Protein AF-0000000087741646 (afdb_homodimer)

Sequence (1178 aa):
MDELKKLRAIFTHKQKADSLVLLIFIVIGTAFELLGVSMILPVINSILDKDTILDEDPYKSVAGLLGIDNPNTFVFVLLMSLIVLYIVKNIYLIFMYNRQYKYIYSNMRFLSTKLMRFYLGQSYSYHKKKNSSELLRNVNQDVADFFGTIQALVFLATEGLTVTALIIYLFIKDKTITIAVGFILAILVLLFLKVYKKHLGLMGQKNRFFEAQVNKWVQQAFNGIKEVKVMNKEDFFFRKYDEAFAGRVKSEYTYHTMVSIPKPVIEAGAMCSLLGAISIKLLLGVNTHYFIPTISIFAVASIRMLPSFNRITEYLGTISYQKAAITSIYNDFLEMKEVEKSQNGGLERSKKKLSLKEVLHLQNVSFHYDDSDRMILDDISFDIKKNTSVAFIGQSGAGKTTLADIILGVLEPSDGQILADDINIEDKLDEWHNAIGYIPQNIYLMDDTIARNVAFGLSDEEIDMERLERACQRAQLTDTLKDLPDGLNTVVGEHGVRFSGGQRQRIGIARALYNEPEILILDEATSALDNETEAAVMEAIDALHGEMTLIVIAHRLSTIRNCDFVYKIGKGKAQLQPKGAYQGNDIRKMDELKKLRAIFTHKQKADSLVLLIFIVIGTAFELLGVSMILPVINSILDKDTILDEDPYKSVAGLLGIDNPNTFVFVLLMSLIVLYIVKNIYLIFMYNRQYKYIYSNMRFLSTKLMRFYLGQSYSYHKKKNSSELLRNVNQDVADFFGTIQALVFLATEGLTVTALIIYLFIKDKTITIAVGFILAILVLLFLKVYKKHLGLMGQKNRFFEAQVNKWVQQAFNGIKEVKVMNKEDFFFRKYDEAFAGRVKSEYTYHTMVSIPKPVIEAGAMCSLLGAISIKLLLGVNTHYFIPTISIFAVASIRMLPSFNRITEYLGTISYQKAAITSIYNDFLEMKEVEKSQNGGLERSKKKLSLKEVLHLQNVSFHYDDSDRMILDDISFDIKKNTSVAFIGQSGAGKTTLADIILGVLEPSDGQILADDINIEDKLDEWHNAIGYIPQNIYLMDDTIARNVAFGLSDEEIDMERLERACQRAQLTDTLKDLPDGLNTVVGEHGVRFSGGQRQRIGIARALYNEPEILILDEATSALDNETEAAVMEAIDALHGEMTLIVIAHRLSTIRNCDFVYKIGKGKAQLQPKGAYQGNDIRK

Solvent-accessible surface area (backbone atoms only — not comparable to full-atom values): 60346 Å² total; per-residue (Å²): 110,69,64,58,52,50,52,57,68,70,48,49,74,67,53,51,53,50,50,52,54,50,48,50,50,38,52,53,49,31,49,41,51,45,48,60,54,59,54,47,52,63,48,51,48,36,51,74,34,39,88,52,33,66,75,34,82,68,49,26,58,54,29,57,75,71,68,51,86,45,54,69,58,46,46,43,51,48,46,52,51,49,40,51,47,38,48,54,39,31,53,49,46,46,51,46,48,43,52,50,39,50,54,49,38,52,51,42,50,52,51,31,50,50,48,49,53,50,62,62,68,47,55,52,64,55,55,72,72,42,57,60,66,56,54,49,39,44,48,55,48,28,42,50,44,36,42,48,34,50,50,29,50,54,49,37,51,43,37,49,49,34,45,52,53,46,50,52,52,42,33,72,75,38,50,69,54,36,49,48,26,48,50,53,46,49,51,52,51,51,51,42,53,65,57,44,48,59,55,50,52,51,33,50,51,48,29,52,52,20,47,50,45,29,50,50,38,50,47,46,44,53,72,32,38,68,59,30,58,45,62,68,27,50,64,44,47,46,50,56,29,47,55,23,43,51,49,25,39,53,28,48,35,52,45,57,40,58,69,57,40,57,52,40,52,51,51,31,47,44,51,38,31,47,46,47,44,50,49,53,42,51,74,71,64,53,62,57,78,59,46,55,63,49,51,50,49,52,50,56,46,44,47,58,38,52,58,34,50,46,49,40,54,50,30,52,48,48,41,64,68,36,46,64,33,43,51,53,51,44,52,53,48,52,52,46,52,54,47,49,68,70,51,74,70,82,75,74,77,59,87,50,60,51,73,72,81,49,36,38,37,35,43,44,30,18,31,48,54,92,92,42,90,57,64,43,31,49,56,31,65,55,76,46,52,59,31,36,32,38,28,41,32,52,56,78,86,26,35,65,67,57,51,49,34,38,74,64,61,53,36,80,57,70,34,59,50,48,21,50,53,88,40,50,41,83,82,39,44,53,18,38,22,55,21,43,16,60,27,51,64,74,65,72,44,53,71,37,27,47,46,50,48,28,43,60,71,52,53,80,90,67,58,52,66,67,47,48,52,52,18,29,50,52,29,67,37,53,68,60,35,69,71,36,95,52,33,54,65,32,67,34,36,68,72,27,69,78,47,54,63,42,55,46,36,29,43,36,45,15,26,27,44,40,72,61,38,50,32,38,38,33,37,40,51,51,74,64,36,40,71,68,57,32,50,52,39,48,46,45,55,53,68,38,56,66,72,24,20,35,38,35,37,39,84,53,57,82,79,48,72,83,40,76,41,42,30,40,33,44,94,18,33,70,41,80,47,65,89,65,51,66,74,52,92,55,67,81,111,111,71,64,57,53,50,50,56,68,70,48,49,74,67,54,52,52,50,48,50,54,48,48,51,50,39,52,53,48,32,50,40,50,46,49,61,56,58,54,48,54,63,47,52,45,36,52,74,35,41,89,53,34,66,75,35,83,68,47,28,58,53,29,58,74,69,68,51,85,45,53,70,58,48,47,44,52,49,44,52,51,51,40,52,48,39,47,54,39,30,53,48,46,47,51,46,48,41,53,51,39,48,54,49,39,52,51,43,50,52,52,32,50,51,49,48,54,48,61,63,67,47,55,52,64,56,55,71,74,41,57,60,67,54,54,49,38,44,48,56,49,28,42,50,44,36,42,49,35,51,49,29,49,55,49,35,50,42,38,49,50,33,44,50,52,47,50,53,51,42,34,72,75,36,50,69,55,36,48,49,26,48,48,53,49,49,52,52,51,50,51,42,55,64,57,45,49,59,54,52,52,52,34,50,52,49,29,52,52,22,49,50,44,30,50,50,38,51,47,47,44,54,71,30,39,68,60,31,59,43,63,67,27,51,64,46,48,47,50,55,29,47,54,24,44,53,49,25,37,53,28,48,36,54,45,56,40,59,69,57,41,57,54,42,53,50,52,30,47,45,51,36,31,48,48,46,44,50,48,52,44,51,74,71,63,52,63,56,79,59,45,55,64,50,51,49,49,51,49,56,47,42,48,59,37,53,58,34,53,46,48,41,55,50,31,53,49,48,41,64,69,37,45,65,33,42,51,53,51,44,51,53,47,52,52,46,52,53,47,48,68,68,49,72,70,81,75,75,77,59,90,49,59,50,74,73,82,49,37,39,38,35,42,46,30,19,31,49,54,92,92,42,88,56,63,43,32,50,56,31,66,55,74,44,53,61,31,36,32,37,30,42,33,52,55,79,86,27,35,65,68,57,51,49,34,38,73,64,61,54,37,80,58,72,36,58,50,49,20,50,54,89,41,51,41,83,82,40,45,53,20,37,23,55,20,43,18,61,27,50,61,73,65,73,44,53,71,37,27,47,48,49,48,28,44,60,72,52,54,79,87,68,59,53,66,66,47,48,52,50,18,29,50,52,30,68,36,52,68,59,36,69,72,36,94,52,34,55,64,30,67,34,36,69,71,27,70,79,46,54,64,42,55,46,36,29,44,35,44,14,26,25,45,42,72,63,38,52,30,38,38,30,38,41,50,50,74,65,35,40,71,68,58,32,50,53,39,47,48,47,55,53,66,38,55,65,74,24,20,36,37,36,36,41,84,53,59,82,80,47,71,84,42,75,38,40,30,40,33,44,93,17,33,71,39,79,48,65,90,65,51,66,75,52,90,54,67,81,114

Nearest PDB structures (foldseek):
  5och-assembly3_F  TM=6.677E-01  e=2.306E-29  Homo sapiens
  5och-assembly1_B  TM=6.640E-01  e=1.878E-28  Homo sapiens
  5och-assembly2_D  TM=6.619E-01  e=2.994E-28  Homo sapiens
  8tsr-assembly1_B  TM=6.446E-01  e=2.024E-27  Escherichia coli
  6bl6-assembly1_A  TM=6.392E-01  e=2.509E-26  Salmonella enterica subsp. enterica serovar Typhimurium str. LT2

Organism: Butyrivibrio fibrisolvens (NCBI:txid831)

Radius of gyration: 38.07 Å; Cα contacts (8 Å, |Δi|>4): 1644; chains: 2; bounding box: 74×115×77 Å

Structure (mmCIF, N/CA/C/O backbone):
data_AF-0000000087741646-model_v1
#
loop_
_entity.id
_entity.type
_entity.pdbx_description
1 polymer 'ABC transporter ATP-binding protein'
#
loop_
_atom_site.group_PDB
_atom_site.id
_atom_site.type_symbol
_atom_site.label_atom_id
_atom_site.label_alt_id
_atom_site.label_comp_id
_atom_site.label_asym_id
_atom_site.label_entity_id
_atom_site.label_seq_id
_atom_site.pdbx_PDB_ins_code
_atom_site.Cartn_x
_atom_site.Cartn_y
_atom_site.Cartn_z
_atom_site.occupancy
_atom_site.B_iso_or_equiv
_atom_site.auth_seq_id
_atom_site.auth_comp_id
_atom_site.auth_asym_id
_atom_site.auth_atom_id
_atom_site.pdbx_PDB_model_num
ATOM 1 N N . MET A 1 1 ? 14.984 -6.895 -23.812 1 55.69 1 MET A N 1
ATOM 2 C CA . MET A 1 1 ? 16.438 -6.758 -23.891 1 55.69 1 MET A CA 1
ATOM 3 C C . MET A 1 1 ? 16.906 -5.57 -23.047 1 55.69 1 MET A C 1
ATOM 5 O O . MET A 1 1 ? 17.906 -5.676 -22.328 1 55.69 1 MET A O 1
ATOM 9 N N . ASP A 1 2 ? 15.977 -4.59 -23.125 1 68.75 2 ASP A N 1
ATOM 10 C CA . ASP A 1 2 ? 16.438 -3.391 -22.422 1 68.75 2 ASP A CA 1
ATOM 11 C C . ASP A 1 2 ? 16.344 -3.566 -20.906 1 68.75 2 ASP A C 1
ATOM 13 O O . ASP A 1 2 ? 17.234 -3.119 -20.172 1 68.75 2 ASP A O 1
ATOM 17 N N . GLU A 1 3 ? 15.469 -4.488 -20.547 1 73.75 3 GLU A N 1
ATOM 18 C CA . GLU A 1 3 ? 15.281 -4.699 -19.109 1 73.75 3 GLU A CA 1
ATOM 19 C C . GLU A 1 3 ? 16.406 -5.535 -18.516 1 73.75 3 GLU A C 1
ATOM 21 O O . GLU A 1 3 ? 16.859 -5.289 -17.391 1 73.75 3 GLU A O 1
ATOM 26 N N . LEU A 1 4 ? 16.938 -6.414 -19.328 1 77 4 LEU A N 1
ATOM 27 C CA . LEU A 1 4 ? 18.031 -7.27 -18.875 1 77 4 LEU A CA 1
ATOM 28 C C . LEU A 1 4 ? 19.312 -6.465 -18.703 1 77 4 LEU A C 1
ATOM 30 O O . LEU A 1 4 ? 20.094 -6.723 -17.781 1 77 4 LEU A O 1
ATOM 34 N N . LYS A 1 5 ? 19.422 -5.516 -19.562 1 77.69 5 LYS A N 1
ATOM 35 C CA . LYS A 1 5 ? 20.594 -4.656 -19.453 1 77.69 5 LYS A CA 1
ATOM 36 C C . LYS A 1 5 ? 20.547 -3.797 -18.188 1 77.69 5 LYS A C 1
ATOM 38 O O . LYS A 1 5 ? 21.562 -3.609 -17.516 1 77.69 5 LYS A O 1
ATOM 43 N N . LYS A 1 6 ? 19.375 -3.352 -17.922 1 80.88 6 LYS A N 1
ATOM 44 C CA . LYS A 1 6 ? 19.188 -2.539 -16.719 1 80.88 6 LYS A CA 1
ATOM 45 C C . LYS A 1 6 ? 19.422 -3.361 -15.461 1 80.88 6 LYS A C 1
ATOM 47 O O . LYS A 1 6 ? 20.016 -2.877 -14.5 1 80.88 6 LYS A O 1
ATOM 52 N N . LEU A 1 7 ? 19.016 -4.555 -15.594 1 79.12 7 LEU A N 1
ATOM 53 C CA . LEU A 1 7 ? 19.172 -5.457 -14.461 1 79.12 7 LEU A CA 1
ATOM 54 C C . LEU A 1 7 ? 20.641 -5.777 -14.219 1 79.12 7 LEU A C 1
ATOM 56 O O . LEU A 1 7 ? 21.094 -5.809 -13.07 1 79.12 7 LEU A O 1
ATOM 60 N N . ARG A 1 8 ? 21.344 -5.977 -15.305 1 78.44 8 ARG A N 1
ATOM 61 C CA . ARG A 1 8 ? 22.766 -6.312 -15.211 1 78.44 8 ARG A CA 1
ATOM 62 C C . ARG A 1 8 ? 23.562 -5.141 -14.648 1 78.44 8 ARG A C 1
ATOM 64 O O . ARG A 1 8 ? 24.562 -5.344 -13.945 1 78.44 8 ARG A O 1
ATOM 71 N N . ALA A 1 9 ? 23.094 -3.979 -14.852 1 79.88 9 ALA A N 1
ATOM 72 C CA . ALA A 1 9 ? 23.797 -2.781 -14.406 1 79.88 9 ALA A CA 1
ATOM 73 C C . ALA A 1 9 ? 23.656 -2.588 -12.898 1 79.88 9 ALA A C 1
ATOM 75 O O . ALA A 1 9 ? 24.531 -2.021 -12.25 1 79.88 9 ALA A O 1
ATOM 76 N N . ILE A 1 10 ? 22.625 -3.107 -12.352 1 81.12 10 ILE A N 1
ATOM 77 C CA . ILE A 1 10 ? 22.312 -2.877 -10.945 1 81.12 10 ILE A CA 1
ATOM 78 C C . ILE A 1 10 ? 23.094 -3.859 -10.078 1 81.12 10 ILE A C 1
ATOM 80 O O . ILE A 1 10 ? 23.484 -3.529 -8.961 1 81.12 10 ILE A O 1
ATOM 84 N N . PHE A 1 11 ? 23.375 -4.973 -10.656 1 83.75 11 PHE A N 1
ATOM 85 C CA . PHE A 1 11 ? 24.031 -6.012 -9.859 1 83.75 11 PHE A CA 1
ATOM 86 C C . PHE A 1 11 ? 25.531 -5.758 -9.758 1 83.75 11 PHE A C 1
ATOM 88 O O . PHE A 1 11 ? 26.156 -5.332 -10.727 1 83.75 11 PHE A O 1
ATOM 95 N N . THR A 1 12 ? 26.031 -5.965 -8.586 1 80.44 12 THR A N 1
ATOM 96 C CA . THR A 1 12 ? 27.469 -5.863 -8.328 1 80.44 12 THR A CA 1
ATOM 97 C C . THR A 1 12 ? 28.203 -7.062 -8.906 1 80.44 12 THR A C 1
ATOM 99 O O . THR A 1 12 ? 27.578 -8.039 -9.32 1 80.44 12 THR A O 1
ATOM 102 N N . HIS A 1 13 ? 29.547 -6.996 -8.953 1 82.38 13 HIS A N 1
ATOM 103 C CA . HIS A 1 13 ? 30.375 -8.078 -9.477 1 82.38 13 HIS A CA 1
ATOM 104 C C . HIS A 1 13 ? 30.188 -9.352 -8.656 1 82.38 13 HIS A C 1
ATOM 106 O O . HIS A 1 13 ? 30.125 -10.453 -9.211 1 82.38 13 HIS A O 1
ATOM 112 N N . LYS A 1 14 ? 30.047 -9.18 -7.379 1 83.94 14 LYS A N 1
ATOM 113 C CA . LYS A 1 14 ? 29.844 -10.336 -6.512 1 83.94 14 LYS A CA 1
ATOM 114 C C . LYS A 1 14 ? 28.484 -10.977 -6.766 1 83.94 14 LYS A C 1
ATOM 116 O O . LYS A 1 14 ? 28.359 -12.203 -6.801 1 83.94 14 LYS A O 1
ATOM 121 N N . GLN A 1 15 ? 27.547 -10.148 -6.996 1 85.06 15 GLN A N 1
ATOM 122 C CA . GLN A 1 15 ? 26.188 -10.656 -7.242 1 85.06 15 GLN A CA 1
ATOM 123 C C . GLN A 1 15 ? 26.109 -11.359 -8.594 1 85.06 15 GLN A C 1
ATOM 125 O O . GLN A 1 15 ? 25.391 -12.344 -8.75 1 85.06 15 GLN A O 1
ATOM 130 N N . LYS A 1 16 ? 26.906 -10.867 -9.547 1 85.81 16 LYS A N 1
ATOM 131 C CA . LYS A 1 16 ? 26.953 -11.523 -10.844 1 85.81 16 LYS A CA 1
ATOM 132 C C . LYS A 1 16 ? 27.625 -12.891 -10.75 1 85.81 16 LYS A C 1
ATOM 134 O O . LYS A 1 16 ? 27.172 -13.852 -11.383 1 85.81 16 LYS A O 1
ATOM 139 N N . ALA A 1 17 ? 28.656 -12.984 -9.914 1 88.69 17 ALA A N 1
ATOM 140 C CA . ALA A 1 17 ? 29.297 -14.273 -9.688 1 88.69 17 ALA A CA 1
ATOM 141 C C . ALA A 1 17 ? 28.344 -15.258 -9.016 1 88.69 17 ALA A C 1
ATOM 143 O O . ALA A 1 17 ? 28.312 -16.438 -9.367 1 88.69 17 ALA A O 1
ATOM 144 N N . ASP A 1 18 ? 27.609 -14.711 -8.062 1 89.38 18 ASP A N 1
ATOM 145 C CA . ASP A 1 18 ? 26.641 -15.555 -7.363 1 89.38 18 ASP A CA 1
ATOM 146 C C . ASP A 1 18 ? 25.531 -16.016 -8.312 1 89.38 18 ASP A C 1
ATOM 148 O O . ASP A 1 18 ? 25 -17.109 -8.148 1 89.38 18 ASP A O 1
ATOM 152 N N . SER A 1 19 ? 25.234 -15.195 -9.234 1 88.75 19 SER A N 1
ATOM 153 C CA . SER A 1 19 ? 24.234 -15.586 -10.227 1 88.75 19 SER A CA 1
ATOM 154 C C . SER A 1 19 ? 24.734 -16.734 -11.094 1 88.75 19 SER A C 1
ATOM 156 O O . SER A 1 19 ? 23.969 -17.609 -11.492 1 88.75 19 SER A O 1
ATOM 158 N N . LEU A 1 20 ? 26.016 -16.781 -11.391 1 88.56 20 LEU A N 1
ATOM 159 C CA . LEU A 1 20 ? 26.594 -17.875 -12.164 1 88.56 20 LEU A CA 1
ATOM 160 C C . LEU A 1 20 ? 26.594 -19.172 -11.367 1 88.56 20 LEU A C 1
ATOM 162 O O . LEU A 1 20 ? 26.359 -20.25 -11.922 1 88.56 20 LEU A O 1
ATOM 166 N N . VAL A 1 21 ? 26.891 -19.016 -10.094 1 90.81 21 VAL A N 1
ATOM 167 C CA . VAL A 1 21 ? 26.828 -20.188 -9.227 1 90.81 21 VAL A CA 1
ATOM 168 C C . VAL A 1 21 ? 25.406 -20.75 -9.203 1 90.81 21 VAL A C 1
ATOM 170 O O . VAL A 1 21 ? 25.219 -21.969 -9.242 1 90.81 21 VAL A O 1
ATOM 173 N N . LEU A 1 22 ? 24.469 -19.875 -9.156 1 90.62 22 LEU A N 1
ATOM 174 C CA . LEU A 1 22 ? 23.078 -20.297 -9.172 1 90.62 22 LEU A CA 1
ATOM 175 C C . LEU A 1 22 ? 22.719 -20.984 -10.484 1 90.62 22 LEU A C 1
ATOM 177 O O . LEU A 1 22 ? 21.953 -21.953 -10.5 1 90.62 22 LEU A O 1
ATOM 181 N N . LEU A 1 23 ? 23.297 -20.531 -11.57 1 90.19 23 LEU A N 1
ATOM 182 C CA . LEU A 1 23 ? 23.078 -21.141 -12.875 1 90.19 23 LEU A CA 1
ATOM 183 C C . LEU A 1 23 ? 23.625 -22.562 -12.898 1 90.19 23 LEU A C 1
ATOM 185 O O . LEU A 1 23 ? 23.016 -23.453 -13.492 1 90.19 23 LEU A O 1
ATOM 189 N N . ILE A 1 24 ? 24.703 -22.719 -12.234 1 91.5 24 ILE A N 1
ATOM 190 C CA . ILE A 1 24 ? 25.266 -24.047 -12.148 1 91.5 24 ILE A CA 1
ATOM 191 C C . ILE A 1 24 ? 24.328 -24.969 -11.367 1 91.5 24 ILE A C 1
ATOM 193 O O . ILE A 1 24 ? 24.109 -26.125 -11.75 1 91.5 24 ILE A O 1
ATOM 197 N N . PHE A 1 25 ? 23.781 -24.484 -10.281 1 91.81 25 PHE A N 1
ATOM 198 C CA . PHE A 1 25 ? 22.828 -25.25 -9.516 1 91.81 25 PHE A CA 1
ATOM 199 C C . PHE A 1 25 ? 21.609 -25.609 -10.375 1 91.81 25 PHE A C 1
ATOM 201 O O . PHE A 1 25 ? 21.078 -26.719 -10.273 1 91.81 25 PHE A O 1
ATOM 208 N N . ILE A 1 26 ? 21.266 -24.719 -11.234 1 90.25 26 ILE A N 1
ATOM 209 C CA . ILE A 1 26 ? 20.094 -24.938 -12.086 1 90.25 26 ILE A CA 1
ATOM 210 C C . ILE A 1 26 ? 20.406 -26 -13.125 1 90.25 26 ILE A C 1
ATOM 212 O O . ILE A 1 26 ? 19.562 -26.875 -13.406 1 90.25 26 ILE A O 1
ATOM 216 N N . VAL A 1 27 ? 21.609 -25.969 -13.688 1 90.94 27 VAL A N 1
ATOM 217 C CA . VAL A 1 27 ? 22 -26.938 -14.688 1 90.94 27 VAL A CA 1
ATOM 218 C C . VAL A 1 27 ? 22.031 -28.344 -14.07 1 90.94 27 VAL A C 1
ATOM 220 O O . VAL A 1 27 ? 21.562 -29.297 -14.688 1 90.94 27 VAL A O 1
ATOM 223 N N . ILE A 1 28 ? 22.484 -28.422 -12.867 1 91.81 28 ILE A N 1
ATOM 224 C CA . ILE A 1 28 ? 22.516 -29.703 -12.164 1 91.81 28 ILE A CA 1
ATOM 225 C C . ILE A 1 28 ? 21.094 -30.188 -11.898 1 91.81 28 ILE A C 1
ATOM 227 O O . ILE A 1 28 ? 20.797 -31.375 -12.07 1 91.81 28 ILE A O 1
ATOM 231 N N . GLY A 1 29 ? 20.297 -29.25 -11.469 1 89 29 GLY A N 1
ATOM 232 C CA . GLY A 1 29 ? 18.906 -29.609 -11.273 1 89 29 GLY A CA 1
ATOM 233 C C . GLY A 1 29 ? 18.234 -30.109 -12.539 1 89 29 GLY A C 1
ATOM 234 O O . GLY A 1 29 ? 17.469 -31.078 -12.5 1 89 29 GLY A O 1
ATOM 235 N N . THR A 1 30 ? 18.594 -29.484 -13.625 1 86.81 30 THR A N 1
ATOM 236 C CA . THR A 1 30 ? 18.062 -29.891 -14.93 1 86.81 30 THR A CA 1
ATOM 237 C C . THR A 1 30 ? 18.547 -31.281 -15.312 1 86.81 30 THR A C 1
ATOM 239 O O . THR A 1 30 ? 17.797 -32.094 -15.875 1 86.81 30 THR A O 1
ATOM 242 N N . ALA A 1 31 ? 19.719 -31.547 -15 1 89.62 31 ALA A N 1
ATOM 243 C CA . ALA A 1 31 ? 20.281 -32.875 -15.273 1 89.62 31 ALA A CA 1
ATOM 244 C C . ALA A 1 31 ? 19.547 -33.938 -14.492 1 89.62 31 ALA A C 1
ATOM 246 O O . ALA A 1 31 ? 19.281 -35.031 -15.016 1 89.62 31 ALA A O 1
ATOM 247 N N . PHE A 1 32 ? 19.234 -33.656 -13.281 1 88.06 32 PHE A N 1
ATOM 248 C CA . PHE A 1 32 ? 18.5 -34.625 -12.453 1 88.06 32 PHE A CA 1
ATOM 249 C C . PHE A 1 32 ? 17.094 -34.844 -13.008 1 88.06 32 PHE A C 1
ATOM 251 O O . PHE A 1 32 ? 16.594 -35.969 -12.992 1 88.06 32 PHE A O 1
ATOM 258 N N . GLU A 1 33 ? 16.547 -33.844 -13.461 1 82.75 33 GLU A N 1
ATOM 259 C CA . GLU A 1 33 ? 15.227 -33.938 -14.055 1 82.75 33 GLU A CA 1
ATOM 260 C C . GLU A 1 33 ? 15.258 -34.781 -15.328 1 82.75 33 GLU A C 1
ATOM 262 O O . GLU A 1 33 ? 14.383 -35.625 -15.547 1 82.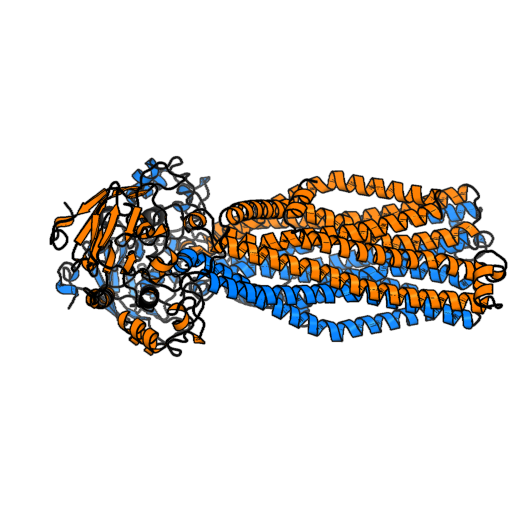75 33 GLU A O 1
ATOM 267 N N . LEU A 1 34 ? 16.234 -34.531 -16.141 1 83.69 34 LEU A N 1
ATOM 268 C CA . LEU A 1 34 ? 16.422 -35.312 -17.375 1 83.69 34 LEU A CA 1
ATOM 269 C C . LEU A 1 34 ? 16.656 -36.781 -17.062 1 83.69 34 LEU A C 1
ATOM 271 O O . LEU A 1 34 ? 16.109 -37.656 -17.734 1 83.69 34 LEU A O 1
ATOM 275 N N . LEU A 1 35 ? 17.391 -36.969 -16.062 1 83.75 35 LEU A N 1
ATOM 276 C CA . LEU A 1 35 ? 17.672 -38.344 -15.664 1 83.75 35 LEU A CA 1
ATOM 277 C C . LEU A 1 35 ? 16.422 -39.031 -15.164 1 83.75 35 LEU A C 1
ATOM 279 O O . LEU A 1 35 ? 16.219 -40.219 -15.391 1 83.75 35 LEU A O 1
ATOM 283 N N . GLY A 1 36 ? 15.609 -38.281 -14.453 1 77.69 36 GLY A N 1
ATOM 284 C CA . GLY A 1 36 ? 14.367 -38.844 -13.961 1 77.69 36 GLY A CA 1
ATOM 285 C C . GLY A 1 36 ? 13.438 -39.312 -15.07 1 77.69 36 GLY A C 1
ATOM 286 O O . GLY A 1 36 ? 12.828 -40.375 -14.977 1 77.69 36 GLY A O 1
ATOM 287 N N . VAL A 1 37 ? 13.367 -38.562 -16.141 1 77.19 37 VAL A N 1
ATOM 288 C CA . VAL A 1 37 ? 12.484 -38.875 -17.266 1 77.19 37 VAL A CA 1
ATOM 289 C C . VAL A 1 37 ? 13.125 -39.969 -18.141 1 77.19 37 VAL A C 1
ATOM 291 O O . VAL A 1 37 ? 12.453 -40.906 -18.578 1 77.19 37 VAL A O 1
ATOM 294 N N . SER A 1 38 ? 14.438 -39.875 -18.344 1 79.19 38 SER A N 1
ATOM 295 C CA . SER A 1 38 ? 15.141 -40.75 -19.266 1 79.19 38 SER A CA 1
ATOM 296 C C . SER A 1 38 ? 15.203 -42.188 -18.719 1 79.19 38 SER A C 1
ATOM 298 O O . SER A 1 38 ? 15.219 -43.156 -19.484 1 79.19 38 SER A O 1
ATOM 300 N N . MET A 1 39 ? 15.195 -42.344 -17.438 1 79.62 39 MET A N 1
ATOM 301 C CA . MET A 1 39 ? 15.352 -43.656 -16.828 1 79.62 39 MET A CA 1
ATOM 302 C C . MET A 1 39 ? 14.047 -44.438 -16.859 1 79.62 39 MET A C 1
ATOM 304 O O . MET A 1 39 ? 14.031 -45.656 -16.625 1 79.62 39 MET A O 1
ATOM 308 N N . ILE A 1 40 ? 13 -43.781 -17.234 1 76.19 40 ILE A N 1
ATOM 309 C CA . ILE A 1 40 ? 11.703 -44.469 -17.297 1 76.19 40 ILE A CA 1
ATOM 310 C C . ILE A 1 40 ? 11.68 -45.438 -18.484 1 76.19 40 ILE A C 1
ATOM 312 O O . ILE A 1 40 ? 11.094 -46.5 -18.406 1 76.19 40 ILE A O 1
ATOM 316 N N . LEU A 1 41 ? 12.383 -45.094 -19.531 1 76.44 41 LEU A N 1
ATOM 317 C CA . LEU A 1 41 ? 12.375 -45.906 -20.75 1 76.44 41 LEU A CA 1
ATOM 318 C C . LEU A 1 41 ? 13.016 -47.281 -20.516 1 76.44 41 LEU A C 1
ATOM 320 O O . LEU A 1 41 ? 12.438 -48.312 -20.859 1 76.44 41 LEU A O 1
ATOM 324 N N . PRO A 1 42 ? 14.242 -47.25 -19.891 1 76.19 42 PRO A N 1
ATOM 325 C CA . PRO A 1 42 ? 14.828 -48.562 -19.609 1 76.19 42 PRO A CA 1
ATOM 326 C C . PRO A 1 42 ? 13.938 -49.438 -18.719 1 76.19 42 PRO A C 1
ATOM 328 O O . PRO A 1 42 ? 13.914 -50.656 -18.859 1 76.19 42 PRO A O 1
ATOM 331 N N . VAL A 1 43 ? 13.203 -48.875 -17.859 1 77.25 43 VAL A N 1
ATOM 332 C CA . VAL A 1 43 ? 12.312 -49.625 -16.969 1 77.25 43 VAL A CA 1
ATOM 333 C C . VAL A 1 43 ? 11.156 -50.188 -17.766 1 77.25 43 VAL A C 1
ATOM 335 O O . VAL A 1 43 ? 10.828 -51.375 -17.625 1 77.25 43 VAL A O 1
ATOM 338 N N . ILE A 1 44 ? 10.539 -49.438 -18.641 1 75 44 ILE A N 1
ATOM 339 C CA . ILE A 1 44 ? 9.406 -49.875 -19.453 1 75 44 ILE A CA 1
ATOM 340 C C . ILE A 1 44 ? 9.859 -50.969 -20.406 1 75 44 ILE A C 1
ATOM 342 O O . ILE A 1 44 ? 9.18 -52 -20.547 1 75 44 ILE A O 1
ATOM 346 N N . ASN A 1 45 ? 11.008 -50.781 -21.016 1 74.75 45 ASN A N 1
ATOM 347 C CA . ASN A 1 45 ? 11.539 -51.781 -21.953 1 74.75 45 ASN A CA 1
ATOM 348 C C . ASN A 1 45 ? 11.844 -53.094 -21.25 1 74.75 45 ASN A C 1
ATOM 350 O O . ASN A 1 45 ? 11.656 -54.188 -21.828 1 74.75 45 ASN A O 1
ATOM 354 N N . SER A 1 46 ? 12.359 -52.969 -20.047 1 77.12 46 SER A N 1
ATOM 355 C CA . SER A 1 46 ? 12.695 -54.188 -19.297 1 77.12 46 SER A CA 1
ATOM 356 C C . SER A 1 46 ? 11.445 -54.969 -18.922 1 77.12 46 SER A C 1
ATOM 358 O O . SER A 1 46 ? 11.492 -56.188 -18.812 1 77.12 46 SER A O 1
ATOM 360 N N . ILE A 1 47 ? 10.375 -54.281 -18.766 1 74.19 47 ILE A N 1
ATOM 361 C CA . ILE A 1 47 ? 9.117 -54.938 -18.406 1 74.19 47 ILE A CA 1
ATOM 362 C C . ILE A 1 47 ? 8.484 -55.562 -19.641 1 74.19 47 ILE A C 1
ATOM 364 O O . ILE A 1 47 ? 7.949 -56.656 -19.578 1 74.19 47 ILE A O 1
ATOM 368 N N . LEU A 1 48 ? 8.5 -54.812 -20.797 1 72.75 48 LEU A N 1
ATOM 369 C CA . LEU A 1 48 ? 7.891 -55.281 -22.047 1 72.75 48 LEU A CA 1
ATOM 370 C C . LEU A 1 48 ? 8.625 -56.5 -22.594 1 72.75 48 LEU A C 1
ATOM 372 O O . LEU A 1 48 ? 7.988 -57.438 -23.047 1 72.75 48 LEU A O 1
ATOM 376 N N . ASP A 1 49 ? 9.922 -56.312 -22.688 1 73.5 49 ASP A N 1
ATOM 377 C CA . ASP A 1 49 ? 10.727 -57.406 -23.266 1 73.5 49 ASP A CA 1
ATOM 378 C C . ASP A 1 49 ? 11.477 -58.156 -22.188 1 73.5 49 ASP A C 1
ATOM 380 O O . ASP A 1 49 ? 12.695 -58.312 -22.25 1 73.5 49 ASP A O 1
ATOM 384 N N . LYS A 1 50 ? 10.742 -58.656 -21.188 1 72.19 50 LYS A N 1
ATOM 385 C CA . LYS A 1 50 ? 11.336 -59.281 -20.016 1 72.19 50 LYS A CA 1
ATOM 386 C C . LYS A 1 50 ? 12.227 -60.438 -20.406 1 72.19 50 LYS A C 1
ATOM 388 O O . LYS A 1 50 ? 13.328 -60.625 -19.891 1 72.19 50 LYS A O 1
ATOM 393 N N . ASP A 1 51 ? 11.789 -61.156 -21.375 1 70.44 51 ASP A N 1
ATOM 394 C CA . ASP A 1 51 ? 12.484 -62.406 -21.688 1 70.44 51 ASP A CA 1
ATOM 395 C C . ASP A 1 51 ? 13.672 -62.156 -22.625 1 70.44 51 ASP A C 1
ATOM 397 O O . ASP A 1 51 ? 14.602 -62.969 -22.672 1 70.44 51 ASP A O 1
ATOM 401 N N . THR A 1 52 ? 13.633 -61 -23.297 1 73.69 52 THR A N 1
ATOM 402 C CA . THR A 1 52 ? 14.688 -60.812 -24.281 1 73.69 52 THR A CA 1
ATOM 403 C C . THR A 1 52 ? 15.57 -59.625 -23.906 1 73.69 52 THR A C 1
ATOM 405 O O . THR A 1 52 ? 16.562 -59.312 -24.578 1 73.69 52 THR A O 1
ATOM 408 N N . ILE A 1 53 ? 15.305 -59.062 -22.828 1 74.31 53 ILE A N 1
ATOM 409 C CA . ILE A 1 53 ? 15.961 -57.781 -22.516 1 74.31 53 ILE A CA 1
ATOM 410 C C . ILE A 1 53 ? 17.406 -58.031 -22.125 1 74.31 53 ILE A C 1
ATOM 412 O O . ILE A 1 53 ? 18.297 -57.25 -22.453 1 74.31 53 ILE A O 1
ATOM 416 N N . LEU A 1 54 ? 17.609 -59.125 -21.594 1 77.44 54 LEU A N 1
ATOM 417 C CA . LEU A 1 54 ? 18.953 -59.406 -21.109 1 77.44 54 LEU A CA 1
ATOM 418 C C . LEU A 1 54 ? 19.859 -59.844 -22.266 1 77.44 54 LEU A C 1
ATOM 420 O O . LEU A 1 54 ? 21.078 -59.969 -22.094 1 77.44 54 LEU A O 1
ATOM 424 N N . ASP A 1 55 ? 19.188 -59.906 -23.406 1 76.12 55 ASP A N 1
ATOM 425 C CA . ASP A 1 55 ? 19.969 -60.375 -24.562 1 76.12 55 ASP A CA 1
ATOM 426 C C . ASP A 1 55 ? 20.391 -59.188 -25.438 1 76.12 55 ASP A C 1
ATOM 428 O O . ASP A 1 55 ? 21.203 -59.344 -26.359 1 76.12 55 ASP A O 1
ATOM 432 N N . GLU A 1 56 ? 19.859 -58.125 -25.172 1 75.69 56 GLU A N 1
ATOM 433 C CA . GLU A 1 56 ? 20.141 -56.969 -26.047 1 75.69 56 GLU A CA 1
ATOM 434 C C . GLU A 1 56 ? 20.906 -55.875 -25.297 1 75.69 56 GLU A C 1
ATOM 436 O O . GLU A 1 56 ? 20.656 -55.656 -24.109 1 75.69 56 GLU A O 1
ATOM 441 N N . ASP A 1 57 ? 21.984 -55.312 -26.047 1 73.31 57 ASP A N 1
ATOM 442 C CA . ASP A 1 57 ? 22.688 -54.156 -25.484 1 73.31 57 ASP A CA 1
ATOM 443 C C . ASP A 1 57 ? 21.781 -52.906 -25.516 1 73.31 57 ASP A C 1
ATOM 445 O O . ASP A 1 57 ? 20.906 -52.812 -26.359 1 73.31 57 ASP A O 1
ATOM 449 N N . PRO A 1 58 ? 21.953 -52.094 -24.547 1 80.31 58 PRO A N 1
ATOM 450 C CA . PRO A 1 58 ? 22.938 -51.938 -23.469 1 80.31 58 PRO A CA 1
ATOM 451 C C . PRO A 1 58 ? 22.516 -52.656 -22.172 1 80.31 58 PRO A C 1
ATOM 453 O O . PRO A 1 58 ? 23.281 -52.656 -21.203 1 80.31 58 PRO A O 1
ATOM 456 N N . TYR A 1 59 ? 21.453 -53.281 -22.141 1 79.62 59 TYR A N 1
ATOM 457 C CA . TYR A 1 59 ? 20.922 -53.875 -20.922 1 79.62 59 TYR A CA 1
ATOM 458 C C . TYR A 1 59 ? 21.75 -55.094 -20.531 1 79.62 59 TYR A C 1
ATOM 460 O O . TYR A 1 59 ? 21.984 -55.344 -19.344 1 79.62 59 TYR A O 1
ATOM 468 N N . LYS A 1 60 ? 22.266 -55.781 -21.578 1 80.31 60 LYS A N 1
ATOM 469 C CA . LYS A 1 60 ? 23.109 -56.938 -21.328 1 80.31 60 LYS A CA 1
ATOM 470 C C . LYS A 1 60 ? 24.375 -56.562 -20.578 1 80.31 60 LYS A C 1
ATOM 472 O O . LYS A 1 60 ? 24.766 -57.219 -19.625 1 80.31 60 LYS A O 1
ATOM 477 N N . SER A 1 61 ? 24.938 -55.438 -21.062 1 80.06 61 SER A N 1
ATOM 478 C CA . SER A 1 61 ? 26.172 -54.969 -20.438 1 80.06 61 SER A CA 1
ATOM 479 C C . SER A 1 61 ? 25.922 -54.531 -19 1 80.06 61 SER A C 1
ATOM 481 O O . SER A 1 61 ? 26.734 -54.781 -18.125 1 80.06 61 SER A O 1
ATOM 483 N N . VAL A 1 62 ? 24.828 -53.875 -18.797 1 83.69 62 VAL A N 1
ATOM 484 C CA . VAL A 1 62 ? 24.516 -53.375 -17.469 1 83.69 62 VAL A CA 1
ATOM 485 C C . VAL A 1 62 ? 24.188 -54.531 -16.531 1 83.69 62 VAL A C 1
ATOM 487 O O . VAL A 1 62 ? 24.625 -54.562 -15.383 1 83.69 62 VAL A O 1
ATOM 490 N N . ALA A 1 63 ? 23.484 -55.469 -17.016 1 82.31 63 ALA A N 1
ATOM 491 C CA . ALA A 1 63 ? 23.141 -56.656 -16.234 1 82.31 63 ALA A CA 1
ATOM 492 C C . ALA A 1 63 ? 24.391 -57.469 -15.898 1 82.31 63 ALA A C 1
ATOM 494 O O . ALA A 1 63 ? 24.516 -58 -14.797 1 82.31 63 ALA A O 1
ATOM 495 N N . GLY A 1 64 ? 25.266 -57.594 -16.938 1 77.44 64 GLY A N 1
ATOM 496 C CA . GLY A 1 64 ? 26.516 -58.281 -16.719 1 77.44 64 GLY A CA 1
ATOM 497 C C . GLY A 1 64 ? 27.391 -57.625 -15.664 1 77.44 64 GLY A C 1
ATOM 498 O O . GLY A 1 64 ? 27.984 -58.312 -14.828 1 77.44 64 GLY A O 1
ATOM 499 N N . LEU A 1 65 ? 27.391 -56.312 -15.703 1 79.69 65 LEU A N 1
ATOM 500 C CA . LEU A 1 65 ? 28.203 -55.594 -14.75 1 79.69 65 LEU A CA 1
ATOM 501 C C . LEU A 1 65 ? 27.672 -55.75 -13.336 1 79.69 65 LEU A C 1
ATOM 503 O O . LEU A 1 65 ? 28.438 -55.781 -12.375 1 79.69 65 LEU A O 1
ATOM 507 N N . LEU A 1 66 ? 26.328 -55.938 -13.227 1 83.12 66 LEU A N 1
ATOM 508 C CA . LEU A 1 66 ? 25.703 -56.062 -11.922 1 83.12 66 LEU A CA 1
ATOM 509 C C . LEU A 1 66 ? 25.547 -57.531 -11.523 1 83.12 66 LEU A C 1
ATOM 511 O O . LEU A 1 66 ? 25.188 -57.812 -10.383 1 83.12 66 LEU A O 1
ATOM 515 N N . GLY A 1 67 ? 25.844 -58.469 -12.453 1 77.88 67 GLY A N 1
ATOM 516 C CA . GLY A 1 67 ? 25.812 -59.906 -12.195 1 77.88 67 GLY A CA 1
ATOM 517 C C . GLY A 1 67 ? 24.406 -60.438 -12.07 1 77.88 67 GLY A C 1
ATOM 518 O O . GLY A 1 67 ? 24.141 -61.344 -11.25 1 77.88 67 GLY A O 1
ATOM 519 N N . ILE A 1 68 ? 23.531 -59.812 -12.773 1 82.25 68 ILE A N 1
ATOM 520 C CA . ILE A 1 68 ? 22.141 -60.219 -12.648 1 82.25 68 ILE A CA 1
ATOM 521 C C . ILE A 1 68 ? 21.781 -61.156 -13.82 1 82.25 68 ILE A C 1
ATOM 523 O O . ILE A 1 68 ? 21.938 -60.75 -14.984 1 82.25 68 ILE A O 1
ATOM 527 N N . ASP A 1 69 ? 21.312 -62.312 -13.5 1 78.69 69 ASP A N 1
ATOM 528 C CA . ASP A 1 69 ? 21 -63.281 -14.547 1 78.69 69 ASP A CA 1
ATOM 529 C C . ASP A 1 69 ? 19.484 -63.469 -14.68 1 78.69 69 ASP A C 1
ATOM 531 O O . ASP A 1 69 ? 19.016 -64 -15.695 1 78.69 69 ASP A O 1
ATOM 535 N N . ASN A 1 70 ? 18.781 -63.031 -13.68 1 82.19 70 ASN A N 1
ATOM 536 C CA . ASN A 1 70 ? 17.344 -63.188 -13.711 1 82.19 70 ASN A CA 1
ATOM 537 C C . ASN A 1 70 ? 16.625 -61.938 -14.172 1 82.19 70 ASN A C 1
ATOM 539 O O . ASN A 1 70 ? 16.906 -60.844 -13.656 1 82.19 70 ASN A O 1
ATOM 543 N N . PRO A 1 71 ? 15.859 -62.094 -15.219 1 81.75 71 PRO A N 1
ATOM 544 C CA . PRO A 1 71 ? 15.148 -60.938 -15.75 1 81.75 71 PRO A CA 1
ATOM 545 C C . PRO A 1 71 ? 14.297 -60.25 -14.695 1 81.75 71 PRO A C 1
ATOM 547 O O . PRO A 1 71 ? 14.203 -59 -14.68 1 81.75 71 PRO A O 1
ATOM 550 N N . ASN A 1 72 ? 13.742 -61 -13.812 1 78.25 72 ASN A N 1
ATOM 551 C CA . ASN A 1 72 ? 12.914 -60.406 -12.773 1 78.25 72 ASN A CA 1
ATOM 552 C C . ASN A 1 72 ? 13.75 -59.562 -11.805 1 78.25 72 ASN A C 1
ATOM 554 O O . ASN A 1 72 ? 13.312 -58.5 -11.367 1 78.25 72 ASN A O 1
ATOM 558 N N . THR A 1 73 ? 14.875 -60.062 -11.5 1 82.19 73 THR A N 1
ATOM 559 C CA . THR A 1 73 ? 15.766 -59.344 -10.602 1 82.19 73 THR A CA 1
ATOM 560 C C . THR A 1 73 ? 16.281 -58.062 -11.266 1 82.19 73 THR A C 1
ATOM 562 O O . THR A 1 73 ? 16.469 -57.062 -10.602 1 82.19 73 THR A O 1
ATOM 565 N N . PHE A 1 74 ? 16.469 -58.125 -12.539 1 84.81 74 PHE A N 1
ATOM 566 C CA . PHE A 1 74 ? 16.938 -56.969 -13.281 1 84.81 74 PHE A CA 1
ATOM 567 C C . PHE A 1 74 ? 15.906 -55.844 -13.273 1 84.81 74 PHE A C 1
ATOM 569 O O . PHE A 1 74 ? 16.234 -54.688 -13.047 1 84.81 74 PHE A O 1
ATOM 576 N N . VAL A 1 75 ? 14.695 -56.188 -13.492 1 83.06 75 VAL A N 1
ATOM 577 C CA . VAL A 1 75 ? 13.617 -55.219 -13.484 1 83.06 75 VAL A CA 1
ATOM 578 C C . VAL A 1 75 ? 13.484 -54.594 -12.094 1 83.06 75 VAL A C 1
ATOM 580 O O . VAL A 1 75 ? 13.273 -53.406 -11.961 1 83.06 75 VAL A O 1
ATOM 583 N N . PHE A 1 76 ? 13.688 -55.375 -11.078 1 82.94 76 PHE A N 1
ATOM 584 C CA . PHE A 1 76 ? 13.578 -54.906 -9.703 1 82.94 76 PHE A CA 1
ATOM 585 C C . PHE A 1 76 ? 14.68 -53.906 -9.391 1 82.94 76 PHE A C 1
ATOM 587 O O . PHE A 1 76 ? 14.43 -52.875 -8.758 1 82.94 76 PHE A O 1
ATOM 594 N N . VAL A 1 77 ? 15.859 -54.219 -9.781 1 84.75 77 VAL A N 1
ATOM 595 C CA . VAL A 1 77 ? 17 -53.344 -9.523 1 84.75 77 VAL A CA 1
ATOM 596 C C . VAL A 1 77 ? 16.797 -52.031 -10.266 1 84.75 77 VAL A C 1
ATOM 598 O O . VAL A 1 77 ? 17.125 -50.969 -9.742 1 84.75 77 VAL A O 1
ATOM 601 N N . LEU A 1 78 ? 16.281 -52.031 -11.453 1 86.31 78 LEU A N 1
ATOM 602 C CA . LEU A 1 78 ? 16.031 -50.812 -12.227 1 86.31 78 LEU A CA 1
ATOM 603 C C . LEU A 1 78 ? 14.953 -49.969 -11.555 1 86.31 78 LEU A C 1
ATOM 605 O O . LEU A 1 78 ? 15.055 -48.75 -11.539 1 86.31 78 LEU A O 1
ATOM 609 N N . LEU A 1 79 ? 13.984 -50.625 -11.008 1 86.06 79 LEU A N 1
ATOM 610 C CA . LEU A 1 79 ? 12.914 -49.906 -10.32 1 86.06 79 LEU A CA 1
ATOM 611 C C . LEU A 1 79 ? 13.438 -49.25 -9.047 1 86.06 79 LEU A C 1
ATOM 613 O O . LEU A 1 79 ? 13.117 -48.094 -8.766 1 86.06 79 LEU A O 1
ATOM 617 N N . MET A 1 80 ? 14.234 -49.969 -8.32 1 86.69 80 MET A N 1
ATOM 618 C CA . MET A 1 80 ? 14.797 -49.406 -7.086 1 86.69 80 MET A CA 1
ATOM 619 C C . MET A 1 80 ? 15.734 -48.25 -7.391 1 86.69 80 MET A C 1
ATOM 621 O O . MET A 1 80 ? 15.781 -47.281 -6.641 1 86.69 80 MET A O 1
ATOM 625 N N . SER A 1 81 ? 16.516 -48.406 -8.461 1 88.44 81 SER A N 1
ATOM 626 C CA . SER A 1 81 ? 17.406 -47.312 -8.859 1 88.44 81 SER A CA 1
ATOM 627 C C . SER A 1 81 ? 16.609 -46.062 -9.219 1 88.44 81 SER A C 1
ATOM 629 O O . SER A 1 81 ? 17.047 -44.938 -8.922 1 88.44 81 SER A O 1
ATOM 631 N N . LEU A 1 82 ? 15.516 -46.25 -9.844 1 88.12 82 LEU A N 1
ATOM 632 C CA . LEU A 1 82 ? 14.672 -45.125 -10.203 1 88.12 82 LEU A CA 1
ATOM 633 C C . LEU A 1 82 ? 14.086 -44.469 -8.953 1 88.12 82 LEU A C 1
ATOM 635 O O . LEU A 1 82 ? 13.953 -43.25 -8.898 1 88.12 82 LEU A O 1
ATOM 639 N N . ILE A 1 83 ? 13.727 -45.219 -7.953 1 88.62 83 ILE A N 1
ATOM 640 C CA . ILE A 1 83 ? 13.203 -44.688 -6.699 1 88.62 83 ILE A CA 1
ATOM 641 C C . ILE A 1 83 ? 14.266 -43.844 -6.016 1 88.62 83 ILE A C 1
ATOM 643 O O . ILE A 1 83 ? 13.984 -42.719 -5.594 1 88.62 83 ILE A O 1
ATOM 647 N N . VAL A 1 84 ? 15.445 -44.375 -5.941 1 90.62 84 VAL A N 1
ATOM 648 C CA . VAL A 1 84 ? 16.547 -43.656 -5.312 1 90.62 84 VAL A CA 1
ATOM 649 C C . VAL A 1 84 ? 16.812 -42.344 -6.086 1 90.62 84 VAL A C 1
ATOM 651 O O . VAL A 1 84 ? 17.062 -41.312 -5.488 1 90.62 84 VAL A O 1
ATOM 654 N N . LEU A 1 85 ? 16.781 -42.438 -7.359 1 90.69 85 LEU A N 1
ATOM 655 C CA . LEU A 1 85 ? 17.016 -41.25 -8.195 1 90.69 85 LEU A CA 1
ATOM 656 C C . LEU A 1 85 ? 15.977 -40.188 -7.934 1 90.69 85 LEU A C 1
ATOM 658 O O . LEU A 1 85 ? 16.312 -39 -7.848 1 90.69 85 LEU A O 1
ATOM 662 N N . TYR A 1 86 ? 14.781 -40.531 -7.77 1 87.62 86 TYR A N 1
ATOM 663 C CA . TYR A 1 86 ? 13.719 -39.562 -7.539 1 87.62 86 TYR A CA 1
ATOM 664 C C . TYR A 1 86 ? 13.859 -38.938 -6.16 1 87.62 86 TYR A C 1
ATOM 666 O O . TYR A 1 86 ? 13.586 -37.75 -5.992 1 87.62 86 TYR A O 1
ATOM 674 N N . ILE A 1 87 ? 14.281 -39.656 -5.199 1 90.5 87 ILE A N 1
ATOM 675 C CA . ILE A 1 87 ? 14.484 -39.125 -3.859 1 90.5 87 ILE A CA 1
ATOM 676 C C . ILE A 1 87 ? 15.648 -38.125 -3.873 1 90.5 87 ILE A C 1
ATOM 678 O O . ILE A 1 87 ? 15.516 -37.031 -3.365 1 90.5 87 ILE A O 1
ATOM 682 N N . VAL A 1 88 ? 16.766 -38.562 -4.504 1 92.38 88 VAL A N 1
ATOM 683 C CA . VAL A 1 88 ? 17.938 -37.688 -4.562 1 92.38 88 VAL A CA 1
ATOM 684 C C . VAL A 1 88 ? 17.641 -36.438 -5.379 1 92.38 88 VAL A C 1
ATOM 686 O O . VAL A 1 88 ? 18.031 -35.344 -5.008 1 92.38 88 VAL A O 1
ATOM 689 N N . LYS A 1 89 ? 16.984 -36.594 -6.461 1 90.94 89 LYS A N 1
ATOM 690 C CA . LYS A 1 89 ? 16.594 -35.5 -7.324 1 90.94 89 LYS A CA 1
ATOM 691 C C . LYS A 1 89 ? 15.773 -34.469 -6.559 1 90.94 89 LYS A C 1
ATOM 693 O O . LYS A 1 89 ? 16.062 -33.25 -6.609 1 90.94 89 LYS A O 1
ATOM 698 N N . ASN A 1 90 ? 14.836 -34.906 -5.789 1 89.56 90 ASN A N 1
ATOM 699 C CA . ASN A 1 90 ? 13.914 -34 -5.129 1 89.56 90 ASN A CA 1
ATOM 700 C C . ASN A 1 90 ? 14.562 -33.344 -3.914 1 89.56 90 ASN A C 1
ATOM 702 O O . ASN A 1 90 ? 14.258 -32.188 -3.59 1 89.56 90 ASN A O 1
ATOM 706 N N . ILE A 1 91 ? 15.461 -34.031 -3.271 1 92.56 91 ILE A N 1
ATOM 707 C CA . ILE A 1 91 ? 16.25 -33.406 -2.205 1 92.56 91 ILE A CA 1
ATOM 708 C C . ILE A 1 91 ? 17.094 -32.281 -2.777 1 92.56 91 ILE A C 1
ATOM 710 O O . ILE A 1 91 ? 17.203 -31.219 -2.18 1 92.56 91 ILE A O 1
ATOM 714 N N . TYR A 1 92 ? 17.656 -32.562 -3.916 1 92.44 92 TYR A N 1
ATOM 715 C CA . TYR A 1 92 ? 18.469 -31.531 -4.574 1 92.44 92 TYR A CA 1
ATOM 716 C C . TYR A 1 92 ? 17.625 -30.344 -5 1 92.44 92 TYR A C 1
ATOM 718 O O . TYR A 1 92 ? 18.062 -29.188 -4.887 1 92.44 92 TYR A O 1
ATOM 726 N N . LEU A 1 93 ? 16.5 -30.625 -5.441 1 89.38 93 LEU A N 1
ATOM 727 C CA . LEU A 1 93 ? 15.625 -29.531 -5.883 1 89.38 93 LEU A CA 1
ATOM 728 C C . LEU A 1 93 ? 15.258 -28.625 -4.719 1 89.38 93 LEU A C 1
ATOM 730 O O . LEU A 1 93 ? 15.203 -27.406 -4.871 1 89.38 93 LEU A O 1
ATOM 734 N N . ILE A 1 94 ? 15.039 -29.219 -3.609 1 90.94 94 ILE A N 1
ATOM 735 C CA . ILE A 1 94 ? 14.734 -28.438 -2.414 1 90.94 94 ILE A CA 1
ATOM 736 C C . ILE A 1 94 ? 15.922 -27.547 -2.061 1 90.94 94 ILE A C 1
ATOM 738 O O . ILE A 1 94 ? 15.742 -26.375 -1.726 1 90.94 94 ILE A O 1
ATOM 742 N N . PHE A 1 95 ? 17.062 -28.172 -2.174 1 93 95 PHE A N 1
ATOM 743 C CA . PHE A 1 95 ? 18.297 -27.422 -1.927 1 93 95 PHE A CA 1
ATOM 744 C C . PHE A 1 95 ? 18.438 -26.266 -2.92 1 93 95 PHE A C 1
ATOM 746 O O . PHE A 1 95 ? 18.766 -25.141 -2.535 1 93 95 PHE A O 1
ATOM 753 N N . MET A 1 96 ? 18.219 -26.547 -4.094 1 91.31 96 MET A N 1
ATOM 754 C CA . MET A 1 96 ? 18.312 -25.547 -5.156 1 91.31 96 MET A CA 1
ATOM 755 C C . MET A 1 96 ? 17.328 -24.406 -4.914 1 91.31 96 MET A C 1
ATOM 757 O O . MET A 1 96 ? 17.688 -23.234 -5.055 1 91.31 96 MET A O 1
ATOM 761 N N . TYR A 1 97 ? 16.094 -24.688 -4.496 1 88.88 97 TYR A N 1
ATOM 762 C CA . TYR A 1 97 ? 15.094 -23.656 -4.23 1 88.88 97 TYR A CA 1
ATOM 763 C C . TYR A 1 97 ? 15.516 -22.781 -3.062 1 88.88 97 TYR A C 1
ATOM 765 O O . TYR A 1 97 ? 15.344 -21.562 -3.105 1 88.88 97 TYR A O 1
ATOM 773 N N . ASN A 1 98 ? 16.062 -23.422 -2.09 1 91.44 98 ASN A N 1
ATOM 774 C CA . ASN A 1 98 ? 16.547 -22.688 -0.932 1 91.44 98 ASN A CA 1
ATOM 775 C C . ASN A 1 98 ? 17.641 -21.688 -1.321 1 91.44 98 ASN A C 1
ATOM 777 O O . ASN A 1 98 ? 17.641 -20.547 -0.852 1 91.44 98 ASN A O 1
ATOM 781 N N . ARG A 1 99 ? 18.547 -22.172 -2.131 1 90.81 99 ARG A N 1
ATOM 782 C CA . ARG A 1 99 ? 19.641 -21.312 -2.57 1 90.81 99 ARG A CA 1
ATOM 783 C C . ARG A 1 99 ? 19.125 -20.188 -3.451 1 90.81 99 ARG A C 1
ATOM 785 O O . ARG A 1 99 ? 19.656 -19.078 -3.416 1 90.81 99 ARG A O 1
ATOM 792 N N . GLN A 1 100 ? 18.203 -20.453 -4.238 1 90.81 100 GLN A N 1
ATOM 793 C CA . GLN A 1 100 ? 17.609 -19.438 -5.109 1 90.81 100 GLN A CA 1
ATOM 794 C C . GLN A 1 100 ? 16.953 -18.344 -4.293 1 90.81 100 GLN A C 1
ATOM 796 O O . GLN A 1 100 ? 17.172 -17.156 -4.547 1 90.81 100 GLN A O 1
ATOM 801 N N . TYR A 1 101 ? 16.156 -18.688 -3.275 1 91 101 TYR A N 1
ATOM 802 C CA . TYR A 1 101 ? 15.438 -17.703 -2.477 1 91 101 TYR A CA 1
ATOM 803 C C . TYR A 1 101 ? 16.391 -16.891 -1.616 1 91 101 TYR A C 1
ATOM 805 O O . TYR A 1 101 ? 16.188 -15.688 -1.412 1 91 101 TYR A O 1
ATOM 813 N N . LYS A 1 102 ? 17.406 -17.578 -1.123 1 90.12 102 LYS A N 1
ATOM 814 C CA . LYS A 1 102 ? 18.422 -16.859 -0.364 1 90.12 102 LYS A CA 1
ATOM 815 C C . LYS A 1 102 ? 19.078 -15.781 -1.222 1 90.12 102 LYS A C 1
ATOM 817 O O . LYS A 1 102 ? 19.312 -14.664 -0.754 1 90.12 102 LYS A O 1
ATOM 822 N N . TYR A 1 103 ? 19.391 -16.172 -2.426 1 90.62 103 TYR A N 1
ATOM 823 C CA . TYR A 1 103 ? 20 -15.242 -3.369 1 90.62 103 TYR A CA 1
ATOM 824 C C . TYR A 1 103 ? 19.078 -14.062 -3.631 1 90.62 103 TYR A C 1
ATOM 826 O O . TYR A 1 103 ? 19.516 -12.906 -3.59 1 90.62 103 TYR A O 1
ATOM 834 N N . ILE A 1 104 ? 17.875 -14.258 -3.859 1 90.88 104 ILE A N 1
ATOM 835 C CA . ILE A 1 104 ? 16.906 -13.234 -4.246 1 90.88 104 ILE A CA 1
ATOM 836 C C . ILE A 1 104 ? 16.672 -12.281 -3.076 1 90.88 104 ILE A C 1
ATOM 838 O O . ILE A 1 104 ? 16.797 -11.062 -3.225 1 90.88 104 ILE A O 1
ATOM 842 N N . TYR A 1 105 ? 16.406 -12.789 -1.886 1 90.5 105 TYR A N 1
ATOM 843 C CA . TYR A 1 105 ? 15.992 -11.945 -0.768 1 90.5 105 TYR A CA 1
ATOM 844 C C . TYR A 1 105 ? 17.188 -11.258 -0.126 1 90.5 105 TYR A C 1
ATOM 846 O O . TYR A 1 105 ? 17.062 -10.141 0.39 1 90.5 105 TYR A O 1
ATOM 854 N N . SER A 1 106 ? 18.359 -11.922 -0.193 1 89.38 106 SER A N 1
ATOM 855 C CA . SER A 1 106 ? 19.562 -11.242 0.279 1 89.38 106 SER A CA 1
ATOM 856 C C . SER A 1 106 ? 19.875 -10.023 -0.585 1 89.38 106 SER A C 1
ATOM 858 O O . SER A 1 106 ? 20.266 -8.969 -0.068 1 89.38 106 SER A O 1
ATOM 860 N N . ASN A 1 107 ? 19.75 -10.195 -1.861 1 89.94 107 ASN A N 1
ATOM 861 C CA . ASN A 1 107 ? 20 -9.078 -2.768 1 89.94 107 ASN A CA 1
ATOM 862 C C . ASN A 1 107 ? 18.922 -8.008 -2.664 1 89.94 107 ASN A C 1
ATOM 864 O O . ASN A 1 107 ? 19.203 -6.824 -2.883 1 89.94 107 ASN A O 1
ATOM 868 N N . MET A 1 108 ? 17.734 -8.398 -2.383 1 90.94 108 MET A N 1
ATOM 869 C CA . MET A 1 108 ? 16.656 -7.434 -2.148 1 90.94 108 MET A CA 1
ATOM 870 C C . MET A 1 108 ? 16.984 -6.535 -0.96 1 90.94 108 MET A C 1
ATOM 872 O O . MET A 1 108 ? 16.812 -5.316 -1.032 1 90.94 108 MET A O 1
ATOM 876 N N . ARG A 1 109 ? 17.469 -7.148 0.101 1 90.56 109 ARG A N 1
ATOM 877 C CA . ARG A 1 109 ? 17.859 -6.383 1.281 1 90.56 109 ARG A CA 1
ATOM 878 C C . ARG A 1 109 ? 19 -5.414 0.957 1 90.56 109 ARG A C 1
ATOM 880 O O . ARG A 1 109 ? 18.953 -4.246 1.357 1 90.56 109 ARG A O 1
ATOM 887 N N . PHE A 1 110 ? 19.891 -5.926 0.261 1 90 110 PHE A N 1
ATOM 888 C CA . PHE A 1 110 ? 21.047 -5.121 -0.095 1 90 110 PHE A CA 1
ATOM 889 C C . PHE A 1 110 ? 20.641 -3.877 -0.871 1 90 110 PHE A C 1
ATOM 891 O O . PHE A 1 110 ? 21.047 -2.764 -0.535 1 90 110 PHE A O 1
ATOM 898 N N . LEU A 1 111 ? 19.828 -4.012 -1.823 1 89.19 111 LEU A N 1
ATOM 899 C CA . LEU A 1 111 ? 19.422 -2.895 -2.67 1 89.19 111 LEU A CA 1
ATOM 900 C C . LEU A 1 111 ? 18.531 -1.926 -1.899 1 89.19 111 LEU A C 1
ATOM 902 O O . LEU A 1 111 ? 18.688 -0.708 -2.02 1 89.19 111 LEU A O 1
ATOM 906 N N . SER A 1 112 ? 17.531 -2.451 -1.162 1 92.31 112 SER A N 1
ATOM 907 C CA . SER A 1 112 ? 16.594 -1.608 -0.41 1 92.31 112 SER A CA 1
ATOM 908 C C . SER A 1 112 ? 17.344 -0.757 0.616 1 92.31 112 SER A C 1
ATOM 910 O O . SER A 1 112 ? 17.062 0.435 0.761 1 92.31 112 SER A O 1
ATOM 912 N N . THR A 1 113 ? 18.25 -1.406 1.317 1 91.88 113 THR A N 1
ATOM 913 C CA . THR A 1 113 ? 19 -0.688 2.342 1 91.88 113 THR A CA 1
ATOM 914 C C . THR A 1 113 ? 19.938 0.342 1.708 1 91.88 113 THR A C 1
ATOM 916 O O . THR A 1 113 ? 20.125 1.435 2.248 1 91.88 113 THR A O 1
ATOM 919 N N . LYS A 1 114 ? 20.5 0.033 0.612 1 89.94 114 LYS A N 1
ATOM 920 C CA . LYS A 1 114 ? 21.359 0.972 -0.098 1 89.94 114 LYS A CA 1
ATOM 921 C C . LYS A 1 114 ? 20.562 2.18 -0.594 1 89.94 114 LYS A C 1
ATOM 923 O O . LYS A 1 114 ? 21.047 3.314 -0.518 1 89.94 114 LYS A O 1
ATOM 928 N N . LEU A 1 115 ? 19.422 1.921 -1.104 1 90.75 115 LEU A N 1
ATOM 929 C CA . LEU A 1 115 ? 18.578 3.002 -1.583 1 90.75 115 LEU A CA 1
ATOM 930 C C . LEU A 1 115 ? 18.109 3.889 -0.428 1 90.75 115 LEU A C 1
ATOM 932 O O . LEU A 1 115 ? 18.062 5.113 -0.561 1 90.75 115 LEU A O 1
ATOM 936 N N . MET A 1 116 ? 17.75 3.236 0.645 1 93.19 116 MET A N 1
ATOM 937 C CA . MET A 1 116 ? 17.328 4 1.818 1 93.19 116 MET A CA 1
ATOM 938 C C . MET A 1 116 ? 18.469 4.898 2.307 1 93.19 116 MET A C 1
ATOM 940 O O . MET A 1 116 ? 18.234 6.066 2.639 1 93.19 116 MET A O 1
ATOM 944 N N . ARG A 1 117 ? 19.609 4.387 2.373 1 90.94 117 ARG A N 1
ATOM 945 C CA . ARG A 1 117 ? 20.781 5.164 2.773 1 90.94 117 ARG A CA 1
ATOM 946 C C . ARG A 1 117 ? 21.031 6.32 1.81 1 90.94 117 ARG A C 1
ATOM 948 O O . ARG A 1 117 ? 21.391 7.422 2.23 1 90.94 117 ARG A O 1
ATOM 955 N N . PHE A 1 118 ? 20.828 6.066 0.579 1 90.56 118 PHE A N 1
ATOM 956 C CA . PHE A 1 118 ? 20.969 7.082 -0.457 1 90.56 118 PHE A CA 1
ATOM 957 C C . PHE A 1 118 ? 19.953 8.195 -0.273 1 90.56 118 PHE A C 1
ATOM 959 O O . PHE A 1 118 ? 20.297 9.375 -0.285 1 90.56 118 PHE A O 1
ATOM 966 N N . TYR A 1 119 ? 18.672 7.816 -0.064 1 91.94 119 TYR A N 1
ATOM 967 C CA . TYR A 1 119 ? 17.609 8.805 0.093 1 91.94 119 TYR A CA 1
ATOM 968 C C . TYR A 1 119 ? 17.828 9.648 1.344 1 91.94 119 TYR A C 1
ATOM 970 O O . TYR A 1 119 ? 17.672 10.867 1.312 1 91.94 119 TYR A O 1
ATOM 978 N N . LEU A 1 120 ? 18.234 9.008 2.418 1 91.5 120 LEU A N 1
ATOM 979 C CA . LEU A 1 120 ? 18.453 9.719 3.674 1 91.5 120 LEU A CA 1
ATOM 980 C C . LEU A 1 120 ? 19.656 10.656 3.562 1 91.5 120 LEU A C 1
ATOM 982 O O . LEU A 1 120 ? 19.719 11.68 4.254 1 91.5 120 LEU A O 1
ATOM 986 N N . GLY A 1 121 ? 20.547 10.328 2.693 1 88.44 121 GLY A N 1
ATOM 987 C CA . GLY A 1 121 ? 21.766 11.117 2.537 1 88.44 121 GLY A CA 1
ATOM 988 C C . GLY A 1 121 ? 21.594 12.289 1.594 1 88.44 121 GLY A C 1
ATOM 989 O O . GLY A 1 121 ? 22.438 13.195 1.561 1 88.44 121 GLY A O 1
ATOM 990 N N . GLN A 1 122 ? 20.469 12.375 0.948 1 88.69 122 GLN A N 1
ATOM 991 C CA . GLN A 1 122 ? 20.219 13.445 -0.013 1 88.69 122 GLN A CA 1
ATOM 992 C C . GLN A 1 122 ? 19.906 14.758 0.696 1 88.69 122 GLN A C 1
ATOM 994 O O . GLN A 1 122 ? 19.547 14.758 1.878 1 88.69 122 GLN A O 1
ATOM 999 N N . SER A 1 123 ? 19.984 15.805 -0.033 1 87.06 123 SER A N 1
ATOM 1000 C CA . SER A 1 123 ? 19.734 17.141 0.508 1 87.06 123 SER A CA 1
ATOM 1001 C C . SER A 1 123 ? 18.25 17.375 0.761 1 87.06 123 SER A C 1
ATOM 1003 O O . SER A 1 123 ? 17.406 16.641 0.227 1 87.06 123 SER A O 1
ATOM 1005 N N . TYR A 1 124 ? 18 18.297 1.588 1 86.69 124 TYR A N 1
ATOM 1006 C CA . TYR A 1 124 ? 16.609 18.656 1.871 1 86.69 124 TYR A CA 1
ATOM 1007 C C . TYR A 1 124 ? 15.906 19.125 0.609 1 86.69 124 TYR A C 1
ATOM 1009 O O . TYR A 1 124 ? 14.711 18.875 0.423 1 86.69 124 TYR A O 1
ATOM 1017 N N . SER A 1 125 ? 16.641 19.828 -0.232 1 82.88 125 SER A N 1
ATOM 1018 C CA . SER A 1 125 ? 16.078 20.297 -1.498 1 82.88 125 SER A CA 1
ATOM 1019 C C . SER A 1 125 ? 15.57 19.141 -2.344 1 82.88 125 SER A C 1
ATOM 1021 O O . SER A 1 125 ? 14.562 19.266 -3.037 1 82.88 125 SER A O 1
ATOM 1023 N N . TYR A 1 126 ? 16.328 18.047 -2.26 1 83.56 126 TYR A N 1
ATOM 1024 C CA . TYR A 1 126 ? 15.922 16.828 -2.953 1 83.56 126 TYR A CA 1
ATOM 1025 C C . TYR A 1 126 ? 14.57 16.344 -2.445 1 83.56 126 TYR A C 1
ATOM 1027 O O . TYR A 1 126 ? 13.703 15.961 -3.236 1 83.56 126 TYR A O 1
ATOM 1035 N N . HIS A 1 127 ? 14.352 16.375 -1.197 1 84.06 127 HIS A N 1
ATOM 1036 C CA . HIS A 1 127 ? 13.148 15.859 -0.563 1 84.06 127 HIS A CA 1
ATOM 1037 C C . HIS A 1 127 ? 11.961 16.797 -0.779 1 84.06 127 HIS A C 1
ATOM 1039 O O . HIS A 1 127 ? 10.805 16.359 -0.745 1 84.06 127 HIS A O 1
ATOM 1045 N N . LYS A 1 128 ? 12.258 18.047 -0.959 1 75.75 128 LYS A N 1
ATOM 1046 C CA . LYS A 1 128 ? 11.203 19.016 -1.261 1 75.75 128 LYS A CA 1
ATOM 1047 C C . LYS A 1 128 ? 10.656 18.797 -2.668 1 75.75 128 LYS A C 1
ATOM 1049 O O . LYS A 1 128 ? 9.492 19.109 -2.938 1 75.75 128 LYS A O 1
ATOM 1054 N N . LYS A 1 129 ? 11.523 18.328 -3.461 1 73.44 129 LYS A N 1
ATOM 1055 C CA . LYS A 1 129 ? 11.148 18.125 -4.855 1 73.44 129 LYS A CA 1
ATOM 1056 C C . LYS A 1 129 ? 10.438 16.781 -5.047 1 73.44 129 LYS A C 1
ATOM 1058 O O . LYS A 1 129 ? 9.617 16.641 -5.953 1 73.44 129 LYS A O 1
ATOM 1063 N N . LYS A 1 130 ? 10.867 15.906 -4.211 1 76.25 130 LYS A N 1
ATOM 1064 C CA . LYS A 1 130 ? 10.312 14.562 -4.371 1 76.25 130 LYS A CA 1
ATOM 1065 C C . LYS A 1 130 ? 9.195 14.305 -3.357 1 76.25 130 LYS A C 1
ATOM 1067 O O . LYS A 1 130 ? 9.258 14.789 -2.227 1 76.25 130 LYS A O 1
ATOM 1072 N N . ASN A 1 131 ? 8.242 13.547 -3.736 1 72.31 131 ASN A N 1
ATOM 1073 C CA . ASN A 1 131 ? 7.152 13.156 -2.85 1 72.31 131 ASN A CA 1
ATOM 1074 C C . ASN A 1 131 ? 7.574 12.023 -1.914 1 72.31 131 ASN A C 1
ATOM 1076 O O . ASN A 1 131 ? 8.172 11.039 -2.352 1 72.31 131 ASN A O 1
ATOM 1080 N N . SER A 1 132 ? 7.379 12.227 -0.61 1 76.44 132 SER A N 1
ATOM 1081 C CA . SER A 1 132 ? 7.727 11.219 0.383 1 76.44 132 SER A CA 1
ATOM 1082 C C . SER A 1 132 ? 7.078 9.875 0.057 1 76.44 132 SER A C 1
ATOM 1084 O O . SER A 1 132 ? 7.684 8.82 0.267 1 76.44 132 SER A O 1
ATOM 1086 N N . SER A 1 133 ? 5.914 9.906 -0.52 1 70.88 133 SER A N 1
ATOM 1087 C CA . SER A 1 133 ? 5.203 8.68 -0.883 1 70.88 133 SER A CA 1
ATOM 1088 C C . SER A 1 133 ? 5.926 7.934 -2.002 1 70.88 133 SER A C 1
ATOM 1090 O O . SER A 1 133 ? 5.891 6.703 -2.057 1 70.88 133 SER A O 1
ATOM 1092 N N . GLU A 1 134 ? 6.492 8.719 -2.861 1 76.81 134 GLU A N 1
ATOM 1093 C CA . GLU A 1 134 ? 7.246 8.109 -3.953 1 76.81 134 GLU A CA 1
ATOM 1094 C C . GLU A 1 134 ? 8.492 7.391 -3.432 1 76.81 134 GLU A C 1
ATOM 1096 O O . GLU A 1 134 ? 8.797 6.281 -3.871 1 76.81 134 GLU A O 1
ATOM 1101 N N . LEU A 1 135 ? 9.141 8.078 -2.531 1 84 135 LEU A N 1
ATOM 1102 C CA . LEU A 1 135 ? 10.344 7.477 -1.962 1 84 135 LEU A CA 1
ATOM 1103 C C . LEU A 1 135 ? 10 6.219 -1.168 1 84 135 LEU A C 1
ATOM 1105 O O . LEU A 1 135 ? 10.711 5.215 -1.25 1 84 135 LEU A O 1
ATOM 1109 N N . LEU A 1 136 ? 8.922 6.355 -0.463 1 82.62 136 LEU A N 1
ATOM 1110 C CA . LEU A 1 136 ? 8.43 5.203 0.287 1 82.62 136 LEU A CA 1
ATOM 1111 C C . LEU A 1 136 ? 8.094 4.047 -0.649 1 82.62 136 LEU A C 1
ATOM 1113 O O . LEU A 1 136 ? 8.469 2.9 -0.385 1 82.62 136 LEU A O 1
ATOM 1117 N N . ARG A 1 137 ? 7.43 4.301 -1.704 1 77.62 137 ARG A N 1
ATOM 1118 C CA . ARG A 1 137 ? 7.059 3.287 -2.686 1 77.62 137 ARG A CA 1
ATOM 1119 C C . ARG A 1 137 ? 8.297 2.656 -3.316 1 77.62 137 ARG A C 1
ATOM 1121 O O . ARG A 1 137 ? 8.344 1.441 -3.514 1 77.62 137 ARG A O 1
ATOM 1128 N N . ASN A 1 138 ? 9.258 3.467 -3.617 1 83.56 138 ASN A N 1
ATOM 1129 C CA . ASN A 1 138 ? 10.477 2.98 -4.258 1 83.56 138 ASN A CA 1
ATOM 1130 C C . ASN A 1 138 ? 11.211 1.97 -3.375 1 83.56 138 ASN A C 1
ATOM 1132 O O . ASN A 1 138 ? 11.57 0.884 -3.836 1 83.56 138 ASN A O 1
ATOM 1136 N N . VAL A 1 139 ? 11.32 2.328 -2.119 1 86.31 139 VAL A N 1
ATOM 1137 C CA . VAL A 1 139 ? 12.141 1.512 -1.231 1 86.31 139 VAL A CA 1
ATOM 1138 C C . VAL A 1 139 ? 11.383 0.244 -0.846 1 86.31 139 VAL A C 1
ATOM 1140 O O . VAL A 1 139 ? 11.984 -0.821 -0.683 1 86.31 139 VAL A O 1
ATOM 1143 N N . ASN A 1 140 ? 10.086 0.356 -0.826 1 79.81 140 ASN A N 1
ATOM 1144 C CA . ASN A 1 140 ? 9.312 -0.767 -0.307 1 79.81 140 ASN A CA 1
ATOM 1145 C C . ASN A 1 140 ? 8.727 -1.613 -1.434 1 79.81 140 ASN A C 1
ATOM 1147 O O . ASN A 1 140 ? 8.922 -2.828 -1.472 1 79.81 140 ASN A O 1
ATOM 1151 N N . GLN A 1 141 ? 8.094 -0.978 -2.371 1 75.5 141 GLN A N 1
ATOM 1152 C CA . GLN A 1 141 ? 7.316 -1.715 -3.361 1 75.5 141 GLN A CA 1
ATOM 1153 C C . GLN A 1 141 ? 8.125 -1.944 -4.637 1 75.5 141 GLN A C 1
ATOM 1155 O O . GLN A 1 141 ? 8.18 -3.062 -5.152 1 75.5 141 GLN A O 1
ATOM 1160 N N . ASP A 1 142 ? 8.742 -0.896 -5.098 1 81.31 142 ASP A N 1
ATOM 1161 C CA . ASP A 1 142 ? 9.438 -1.023 -6.375 1 81.31 142 ASP A CA 1
ATOM 1162 C C . ASP A 1 142 ? 10.617 -1.985 -6.266 1 81.31 142 ASP A C 1
ATOM 1164 O O . ASP A 1 142 ? 10.906 -2.729 -7.203 1 81.31 142 ASP A O 1
ATOM 1168 N N . VAL A 1 143 ? 11.305 -1.975 -5.117 1 86.19 143 VAL A N 1
ATOM 1169 C CA . VAL A 1 143 ? 12.414 -2.904 -4.91 1 86.19 143 VAL A CA 1
ATOM 1170 C C . VAL A 1 143 ? 11.883 -4.336 -4.859 1 86.19 143 VAL A C 1
ATOM 1172 O O . VAL A 1 143 ? 12.469 -5.246 -5.449 1 86.19 143 VAL A O 1
ATOM 1175 N N . ALA A 1 144 ? 10.797 -4.492 -4.188 1 84.06 144 ALA A N 1
ATOM 1176 C CA . ALA A 1 144 ? 10.18 -5.816 -4.125 1 84.06 144 ALA A CA 1
ATOM 1177 C C . ALA A 1 144 ? 9.766 -6.293 -5.512 1 84.06 144 ALA A C 1
ATOM 1179 O O . ALA A 1 144 ? 9.984 -7.457 -5.867 1 84.06 144 ALA A O 1
ATOM 1180 N N . ASP A 1 145 ? 9.164 -5.414 -6.266 1 79.88 145 ASP A N 1
ATOM 1181 C CA . ASP A 1 145 ? 8.766 -5.75 -7.629 1 79.88 145 ASP A CA 1
ATOM 1182 C C . ASP A 1 145 ? 9.977 -6.059 -8.5 1 79.88 145 ASP A C 1
ATOM 1184 O O . ASP A 1 145 ? 9.922 -6.945 -9.359 1 79.88 145 ASP A O 1
ATOM 1188 N N . PHE A 1 146 ? 11.039 -5.305 -8.281 1 84.94 146 PHE A N 1
ATOM 1189 C CA . PHE A 1 146 ? 12.289 -5.535 -8.992 1 84.94 146 PHE A CA 1
ATOM 1190 C C . PHE A 1 146 ? 12.812 -6.941 -8.727 1 84.94 146 PHE A C 1
ATOM 1192 O O . PHE A 1 146 ? 13.18 -7.656 -9.664 1 84.94 146 PHE A O 1
ATOM 1199 N N . PHE A 1 147 ? 12.797 -7.293 -7.582 1 86.12 147 PHE A N 1
ATOM 1200 C CA . PHE A 1 147 ? 13.336 -8.602 -7.258 1 86.12 147 PHE A CA 1
ATOM 1201 C C . PHE A 1 147 ? 12.328 -9.703 -7.574 1 86.12 147 PHE A C 1
ATOM 1203 O O . PHE A 1 147 ? 12.703 -10.867 -7.754 1 86.12 147 PHE A O 1
ATOM 1210 N N . GLY A 1 148 ? 11.047 -9.344 -7.66 1 81.81 148 GLY A N 1
ATOM 1211 C CA . GLY A 1 148 ? 10.102 -10.258 -8.281 1 81.81 148 GLY A CA 1
ATOM 1212 C C . GLY A 1 148 ? 10.445 -10.594 -9.719 1 81.81 148 GLY A C 1
ATOM 1213 O O . GLY A 1 148 ? 10.273 -11.727 -10.156 1 81.81 148 GLY A O 1
ATOM 1214 N N . THR A 1 149 ? 10.953 -9.609 -10.391 1 82.19 149 THR A N 1
ATOM 1215 C CA . THR A 1 149 ? 11.398 -9.805 -11.766 1 82.19 149 THR A CA 1
ATOM 1216 C C . THR A 1 149 ? 12.633 -10.703 -11.812 1 82.19 149 THR A C 1
ATOM 1218 O O . THR A 1 149 ? 12.742 -11.57 -12.672 1 82.19 149 THR A O 1
ATOM 1221 N N . ILE A 1 150 ? 13.531 -10.484 -10.875 1 85.25 150 ILE A N 1
ATOM 1222 C CA . ILE A 1 150 ? 14.727 -11.312 -10.805 1 85.25 150 ILE A CA 1
ATOM 1223 C C . ILE A 1 150 ? 14.336 -12.758 -10.508 1 85.25 150 ILE A C 1
ATOM 1225 O O . ILE A 1 150 ? 14.891 -13.688 -11.094 1 85.25 150 ILE A O 1
ATOM 1229 N N . GLN A 1 151 ? 13.43 -12.875 -9.609 1 86.12 151 GLN A N 1
ATOM 1230 C CA . GLN A 1 151 ? 12.922 -14.211 -9.312 1 86.12 151 GLN A CA 1
ATOM 1231 C C . GLN A 1 151 ? 12.328 -14.859 -10.555 1 86.12 151 GLN A C 1
ATOM 1233 O O . GLN A 1 151 ? 12.586 -16.031 -10.836 1 86.12 151 GLN A O 1
ATOM 1238 N N . ALA A 1 152 ? 11.547 -14.109 -11.281 1 82.25 152 ALA A N 1
ATOM 1239 C CA . ALA A 1 152 ? 10.945 -14.602 -12.516 1 82.25 152 ALA A CA 1
ATOM 1240 C C . ALA A 1 152 ? 12.016 -15.023 -13.516 1 82.25 152 ALA A C 1
ATOM 1242 O O . ALA A 1 152 ? 11.875 -16.047 -14.203 1 82.25 152 ALA A O 1
ATOM 1243 N N . LEU A 1 153 ? 13.086 -14.305 -13.57 1 83.62 153 LEU A N 1
ATOM 1244 C CA . LEU A 1 153 ? 14.172 -14.594 -14.508 1 83.62 153 LEU A CA 1
ATOM 1245 C C . LEU A 1 153 ? 14.898 -15.875 -14.109 1 83.62 153 LEU A C 1
ATOM 1247 O O . LEU A 1 153 ? 15.242 -16.688 -14.961 1 83.62 153 LEU A O 1
ATOM 1251 N N . VAL A 1 154 ? 15.172 -15.953 -12.82 1 85.19 154 VAL A N 1
ATOM 1252 C CA . VAL A 1 154 ? 15.844 -17.156 -12.32 1 85.19 154 VAL A CA 1
ATOM 1253 C C . VAL A 1 154 ? 14.984 -18.375 -12.602 1 85.19 154 VAL A C 1
ATOM 1255 O O . VAL A 1 154 ? 15.484 -19.406 -13.07 1 85.19 154 VAL A O 1
ATOM 1258 N N . PHE A 1 155 ? 13.68 -18.297 -12.383 1 84.06 155 PHE A N 1
ATOM 1259 C CA . PHE A 1 155 ? 12.773 -19.406 -12.586 1 84.06 155 PHE A CA 1
ATOM 1260 C C . PHE A 1 155 ? 12.578 -19.688 -14.078 1 84.06 155 PHE A C 1
ATOM 1262 O O . PHE A 1 155 ? 12.406 -20.828 -14.484 1 84.06 155 PHE A O 1
ATOM 1269 N N . LEU A 1 156 ? 12.625 -18.641 -14.828 1 83.12 156 LEU A N 1
ATOM 1270 C CA . LEU A 1 156 ? 12.586 -18.797 -16.281 1 83.12 156 LEU A CA 1
ATOM 1271 C C . LEU A 1 156 ? 13.797 -19.578 -16.781 1 83.12 156 LEU A C 1
ATOM 1273 O O . LEU A 1 156 ? 13.672 -20.422 -17.672 1 83.12 156 LEU A O 1
ATOM 1277 N N . ALA A 1 157 ? 14.922 -19.219 -16.219 1 84.56 157 ALA A N 1
ATOM 1278 C CA . ALA A 1 157 ? 16.141 -19.953 -16.578 1 84.56 157 ALA A CA 1
ATOM 1279 C C . ALA A 1 157 ? 16.031 -21.422 -16.203 1 84.56 157 ALA A C 1
ATOM 1281 O O . ALA A 1 157 ? 16.422 -22.297 -16.969 1 84.56 157 ALA A O 1
ATOM 1282 N N . THR A 1 158 ? 15.516 -21.609 -15.047 1 84.69 158 THR A N 1
ATOM 1283 C CA . THR A 1 158 ? 15.359 -22.984 -14.57 1 84.69 158 THR A CA 1
ATOM 1284 C C . THR A 1 158 ? 14.406 -23.766 -15.469 1 84.69 158 THR A C 1
ATOM 1286 O O . THR A 1 158 ? 14.742 -24.859 -15.945 1 84.69 158 THR A O 1
ATOM 1289 N N . GLU A 1 159 ? 13.195 -23.172 -15.664 1 82.38 159 GLU A N 1
ATOM 1290 C CA . GLU A 1 159 ? 12.188 -23.844 -16.484 1 82.38 159 GLU A CA 1
ATOM 1291 C C . GLU A 1 159 ? 12.625 -23.922 -17.938 1 82.38 159 GLU A C 1
ATOM 1293 O O . GLU A 1 159 ? 12.383 -24.938 -18.609 1 82.38 159 GLU A O 1
ATOM 1298 N N . GLY A 1 160 ? 13.258 -22.859 -18.453 1 83 160 GLY A N 1
ATOM 1299 C CA . GLY A 1 160 ? 13.742 -22.859 -19.828 1 83 160 GLY A CA 1
ATOM 1300 C C . GLY A 1 160 ? 14.766 -23.938 -20.094 1 83 160 GLY A C 1
ATOM 1301 O O . GLY A 1 160 ? 14.68 -24.656 -21.094 1 83 160 GLY A O 1
ATOM 1302 N N . LEU A 1 161 ? 15.688 -24.078 -19.219 1 85.44 161 LEU A N 1
ATOM 1303 C CA . LEU A 1 161 ? 16.734 -25.078 -19.375 1 85.44 161 LEU A CA 1
ATOM 1304 C C . LEU A 1 161 ? 16.156 -26.484 -19.25 1 85.44 161 LEU A C 1
ATOM 1306 O O . LEU A 1 161 ? 16.562 -27.391 -20 1 85.44 161 LEU A O 1
ATOM 1310 N N . THR A 1 162 ? 15.289 -26.641 -18.375 1 83.25 162 THR A N 1
ATOM 1311 C CA . THR A 1 162 ? 14.672 -27.938 -18.188 1 83.25 162 THR A CA 1
ATOM 1312 C C . THR A 1 162 ? 13.883 -28.344 -19.422 1 83.25 162 THR A C 1
ATOM 1314 O O . THR A 1 162 ? 14.008 -29.469 -19.906 1 83.25 162 THR A O 1
ATOM 1317 N N . VAL A 1 163 ? 13.055 -27.453 -19.922 1 81.56 163 VAL A N 1
ATOM 1318 C CA . VAL A 1 163 ? 12.227 -27.734 -21.094 1 81.56 163 VAL A CA 1
ATOM 1319 C C . VAL A 1 163 ? 13.125 -28 -22.297 1 81.56 163 VAL A C 1
ATOM 1321 O O . VAL A 1 163 ? 12.867 -28.938 -23.062 1 81.56 163 VAL A O 1
ATOM 1324 N N . THR A 1 164 ? 14.156 -27.234 -22.453 1 83.12 164 THR A N 1
ATOM 1325 C CA . THR A 1 164 ? 15.078 -27.406 -23.578 1 83.12 164 THR A CA 1
ATOM 1326 C C . THR A 1 164 ? 15.781 -28.766 -23.5 1 83.12 164 THR A C 1
ATOM 1328 O O . THR A 1 164 ? 15.898 -29.469 -24.5 1 83.12 164 THR A O 1
ATOM 1331 N N . ALA A 1 165 ? 16.219 -29.109 -22.297 1 85.25 165 ALA A N 1
ATOM 1332 C CA . ALA A 1 165 ? 16.875 -30.391 -22.094 1 85.25 165 ALA A CA 1
ATOM 1333 C C . ALA A 1 165 ? 15.93 -31.547 -22.422 1 85.25 165 ALA A C 1
ATOM 1335 O O . ALA A 1 165 ? 16.328 -32.531 -23.047 1 85.25 165 ALA A O 1
ATOM 1336 N N . LEU A 1 166 ? 14.727 -31.453 -22.016 1 82.75 166 LEU A N 1
ATOM 1337 C CA . LEU A 1 166 ? 13.742 -32.5 -22.25 1 82.75 166 LEU A CA 1
ATOM 1338 C C . LEU A 1 166 ? 13.398 -32.594 -23.734 1 82.75 166 LEU A C 1
ATOM 1340 O O . LEU A 1 166 ? 13.211 -33.688 -24.266 1 82.75 166 LEU A O 1
ATOM 1344 N N . ILE A 1 167 ? 13.297 -31.484 -24.391 1 82.81 167 ILE A N 1
ATOM 1345 C CA . ILE A 1 167 ? 13 -31.469 -25.828 1 82.81 167 ILE A CA 1
ATOM 1346 C C . ILE A 1 167 ? 14.141 -32.125 -26.594 1 82.81 167 ILE A C 1
ATOM 1348 O O . ILE A 1 167 ? 13.898 -32.906 -27.516 1 82.81 167 ILE A O 1
ATOM 1352 N N . ILE A 1 168 ? 15.344 -31.797 -26.188 1 84.69 168 ILE A N 1
ATOM 1353 C CA . ILE A 1 168 ? 16.5 -32.406 -26.828 1 84.69 168 ILE A CA 1
ATOM 1354 C C . ILE A 1 168 ? 16.484 -33.906 -26.625 1 84.69 168 ILE A C 1
ATOM 1356 O O . ILE A 1 168 ? 16.734 -34.688 -27.547 1 84.69 168 ILE A O 1
ATOM 1360 N N . TYR A 1 169 ? 16.156 -34.312 -25.469 1 84 169 TYR A N 1
ATOM 1361 C CA . TYR A 1 169 ? 16.062 -35.75 -25.156 1 84 169 TYR A CA 1
ATOM 1362 C C . TYR A 1 169 ? 14.984 -36.406 -26 1 84 169 TYR A C 1
ATOM 1364 O O . TYR A 1 169 ? 15.219 -37.469 -26.578 1 84 169 TYR A O 1
ATOM 1372 N N . LEU A 1 170 ? 13.805 -35.844 -26.078 1 83.44 170 LEU A N 1
ATOM 1373 C CA . LEU A 1 170 ? 12.711 -36.438 -26.844 1 83.44 170 LEU A CA 1
ATOM 1374 C C . LEU A 1 170 ? 13.047 -36.438 -28.328 1 83.44 170 LEU A C 1
ATOM 1376 O O . LEU A 1 170 ? 12.633 -37.344 -29.047 1 83.44 170 LEU A O 1
ATOM 1380 N N . PHE A 1 171 ? 13.805 -35.469 -28.719 1 84.88 171 PHE A N 1
ATOM 1381 C CA . PHE A 1 171 ? 14.227 -35.406 -30.109 1 84.88 171 PHE A CA 1
ATOM 1382 C C . PHE A 1 171 ? 15.164 -36.562 -30.469 1 84.88 171 PHE A C 1
ATOM 1384 O O . PHE A 1 171 ? 15.094 -37.094 -31.562 1 84.88 171 PHE A O 1
ATOM 1391 N N . ILE A 1 172 ? 16.047 -36.844 -29.562 1 84.38 172 ILE A N 1
ATOM 1392 C CA . ILE A 1 172 ? 16.984 -37.938 -29.797 1 84.38 172 ILE A CA 1
ATOM 1393 C C . ILE A 1 172 ? 16.219 -39.281 -29.828 1 84.38 172 ILE A C 1
ATOM 1395 O O . ILE A 1 172 ? 16.562 -40.156 -30.594 1 84.38 172 ILE A O 1
ATOM 1399 N N . LYS A 1 173 ? 15.203 -39.438 -29.109 1 79.56 173 LYS A N 1
ATOM 1400 C CA . LYS A 1 173 ? 14.445 -40.688 -29.031 1 79.56 173 LYS A CA 1
ATOM 1401 C C . LYS A 1 173 ? 13.531 -40.844 -30.25 1 79.56 173 LYS A C 1
ATOM 1403 O O . LYS A 1 173 ? 13.445 -41.906 -30.828 1 79.56 173 LYS A O 1
ATOM 1408 N N . ASP A 1 174 ? 12.719 -39.781 -30.516 1 82.38 174 ASP A N 1
ATOM 1409 C CA . ASP A 1 174 ? 11.852 -39.812 -31.688 1 82.38 174 ASP A CA 1
ATOM 1410 C C . ASP A 1 174 ? 11.797 -38.438 -32.344 1 82.38 174 ASP A C 1
ATOM 1412 O O . ASP A 1 174 ? 11.039 -37.562 -31.922 1 82.38 174 ASP A O 1
ATOM 1416 N N . LYS A 1 175 ? 12.43 -38.281 -33.375 1 82.56 175 LYS A N 1
ATOM 1417 C CA . LYS A 1 175 ? 12.57 -37 -34.062 1 82.56 175 LYS A CA 1
ATOM 1418 C C . LYS A 1 175 ? 11.234 -36.531 -34.656 1 82.56 175 LYS A C 1
ATOM 1420 O O . LYS A 1 175 ? 10.883 -35.375 -34.562 1 82.56 175 LYS A O 1
ATOM 1425 N N . THR A 1 176 ? 10.492 -37.5 -35.219 1 80.69 176 THR A N 1
ATOM 1426 C CA . THR A 1 176 ? 9.273 -37.156 -35.969 1 80.69 176 THR A CA 1
ATOM 1427 C C . THR A 1 176 ? 8.203 -36.656 -35 1 80.69 176 THR A C 1
ATOM 1429 O O . THR A 1 176 ? 7.594 -35.594 -35.219 1 80.69 176 THR A O 1
ATOM 1432 N N . ILE A 1 177 ? 7.996 -37.406 -33.906 1 81.5 177 ILE A N 1
ATOM 1433 C CA . ILE A 1 177 ? 6.961 -37.031 -32.969 1 81.5 177 ILE A CA 1
ATOM 1434 C C . ILE A 1 177 ? 7.363 -35.75 -32.25 1 81.5 177 ILE A C 1
ATOM 1436 O O . ILE A 1 177 ? 6.527 -34.875 -32 1 81.5 177 ILE A O 1
ATOM 1440 N N . THR A 1 178 ? 8.625 -35.594 -31.922 1 84.69 178 THR A N 1
ATOM 1441 C CA . THR A 1 178 ? 9.117 -34.438 -31.203 1 84.69 178 THR A CA 1
ATOM 1442 C C . THR A 1 178 ? 8.977 -33.188 -32.031 1 84.69 178 THR A C 1
ATOM 1444 O O . THR A 1 178 ? 8.602 -32.125 -31.531 1 84.69 178 THR A O 1
ATOM 1447 N N . ILE A 1 179 ? 9.273 -33.281 -33.219 1 84 179 ILE A N 1
ATOM 1448 C CA . ILE A 1 179 ? 9.164 -32.125 -34.125 1 84 179 ILE A CA 1
ATOM 1449 C C . ILE A 1 179 ? 7.699 -31.734 -34.281 1 84 179 ILE A C 1
ATOM 1451 O O . ILE A 1 179 ? 7.371 -30.547 -34.281 1 84 179 ILE A O 1
ATOM 1455 N N . ALA A 1 180 ? 6.84 -32.719 -34.406 1 79.44 180 ALA A N 1
ATOM 1456 C CA . ALA A 1 180 ? 5.414 -32.438 -34.531 1 79.44 180 ALA A CA 1
ATOM 1457 C C . ALA A 1 180 ? 4.875 -31.719 -33.281 1 79.44 180 ALA A C 1
ATOM 1459 O O . ALA A 1 180 ? 4.211 -30.688 -33.406 1 79.44 180 ALA A O 1
ATOM 1460 N N . VAL A 1 181 ? 5.141 -32.281 -32.156 1 80.19 181 VAL A N 1
ATOM 1461 C CA . VAL A 1 181 ? 4.664 -31.703 -30.906 1 80.19 181 VAL A CA 1
ATOM 1462 C C . VAL A 1 181 ? 5.34 -30.344 -30.672 1 80.19 181 VAL A C 1
ATOM 1464 O O . VAL A 1 181 ? 4.68 -29.375 -30.297 1 80.19 181 VAL A O 1
ATOM 1467 N N . GLY A 1 182 ? 6.625 -30.266 -30.812 1 78 182 GLY A N 1
ATOM 1468 C CA . GLY A 1 182 ? 7.383 -29.047 -30.641 1 78 182 GLY A CA 1
ATOM 1469 C C . GLY A 1 182 ? 6.934 -27.922 -31.547 1 78 182 GLY A C 1
ATOM 1470 O O . GLY A 1 182 ? 6.848 -26.766 -31.125 1 78 182 GLY A O 1
ATOM 1471 N N . PHE A 1 183 ? 6.715 -28.328 -32.719 1 79.62 183 PHE A N 1
ATOM 1472 C CA . PHE A 1 183 ? 6.297 -27.344 -33.688 1 79.62 183 PHE A CA 1
ATOM 1473 C C . PHE A 1 183 ? 4.949 -26.734 -33.312 1 79.62 183 PHE A C 1
ATOM 1475 O O . PHE A 1 183 ? 4.773 -25.516 -33.344 1 79.62 183 PHE A O 1
ATOM 1482 N N . ILE A 1 184 ? 4.012 -27.562 -32.969 1 81.31 184 ILE A N 1
ATOM 1483 C CA . ILE A 1 184 ? 2.68 -27.094 -32.594 1 81.31 184 ILE A CA 1
ATOM 1484 C C . ILE A 1 184 ? 2.764 -26.234 -31.344 1 81.31 184 ILE A C 1
ATOM 1486 O O . ILE A 1 184 ? 2.131 -25.172 -31.266 1 81.31 184 ILE A O 1
ATOM 1490 N N . LEU A 1 185 ? 3.514 -26.703 -30.422 1 79.12 185 LEU A N 1
ATOM 1491 C CA . LEU A 1 185 ? 3.66 -25.953 -29.172 1 79.12 185 LEU A CA 1
ATOM 1492 C C . LEU A 1 185 ? 4.359 -24.625 -29.422 1 79.12 185 LEU A C 1
ATOM 1494 O O . LEU A 1 185 ? 3.986 -23.609 -28.828 1 79.12 185 LEU A O 1
ATOM 1498 N N . ALA A 1 186 ? 5.32 -24.625 -30.25 1 76.19 186 ALA A N 1
ATOM 1499 C CA . ALA A 1 186 ? 6.031 -23.391 -30.594 1 76.19 186 ALA A CA 1
ATOM 1500 C C . ALA A 1 186 ? 5.094 -22.375 -31.25 1 76.19 186 ALA A C 1
ATOM 1502 O O . ALA A 1 186 ? 5.145 -21.188 -30.938 1 76.19 186 ALA A O 1
ATOM 1503 N N . ILE A 1 187 ? 4.281 -22.844 -32.094 1 82.06 187 ILE A N 1
ATOM 1504 C CA . ILE A 1 187 ? 3.328 -21.984 -32.781 1 82.06 187 ILE A CA 1
ATOM 1505 C C . ILE A 1 187 ? 2.332 -21.406 -31.781 1 82.06 187 ILE A C 1
ATOM 1507 O O . ILE A 1 187 ? 2.002 -20.219 -31.859 1 82.06 187 ILE A O 1
ATOM 1511 N N . LEU A 1 188 ? 1.878 -22.203 -30.906 1 81.69 188 LEU A N 1
ATOM 1512 C CA . LEU A 1 188 ? 0.898 -21.75 -29.922 1 81.69 188 LEU A CA 1
ATOM 1513 C C . LEU A 1 188 ? 1.507 -20.734 -28.984 1 81.69 188 LEU A C 1
ATOM 1515 O O . LEU A 1 188 ? 0.871 -19.719 -28.656 1 81.69 188 LEU A O 1
ATOM 1519 N N . VAL A 1 189 ? 2.682 -20.969 -28.562 1 74.88 189 VAL A N 1
ATOM 1520 C CA . VAL A 1 189 ? 3.365 -20.062 -27.656 1 74.88 189 VAL A CA 1
ATOM 1521 C C . VAL A 1 189 ? 3.617 -18.734 -28.375 1 74.88 189 VAL A C 1
ATOM 1523 O O . VAL A 1 189 ? 3.42 -17.656 -27.781 1 74.88 189 VAL A O 1
ATOM 1526 N N . LEU A 1 190 ? 4.055 -18.812 -29.594 1 76.62 190 LEU A N 1
ATOM 1527 C CA . LEU A 1 190 ? 4.316 -17.594 -30.375 1 76.62 190 LEU A CA 1
ATOM 1528 C C . LEU A 1 190 ? 3.035 -16.797 -30.594 1 76.62 190 LEU A C 1
ATOM 1530 O O . LEU A 1 190 ? 3.045 -15.57 -30.516 1 76.62 190 LEU A O 1
ATOM 1534 N N . LEU A 1 191 ? 1.972 -17.531 -30.859 1 78.5 191 LEU A N 1
ATOM 1535 C CA . LEU A 1 191 ? 0.676 -16.875 -31.031 1 78.5 191 LEU A CA 1
ATOM 1536 C C . LEU A 1 191 ? 0.245 -16.188 -29.75 1 78.5 191 LEU A C 1
ATOM 1538 O O . LEU A 1 191 ? -0.292 -15.07 -29.781 1 78.5 191 LEU A O 1
ATOM 1542 N N . PHE A 1 192 ? 0.543 -16.781 -28.703 1 75.75 192 PHE A N 1
ATOM 1543 C CA . PHE A 1 192 ? 0.187 -16.203 -27.406 1 75.75 192 PHE A CA 1
ATOM 1544 C C . PHE A 1 192 ? 1.037 -14.977 -27.109 1 75.75 192 PHE A C 1
ATOM 1546 O O . PHE A 1 192 ? 0.525 -13.961 -26.641 1 75.75 192 PHE A O 1
ATOM 1553 N N . LEU A 1 193 ? 2.293 -15.125 -27.359 1 73 193 LEU A N 1
ATOM 1554 C CA . LEU A 1 193 ? 3.195 -14.016 -27.094 1 73 193 LEU A CA 1
ATOM 1555 C C . LEU A 1 193 ? 2.842 -12.805 -27.953 1 73 193 LEU A C 1
ATOM 1557 O O . LEU A 1 193 ? 2.896 -11.664 -27.484 1 73 193 LEU A O 1
ATOM 1561 N N . LYS A 1 194 ? 2.453 -13.016 -29.094 1 76.56 194 LYS A N 1
ATOM 1562 C CA . LYS A 1 194 ? 2.182 -11.922 -30.031 1 76.56 194 LYS A CA 1
ATOM 1563 C C . LYS A 1 194 ? 0.842 -11.258 -29.734 1 76.56 194 LYS A C 1
ATOM 1565 O O . LYS A 1 194 ? 0.731 -10.031 -29.766 1 76.56 194 LYS A O 1
ATOM 1570 N N . VAL A 1 195 ? -0.152 -11.984 -29.453 1 75.88 195 VAL A N 1
ATOM 1571 C CA . VAL A 1 195 ? -1.496 -11.445 -29.266 1 75.88 195 VAL A CA 1
ATOM 1572 C C . VAL A 1 195 ? -1.708 -11.078 -27.797 1 75.88 195 VAL A C 1
ATOM 1574 O O . VAL A 1 195 ? -2.234 -10.008 -27.484 1 75.88 195 VAL A O 1
ATOM 1577 N N . TYR A 1 196 ? -1.193 -11.859 -26.984 1 73.94 196 TYR A N 1
ATOM 1578 C CA . TYR A 1 196 ? -1.524 -11.805 -25.562 1 73.94 196 TYR A CA 1
ATOM 1579 C C . TYR A 1 196 ? -0.678 -10.758 -24.844 1 73.94 196 TYR A C 1
ATOM 1581 O O . TYR A 1 196 ? -1.171 -10.039 -23.969 1 73.94 196 TYR A O 1
ATOM 1589 N N . LYS A 1 197 ? 0.511 -10.602 -25.328 1 72.25 197 LYS A N 1
ATOM 1590 C CA . LYS A 1 197 ? 1.433 -9.703 -24.641 1 72.25 197 LYS A CA 1
ATOM 1591 C C . LYS A 1 197 ? 0.924 -8.266 -24.672 1 72.25 197 LYS A C 1
ATOM 1593 O O . LYS A 1 197 ? 0.908 -7.582 -23.641 1 72.25 197 LYS A O 1
ATOM 1598 N N . LYS A 1 198 ? 0.485 -7.812 -25.766 1 76 198 LYS A N 1
ATOM 1599 C CA . LYS A 1 198 ? 0.018 -6.441 -25.938 1 76 198 LYS A CA 1
ATOM 1600 C C . LYS A 1 198 ? -1.254 -6.191 -25.141 1 76 198 LYS A C 1
ATOM 1602 O O . LYS A 1 198 ? -1.386 -5.152 -24.484 1 76 198 LYS A O 1
ATOM 1607 N N . HIS A 1 199 ? -2.152 -7.133 -25.188 1 80.81 199 HIS A N 1
ATOM 1608 C CA . HIS A 1 199 ? -3.424 -6.969 -24.484 1 80.81 199 HIS A CA 1
ATOM 1609 C C . HIS A 1 199 ? -3.238 -7.016 -22.969 1 80.81 199 HIS A C 1
ATOM 1611 O O . HIS A 1 199 ? -3.879 -6.254 -22.25 1 80.81 199 HIS A O 1
ATOM 1617 N N . LEU A 1 200 ? -2.354 -7.816 -22.547 1 76.06 200 LEU A N 1
ATOM 1618 C CA . LEU A 1 200 ? -2.082 -7.926 -21.109 1 76.06 200 LEU A CA 1
ATOM 1619 C C . LEU A 1 200 ? -1.408 -6.66 -20.594 1 76.06 200 LEU A C 1
ATOM 1621 O O . LEU A 1 200 ? -1.703 -6.207 -19.484 1 76.06 200 LEU A O 1
ATOM 1625 N N . GLY A 1 201 ? -0.516 -6.125 -21.438 1 74.56 201 GLY A N 1
ATOM 1626 C CA . GLY A 1 201 ? 0.127 -4.871 -21.078 1 74.56 201 GLY A CA 1
ATOM 1627 C C . GLY A 1 201 ? -0.853 -3.725 -20.922 1 74.56 201 GLY A C 1
ATOM 1628 O O . GLY A 1 201 ? -0.755 -2.949 -19.969 1 74.56 201 GLY A O 1
ATOM 1629 N N . LEU A 1 202 ? -1.81 -3.695 -21.766 1 81.12 202 LEU A N 1
ATOM 1630 C CA . LEU A 1 202 ? -2.834 -2.656 -21.703 1 81.12 202 LEU A CA 1
ATOM 1631 C C . LEU A 1 202 ? -3.713 -2.826 -20.469 1 81.12 202 LEU A C 1
ATOM 1633 O O . LEU A 1 202 ? -4.082 -1.843 -19.828 1 81.12 202 LEU A O 1
ATOM 1637 N N . MET A 1 203 ? -4.035 -4.027 -20.188 1 80.94 203 MET A N 1
ATOM 1638 C CA . MET A 1 203 ? -4.859 -4.281 -19.016 1 80.94 203 MET A CA 1
ATOM 1639 C C . MET A 1 203 ? -4.102 -3.934 -17.734 1 80.94 203 MET A C 1
ATOM 1641 O O . MET A 1 203 ? -4.691 -3.438 -16.781 1 80.94 203 MET A O 1
ATOM 1645 N N . GLY A 1 204 ? -2.828 -4.18 -17.766 1 74.69 204 GLY A N 1
ATOM 1646 C CA . GLY A 1 204 ? -1.996 -3.801 -16.641 1 74.69 204 GLY A CA 1
ATOM 1647 C C . GLY A 1 204 ? -1.963 -2.305 -16.391 1 74.69 204 GLY A C 1
ATOM 1648 O O . GLY A 1 204 ? -2.066 -1.852 -15.25 1 74.69 204 GLY A O 1
ATOM 1649 N N . GLN A 1 205 ? -1.875 -1.622 -17.469 1 80.75 205 GLN A N 1
ATOM 1650 C CA . GLN A 1 205 ? -1.876 -0.167 -17.375 1 80.75 205 GLN A CA 1
ATOM 1651 C C . GLN A 1 205 ? -3.223 0.351 -16.875 1 80.75 205 GLN A C 1
ATOM 1653 O O . GLN A 1 205 ? -3.277 1.256 -16.047 1 80.75 205 GLN A O 1
ATOM 1658 N N . LYS A 1 206 ? -4.281 -0.236 -17.391 1 85.56 206 LYS A N 1
ATOM 1659 C CA . LYS A 1 206 ? -5.621 0.16 -16.969 1 85.56 206 LYS A CA 1
ATOM 1660 C C . LYS A 1 206 ? -5.852 -0.16 -15.492 1 85.56 206 LYS A C 1
ATOM 1662 O O . LYS A 1 206 ? -6.43 0.646 -14.758 1 85.56 206 LYS A O 1
ATOM 1667 N N . ASN A 1 207 ? -5.383 -1.26 -15.117 1 82.19 207 ASN A N 1
ATOM 1668 C CA . ASN A 1 207 ? -5.516 -1.654 -13.719 1 82.19 207 ASN A CA 1
ATOM 1669 C C . ASN A 1 207 ? -4.781 -0.69 -12.789 1 82.19 207 ASN A C 1
ATOM 1671 O O . ASN A 1 207 ? -5.309 -0.299 -11.75 1 82.19 207 ASN A O 1
ATOM 1675 N N . ARG A 1 208 ? -3.646 -0.323 -13.164 1 76.44 208 ARG A N 1
ATOM 1676 C CA . ARG A 1 208 ? -2.865 0.62 -12.375 1 76.44 208 ARG A CA 1
ATOM 1677 C C . ARG A 1 208 ? -3.572 1.968 -12.273 1 76.44 208 ARG A C 1
ATOM 1679 O O . ARG A 1 208 ? -3.602 2.582 -11.203 1 76.44 208 ARG A O 1
ATOM 1686 N N . PHE A 1 209 ? -4.043 2.408 -13.383 1 85.81 209 PHE A N 1
ATOM 1687 C CA . PHE A 1 209 ? -4.762 3.676 -13.43 1 85.81 209 PHE A CA 1
ATOM 1688 C C . PHE A 1 209 ? -5.977 3.646 -12.508 1 85.81 209 PHE A C 1
ATOM 1690 O O . PHE A 1 209 ? -6.164 4.547 -11.688 1 85.81 209 PHE A O 1
ATOM 1697 N N . PHE A 1 210 ? -6.789 2.643 -12.648 1 89.44 210 PHE A N 1
ATOM 1698 C CA . PHE A 1 210 ? -8.023 2.576 -11.867 1 89.44 210 PHE A CA 1
ATOM 1699 C C . PHE A 1 210 ? -7.719 2.344 -10.391 1 89.44 210 PHE A C 1
ATOM 1701 O O . PHE A 1 210 ? -8.438 2.836 -9.516 1 89.44 210 PHE A O 1
ATOM 1708 N N . GLU A 1 211 ? -6.68 1.63 -10.117 1 84.94 211 GLU A N 1
ATOM 1709 C CA . GLU A 1 211 ? -6.246 1.463 -8.734 1 84.94 211 GLU A CA 1
ATOM 1710 C C . GLU A 1 211 ? -5.848 2.801 -8.117 1 84.94 211 GLU A C 1
ATOM 1712 O O . GLU A 1 211 ? -6.176 3.08 -6.961 1 84.94 211 GLU A O 1
ATOM 1717 N N . ALA A 1 212 ? -5.18 3.555 -8.867 1 81.25 212 ALA A N 1
ATOM 1718 C CA . ALA A 1 212 ? -4.789 4.887 -8.414 1 81.25 212 ALA A CA 1
ATOM 1719 C C . ALA A 1 212 ? -6.016 5.766 -8.172 1 81.25 212 ALA A C 1
ATOM 1721 O O . ALA A 1 212 ? -6.07 6.508 -7.188 1 81.25 212 ALA A O 1
ATOM 1722 N N . GLN A 1 213 ? -6.922 5.629 -9.07 1 89.31 213 GLN A N 1
ATOM 1723 C CA . GLN A 1 213 ? -8.148 6.41 -8.938 1 89.31 213 GLN A CA 1
ATOM 1724 C C . GLN A 1 213 ? -8.945 5.984 -7.707 1 89.31 213 GLN A C 1
ATOM 1726 O O . GLN A 1 213 ? -9.477 6.828 -6.98 1 89.31 213 GLN A O 1
ATOM 1731 N N . VAL A 1 214 ? -9.055 4.715 -7.508 1 90.44 214 VAL A N 1
ATOM 1732 C CA . VAL A 1 214 ? -9.766 4.199 -6.34 1 90.44 214 VAL A CA 1
ATOM 1733 C C . VAL A 1 214 ? -9.109 4.723 -5.062 1 90.44 214 VAL A C 1
ATOM 1735 O O . VAL A 1 214 ? -9.797 5.246 -4.18 1 90.44 214 VAL A O 1
ATOM 1738 N N . ASN A 1 215 ? -7.836 4.672 -4.992 1 85.38 215 ASN A N 1
ATOM 1739 C CA . ASN A 1 215 ? -7.102 5.145 -3.824 1 85.38 215 ASN A CA 1
ATOM 1740 C C . ASN A 1 215 ? -7.277 6.645 -3.617 1 85.38 215 ASN A C 1
ATOM 1742 O O . ASN A 1 215 ? -7.453 7.102 -2.486 1 85.38 215 ASN A O 1
ATOM 1746 N N . LYS A 1 216 ? -7.203 7.328 -4.66 1 85.25 216 LYS A N 1
ATOM 1747 C CA . LYS A 1 216 ? -7.363 8.781 -4.617 1 85.25 216 LYS A CA 1
ATOM 1748 C C . LYS A 1 216 ? -8.719 9.164 -4.035 1 85.25 216 LYS A C 1
ATOM 1750 O O . LYS A 1 216 ? -8.797 9.992 -3.121 1 85.25 216 LYS A O 1
ATOM 1755 N N . TRP A 1 217 ? -9.727 8.57 -4.512 1 89.69 217 TRP A N 1
ATOM 1756 C CA . TRP A 1 217 ? -11.078 8.961 -4.121 1 89.69 217 TRP A CA 1
ATOM 1757 C C . TRP A 1 217 ? -11.375 8.523 -2.691 1 89.69 217 TRP A C 1
ATOM 1759 O O . TRP A 1 217 ? -12.07 9.227 -1.952 1 89.69 217 TRP A O 1
ATOM 1769 N N . VAL A 1 218 ? -10.867 7.391 -2.303 1 90.5 218 VAL A N 1
ATOM 1770 C CA . VAL A 1 218 ? -11.039 6.934 -0.927 1 90.5 218 VAL A CA 1
ATOM 1771 C C . VAL A 1 218 ? -10.297 7.867 0.026 1 90.5 218 VAL A C 1
ATOM 1773 O O . VAL A 1 218 ? -10.844 8.281 1.051 1 90.5 218 VAL A O 1
ATOM 1776 N N . GLN A 1 219 ? -9.117 8.227 -0.302 1 85.38 219 GLN A N 1
ATOM 1777 C CA . GLN A 1 219 ? -8.32 9.117 0.533 1 85.38 219 GLN A CA 1
ATOM 1778 C C . GLN A 1 219 ? -8.961 10.492 0.648 1 85.38 219 GLN A C 1
ATOM 1780 O O . GLN A 1 219 ? -9.008 11.07 1.736 1 85.38 219 GLN A O 1
ATOM 1785 N N . GLN A 1 220 ? -9.391 10.969 -0.477 1 86.94 220 GLN A N 1
ATOM 1786 C CA . GLN A 1 220 ? -10.023 12.289 -0.483 1 86.94 220 GLN A CA 1
ATOM 1787 C C . GLN A 1 220 ? -11.305 12.281 0.344 1 86.94 220 GLN A C 1
ATOM 1789 O O . GLN A 1 220 ? -11.586 13.242 1.07 1 86.94 220 GLN A O 1
ATOM 1794 N N . ALA A 1 221 ? -12.023 11.227 0.242 1 90.44 221 ALA A N 1
ATOM 1795 C CA . ALA A 1 221 ? -13.273 11.117 0.987 1 90.44 221 ALA A CA 1
ATOM 1796 C C . ALA A 1 221 ? -13.016 11.086 2.49 1 90.44 221 ALA A C 1
ATOM 1798 O O . ALA A 1 221 ? -13.648 11.82 3.252 1 90.44 221 ALA A O 1
ATOM 1799 N N . PHE A 1 222 ? -12.023 10.383 2.924 1 88.12 222 PHE A N 1
ATOM 1800 C CA . PHE A 1 222 ? -11.828 10.172 4.352 1 88.12 222 PHE A CA 1
ATOM 1801 C C . PHE A 1 222 ? -10.977 11.281 4.953 1 88.12 222 PHE A C 1
ATOM 1803 O O . PHE A 1 222 ? -11.164 11.656 6.109 1 88.12 222 PHE A O 1
ATOM 1810 N N . ASN A 1 223 ? -10.07 11.797 4.145 1 82.69 223 ASN A N 1
ATOM 1811 C CA . ASN A 1 223 ? -9.297 12.938 4.637 1 82.69 223 ASN A CA 1
ATOM 1812 C C . ASN A 1 223 ? -10.172 14.18 4.797 1 82.69 223 ASN A C 1
ATOM 1814 O O . ASN A 1 223 ? -9.914 15.008 5.672 1 82.69 223 ASN A O 1
ATOM 1818 N N . GLY A 1 224 ? -11.141 14.328 4.02 1 87.19 224 GLY A N 1
ATOM 1819 C CA . GLY A 1 224 ? -12.086 15.43 4.113 1 87.19 224 GLY A CA 1
ATOM 1820 C C . GLY A 1 224 ? -13.453 15 4.605 1 87.19 224 GLY A C 1
ATOM 1821 O O . GLY A 1 224 ? -14.477 15.531 4.168 1 87.19 224 GLY A O 1
ATOM 1822 N N . ILE A 1 225 ? -13.469 14 5.473 1 90.31 225 ILE A N 1
ATOM 1823 C CA . ILE A 1 225 ? -14.734 13.367 5.84 1 90.31 225 ILE A CA 1
ATOM 1824 C C . ILE A 1 225 ? -15.648 14.383 6.508 1 90.31 225 ILE A C 1
ATOM 1826 O O . ILE A 1 225 ? -16.875 14.344 6.328 1 90.31 225 ILE A O 1
ATOM 1830 N N .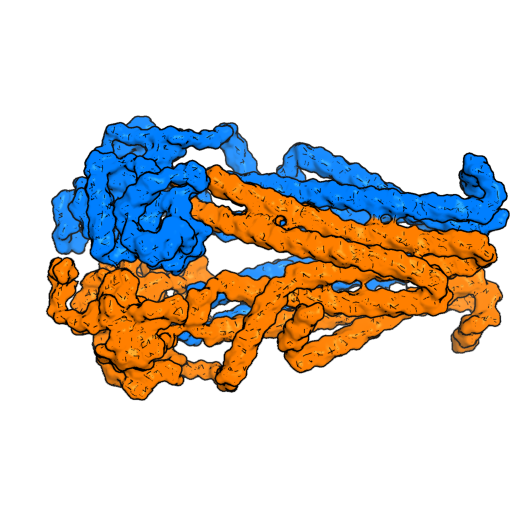 LYS A 1 226 ? -15.141 15.289 7.344 1 89.12 226 LYS A N 1
ATOM 1831 C CA . LYS A 1 226 ? -15.961 16.297 8 1 89.12 226 LYS A CA 1
ATOM 1832 C C . LYS A 1 226 ? -16.641 17.203 6.98 1 89.12 226 LYS A C 1
ATOM 1834 O O . LYS A 1 226 ? -17.859 17.422 7.055 1 89.12 226 LYS A O 1
ATOM 1839 N N . GLU A 1 227 ? -15.859 17.656 6.059 1 90.06 227 GLU A N 1
ATOM 1840 C CA . GLU A 1 227 ? -16.406 18.5 5.008 1 90.06 227 GLU A CA 1
ATOM 1841 C C . GLU A 1 227 ? -17.406 17.75 4.145 1 90.06 227 GLU A C 1
ATOM 1843 O O . GLU A 1 227 ? -18.453 18.297 3.764 1 90.06 227 GLU A O 1
ATOM 1848 N N . VAL A 1 228 ? -17.109 16.531 3.879 1 91.88 228 VAL A N 1
ATOM 1849 C CA . VAL A 1 228 ? -17.969 15.695 3.055 1 91.88 228 VAL A CA 1
ATOM 1850 C C . VAL A 1 228 ? -19.344 15.555 3.725 1 91.88 228 VAL A C 1
ATOM 1852 O O . VAL A 1 228 ? -20.375 15.648 3.062 1 91.88 228 VAL A O 1
ATOM 1855 N N . LYS A 1 229 ? -19.328 15.406 4.992 1 90.81 229 LYS A N 1
ATOM 1856 C CA . LYS A 1 229 ? -20.562 15.211 5.734 1 90.81 229 LYS A CA 1
ATOM 1857 C C . LYS A 1 229 ? -21.328 16.516 5.875 1 90.81 229 LYS A C 1
ATOM 1859 O O . LYS A 1 229 ? -22.547 16.562 5.66 1 90.81 229 LYS A O 1
ATOM 1864 N N . VAL A 1 230 ? -20.609 17.594 6.219 1 91.5 230 VAL A N 1
ATOM 1865 C CA . VAL A 1 230 ? -21.25 18.891 6.457 1 91.5 230 VAL A CA 1
ATOM 1866 C C . VAL A 1 230 ? -21.828 19.422 5.148 1 91.5 230 VAL A C 1
ATOM 1868 O O . VAL A 1 230 ? -22.859 20.094 5.152 1 91.5 230 VAL A O 1
ATOM 1871 N N . MET A 1 231 ? -21.234 19 4.078 1 91.06 231 MET A N 1
ATOM 1872 C CA . MET A 1 231 ? -21.688 19.531 2.793 1 91.06 231 MET A CA 1
ATOM 1873 C C . MET A 1 231 ? -22.578 18.531 2.074 1 91.06 231 MET A C 1
ATOM 1875 O O . MET A 1 231 ? -23 18.766 0.943 1 91.06 231 MET A O 1
ATOM 1879 N N . ASN A 1 232 ? -22.859 17.453 2.617 1 90.56 232 ASN A N 1
ATOM 1880 C CA . ASN A 1 232 ? -23.75 16.422 2.068 1 90.56 232 ASN A CA 1
ATOM 1881 C C . ASN A 1 232 ? -23.234 15.906 0.727 1 90.56 232 ASN A C 1
ATOM 1883 O O . ASN A 1 232 ? -23.984 15.844 -0.247 1 90.56 232 ASN A O 1
ATOM 1887 N N . LYS A 1 233 ? -22 15.617 0.712 1 91.38 233 LYS A N 1
ATOM 1888 C CA . LYS A 1 233 ? -21.438 15.203 -0.567 1 91.38 233 LYS A CA 1
ATOM 1889 C C . LYS A 1 233 ? -21 13.742 -0.526 1 91.38 233 LYS A C 1
ATOM 1891 O O . LYS A 1 233 ? -20.141 13.328 -1.299 1 91.38 233 LYS A O 1
ATOM 1896 N N . GLU A 1 234 ? -21.531 12.922 0.301 1 92.5 234 GLU A N 1
ATOM 1897 C CA . GLU A 1 234 ? -21.188 11.508 0.415 1 92.5 234 GLU A CA 1
ATOM 1898 C C . GLU A 1 234 ? -21.484 10.758 -0.886 1 92.5 234 GLU A C 1
ATOM 1900 O O . GLU A 1 234 ? -20.672 9.93 -1.323 1 92.5 234 GLU A O 1
ATOM 1905 N N . ASP A 1 235 ? -22.594 11.109 -1.548 1 91.25 235 ASP A N 1
ATOM 1906 C CA . ASP A 1 235 ? -22.984 10.422 -2.768 1 91.25 235 ASP A CA 1
ATOM 1907 C C . ASP A 1 235 ? -22.016 10.711 -3.91 1 91.25 235 ASP A C 1
ATOM 1909 O O . ASP A 1 235 ? -21.75 9.836 -4.742 1 91.25 235 ASP A O 1
ATOM 1913 N N . PHE A 1 236 ? -21.594 11.938 -3.873 1 91.38 236 PHE A N 1
ATOM 1914 C CA . PHE A 1 236 ? -20.641 12.297 -4.914 1 91.38 236 PHE A CA 1
ATOM 1915 C C . PHE A 1 236 ? -19.375 11.445 -4.816 1 91.38 236 PHE A C 1
ATOM 1917 O O . PHE A 1 236 ? -18.938 10.859 -5.805 1 91.38 236 PHE A O 1
ATOM 1924 N N . PHE A 1 237 ? -18.797 11.406 -3.672 1 92.94 237 PHE A N 1
ATOM 1925 C CA . PHE A 1 237 ? -17.562 10.672 -3.467 1 92.94 237 PHE A CA 1
ATOM 1926 C C . PHE A 1 237 ? -17.766 9.18 -3.658 1 92.94 237 PHE A C 1
ATOM 1928 O O . PHE A 1 237 ? -16.891 8.484 -4.176 1 92.94 237 PHE A O 1
ATOM 1935 N N . PHE A 1 238 ? -18.953 8.688 -3.307 1 93.75 238 PHE A N 1
ATOM 1936 C CA . PHE A 1 238 ? -19.281 7.285 -3.52 1 93.75 238 PHE A CA 1
ATOM 1937 C C . PHE A 1 238 ? -19.344 6.965 -5.008 1 93.75 238 PHE A C 1
ATOM 1939 O O . PHE A 1 238 ? -18.812 5.945 -5.449 1 93.75 238 PHE A O 1
ATOM 1946 N N . ARG A 1 239 ? -20 7.809 -5.75 1 92.94 239 ARG A N 1
ATOM 1947 C CA . ARG A 1 239 ? -20.141 7.578 -7.184 1 92.94 239 ARG A CA 1
ATOM 1948 C C . ARG A 1 239 ? -18.781 7.559 -7.879 1 92.94 239 ARG A C 1
ATOM 1950 O O . ARG A 1 239 ? -18.547 6.73 -8.758 1 92.94 239 ARG A O 1
ATOM 1957 N N . LYS A 1 240 ? -17.969 8.492 -7.504 1 93.19 240 LYS A N 1
ATOM 1958 C CA . LYS A 1 240 ? -16.641 8.547 -8.102 1 93.19 240 LYS A CA 1
ATOM 1959 C C . LYS A 1 240 ? -15.828 7.309 -7.742 1 93.19 240 LYS A C 1
ATOM 1961 O O . LYS A 1 240 ? -15.117 6.758 -8.578 1 93.19 240 LYS A O 1
ATOM 1966 N N . TYR A 1 241 ? -15.938 6.828 -6.543 1 93.88 241 TYR A N 1
ATOM 1967 C CA . TYR A 1 241 ? -15.289 5.598 -6.098 1 93.88 241 TYR A CA 1
ATOM 1968 C C . TYR A 1 241 ? -15.812 4.395 -6.879 1 93.88 241 TYR A C 1
ATOM 1970 O O . TYR A 1 241 ? -15.031 3.574 -7.359 1 93.88 241 TYR A O 1
ATOM 1978 N N . ASP A 1 242 ? -17.125 4.359 -6.957 1 94.5 242 ASP A N 1
ATOM 1979 C CA . ASP A 1 242 ? -17.766 3.234 -7.625 1 94.5 242 ASP A CA 1
ATOM 1980 C C . ASP A 1 242 ? -17.344 3.158 -9.094 1 94.5 242 ASP A C 1
ATOM 1982 O O . ASP A 1 242 ? -17.109 2.068 -9.625 1 94.5 242 ASP A O 1
ATOM 1986 N N . GLU A 1 243 ? -17.359 4.289 -9.695 1 94.44 243 GLU A N 1
ATOM 1987 C CA . GLU A 1 243 ? -16.922 4.336 -11.094 1 94.44 243 GLU A CA 1
ATOM 1988 C C . GLU A 1 243 ? -15.484 3.848 -11.25 1 94.44 243 GLU A C 1
ATOM 1990 O O . GLU A 1 243 ? -15.188 3.07 -12.156 1 94.44 243 GLU A O 1
ATOM 1995 N N . ALA A 1 244 ? -14.617 4.336 -10.406 1 93.12 244 ALA A N 1
ATOM 1996 C CA . ALA A 1 244 ? -13.219 3.914 -10.438 1 93.12 244 ALA A CA 1
ATOM 1997 C C . ALA A 1 244 ? -13.086 2.422 -10.148 1 93.12 244 ALA A C 1
ATOM 1999 O O . ALA A 1 244 ? -12.32 1.719 -10.805 1 93.12 244 ALA A O 1
ATOM 2000 N N . PHE A 1 245 ? -13.844 1.956 -9.195 1 93.12 245 PHE A N 1
ATOM 2001 C CA . PHE A 1 245 ? -13.758 0.558 -8.797 1 93.12 245 PHE A CA 1
ATOM 2002 C C . PHE A 1 245 ? -14.297 -0.356 -9.883 1 93.12 245 PHE A C 1
ATOM 2004 O O . PHE A 1 245 ? -13.812 -1.474 -10.07 1 93.12 245 PHE A O 1
ATOM 2011 N N . ALA A 1 246 ? -15.344 0.083 -10.594 1 94 246 ALA A N 1
ATOM 2012 C CA . ALA A 1 246 ? -15.875 -0.681 -11.719 1 94 246 ALA A CA 1
ATOM 2013 C C . ALA A 1 246 ? -14.805 -0.901 -12.781 1 94 246 ALA A C 1
ATOM 2015 O O . ALA A 1 246 ? -14.688 -1.996 -13.344 1 94 246 ALA A O 1
ATOM 2016 N N . GLY A 1 247 ? -14.094 0.137 -13.062 1 92.81 247 GLY A N 1
ATOM 2017 C CA . GLY A 1 247 ? -12.992 0.004 -14 1 92.81 247 GLY A CA 1
ATOM 2018 C C . GLY A 1 247 ? -11.922 -0.959 -13.523 1 92.81 247 GLY A C 1
ATOM 2019 O O . GLY A 1 247 ? -11.406 -1.763 -14.312 1 92.81 247 GLY A O 1
ATOM 2020 N N . ARG A 1 248 ? -11.594 -0.958 -12.25 1 88.75 248 ARG A N 1
ATOM 2021 C CA . ARG A 1 248 ? -10.594 -1.851 -11.68 1 88.75 248 ARG A CA 1
ATOM 2022 C C . ARG A 1 248 ? -11.031 -3.307 -11.781 1 88.75 248 ARG A C 1
ATOM 2024 O O . ARG A 1 248 ? -10.25 -4.168 -12.188 1 88.75 248 ARG A O 1
ATOM 2031 N N . VAL A 1 249 ? -12.266 -3.543 -11.469 1 90.94 249 VAL A N 1
ATOM 2032 C CA . VAL A 1 249 ? -12.797 -4.902 -11.477 1 90.94 249 VAL A CA 1
ATOM 2033 C C . VAL A 1 249 ? -12.805 -5.449 -12.898 1 90.94 249 VAL A C 1
ATOM 2035 O O . VAL A 1 249 ? -12.445 -6.605 -13.133 1 90.94 249 VAL A O 1
ATOM 2038 N N . LYS A 1 250 ? -13.227 -4.621 -13.828 1 91.5 250 LYS A N 1
ATOM 2039 C CA . LYS A 1 250 ? -13.242 -5.043 -15.227 1 91.5 250 LYS A CA 1
ATOM 2040 C C . LYS A 1 250 ? -11.844 -5.391 -15.719 1 91.5 250 LYS A C 1
ATOM 2042 O O . LYS A 1 250 ? -11.648 -6.387 -16.406 1 91.5 250 LYS A O 1
ATOM 2047 N N . SER A 1 251 ? -10.93 -4.605 -15.391 1 88 251 SER A N 1
ATOM 2048 C CA . SER A 1 251 ? -9.555 -4.844 -15.797 1 88 251 SER A CA 1
ATOM 2049 C C . SER A 1 251 ? -8.984 -6.09 -15.117 1 88 251 SER A C 1
ATOM 2051 O O . SER A 1 251 ? -8.297 -6.891 -15.75 1 88 251 SER A O 1
ATOM 2053 N N . GLU A 1 252 ? -9.266 -6.312 -13.836 1 85.56 252 GLU A N 1
ATOM 2054 C CA . GLU A 1 252 ? -8.773 -7.465 -13.086 1 85.56 252 GLU A CA 1
ATOM 2055 C C . GLU A 1 252 ? -9.383 -8.766 -13.617 1 85.56 252 GLU A C 1
ATOM 2057 O O . GLU A 1 252 ? -8.672 -9.75 -13.797 1 85.56 252 GLU A O 1
ATOM 2062 N N . TYR A 1 253 ? -10.656 -8.672 -13.844 1 88.81 253 TYR A N 1
ATOM 2063 C CA . TYR A 1 253 ? -11.375 -9.82 -14.398 1 88.81 253 TYR A CA 1
ATOM 2064 C C . TYR A 1 253 ? -10.789 -10.227 -15.742 1 88.81 253 TYR A C 1
ATOM 2066 O O . TYR A 1 253 ? -10.492 -11.406 -15.969 1 88.81 253 TYR A O 1
ATOM 2074 N N . THR A 1 254 ? -10.672 -9.305 -16.609 1 87.06 254 THR A N 1
ATOM 2075 C CA . THR A 1 254 ? -10.156 -9.578 -17.953 1 87.06 254 THR A CA 1
ATOM 2076 C C . THR A 1 254 ? -8.719 -10.086 -17.875 1 87.06 254 THR A C 1
ATOM 2078 O O . THR A 1 254 ? -8.359 -11.039 -18.578 1 87.06 254 THR A O 1
ATOM 2081 N N . TYR A 1 255 ? -7.941 -9.57 -17.031 1 81.56 255 TYR A N 1
ATOM 2082 C CA . TYR A 1 255 ? -6.543 -9.961 -16.859 1 81.56 255 TYR A CA 1
ATOM 2083 C C . TYR A 1 255 ? -6.438 -11.398 -16.359 1 81.56 255 TYR A C 1
ATOM 2085 O O . TYR A 1 255 ? -5.738 -12.219 -16.969 1 81.56 255 TYR A O 1
ATOM 2093 N N . HIS A 1 256 ? -7.129 -11.734 -15.305 1 82.25 256 HIS A N 1
ATOM 2094 C CA . HIS A 1 256 ? -7.02 -13.07 -14.719 1 82.25 256 HIS A CA 1
ATOM 2095 C C . HIS A 1 256 ? -7.59 -14.133 -15.648 1 82.25 256 HIS A C 1
ATOM 2097 O O . HIS A 1 256 ? -7.074 -15.25 -15.711 1 82.25 256 HIS A O 1
ATOM 2103 N N . THR A 1 257 ? -8.641 -13.75 -16.422 1 85.44 257 THR A N 1
ATOM 2104 C CA . THR A 1 257 ? -9.18 -14.664 -17.422 1 85.44 257 THR A CA 1
ATOM 2105 C C . THR A 1 257 ? -8.172 -14.922 -18.531 1 85.44 257 THR A C 1
ATOM 2107 O O . THR A 1 257 ? -7.934 -16.062 -18.922 1 85.44 257 THR A O 1
ATOM 2110 N N . MET A 1 258 ? -7.578 -13.891 -18.953 1 81.69 258 MET A N 1
ATOM 2111 C CA . MET A 1 258 ? -6.617 -14.008 -20.047 1 81.69 258 MET A CA 1
ATOM 2112 C C . MET A 1 258 ? -5.383 -14.789 -19.609 1 81.69 258 MET A C 1
ATOM 2114 O O . MET A 1 258 ? -4.836 -15.57 -20.391 1 81.69 258 MET A O 1
ATOM 2118 N N . VAL A 1 259 ? -4.961 -14.633 -18.391 1 76.38 259 VAL A N 1
ATOM 2119 C CA . VAL A 1 259 ? -3.768 -15.297 -17.891 1 76.38 259 VAL A CA 1
ATOM 2120 C C . VAL A 1 259 ? -4.039 -16.781 -17.703 1 76.38 259 VAL A C 1
ATOM 2122 O O . VAL A 1 259 ? -3.117 -17.609 -17.75 1 76.38 259 VAL A O 1
ATOM 2125 N N . SER A 1 260 ? -5.305 -17.156 -17.578 1 80.31 260 SER A N 1
ATOM 2126 C CA . SER A 1 260 ? -5.664 -18.547 -17.312 1 80.31 260 SER A CA 1
ATOM 2127 C C . SER A 1 260 ? -5.887 -19.328 -18.609 1 80.31 260 SER A C 1
ATOM 2129 O O . SER A 1 260 ? -6.004 -20.547 -18.594 1 80.31 260 SER A O 1
ATOM 2131 N N . ILE A 1 261 ? -5.863 -18.719 -19.781 1 82.69 261 ILE A N 1
ATOM 2132 C CA . ILE A 1 261 ? -6.254 -19.328 -21.062 1 82.69 261 ILE A CA 1
ATOM 2133 C C . ILE A 1 261 ? -5.102 -20.156 -21.609 1 82.69 261 ILE A C 1
ATOM 2135 O O . ILE A 1 261 ? -5.316 -21.25 -22.141 1 82.69 261 ILE A O 1
ATOM 2139 N N . PRO A 1 262 ? -3.881 -19.734 -21.453 1 76.31 262 PRO A N 1
ATOM 2140 C CA . PRO A 1 262 ? -2.789 -20.453 -22.125 1 76.31 262 PRO A CA 1
ATOM 2141 C C . PRO A 1 262 ? -2.668 -21.906 -21.641 1 76.31 262 PRO A C 1
ATOM 2143 O O . PRO A 1 262 ? -2.398 -22.797 -22.453 1 76.31 262 PRO A O 1
ATOM 2146 N N . LYS A 1 263 ? -2.932 -22.172 -20.406 1 76.81 263 LYS A N 1
ATOM 2147 C CA . LYS A 1 263 ? -2.717 -23.516 -19.859 1 76.81 263 LYS A CA 1
ATOM 2148 C C . LYS A 1 263 ? -3.602 -24.547 -20.562 1 76.81 263 LYS A C 1
ATOM 2150 O O . LYS A 1 263 ? -3.102 -25.516 -21.125 1 76.81 263 LYS A O 1
ATOM 2155 N N . PRO A 1 264 ? -4.934 -24.281 -20.609 1 81.19 264 PRO A N 1
ATOM 2156 C CA . PRO A 1 264 ? -5.77 -25.266 -21.312 1 81.19 264 PRO A CA 1
ATOM 2157 C C . PRO A 1 264 ? -5.461 -25.328 -22.812 1 81.19 264 PRO A C 1
ATOM 2159 O O . PRO A 1 264 ? -5.539 -26.406 -23.406 1 81.19 264 PRO A O 1
ATOM 2162 N N . VAL A 1 265 ? -5.066 -24.312 -23.453 1 83.62 265 VAL A N 1
ATOM 2163 C CA . VAL A 1 265 ? -4.789 -24.281 -24.875 1 83.62 265 VAL A CA 1
ATOM 2164 C C . VAL A 1 265 ? -3.514 -25.062 -25.172 1 83.62 265 VAL A C 1
ATOM 2166 O O . VAL A 1 265 ? -3.469 -25.859 -26.125 1 83.62 265 VAL A O 1
ATOM 2169 N N . ILE A 1 266 ? -2.486 -24.875 -24.344 1 79.31 266 ILE A N 1
ATOM 2170 C CA . ILE A 1 266 ? -1.226 -25.594 -24.531 1 79.31 266 ILE A CA 1
ATOM 2171 C C . ILE A 1 266 ? -1.433 -27.078 -24.25 1 79.31 266 ILE A C 1
ATOM 2173 O O . ILE A 1 266 ? -0.877 -27.922 -24.953 1 79.31 266 ILE A O 1
ATOM 2177 N N . GLU A 1 267 ? -2.201 -27.328 -23.219 1 78.5 267 GLU A N 1
ATOM 2178 C CA . GLU A 1 267 ? -2.506 -28.719 -22.922 1 78.5 267 GLU A CA 1
ATOM 2179 C C . GLU A 1 267 ? -3.215 -29.391 -24.094 1 78.5 267 GLU A C 1
ATOM 2181 O O . GLU A 1 267 ? -2.85 -30.5 -24.5 1 78.5 267 GLU A O 1
ATOM 2186 N N . ALA A 1 268 ? -4.223 -28.734 -24.641 1 82.56 268 ALA A N 1
ATOM 2187 C CA . ALA A 1 268 ? -4.953 -29.25 -25.781 1 82.56 268 ALA A CA 1
ATOM 2188 C C . ALA A 1 268 ? -4.035 -29.406 -27 1 82.56 268 ALA A C 1
ATOM 2190 O O . ALA A 1 268 ? -4.082 -30.438 -27.688 1 82.56 268 ALA A O 1
ATOM 2191 N N . GLY A 1 269 ? -3.223 -28.406 -27.188 1 82.69 269 GLY A N 1
ATOM 2192 C CA . GLY A 1 269 ? -2.299 -28.469 -28.297 1 82.69 269 GLY A CA 1
ATOM 2193 C C . GLY A 1 269 ? -1.293 -29.594 -28.188 1 82.69 269 GLY A C 1
ATOM 2194 O O . GLY A 1 269 ? -1.038 -30.312 -29.172 1 82.69 269 GLY A O 1
ATOM 2195 N N . ALA A 1 270 ? -0.722 -29.781 -27 1 79 270 ALA A N 1
ATOM 2196 C CA . ALA A 1 270 ? 0.266 -30.844 -26.781 1 79 270 ALA A CA 1
ATOM 2197 C C . ALA A 1 270 ? -0.349 -32.219 -26.969 1 79 270 ALA A C 1
ATOM 2199 O O . ALA A 1 270 ? 0.237 -33.094 -27.641 1 79 270 ALA A O 1
ATOM 2200 N N . MET A 1 271 ? -1.525 -32.438 -26.438 1 77.62 271 MET A N 1
ATOM 2201 C CA . MET A 1 271 ? -2.186 -33.75 -26.531 1 77.62 271 MET A CA 1
ATOM 2202 C C . MET A 1 271 ? -2.623 -34.031 -27.969 1 77.62 271 MET A C 1
ATOM 2204 O O . MET A 1 271 ? -2.457 -35.156 -28.469 1 77.62 271 MET A O 1
ATOM 2208 N N . CYS A 1 272 ? -3.182 -32.969 -28.547 1 83.69 272 CYS A N 1
ATOM 2209 C CA . CYS A 1 272 ? -3.617 -33.125 -29.938 1 83.69 272 CYS A CA 1
ATOM 2210 C C . CYS A 1 272 ? -2.438 -33.438 -30.844 1 83.69 272 CYS A C 1
ATOM 2212 O O . CYS A 1 272 ? -2.545 -34.281 -31.75 1 83.69 272 CYS A O 1
ATOM 2214 N N . SER A 1 273 ? -1.345 -32.781 -30.641 1 82.88 273 SER A N 1
ATOM 2215 C CA . SER A 1 273 ? -0.162 -33 -31.469 1 82.88 273 SER A CA 1
ATOM 2216 C C . SER A 1 273 ? 0.41 -34.406 -31.234 1 82.88 273 SER A C 1
ATOM 2218 O O . SER A 1 273 ? 0.817 -35.062 -32.188 1 82.88 273 SER A O 1
ATOM 2220 N N . LEU A 1 274 ? 0.482 -34.844 -29.984 1 80.19 274 LEU A N 1
ATOM 2221 C CA . LEU A 1 274 ? 0.994 -36.156 -29.641 1 80.19 274 LEU A CA 1
ATOM 2222 C C . LEU A 1 274 ? 0.116 -37.25 -30.25 1 80.19 274 LEU A C 1
ATOM 2224 O O . LEU A 1 274 ? 0.614 -38.156 -30.938 1 80.19 274 LEU A O 1
ATOM 2228 N N . LEU A 1 275 ? -1.193 -37.156 -29.969 1 82 275 LEU A N 1
ATOM 2229 C CA . LEU A 1 275 ? -2.133 -38.156 -30.469 1 82 275 LEU A CA 1
ATOM 2230 C C . LEU A 1 275 ? -2.209 -38.125 -32 1 82 275 LEU A C 1
ATOM 2232 O O . LEU A 1 275 ? -2.365 -39.156 -32.625 1 82 275 LEU A O 1
ATOM 2236 N N . GLY A 1 276 ? -2.131 -36.906 -32.5 1 82.44 276 GLY A N 1
ATOM 2237 C CA . GLY A 1 276 ? -2.098 -36.75 -33.938 1 82.44 276 GLY A CA 1
ATOM 2238 C C . GLY A 1 276 ? -0.888 -37.438 -34.562 1 82.44 276 GLY A C 1
ATOM 2239 O O . GLY A 1 276 ? -1.013 -38.125 -35.594 1 82.44 276 GLY A O 1
ATOM 2240 N N . ALA A 1 277 ? 0.26 -37.25 -34.031 1 81.06 277 ALA A N 1
ATOM 2241 C CA . ALA A 1 277 ? 1.492 -37.844 -34.562 1 81.06 277 ALA A CA 1
ATOM 2242 C C . ALA A 1 277 ? 1.437 -39.375 -34.469 1 81.06 277 ALA A C 1
ATOM 2244 O O . ALA A 1 277 ? 1.886 -40.062 -35.406 1 81.06 277 ALA A O 1
ATOM 2245 N N . ILE A 1 278 ? 0.914 -39.906 -33.406 1 79.25 278 ILE A N 1
ATOM 2246 C CA . ILE A 1 278 ? 0.781 -41.344 -33.25 1 79.25 278 ILE A CA 1
ATOM 2247 C C . ILE A 1 278 ? -0.176 -41.875 -34.281 1 79.25 278 ILE A C 1
ATOM 2249 O O . ILE A 1 278 ? 0.072 -42.969 -34.875 1 79.25 278 ILE A O 1
ATOM 2253 N N . SER A 1 279 ? -1.275 -41.156 -34.5 1 81.31 279 SER A N 1
ATOM 2254 C CA . SER A 1 279 ? -2.258 -41.562 -35.5 1 81.31 279 SER A CA 1
ATOM 2255 C C . SER A 1 279 ? -1.638 -41.656 -36.906 1 81.31 279 SER A C 1
ATOM 2257 O O . SER A 1 279 ? -1.896 -42.625 -37.625 1 81.31 279 SER A O 1
ATOM 2259 N N . ILE A 1 280 ? -0.823 -40.75 -37.188 1 80.69 280 ILE A N 1
ATOM 2260 C CA . ILE A 1 280 ? -0.181 -40.719 -38.5 1 80.69 280 ILE A CA 1
ATOM 2261 C C . ILE A 1 280 ? 0.823 -41.875 -38.625 1 80.69 280 ILE A C 1
ATOM 2263 O O . ILE A 1 280 ? 0.899 -42.531 -39.656 1 80.69 280 ILE A O 1
ATOM 2267 N N . LYS A 1 281 ? 1.566 -42.125 -37.625 1 78.25 281 LYS A N 1
ATOM 2268 C CA . LYS A 1 281 ? 2.553 -43.188 -37.656 1 78.25 281 LYS A CA 1
ATOM 2269 C C . LYS A 1 281 ? 1.873 -44.562 -37.75 1 78.25 281 LYS A C 1
ATOM 2271 O O . LYS A 1 281 ? 2.416 -45.5 -38.344 1 78.25 281 LYS A O 1
ATOM 2276 N N . LEU A 1 282 ? 0.796 -44.656 -37.062 1 76.5 282 LEU A N 1
ATOM 2277 C CA . LEU A 1 282 ? 0.033 -45.906 -37.125 1 76.5 282 LEU A CA 1
ATOM 2278 C C . LEU A 1 282 ? -0.459 -46.156 -38.562 1 76.5 282 LEU A C 1
ATOM 2280 O O . LEU A 1 282 ? -0.457 -47.281 -39.031 1 76.5 282 LEU A O 1
ATOM 2284 N N . LEU A 1 283 ? -0.911 -45.125 -39.188 1 77.62 283 LEU A N 1
ATOM 2285 C CA . LEU A 1 283 ? -1.398 -45.25 -40.562 1 77.62 283 LEU A CA 1
ATOM 2286 C C . LEU A 1 283 ? -0.263 -45.594 -41.5 1 77.62 283 LEU A C 1
ATOM 2288 O O . LEU A 1 283 ? -0.488 -46.219 -42.562 1 77.62 283 LEU A O 1
ATOM 2292 N N . LEU A 1 284 ? 0.953 -45.219 -41.094 1 78.5 284 LEU A N 1
ATOM 2293 C CA . LEU A 1 284 ? 2.109 -45.5 -41.938 1 78.5 284 LEU A CA 1
ATOM 2294 C C . LEU A 1 284 ? 2.635 -46.906 -41.719 1 78.5 284 LEU A C 1
ATOM 2296 O O . LEU A 1 284 ? 3.59 -47.344 -42.375 1 78.5 284 LEU A O 1
ATOM 2300 N N . GLY A 1 285 ? 2.049 -47.688 -40.875 1 72.31 285 GLY A N 1
ATOM 2301 C CA . GLY A 1 285 ? 2.346 -49.094 -40.719 1 72.31 285 GLY A CA 1
ATOM 2302 C C . GLY A 1 285 ? 3.422 -49.375 -39.688 1 72.31 285 GLY A C 1
ATOM 2303 O O . GLY A 1 285 ? 4.078 -50.406 -39.719 1 72.31 285 GLY A O 1
ATOM 2304 N N . VAL A 1 286 ? 3.74 -48.406 -38.969 1 70.06 286 VAL A N 1
ATOM 2305 C CA . VAL A 1 286 ? 4.762 -48.625 -37.938 1 70.06 286 VAL A CA 1
ATOM 2306 C C . VAL A 1 286 ? 4.246 -49.625 -36.875 1 70.06 286 VAL A C 1
ATOM 2308 O O . VAL A 1 286 ? 3.055 -49.625 -36.562 1 70.06 286 VAL A O 1
ATOM 2311 N N . ASN A 1 287 ? 5.16 -50.469 -36.438 1 67.81 287 ASN A N 1
ATOM 2312 C CA . ASN A 1 287 ? 4.805 -51.531 -35.5 1 67.81 287 ASN A CA 1
ATOM 2313 C C . ASN A 1 287 ? 4.301 -50.969 -34.188 1 67.81 287 ASN A C 1
ATOM 2315 O O . ASN A 1 287 ? 4.801 -49.938 -33.688 1 67.81 287 ASN A O 1
ATOM 2319 N N . THR A 1 288 ? 3.322 -51.594 -33.688 1 65.25 288 THR A N 1
ATOM 2320 C CA . THR A 1 288 ? 2.621 -51.156 -32.469 1 65.25 288 THR A CA 1
ATOM 2321 C C . THR A 1 288 ? 3.551 -51.219 -31.266 1 65.25 288 THR A C 1
ATOM 2323 O O . THR A 1 288 ? 3.379 -50.469 -30.297 1 65.25 288 THR A O 1
ATOM 2326 N N . HIS A 1 289 ? 4.52 -52.125 -31.375 1 63.16 289 HIS A N 1
ATOM 2327 C CA . HIS A 1 289 ? 5.426 -52.312 -30.25 1 63.16 289 HIS A CA 1
ATOM 2328 C C . HIS A 1 289 ? 6.254 -51.031 -30 1 63.16 289 HIS A C 1
ATOM 2330 O O . HIS A 1 289 ? 6.707 -50.781 -28.891 1 63.16 289 HIS A O 1
ATOM 2336 N N . TYR A 1 290 ? 6.32 -50.281 -31.031 1 66.44 290 TYR A N 1
ATOM 2337 C CA . TYR A 1 290 ? 7.121 -49.062 -30.984 1 66.44 290 TYR A CA 1
ATOM 2338 C C . TYR A 1 290 ? 6.371 -47.969 -30.25 1 66.44 290 TYR A C 1
ATOM 2340 O O . TYR A 1 290 ? 6.988 -47.094 -29.641 1 66.44 290 TYR A O 1
ATOM 2348 N N . PHE A 1 291 ? 5.172 -48.094 -30.203 1 68.5 291 PHE A N 1
ATOM 2349 C CA . PHE A 1 291 ? 4.383 -46.906 -29.797 1 68.5 291 PHE A CA 1
ATOM 2350 C C . PHE A 1 291 ? 4.219 -46.875 -28.281 1 68.5 291 PHE A C 1
ATOM 2352 O O . PHE A 1 291 ? 4.137 -45.781 -27.703 1 68.5 291 PHE A O 1
ATOM 2359 N N . ILE A 1 292 ? 4.34 -47.969 -27.625 1 68.31 292 ILE A N 1
ATOM 2360 C CA . ILE A 1 292 ? 4.035 -48 -26.203 1 68.31 292 ILE A CA 1
ATOM 2361 C C . ILE A 1 292 ? 5.129 -47.25 -25.422 1 68.31 292 ILE A C 1
ATOM 2363 O O . ILE A 1 292 ? 4.836 -46.344 -24.656 1 68.31 292 ILE A O 1
ATOM 2367 N N . PRO A 1 293 ? 6.445 -47.656 -25.719 1 66.81 293 PRO A N 1
ATOM 2368 C CA . PRO A 1 293 ? 7.496 -46.906 -25.031 1 66.81 293 PRO A CA 1
ATOM 2369 C C . PRO A 1 293 ? 7.484 -45.406 -25.375 1 66.81 293 PRO A C 1
ATOM 2371 O O . PRO A 1 293 ? 7.73 -44.562 -24.5 1 66.81 293 PRO A O 1
ATOM 2374 N N . THR A 1 294 ? 7.129 -45.156 -26.609 1 70.81 294 THR A N 1
ATOM 2375 C CA . THR A 1 294 ? 7.145 -43.781 -27.062 1 70.81 294 THR A CA 1
ATOM 2376 C C . THR A 1 294 ? 6.043 -42.969 -26.391 1 70.81 294 THR A C 1
ATOM 2378 O O . THR A 1 294 ? 6.285 -41.844 -25.906 1 70.81 294 THR A O 1
ATOM 2381 N N . ILE A 1 295 ? 4.867 -43.5 -26.281 1 68.75 295 ILE A N 1
ATOM 2382 C CA . ILE A 1 295 ? 3.748 -42.812 -25.641 1 68.75 295 ILE A CA 1
ATOM 2383 C C . ILE A 1 295 ? 4.055 -42.594 -24.172 1 68.75 295 ILE A C 1
ATOM 2385 O O . ILE A 1 295 ? 3.768 -41.531 -23.625 1 68.75 295 ILE A O 1
ATOM 2389 N N . SER A 1 296 ? 4.664 -43.562 -23.562 1 66.94 296 SER A N 1
ATOM 2390 C CA . SER A 1 296 ? 4.965 -43.469 -22.141 1 66.94 296 SER A CA 1
ATOM 2391 C C . SER A 1 296 ? 5.965 -42.375 -21.844 1 66.94 296 SER A C 1
ATOM 2393 O O . SER A 1 296 ? 5.777 -41.594 -20.922 1 66.94 296 SER A O 1
ATOM 2395 N N . ILE A 1 297 ? 7.02 -42.281 -22.719 1 70.81 297 ILE A N 1
ATOM 2396 C CA . ILE A 1 297 ? 8.055 -41.281 -22.484 1 70.81 297 ILE A CA 1
ATOM 2397 C C . ILE A 1 297 ? 7.5 -39.906 -22.734 1 70.81 297 ILE A C 1
ATOM 2399 O O . ILE A 1 297 ? 7.812 -38.938 -22.016 1 70.81 297 ILE A O 1
ATOM 2403 N N . PHE A 1 298 ? 6.758 -39.75 -23.734 1 72 298 PHE A N 1
ATOM 2404 C CA . PHE A 1 298 ? 6.191 -38.469 -24.062 1 72 298 PHE A CA 1
ATOM 2405 C C . PHE A 1 298 ? 5.172 -38.031 -23.016 1 72 298 PHE A C 1
ATOM 2407 O O . PHE A 1 298 ? 5.066 -36.844 -22.703 1 72 298 PHE A O 1
ATOM 2414 N N . ALA A 1 299 ? 4.469 -39 -22.5 1 65.31 299 ALA A N 1
ATOM 2415 C CA . ALA A 1 299 ? 3.506 -38.688 -21.438 1 65.31 299 ALA A CA 1
ATOM 2416 C C . ALA A 1 299 ? 4.207 -38.156 -20.188 1 65.31 299 ALA A C 1
ATOM 2418 O O . ALA A 1 299 ? 3.816 -37.125 -19.641 1 65.31 299 ALA A O 1
ATOM 2419 N N . VAL A 1 300 ? 5.277 -38.875 -19.797 1 66.06 300 VAL A N 1
ATOM 2420 C CA . VAL A 1 300 ? 6.016 -38.469 -18.609 1 66.06 300 VAL A CA 1
ATOM 2421 C C . VAL A 1 300 ? 6.68 -37.125 -18.828 1 66.06 300 VAL A C 1
ATOM 2423 O O . VAL A 1 300 ? 6.668 -36.25 -17.953 1 66.06 300 VAL A O 1
ATOM 2426 N N . ALA A 1 301 ? 7.258 -36.969 -20.047 1 69.62 301 ALA A N 1
ATOM 2427 C CA . ALA A 1 301 ? 7.891 -35.719 -20.391 1 69.62 301 ALA A CA 1
ATOM 2428 C C . ALA A 1 301 ? 6.875 -34.562 -20.391 1 69.62 301 ALA A C 1
ATOM 2430 O O . ALA A 1 301 ? 7.18 -33.469 -19.953 1 69.62 301 ALA A O 1
ATOM 2431 N N . SER A 1 302 ? 5.715 -34.875 -20.875 1 68.88 302 SER A N 1
ATOM 2432 C CA . SER A 1 302 ? 4.668 -33.844 -20.938 1 68.88 302 SER A CA 1
ATOM 2433 C C . SER A 1 302 ? 4.227 -33.406 -19.547 1 68.88 302 SER A C 1
ATOM 2435 O O . SER A 1 302 ? 3.93 -32.25 -19.312 1 68.88 302 SER A O 1
ATOM 2437 N N . ILE A 1 303 ? 4.246 -34.344 -18.578 1 64.94 303 ILE A N 1
ATOM 2438 C CA . ILE A 1 303 ? 3.904 -34.062 -17.188 1 64.94 303 ILE A CA 1
ATOM 2439 C C . ILE A 1 303 ? 4.855 -33 -16.625 1 64.94 303 ILE A C 1
ATOM 2441 O O . ILE A 1 303 ? 4.438 -32.125 -15.875 1 64.94 303 ILE A O 1
ATOM 2445 N N . ARG A 1 304 ? 6.031 -33.156 -17.094 1 68.12 304 ARG A N 1
ATOM 2446 C CA . ARG A 1 304 ? 7.066 -32.25 -16.594 1 68.12 304 ARG A CA 1
ATOM 2447 C C . ARG A 1 304 ? 7.09 -30.953 -17.375 1 68.12 304 ARG A C 1
ATOM 2449 O O . ARG A 1 304 ? 7.32 -29.891 -16.797 1 68.12 304 ARG A O 1
ATOM 2456 N N . MET A 1 305 ? 6.809 -31.047 -18.625 1 73.25 305 MET A N 1
ATOM 2457 C CA . MET A 1 305 ? 7.027 -29.906 -19.5 1 73.25 305 MET A CA 1
ATOM 2458 C C . MET A 1 305 ? 5.836 -28.953 -19.469 1 73.25 305 MET A C 1
ATOM 2460 O O . MET A 1 305 ? 6 -27.734 -19.531 1 73.25 305 MET A O 1
ATOM 2464 N N . LEU A 1 306 ? 4.648 -29.5 -19.312 1 71 306 LEU A N 1
ATOM 2465 C CA . LEU A 1 306 ? 3.455 -28.688 -19.453 1 71 306 LEU A CA 1
ATOM 2466 C C . LEU A 1 306 ? 3.395 -27.609 -18.359 1 71 306 LEU A C 1
ATOM 2468 O O . LEU A 1 306 ? 3.18 -26.438 -18.656 1 71 306 LEU A O 1
ATOM 2472 N N . PRO A 1 307 ? 3.658 -28 -17.094 1 67.25 307 PRO A N 1
ATOM 2473 C CA . PRO A 1 307 ? 3.684 -26.953 -16.062 1 67.25 307 PRO A CA 1
ATOM 2474 C C . PRO A 1 307 ? 4.785 -25.922 -16.297 1 67.25 307 PRO A C 1
ATOM 2476 O O . PRO A 1 307 ? 4.605 -24.75 -15.977 1 67.25 307 PRO A O 1
ATOM 2479 N N . SER A 1 308 ? 5.883 -26.406 -16.797 1 73.56 308 SER A N 1
ATOM 2480 C CA . SER A 1 308 ? 6.996 -25.5 -17.094 1 73.56 308 SER A CA 1
ATOM 2481 C C . SER A 1 308 ? 6.594 -24.422 -18.094 1 73.56 308 SER A C 1
ATOM 2483 O O . SER A 1 308 ? 6.98 -23.266 -17.953 1 73.56 308 SER A O 1
ATOM 2485 N N . PHE A 1 309 ? 5.836 -24.859 -19.047 1 70.06 309 PHE A N 1
ATOM 2486 C CA . PHE A 1 309 ? 5.391 -23.891 -20.047 1 70.06 309 PHE A CA 1
ATOM 2487 C C . PHE A 1 309 ? 4.48 -22.844 -19.422 1 70.06 309 PHE A C 1
ATOM 2489 O O . PHE A 1 309 ? 4.562 -21.656 -19.75 1 70.06 309 PHE A O 1
ATOM 2496 N N . ASN A 1 310 ? 3.641 -23.328 -18.547 1 65.69 310 ASN A N 1
ATOM 2497 C CA . ASN A 1 310 ? 2.756 -22.406 -17.844 1 65.69 310 ASN A CA 1
ATOM 2498 C C . ASN A 1 310 ? 3.541 -21.422 -16.984 1 65.69 310 ASN A C 1
ATOM 2500 O O . ASN A 1 310 ? 3.244 -20.219 -16.969 1 65.69 310 ASN A O 1
ATOM 2504 N N . ARG A 1 311 ? 4.48 -21.953 -16.359 1 71.75 311 ARG A N 1
ATOM 2505 C CA . ARG A 1 311 ? 5.312 -21.125 -15.5 1 71.75 311 ARG A CA 1
ATOM 2506 C C . ARG A 1 311 ? 6.094 -20.109 -16.328 1 71.75 311 ARG A C 1
ATOM 2508 O O . ARG A 1 311 ? 6.234 -18.953 -15.922 1 71.75 311 ARG A O 1
ATOM 2515 N N . ILE A 1 312 ? 6.562 -20.516 -17.469 1 74.94 312 ILE A N 1
ATOM 2516 C CA . ILE A 1 312 ? 7.336 -19.641 -18.344 1 74.94 312 ILE A CA 1
ATOM 2517 C C . ILE A 1 312 ? 6.473 -18.453 -18.781 1 74.94 312 ILE A C 1
ATOM 2519 O O . ILE A 1 312 ? 6.914 -17.297 -18.719 1 74.94 312 ILE A O 1
ATOM 2523 N N . THR A 1 313 ? 5.242 -18.781 -19.203 1 68.31 313 THR A N 1
ATOM 2524 C CA . THR A 1 313 ? 4.348 -17.719 -19.656 1 68.31 313 THR A CA 1
ATOM 2525 C C . THR A 1 313 ? 4.008 -16.781 -18.5 1 68.31 313 THR A C 1
ATOM 2527 O O . THR A 1 313 ? 3.93 -15.562 -18.688 1 68.31 313 THR A O 1
ATOM 2530 N N . GLU A 1 314 ? 3.834 -17.375 -17.312 1 69.19 314 GLU A N 1
ATOM 2531 C CA . GLU A 1 314 ? 3.541 -16.578 -16.125 1 69.19 314 GLU A CA 1
ATOM 2532 C C . GLU A 1 314 ? 4.691 -15.633 -15.789 1 69.19 314 GLU A C 1
ATOM 2534 O O . GLU A 1 314 ? 4.469 -14.461 -15.492 1 69.19 314 GLU A O 1
ATOM 2539 N N . TYR A 1 315 ? 5.895 -16.125 -15.844 1 76.94 315 TYR A N 1
ATOM 2540 C CA . TYR A 1 315 ? 7.07 -15.336 -15.5 1 76.94 315 TYR A CA 1
ATOM 2541 C C . TYR A 1 315 ? 7.316 -14.242 -16.531 1 76.94 315 TYR A C 1
ATOM 2543 O O . TYR A 1 315 ? 7.695 -13.125 -16.172 1 76.94 315 TYR A O 1
ATOM 2551 N N . LEU A 1 316 ? 7.055 -14.555 -17.781 1 73.88 316 LEU A N 1
ATOM 2552 C CA . LEU A 1 316 ? 7.184 -13.547 -18.828 1 73.88 316 LEU A CA 1
ATOM 2553 C C . LEU A 1 316 ? 6.164 -12.43 -18.625 1 73.88 316 LEU A C 1
ATOM 2555 O O . LEU A 1 316 ? 6.473 -11.25 -18.844 1 73.88 316 LEU A O 1
ATOM 2559 N N . GLY A 1 317 ? 4.969 -12.844 -18.281 1 68.62 317 GLY A N 1
ATOM 2560 C CA . GLY A 1 317 ? 3.953 -11.859 -17.953 1 68.62 317 GLY A CA 1
ATOM 2561 C C . GLY A 1 317 ? 4.344 -10.953 -16.797 1 68.62 317 GLY A C 1
ATOM 2562 O O . GLY A 1 317 ? 4.164 -9.742 -16.859 1 68.62 317 GLY A O 1
ATOM 2563 N N . THR A 1 318 ? 4.906 -11.57 -15.75 1 71.75 318 THR A N 1
ATOM 2564 C CA . THR A 1 318 ? 5.332 -10.836 -14.57 1 71.75 318 THR A CA 1
ATOM 2565 C C . THR A 1 318 ? 6.418 -9.82 -14.922 1 71.75 318 THR A C 1
ATOM 2567 O O . THR A 1 318 ? 6.375 -8.672 -14.469 1 71.75 318 THR A O 1
ATOM 2570 N N . ILE A 1 319 ? 7.355 -10.172 -15.734 1 76.25 319 ILE A N 1
ATOM 2571 C CA . ILE A 1 319 ? 8.461 -9.312 -16.156 1 76.25 319 ILE A CA 1
ATOM 2572 C C . ILE A 1 319 ? 7.914 -8.117 -16.922 1 76.25 319 ILE A C 1
ATOM 2574 O O . ILE A 1 319 ? 8.328 -6.98 -16.703 1 76.25 319 ILE A O 1
ATOM 2578 N N . SER A 1 320 ? 6.988 -8.43 -17.766 1 72.88 320 SER A N 1
ATOM 2579 C CA . SER A 1 320 ? 6.418 -7.363 -18.578 1 72.88 320 SER A CA 1
ATOM 2580 C C . SER A 1 320 ? 5.602 -6.391 -17.734 1 72.88 320 SER A C 1
ATOM 2582 O O . SER A 1 320 ? 5.617 -5.184 -17.969 1 72.88 320 SER A O 1
ATOM 2584 N N . TYR A 1 321 ? 5.012 -6.926 -16.766 1 65.5 321 TYR A N 1
ATOM 2585 C CA . TYR A 1 321 ? 4.16 -6.141 -15.867 1 65.5 321 TYR A CA 1
ATOM 2586 C C . TYR A 1 321 ? 4.996 -5.23 -14.977 1 65.5 321 TYR A C 1
ATOM 2588 O O . TYR A 1 321 ? 4.574 -4.121 -14.648 1 65.5 321 TYR A O 1
ATOM 2596 N N . GLN A 1 322 ? 6.195 -5.641 -14.602 1 73.5 322 GLN A N 1
ATOM 2597 C CA . GLN A 1 322 ? 7.004 -4.934 -13.609 1 73.5 322 GLN A CA 1
ATOM 2598 C C . GLN A 1 322 ? 8.016 -4.008 -14.289 1 73.5 322 GLN A C 1
ATOM 2600 O O . GLN A 1 322 ? 8.945 -3.523 -13.641 1 73.5 322 GLN A O 1
ATOM 2605 N N . LYS A 1 323 ? 7.852 -3.764 -15.539 1 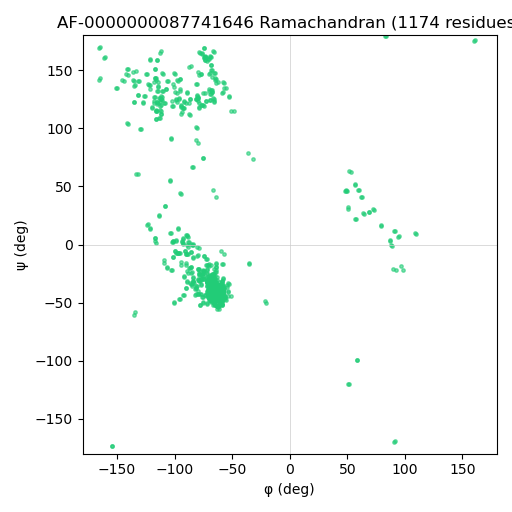77.25 323 LYS A N 1
ATOM 2606 C CA . LYS A 1 323 ? 8.789 -2.951 -16.312 1 77.25 323 LYS A CA 1
ATOM 2607 C C . LYS A 1 323 ? 8.93 -1.556 -15.711 1 77.25 323 LYS A C 1
ATOM 2609 O O . LYS A 1 323 ? 10.031 -1.006 -15.656 1 77.25 323 LYS A O 1
ATOM 2614 N N . ALA A 1 324 ? 7.836 -0.995 -15.266 1 73.19 324 ALA A N 1
ATOM 2615 C CA . ALA A 1 324 ? 7.852 0.352 -14.703 1 73.19 324 ALA A CA 1
ATOM 2616 C C . ALA A 1 324 ? 8.695 0.403 -13.43 1 73.19 324 ALA A C 1
ATOM 2618 O O . ALA A 1 324 ? 9.461 1.349 -13.227 1 73.19 324 ALA A O 1
ATOM 2619 N N . ALA A 1 325 ? 8.562 -0.607 -12.641 1 76.38 325 ALA A N 1
ATOM 2620 C CA . ALA A 1 325 ? 9.336 -0.668 -11.406 1 76.38 325 ALA A CA 1
ATOM 2621 C C . ALA A 1 325 ? 10.828 -0.827 -11.695 1 76.38 325 ALA A C 1
ATOM 2623 O O . ALA A 1 325 ? 11.672 -0.238 -11.008 1 76.38 325 ALA A O 1
ATOM 2624 N N . ILE A 1 326 ? 11.164 -1.547 -12.742 1 83.25 326 ILE A N 1
ATOM 2625 C CA . ILE A 1 326 ? 12.555 -1.771 -13.133 1 83.25 326 ILE A CA 1
ATOM 2626 C C . ILE A 1 326 ? 13.188 -0.451 -13.57 1 83.25 326 ILE A C 1
ATOM 2628 O O . ILE A 1 326 ? 14.305 -0.131 -13.172 1 83.25 326 ILE A O 1
ATOM 2632 N N . THR A 1 327 ? 12.422 0.269 -14.273 1 81.56 327 THR A N 1
ATOM 2633 C CA . THR A 1 327 ? 12.93 1.536 -14.781 1 81.56 327 THR A CA 1
ATOM 2634 C C . THR A 1 327 ? 13.109 2.541 -13.648 1 81.56 327 THR A C 1
ATOM 2636 O O . THR A 1 327 ? 14.102 3.271 -13.617 1 81.56 327 THR A O 1
ATOM 2639 N N . SER A 1 328 ? 12.18 2.584 -12.789 1 82.44 328 SER A N 1
ATOM 2640 C CA . SER A 1 328 ? 12.258 3.502 -11.656 1 82.44 328 SER A CA 1
ATOM 2641 C C . SER A 1 328 ? 13.484 3.215 -10.789 1 82.44 328 SER A C 1
ATOM 2643 O O . SER A 1 328 ? 14.242 4.125 -10.461 1 82.44 328 SER A O 1
ATOM 2645 N N . ILE A 1 329 ? 13.703 1.985 -10.5 1 85.81 329 ILE A N 1
ATOM 2646 C CA . ILE A 1 329 ? 14.82 1.587 -9.648 1 85.81 329 ILE A CA 1
ATOM 2647 C C . ILE A 1 329 ? 16.141 1.825 -10.383 1 85.81 329 ILE A C 1
ATOM 2649 O O . ILE A 1 329 ? 17.125 2.221 -9.773 1 85.81 329 ILE A O 1
ATOM 2653 N N . TYR A 1 330 ? 16.094 1.508 -11.68 1 86.19 330 TYR A N 1
ATOM 2654 C CA . TYR A 1 330 ? 17.281 1.731 -12.484 1 86.19 330 TYR A CA 1
ATOM 2655 C C . TYR A 1 330 ? 17.688 3.201 -12.469 1 86.19 330 TYR A C 1
ATOM 2657 O O . TYR A 1 330 ? 18.859 3.523 -12.297 1 86.19 330 TYR A O 1
ATOM 2665 N N . ASN A 1 331 ? 16.75 4.09 -12.57 1 85.62 331 ASN A N 1
ATOM 2666 C CA . ASN A 1 331 ? 17.031 5.523 -12.547 1 85.62 331 ASN A CA 1
ATOM 2667 C C . ASN A 1 331 ? 17.562 5.965 -11.188 1 85.62 331 ASN A C 1
ATOM 2669 O O . ASN A 1 331 ? 18.516 6.742 -11.117 1 85.62 331 ASN A O 1
ATOM 2673 N N . ASP A 1 332 ? 16.938 5.469 -10.18 1 86.31 332 ASP A N 1
ATOM 2674 C CA . ASP A 1 332 ? 17.391 5.797 -8.828 1 86.31 332 ASP A CA 1
ATOM 2675 C C . ASP A 1 332 ? 18.812 5.277 -8.594 1 86.31 332 ASP A C 1
ATOM 2677 O O . ASP A 1 332 ? 19.609 5.938 -7.938 1 86.31 332 ASP A O 1
ATOM 2681 N N . PHE A 1 333 ? 19.031 4.125 -9.125 1 85.06 333 PHE A N 1
ATOM 2682 C CA . PHE A 1 333 ? 20.344 3.51 -8.969 1 85.06 333 PHE A CA 1
ATOM 2683 C C . PHE A 1 333 ? 21.406 4.316 -9.703 1 85.06 333 PHE A C 1
ATOM 2685 O O . PHE A 1 333 ? 22.516 4.488 -9.203 1 85.06 333 PHE A O 1
ATOM 2692 N N . LEU A 1 334 ? 21.078 4.793 -10.867 1 84.5 334 LEU A N 1
ATOM 2693 C CA . LEU A 1 334 ? 22 5.617 -11.625 1 84.5 334 LEU A CA 1
ATOM 2694 C C . LEU A 1 334 ? 22.312 6.914 -10.883 1 84.5 334 LEU A C 1
ATOM 2696 O O . LEU A 1 334 ? 23.453 7.363 -10.852 1 84.5 334 LEU A O 1
ATOM 2700 N N . GLU A 1 335 ? 21.297 7.449 -10.336 1 85.31 335 GLU A N 1
ATOM 2701 C CA . GLU A 1 335 ? 21.484 8.664 -9.547 1 85.31 335 GLU A CA 1
ATOM 2702 C C . GLU A 1 335 ? 22.375 8.398 -8.336 1 85.31 335 GLU A C 1
ATOM 2704 O O . GLU A 1 335 ? 23.219 9.219 -7.988 1 85.31 335 GLU A O 1
ATOM 2709 N N . MET A 1 336 ? 22.125 7.297 -7.746 1 85.38 336 MET A N 1
ATOM 2710 C CA . MET A 1 336 ? 22.891 6.898 -6.574 1 85.38 336 MET A CA 1
ATOM 2711 C C . MET A 1 336 ? 24.375 6.703 -6.93 1 85.38 336 MET A C 1
ATOM 2713 O O . MET A 1 336 ? 25.25 7.137 -6.191 1 85.38 336 MET A O 1
ATOM 2717 N N . LYS A 1 337 ? 24.594 6.07 -8.031 1 82.38 337 LYS A N 1
ATOM 2718 C CA . LYS A 1 337 ? 25.969 5.812 -8.469 1 82.38 337 LYS A CA 1
ATOM 2719 C C . LYS A 1 337 ? 26.703 7.113 -8.789 1 82.38 337 LYS A C 1
ATOM 2721 O O . LYS A 1 337 ? 27.906 7.234 -8.539 1 82.38 337 LYS A O 1
ATOM 2726 N N . GLU A 1 338 ? 26 8.031 -9.234 1 79.44 338 GLU A N 1
ATOM 2727 C CA . GLU A 1 338 ? 26.578 9.328 -9.547 1 79.44 338 GLU A CA 1
ATOM 2728 C C . GLU A 1 338 ? 26.969 10.078 -8.281 1 79.44 338 GLU A C 1
ATOM 2730 O O . GLU A 1 338 ? 28.031 10.711 -8.227 1 79.44 338 GLU A O 1
ATOM 2735 N N . VAL A 1 339 ? 26.156 9.953 -7.328 1 79.62 339 VAL A N 1
ATOM 2736 C CA . VAL A 1 339 ? 26.422 10.641 -6.07 1 79.62 339 VAL A CA 1
ATOM 2737 C C . VAL A 1 339 ? 27.562 9.945 -5.324 1 79.62 339 VAL A C 1
ATOM 2739 O O . VAL A 1 339 ? 28.391 10.609 -4.703 1 79.62 339 VAL A O 1
ATOM 2742 N N . GLU A 1 340 ? 27.5 8.648 -5.309 1 75.75 340 GLU A N 1
ATOM 2743 C CA . GLU A 1 340 ? 28.547 7.883 -4.645 1 75.75 340 GLU A CA 1
ATOM 2744 C C . GLU A 1 340 ? 29.906 8.18 -5.25 1 75.75 340 GLU A C 1
ATOM 2746 O O . GLU A 1 340 ? 30.922 8.195 -4.539 1 75.75 340 GLU A O 1
ATOM 2751 N N . LYS A 1 341 ? 29.969 8.266 -6.551 1 66.06 341 LYS A N 1
ATOM 2752 C CA . LYS A 1 341 ? 31.219 8.594 -7.223 1 66.06 341 LYS A CA 1
ATOM 2753 C C . LYS A 1 341 ? 31.75 9.953 -6.766 1 66.06 341 LYS A C 1
ATOM 2755 O O . LYS A 1 341 ? 32.969 10.141 -6.633 1 66.06 341 LYS A O 1
ATOM 2760 N N . SER A 1 342 ? 30.781 10.766 -6.547 1 63.06 342 SER A N 1
ATOM 2761 C CA . SER A 1 342 ? 31.172 12.125 -6.164 1 63.06 342 SER A CA 1
ATOM 2762 C C . SER A 1 342 ? 31.516 12.195 -4.68 1 63.06 342 SER A C 1
ATOM 2764 O O . SER A 1 342 ? 32.344 13.008 -4.273 1 63.06 342 SER A O 1
ATOM 2766 N N . GLN A 1 343 ? 30.797 11.445 -3.932 1 60.12 343 GLN A N 1
ATOM 2767 C CA . GLN A 1 343 ? 30.969 11.562 -2.486 1 60.12 343 GLN A CA 1
ATOM 2768 C C . GLN A 1 343 ? 31.953 10.523 -1.962 1 60.12 343 GLN A C 1
ATOM 2770 O O . GLN A 1 343 ? 31.609 9.352 -1.801 1 60.12 343 GLN A O 1
ATOM 2775 N N . ASN A 1 344 ? 33.188 10.242 -2.637 1 49.72 344 ASN A N 1
ATOM 2776 C CA . ASN A 1 344 ? 34.188 9.289 -2.188 1 49.72 344 ASN A CA 1
ATOM 2777 C C . ASN A 1 344 ? 34.062 9 -0.693 1 49.72 344 ASN A C 1
ATOM 2779 O O . ASN A 1 344 ? 34.812 8.195 -0.145 1 49.72 344 ASN A O 1
ATOM 2783 N N . GLY A 1 345 ? 33.938 9.938 0.348 1 45.34 345 GLY A N 1
ATOM 2784 C CA . GLY A 1 345 ? 34.375 9.891 1.728 1 45.34 345 GLY A CA 1
ATOM 2785 C C . GLY A 1 345 ? 33.375 9.258 2.668 1 45.34 345 GLY A C 1
ATOM 2786 O O . GLY A 1 345 ? 32.188 9.211 2.363 1 45.34 345 GLY A O 1
ATOM 2787 N N . GLY A 1 346 ? 33.812 8.211 3.334 1 49.47 346 GLY A N 1
ATOM 2788 C CA . GLY A 1 346 ? 33.312 7.43 4.465 1 49.47 346 GLY A CA 1
ATOM 2789 C C . GLY A 1 346 ? 32.594 8.266 5.508 1 49.47 346 GLY A C 1
ATOM 2790 O O . GLY A 1 346 ? 33.219 9.117 6.152 1 49.47 346 GLY A O 1
ATOM 2791 N N . LEU A 1 347 ? 31.484 8.672 5.441 1 51.91 347 LEU A N 1
ATOM 2792 C CA . LEU A 1 347 ? 30.797 9.773 6.109 1 51.91 347 LEU A CA 1
ATOM 2793 C C . LEU A 1 347 ? 30.719 9.531 7.613 1 51.91 347 LEU A C 1
ATOM 2795 O O . LEU A 1 347 ? 29.766 8.922 8.102 1 51.91 347 LEU A O 1
ATOM 2799 N N . GLU A 1 348 ? 31.562 9.086 8.359 1 59.44 348 GLU A N 1
ATOM 2800 C CA . GLU A 1 348 ? 31.328 9.203 9.789 1 59.44 348 GLU A CA 1
ATOM 2801 C C . GLU A 1 348 ? 30.969 10.641 10.18 1 59.44 348 GLU A C 1
ATOM 2803 O O . GLU A 1 348 ? 31.688 11.578 9.836 1 59.44 348 GLU A O 1
ATOM 2808 N N . ARG A 1 349 ? 29.828 10.852 10.625 1 73.31 349 ARG A N 1
ATOM 2809 C CA . ARG A 1 349 ? 29.344 12.164 11.047 1 73.31 349 ARG A CA 1
ATOM 2810 C C . ARG A 1 349 ? 30.078 12.641 12.305 1 73.31 349 ARG A C 1
ATOM 2812 O O . ARG A 1 349 ? 30.359 11.844 13.203 1 73.31 349 ARG A O 1
ATOM 2819 N N . SER A 1 350 ? 30.516 13.883 12.258 1 80 350 SER A N 1
ATOM 2820 C CA . SER A 1 350 ? 31.219 14.469 13.391 1 80 350 SER A CA 1
ATOM 2821 C C . SER A 1 350 ? 30.281 14.703 14.562 1 80 350 SER A C 1
ATOM 2823 O O . SER A 1 350 ? 29.141 15.109 14.375 1 80 350 SER A O 1
ATOM 2825 N N . LYS A 1 351 ? 30.75 14.297 15.727 1 81.81 351 LYS A N 1
ATOM 2826 C CA . LYS A 1 351 ? 29.984 14.531 16.938 1 81.81 351 LYS A CA 1
ATOM 2827 C C . LYS A 1 351 ? 30.359 15.867 17.578 1 81.81 351 LYS A C 1
ATOM 2829 O O . LYS A 1 351 ? 29.75 16.281 18.578 1 81.81 351 LYS A O 1
ATOM 2834 N N . LYS A 1 352 ? 31.141 16.641 16.891 1 87.94 352 LYS A N 1
ATOM 2835 C CA . LYS A 1 352 ? 31.594 17.906 17.422 1 87.94 352 LYS A CA 1
ATOM 2836 C C . LYS A 1 352 ? 30.594 19.031 17.109 1 87.94 352 LYS A C 1
ATOM 2838 O O . LYS A 1 352 ? 29.781 18.891 16.203 1 87.94 352 LYS A O 1
ATOM 2843 N N . LYS A 1 353 ? 30.594 20.047 17.969 1 91.94 353 LYS A N 1
ATOM 2844 C CA . LYS A 1 353 ? 29.75 21.219 17.75 1 91.94 353 LYS A CA 1
ATOM 2845 C C . LYS A 1 353 ? 30.562 22.375 17.141 1 91.94 353 LYS A C 1
ATOM 2847 O O . LYS A 1 353 ? 31.688 22.625 17.547 1 91.94 353 LYS A O 1
ATOM 2852 N N . LEU A 1 354 ? 30 22.906 16.109 1 92 354 LEU A N 1
ATOM 2853 C CA . LEU A 1 354 ? 30.531 24.172 15.609 1 92 354 LEU A CA 1
ATOM 2854 C C . LEU A 1 354 ? 30.031 25.344 16.438 1 92 354 LEU A C 1
ATOM 2856 O O . LEU A 1 354 ? 29.031 25.969 16.094 1 92 354 LEU A O 1
ATOM 2860 N N . SER A 1 355 ? 30.75 25.625 17.484 1 91.31 355 SER A N 1
ATOM 2861 C CA . SER A 1 355 ? 30.328 26.656 18.406 1 91.31 355 SER A CA 1
ATOM 2862 C C . SER A 1 355 ? 30.531 28.047 17.828 1 91.31 355 SER A C 1
ATOM 2864 O O . SER A 1 355 ? 31.578 28.328 17.234 1 91.31 355 SER A O 1
ATOM 2866 N N . LEU A 1 356 ? 29.516 28.797 17.906 1 92.06 356 LEU A N 1
ATOM 2867 C CA . LEU A 1 356 ? 29.609 30.188 17.5 1 92.06 356 LEU A CA 1
ATOM 2868 C C . LEU A 1 356 ? 30.406 31 18.516 1 92.06 356 LEU A C 1
ATOM 2870 O O . LEU A 1 356 ? 30.031 31.062 19.688 1 92.06 356 LEU A O 1
ATOM 2874 N N . LYS A 1 357 ? 31.438 31.656 18.109 1 92.62 357 LYS A N 1
ATOM 2875 C CA . LYS A 1 357 ? 32.281 32.406 19.031 1 92.62 357 LYS A CA 1
ATOM 2876 C C . LYS A 1 357 ? 31.844 33.844 19.141 1 92.62 357 LYS A C 1
ATOM 2878 O O . LYS A 1 357 ? 31.797 34.406 20.25 1 92.62 357 LYS A O 1
ATOM 2883 N N . GLU A 1 358 ? 31.547 34.406 17.969 1 94.12 358 GLU A N 1
ATOM 2884 C CA . GLU A 1 358 ? 31.234 35.812 18.047 1 94.12 358 GLU A CA 1
ATOM 2885 C C . GLU A 1 358 ? 29.984 36.156 17.234 1 94.12 358 GLU A C 1
ATOM 2887 O O . GLU A 1 358 ? 29.062 36.781 17.75 1 94.12 358 GLU A O 1
ATOM 2892 N N . VAL A 1 359 ? 30.141 35.812 15.938 1 96 359 VAL A N 1
ATOM 2893 C CA . VAL A 1 359 ? 29.109 36.375 15.062 1 96 359 VAL A CA 1
ATOM 2894 C C . VAL A 1 359 ? 28.781 35.406 13.945 1 96 359 VAL A C 1
ATOM 2896 O O . VAL A 1 359 ? 29.656 34.688 13.461 1 96 359 VAL A O 1
ATOM 2899 N N . LEU A 1 360 ? 27.516 35.312 13.578 1 97 360 LEU A N 1
ATOM 2900 C CA . LEU A 1 360 ? 27.047 34.656 12.367 1 97 360 LEU A CA 1
ATOM 2901 C C . LEU A 1 360 ? 26.875 35.656 11.234 1 97 360 LEU A C 1
ATOM 2903 O O . LEU A 1 360 ? 26.047 36.562 11.328 1 97 360 LEU A O 1
ATOM 2907 N N . HIS A 1 361 ? 27.625 35.469 10.148 1 96.94 361 HIS A N 1
ATOM 2908 C CA . HIS A 1 361 ? 27.609 36.406 9.031 1 96.94 361 HIS A CA 1
ATOM 2909 C C . HIS A 1 361 ? 26.766 35.875 7.883 1 96.94 361 HIS A C 1
ATOM 2911 O O . HIS A 1 361 ? 27 34.75 7.387 1 96.94 361 HIS A O 1
ATOM 2917 N N . LEU A 1 362 ? 25.766 36.562 7.543 1 97.19 362 LEU A N 1
ATOM 2918 C CA . LEU A 1 362 ? 25.109 36.344 6.258 1 97.19 362 LEU A CA 1
ATOM 2919 C C . LEU A 1 362 ? 25.688 37.312 5.207 1 97.19 362 LEU A C 1
ATOM 2921 O O . LEU A 1 362 ? 25.516 38.531 5.305 1 97.19 362 LEU A O 1
ATOM 2925 N N . GLN A 1 363 ? 26.344 36.719 4.266 1 96.94 363 GLN A N 1
ATOM 2926 C CA . GLN A 1 363 ? 27.047 37.531 3.281 1 96.94 363 GLN A CA 1
ATOM 2927 C C . GLN A 1 363 ? 26.438 37.375 1.896 1 96.94 363 GLN A C 1
ATOM 2929 O O . GLN A 1 363 ? 26.641 36.375 1.225 1 96.94 363 GLN A O 1
ATOM 2934 N N . ASN A 1 364 ? 25.766 38.406 1.422 1 96.62 364 ASN A N 1
ATOM 2935 C CA . ASN A 1 364 ? 25.188 38.5 0.08 1 96.62 364 ASN A CA 1
ATOM 2936 C C . ASN A 1 364 ? 24.391 37.25 -0.269 1 96.62 364 ASN A C 1
ATOM 2938 O O . ASN A 1 364 ? 24.594 36.625 -1.327 1 96.62 364 ASN A O 1
ATOM 2942 N N . VAL A 1 365 ? 23.609 36.875 0.655 1 96.56 365 VAL A N 1
ATOM 2943 C CA . VAL A 1 365 ? 22.844 35.625 0.502 1 96.56 365 VAL A CA 1
ATOM 2944 C C . VAL A 1 365 ? 21.703 35.844 -0.479 1 96.56 365 VAL A C 1
ATOM 2946 O O . VAL A 1 365 ? 20.859 36.75 -0.281 1 96.56 365 VAL A O 1
ATOM 2949 N N . SER A 1 366 ? 21.703 35.125 -1.549 1 96.44 366 SER A N 1
ATOM 2950 C CA . SER A 1 366 ? 20.625 35.094 -2.535 1 96.44 366 SER A CA 1
ATOM 2951 C C . SER A 1 366 ? 20.109 33.656 -2.744 1 96.44 366 SER A C 1
ATOM 2953 O O . SER A 1 366 ? 20.844 32.688 -2.562 1 96.44 366 SER A O 1
ATOM 2955 N N . PHE A 1 367 ? 18.828 33.562 -3.014 1 94.25 367 PHE A N 1
ATOM 2956 C CA . PHE A 1 367 ? 18.281 32.219 -3.189 1 94.25 367 PHE A CA 1
ATOM 2957 C C . PHE A 1 367 ? 17.109 32.25 -4.148 1 94.25 367 PHE A C 1
ATOM 2959 O O . PHE A 1 367 ? 16.266 33.156 -4.09 1 94.25 367 PHE A O 1
ATOM 2966 N N . HIS A 1 368 ? 17.078 31.375 -5.027 1 89.69 368 HIS A N 1
ATOM 2967 C CA . HIS A 1 368 ? 15.945 31.031 -5.867 1 89.69 368 HIS A CA 1
ATOM 2968 C C . HIS A 1 368 ? 15.766 29.516 -5.969 1 89.69 368 HIS A C 1
ATOM 2970 O O . HIS A 1 368 ? 16.75 28.766 -5.938 1 89.69 368 HIS A O 1
ATOM 2976 N N . TYR A 1 369 ? 14.609 29.094 -5.957 1 78.75 369 TYR A N 1
ATOM 2977 C CA . TYR A 1 369 ? 14.375 27.672 -6.145 1 78.75 369 TYR A CA 1
ATOM 2978 C C . TYR A 1 369 ? 14.734 27.234 -7.559 1 78.75 369 TYR A C 1
ATOM 2980 O O . TYR A 1 369 ? 14.609 28.016 -8.508 1 78.75 369 TYR A O 1
ATOM 2988 N N . ASP A 1 370 ? 15.164 25.969 -7.707 1 74.69 370 ASP A N 1
ATOM 2989 C CA . ASP A 1 370 ? 15.648 25.469 -8.984 1 74.69 370 ASP A CA 1
ATOM 2990 C C . ASP A 1 370 ? 14.578 25.578 -10.062 1 74.69 370 ASP A C 1
ATOM 2992 O O . ASP A 1 370 ? 14.883 25.812 -11.234 1 74.69 370 ASP A O 1
ATOM 2996 N N . ASP A 1 371 ? 13.398 25.438 -9.656 1 65.25 371 ASP A N 1
ATOM 2997 C CA . ASP A 1 371 ? 12.336 25.375 -10.648 1 65.25 371 ASP A CA 1
ATOM 2998 C C . ASP A 1 371 ? 11.734 26.766 -10.891 1 65.25 371 ASP A C 1
ATOM 3000 O O . ASP A 1 371 ? 10.75 26.906 -11.617 1 65.25 371 ASP A O 1
ATOM 3004 N N . SER A 1 372 ? 12.273 27.812 -10.227 1 69.31 372 SER A N 1
ATOM 3005 C CA . SER A 1 372 ? 11.742 29.156 -10.398 1 69.31 372 SER A CA 1
ATOM 3006 C C . SER A 1 372 ? 12.859 30.172 -10.594 1 69.31 372 SER A C 1
ATOM 3008 O O . SER A 1 372 ? 13.953 30.016 -10.047 1 69.31 372 SER A O 1
ATOM 3010 N N . ASP A 1 373 ? 12.625 31 -11.492 1 73.62 373 ASP A N 1
ATOM 3011 C CA . ASP A 1 373 ? 13.586 32.094 -11.711 1 73.62 373 ASP A CA 1
ATOM 3012 C C . ASP A 1 373 ? 13.328 33.25 -10.766 1 73.62 373 ASP A C 1
ATOM 3014 O O . ASP A 1 373 ? 14.086 34.219 -10.75 1 73.62 373 ASP A O 1
ATOM 3018 N N . ARG A 1 374 ? 12.422 33.125 -10.016 1 79.56 374 ARG A N 1
ATOM 3019 C CA . ARG A 1 374 ? 12.102 34.188 -9.094 1 79.56 374 ARG A CA 1
ATOM 3020 C C . ARG A 1 374 ? 13.016 34.156 -7.875 1 79.56 374 ARG A C 1
ATOM 3022 O O . ARG A 1 374 ? 13.148 33.125 -7.215 1 79.56 374 ARG A O 1
ATOM 3029 N N . MET A 1 375 ? 13.586 35.312 -7.629 1 87.69 375 MET A N 1
ATOM 3030 C CA . MET A 1 375 ? 14.453 35.438 -6.461 1 87.69 375 MET A CA 1
ATOM 3031 C C . MET A 1 375 ? 13.633 35.594 -5.188 1 87.69 375 MET A C 1
ATOM 3033 O O . MET A 1 375 ? 12.914 36.594 -5.031 1 87.69 375 MET A O 1
ATOM 3037 N N . ILE A 1 376 ? 13.742 34.719 -4.312 1 88.12 376 ILE A N 1
ATOM 3038 C CA . ILE A 1 376 ? 13.039 34.75 -3.037 1 88.12 376 ILE A CA 1
ATOM 3039 C C . ILE A 1 376 ? 13.805 35.656 -2.062 1 88.12 376 ILE A C 1
ATOM 3041 O O . ILE A 1 376 ? 13.203 36.438 -1.309 1 88.12 376 ILE A O 1
ATOM 3045 N N . LEU A 1 377 ? 15.109 35.469 -2.08 1 94.38 377 LEU A N 1
ATOM 3046 C CA . LEU A 1 377 ? 16.031 36.344 -1.338 1 94.38 377 LEU A CA 1
ATOM 3047 C C . LEU A 1 377 ? 17.062 36.969 -2.271 1 94.38 377 LEU A C 1
ATOM 3049 O O . LEU A 1 377 ? 17.562 36.312 -3.186 1 94.38 377 LEU A O 1
ATOM 3053 N N . ASP A 1 378 ? 17.281 38.219 -2.023 1 95.31 378 ASP A N 1
ATOM 3054 C CA . ASP A 1 378 ? 18.141 38.969 -2.943 1 95.31 378 ASP A CA 1
ATOM 3055 C C . ASP A 1 378 ? 19.234 39.719 -2.188 1 95.31 378 ASP A C 1
ATOM 3057 O O . ASP A 1 378 ? 19 40.812 -1.685 1 95.31 378 ASP A O 1
ATOM 3061 N N . ASP A 1 379 ? 20.344 39.188 -2.168 1 94.94 379 ASP A N 1
ATOM 3062 C CA . ASP A 1 379 ? 21.562 39.812 -1.678 1 94.94 379 ASP A CA 1
ATOM 3063 C C . ASP A 1 379 ? 21.406 40.281 -0.238 1 94.94 379 ASP A C 1
ATOM 3065 O O . ASP A 1 379 ? 21.641 41.469 0.062 1 94.94 379 ASP A O 1
ATOM 3069 N N . ILE A 1 380 ? 20.984 39.469 0.604 1 95.44 380 ILE A N 1
ATOM 3070 C CA . ILE A 1 380 ? 20.766 39.781 2.016 1 95.44 380 ILE A CA 1
ATOM 3071 C C . ILE A 1 380 ? 22.094 39.688 2.766 1 95.44 380 ILE A C 1
ATOM 3073 O O . ILE A 1 380 ? 22.812 38.688 2.664 1 95.44 380 ILE A O 1
ATOM 3077 N N . SER A 1 381 ? 22.406 40.812 3.455 1 96.12 381 SER A N 1
ATOM 3078 C CA . SER A 1 381 ? 23.625 40.812 4.258 1 96.12 381 SER A CA 1
ATOM 3079 C C . SER A 1 381 ? 23.359 41.438 5.629 1 96.12 381 SER A C 1
ATOM 3081 O O . SER A 1 381 ? 22.859 42.562 5.727 1 96.12 381 SER A O 1
ATOM 3083 N N . PHE A 1 382 ? 23.609 40.719 6.668 1 95.5 382 PHE A N 1
ATOM 3084 C CA . PHE A 1 382 ? 23.578 41.25 8.031 1 95.5 382 PHE A CA 1
ATOM 3085 C C . PHE A 1 382 ? 24.266 40.281 8.992 1 95.5 382 PHE A C 1
ATOM 3087 O O . PHE A 1 382 ? 24.609 39.156 8.602 1 95.5 382 PHE A O 1
ATOM 3094 N N . ASP A 1 383 ? 24.469 40.75 10.195 1 96 383 ASP A N 1
ATOM 3095 C CA . ASP A 1 383 ? 25.156 39.938 11.203 1 96 383 ASP A CA 1
ATOM 3096 C C . ASP A 1 383 ? 24.25 39.625 12.383 1 96 383 ASP A C 1
ATOM 3098 O O . ASP A 1 383 ? 23.406 40.469 12.758 1 96 383 ASP A O 1
ATOM 3102 N N . ILE A 1 384 ? 24.453 38.438 12.852 1 96.06 384 ILE A N 1
ATOM 3103 C CA . ILE A 1 384 ? 23.812 38.062 14.094 1 96.06 384 ILE A CA 1
ATOM 3104 C C . ILE A 1 384 ? 24.859 37.781 15.172 1 96.06 384 ILE A C 1
ATOM 3106 O O . ILE A 1 384 ? 25.609 36.812 15.086 1 96.06 384 ILE A O 1
ATOM 3110 N N . LYS A 1 385 ? 24.828 38.594 16.172 1 95.56 385 LYS A N 1
ATOM 3111 C CA . LYS A 1 385 ? 25.828 38.438 17.219 1 95.56 385 LYS A CA 1
ATOM 3112 C C . LYS A 1 385 ? 25.469 37.312 18.172 1 95.56 385 LYS A C 1
ATOM 3114 O O . LYS A 1 385 ? 24.297 37.062 18.438 1 95.56 385 LYS A O 1
ATOM 3119 N N . LYS A 1 386 ? 26.469 36.688 18.688 1 95.62 386 LYS A N 1
ATOM 3120 C CA . LYS A 1 386 ? 26.281 35.594 19.641 1 95.62 386 LYS A CA 1
ATOM 3121 C C . LYS A 1 386 ? 25.469 36.031 20.844 1 95.62 386 LYS A C 1
ATOM 3123 O O . LYS A 1 386 ? 25.656 37.156 21.344 1 95.62 386 LYS A O 1
ATOM 3128 N N . ASN A 1 387 ? 24.562 35.188 21.297 1 94.31 387 ASN A N 1
ATOM 3129 C CA . ASN A 1 387 ? 23.781 35.344 22.516 1 94.31 387 ASN A CA 1
ATOM 3130 C C . ASN A 1 387 ? 22.859 36.562 22.422 1 94.31 387 ASN A C 1
ATOM 3132 O O . ASN A 1 387 ? 22.625 37.25 23.422 1 94.31 387 ASN A O 1
ATOM 3136 N N . THR A 1 388 ? 22.5 36.906 21.172 1 93.62 388 THR A N 1
ATOM 3137 C CA . THR A 1 388 ? 21.484 37.906 20.953 1 93.62 388 THR A CA 1
ATOM 3138 C C . THR A 1 388 ? 20.219 37.312 20.344 1 93.62 388 THR A C 1
ATOM 3140 O O . THR A 1 388 ? 20.234 36.125 19.938 1 93.62 388 THR A O 1
ATOM 3143 N N . SER A 1 389 ? 19.172 38.062 20.391 1 92.88 389 SER A N 1
ATOM 3144 C CA . SER A 1 389 ? 17.906 37.625 19.812 1 92.88 389 SER A CA 1
ATOM 3145 C C . SER A 1 389 ? 17.547 38.438 18.594 1 92.88 389 SER A C 1
ATOM 3147 O O . SER A 1 389 ? 17.531 39.688 18.641 1 92.88 389 SER A O 1
ATOM 3149 N N . VAL A 1 390 ? 17.328 37.781 17.469 1 93.38 390 VAL A N 1
ATOM 3150 C CA . VAL A 1 390 ? 16.969 38.406 16.219 1 93.38 390 VAL A CA 1
ATOM 3151 C C . VAL A 1 390 ? 15.633 37.875 15.719 1 93.38 390 VAL A C 1
ATOM 3153 O O . VAL A 1 390 ? 15.391 36.656 15.75 1 93.38 390 VAL A O 1
ATOM 3156 N N . ALA A 1 391 ? 14.766 38.75 15.289 1 92.88 391 ALA A N 1
ATOM 3157 C CA . ALA A 1 391 ? 13.469 38.375 14.758 1 92.88 391 ALA A CA 1
ATOM 3158 C C . ALA A 1 391 ? 13.344 38.719 13.281 1 92.88 391 ALA A C 1
ATOM 3160 O O . ALA A 1 391 ? 13.82 39.781 12.852 1 92.88 391 ALA A O 1
ATOM 3161 N N . PHE A 1 392 ? 12.758 37.875 12.555 1 92.12 392 PHE A N 1
ATOM 3162 C CA . PHE A 1 392 ? 12.391 38.125 11.172 1 92.12 392 PHE A CA 1
ATOM 3163 C C . PHE A 1 392 ? 10.875 38.188 11.016 1 92.12 392 PHE A C 1
ATOM 3165 O O . PHE A 1 392 ? 10.164 37.219 11.32 1 92.12 392 PHE A O 1
ATOM 3172 N N . ILE A 1 393 ? 10.391 39.344 10.555 1 87.19 393 ILE A N 1
ATOM 3173 C CA . ILE A 1 393 ? 8.961 39.531 10.352 1 87.19 393 ILE A CA 1
ATOM 3174 C C . ILE A 1 393 ? 8.688 39.875 8.891 1 87.19 393 ILE A C 1
ATOM 3176 O O . ILE A 1 393 ? 9.602 40.281 8.156 1 87.19 393 ILE A O 1
ATOM 3180 N N . GLY A 1 394 ? 7.535 39.688 8.469 1 80.25 394 GLY A N 1
ATOM 3181 C CA . GLY A 1 394 ? 7.137 39.938 7.098 1 80.25 394 GLY A CA 1
ATOM 3182 C C . GLY A 1 394 ? 5.867 39.219 6.691 1 80.25 394 GLY A C 1
ATOM 3183 O O . GLY A 1 394 ? 5.336 38.406 7.457 1 80.25 394 GLY A O 1
ATOM 3184 N N . GLN A 1 395 ? 5.508 39.531 5.551 1 72.94 395 GLN A N 1
ATOM 3185 C CA . GLN A 1 395 ? 4.281 38.938 5.027 1 72.94 395 GLN A CA 1
ATOM 3186 C C . GLN A 1 395 ? 4.477 37.438 4.715 1 72.94 395 GLN A C 1
ATOM 3188 O O . GLN A 1 395 ? 5.609 36.969 4.609 1 72.94 395 GLN A O 1
ATOM 3193 N N . SER A 1 396 ? 3.354 36.781 4.66 1 70.06 396 SER A N 1
ATOM 3194 C CA . SER A 1 396 ? 3.422 35.375 4.25 1 70.06 396 SER A CA 1
ATOM 3195 C C . SER A 1 396 ? 4.031 35.219 2.859 1 70.06 396 SER A C 1
ATOM 3197 O O . SER A 1 396 ? 3.697 36 1.95 1 70.06 396 SER A O 1
ATOM 3199 N N . GLY A 1 397 ? 4.98 34.344 2.766 1 72.19 397 GLY A N 1
ATOM 3200 C CA . GLY A 1 397 ? 5.613 34.125 1.478 1 72.19 397 GLY A CA 1
ATOM 3201 C C . GLY A 1 397 ? 6.766 35.062 1.199 1 72.19 397 GLY A C 1
ATOM 3202 O O . GLY A 1 397 ? 7.379 35 0.13 1 72.19 397 GLY A O 1
ATOM 3203 N N . ALA A 1 398 ? 7.043 35.875 2.188 1 78.19 398 ALA A N 1
ATOM 3204 C CA . ALA A 1 398 ? 8.086 36.875 1.969 1 78.19 398 ALA A CA 1
ATOM 3205 C C . ALA A 1 398 ? 9.469 36.219 1.929 1 78.19 398 ALA A C 1
ATOM 3207 O O . ALA A 1 398 ? 10.438 36.844 1.476 1 78.19 398 ALA A O 1
ATOM 3208 N N . GLY A 1 399 ? 9.562 34.938 2.338 1 85.88 399 GLY A N 1
ATOM 3209 C CA . GLY A 1 399 ? 10.844 34.25 2.301 1 85.88 399 GLY A CA 1
ATOM 3210 C C . GLY A 1 399 ? 11.43 34 3.68 1 85.88 399 GLY A C 1
ATOM 3211 O O . GLY A 1 399 ? 12.578 33.562 3.805 1 85.88 399 GLY A O 1
ATOM 3212 N N . LYS A 1 400 ? 10.719 34.219 4.703 1 87.56 400 LYS A N 1
ATOM 3213 C CA . LYS A 1 400 ? 11.195 34.062 6.074 1 87.56 400 LYS A CA 1
ATOM 3214 C C . LYS A 1 400 ? 11.641 32.625 6.336 1 87.56 400 LYS A C 1
ATOM 3216 O O . LYS A 1 400 ? 12.734 32.406 6.852 1 87.56 400 LYS A O 1
ATOM 3221 N N . THR A 1 401 ? 10.812 31.719 5.945 1 84.62 401 THR A N 1
ATOM 3222 C CA . THR A 1 401 ? 11.109 30.297 6.164 1 84.62 401 THR A CA 1
ATOM 3223 C C . THR A 1 401 ? 12.305 29.859 5.324 1 84.62 401 THR A C 1
ATOM 3225 O O . THR A 1 401 ? 13.109 29.047 5.766 1 84.62 401 THR A O 1
ATOM 3228 N N . THR A 1 402 ? 12.391 30.375 4.145 1 89.06 402 THR A N 1
ATOM 3229 C CA . THR A 1 402 ? 13.523 30.078 3.279 1 89.06 402 THR A CA 1
ATOM 3230 C C . THR A 1 402 ? 14.828 30.547 3.924 1 89.06 402 THR A C 1
ATOM 3232 O O . THR A 1 402 ? 15.836 29.828 3.891 1 89.06 402 THR A O 1
ATOM 3235 N N . LEU A 1 403 ? 14.75 31.734 4.469 1 93.31 403 LEU A N 1
ATOM 3236 C CA . LEU A 1 403 ? 15.922 32.25 5.156 1 93.31 403 LEU A CA 1
ATOM 3237 C C . LEU A 1 403 ? 16.297 31.375 6.34 1 93.31 403 LEU A C 1
ATOM 3239 O O . LEU A 1 403 ? 17.484 31.094 6.551 1 93.31 403 LEU A O 1
ATOM 3243 N N . ALA A 1 404 ? 15.328 30.953 7.082 1 92.5 404 ALA A N 1
ATOM 3244 C CA . ALA A 1 404 ? 15.57 30.047 8.195 1 92.5 404 ALA A CA 1
ATOM 3245 C C . ALA A 1 404 ? 16.219 28.75 7.715 1 92.5 404 ALA A C 1
ATOM 3247 O O . ALA A 1 404 ? 17.156 28.25 8.344 1 92.5 404 ALA A O 1
ATOM 3248 N N . ASP A 1 405 ? 15.773 28.25 6.617 1 93.19 405 ASP A N 1
ATOM 3249 C CA . ASP A 1 405 ? 16.297 27 6.07 1 93.19 405 ASP A CA 1
ATOM 3250 C C . ASP A 1 405 ? 17.75 27.156 5.645 1 93.19 405 ASP A C 1
ATOM 3252 O O . ASP A 1 405 ? 18.547 26.219 5.762 1 93.19 405 ASP A O 1
ATOM 3256 N N . ILE A 1 406 ? 18.047 28.297 5.137 1 95.19 406 ILE A N 1
ATOM 3257 C CA . ILE A 1 406 ? 19.422 28.578 4.719 1 95.19 406 ILE A CA 1
ATOM 3258 C C . ILE A 1 406 ? 20.328 28.688 5.945 1 95.19 406 ILE A C 1
ATOM 3260 O O . ILE A 1 406 ? 21.438 28.156 5.961 1 95.19 406 ILE A O 1
ATOM 3264 N N . ILE A 1 407 ? 19.797 29.344 6.961 1 95.88 407 ILE A N 1
ATOM 3265 C CA . ILE A 1 407 ? 20.547 29.484 8.195 1 95.88 407 ILE A CA 1
ATOM 3266 C C . ILE A 1 407 ? 20.75 28.125 8.844 1 95.88 407 ILE A C 1
ATOM 3268 O O . ILE A 1 407 ? 21.812 27.844 9.398 1 95.88 407 ILE A O 1
ATOM 3272 N N . LEU A 1 408 ? 19.766 27.297 8.711 1 95.25 408 LEU A N 1
ATOM 3273 C CA . LEU A 1 408 ? 19.828 25.938 9.258 1 95.25 408 LEU A CA 1
ATOM 3274 C C . LEU A 1 408 ? 20.859 25.109 8.5 1 95.25 408 LEU A C 1
ATOM 3276 O O . LEU A 1 408 ? 21.359 24.109 9.023 1 95.25 408 LEU A O 1
ATOM 3280 N N . GLY A 1 409 ? 21.078 25.406 7.258 1 94 409 GLY A N 1
ATOM 3281 C CA . GLY A 1 409 ? 22 24.656 6.422 1 94 409 GLY A CA 1
ATOM 3282 C C . GLY A 1 409 ? 21.328 23.562 5.613 1 94 409 GLY A C 1
ATOM 3283 O O . GLY A 1 409 ? 22 22.75 4.969 1 94 409 GLY A O 1
ATOM 3284 N N . VAL A 1 410 ? 20.078 23.547 5.68 1 92.06 410 VAL A N 1
ATOM 3285 C CA . VAL A 1 410 ? 19.375 22.5 4.941 1 92.06 410 VAL A CA 1
ATOM 3286 C C . VAL A 1 410 ? 19.156 22.938 3.498 1 92.06 410 VAL A C 1
ATOM 3288 O O . VAL A 1 410 ? 18.969 22.109 2.605 1 92.06 410 VAL A O 1
ATOM 3291 N N . LEU A 1 411 ? 19.156 24.219 3.258 1 91.5 411 LEU A N 1
ATOM 3292 C CA . LEU A 1 411 ? 19.109 24.781 1.915 1 91.5 411 LEU A CA 1
ATOM 3293 C C . LEU A 1 411 ? 20.391 25.547 1.606 1 91.5 411 LEU A C 1
ATOM 3295 O O . LEU A 1 411 ? 20.828 26.375 2.412 1 91.5 411 LEU A O 1
ATOM 3299 N N . GLU A 1 412 ? 20.906 25.266 0.478 1 92.06 412 GLU A N 1
ATOM 3300 C CA . GLU A 1 412 ? 22.094 26 0.051 1 92.06 412 GLU A CA 1
ATOM 3301 C C . GLU A 1 412 ? 21.703 27.266 -0.711 1 92.06 412 GLU A C 1
ATOM 3303 O O . GLU A 1 412 ? 20.875 27.219 -1.624 1 92.06 412 GLU A O 1
ATOM 3308 N N . PRO A 1 413 ? 22.312 28.328 -0.295 1 94.62 413 PRO A N 1
ATOM 3309 C CA . PRO A 1 413 ? 22.016 29.562 -1.038 1 94.62 413 PRO A CA 1
ATOM 3310 C C . PRO A 1 413 ? 22.516 29.516 -2.482 1 94.62 413 PRO A C 1
ATOM 3312 O O . PRO A 1 413 ? 23.516 28.844 -2.773 1 94.62 413 PRO A O 1
ATOM 3315 N N . SER A 1 414 ? 21.797 30.172 -3.355 1 93.75 414 SER A N 1
ATOM 3316 C CA . SER A 1 414 ? 22.203 30.25 -4.758 1 93.75 414 SER A CA 1
ATOM 3317 C C . SER A 1 414 ? 23.469 31.078 -4.926 1 93.75 414 SER A C 1
ATOM 3319 O O . SER A 1 414 ? 24.312 30.781 -5.785 1 93.75 414 SER A O 1
ATOM 3321 N N . ASP A 1 415 ? 23.547 32.094 -4.207 1 94.69 415 ASP A N 1
ATOM 3322 C CA . ASP A 1 415 ? 24.734 32.938 -4.133 1 94.69 415 ASP A CA 1
ATOM 3323 C C . ASP A 1 415 ? 24.984 33.406 -2.705 1 94.69 415 ASP A C 1
ATOM 3325 O O . ASP A 1 415 ? 24.062 33.438 -1.887 1 94.69 415 ASP A O 1
ATOM 3329 N N . GLY A 1 416 ? 26.25 33.625 -2.422 1 96.31 416 GLY A N 1
ATOM 3330 C CA . GLY A 1 416 ? 26.609 34.062 -1.08 1 96.31 416 GLY A CA 1
ATOM 3331 C C . GLY A 1 416 ? 26.922 32.906 -0.144 1 96.31 416 GLY A C 1
ATOM 3332 O O . GLY A 1 416 ? 27.188 31.797 -0.591 1 96.31 416 GLY A O 1
ATOM 3333 N N . GLN A 1 417 ? 27.031 33.25 1.164 1 96.38 417 GLN A N 1
ATOM 3334 C CA . GLN A 1 417 ? 27.375 32.219 2.127 1 96.38 417 GLN A CA 1
ATOM 3335 C C . GLN A 1 417 ? 27.016 32.656 3.547 1 96.38 417 GLN A C 1
ATOM 3337 O O . GLN A 1 417 ? 26.781 33.844 3.807 1 96.38 417 GLN A O 1
ATOM 3342 N N . ILE A 1 418 ? 26.922 31.766 4.352 1 96.81 418 ILE A N 1
ATOM 3343 C CA . ILE A 1 418 ? 26.734 31.969 5.789 1 96.81 418 ILE A CA 1
ATOM 3344 C C . ILE A 1 418 ? 27.984 31.484 6.531 1 96.81 418 ILE A C 1
ATOM 3346 O O . ILE A 1 418 ? 28.406 30.344 6.375 1 96.81 418 ILE A O 1
ATOM 3350 N N . LEU A 1 419 ? 28.516 32.406 7.344 1 97 419 LEU A N 1
ATOM 3351 C CA . LEU A 1 419 ? 29.734 32.062 8.07 1 97 419 LEU A CA 1
ATOM 3352 C C . LEU A 1 419 ? 29.5 32.094 9.578 1 97 419 LEU A C 1
ATOM 3354 O O . LEU A 1 419 ? 29 33.094 10.109 1 97 419 LEU A O 1
ATOM 3358 N N . ALA A 1 420 ? 29.766 31.031 10.211 1 96.69 420 ALA A N 1
ATOM 3359 C CA . ALA A 1 420 ? 29.938 31.062 11.664 1 96.69 420 ALA A CA 1
ATOM 3360 C C . ALA A 1 420 ? 31.328 31.531 12.047 1 96.69 420 ALA A C 1
ATOM 3362 O O . ALA A 1 420 ? 32.281 30.734 12.07 1 96.69 420 ALA A O 1
ATOM 3363 N N . ASP A 1 421 ? 31.297 32.719 12.391 1 95.94 421 ASP A N 1
ATOM 3364 C CA . ASP A 1 421 ? 32.594 33.375 12.531 1 95.94 421 ASP A CA 1
ATOM 3365 C C . ASP A 1 421 ? 33.375 33.312 11.227 1 95.94 421 ASP A C 1
ATOM 3367 O O . ASP A 1 421 ? 33 33.938 10.227 1 95.94 421 ASP A O 1
ATOM 3371 N N . ASP A 1 422 ? 34.344 32.344 11.125 1 94.12 422 ASP A N 1
ATOM 3372 C CA . ASP A 1 422 ? 35.188 32.312 9.922 1 94.12 422 ASP A CA 1
ATOM 3373 C C . ASP A 1 422 ? 34.969 31 9.141 1 94.12 422 ASP A C 1
ATOM 3375 O O . ASP A 1 422 ? 35.594 30.797 8.094 1 94.12 422 ASP A O 1
ATOM 3379 N N . ILE A 1 423 ? 34.062 30.281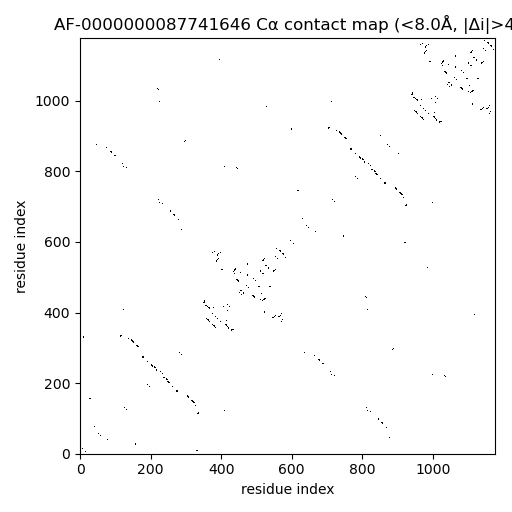 9.586 1 95.88 423 ILE A N 1
ATOM 3380 C CA . ILE A 1 423 ? 33.875 28.969 8.953 1 95.88 423 ILE A CA 1
ATOM 3381 C C . ILE A 1 423 ? 32.562 28.953 8.195 1 95.88 423 ILE A C 1
ATOM 3383 O O . ILE A 1 423 ? 31.516 29.281 8.766 1 95.88 423 ILE A O 1
ATOM 3387 N N . ASN A 1 424 ? 32.625 28.578 6.965 1 95.81 424 ASN A N 1
ATOM 3388 C CA . ASN A 1 424 ? 31.406 28.375 6.199 1 95.81 424 ASN A CA 1
ATOM 3389 C C . ASN A 1 424 ? 30.609 27.203 6.73 1 95.81 424 ASN A C 1
ATOM 3391 O O . ASN A 1 424 ? 31.125 26.094 6.836 1 95.81 424 ASN A O 1
ATOM 3395 N N . ILE A 1 425 ? 29.359 27.391 7.043 1 94.56 425 ILE A N 1
ATOM 3396 C CA . ILE A 1 425 ? 28.562 26.344 7.688 1 94.56 425 ILE A CA 1
ATOM 3397 C C . ILE A 1 425 ? 28.406 25.156 6.746 1 94.56 425 ILE A C 1
ATOM 3399 O O . ILE A 1 425 ? 28.25 24.016 7.195 1 94.56 425 ILE A O 1
ATOM 3403 N N . GLU A 1 426 ? 28.531 25.344 5.469 1 91.62 426 GLU A N 1
ATOM 3404 C CA . GLU A 1 426 ? 28.359 24.281 4.484 1 91.62 426 GLU A CA 1
ATOM 3405 C C . GLU A 1 426 ? 29.531 23.297 4.535 1 91.62 426 GLU A C 1
ATOM 3407 O O . GLU A 1 426 ? 29.359 22.125 4.184 1 91.62 426 GLU A O 1
ATOM 3412 N N . ASP A 1 427 ? 30.625 23.781 4.992 1 90.38 427 ASP A N 1
ATOM 3413 C CA . ASP A 1 427 ? 31.812 22.938 5.062 1 90.38 427 ASP A CA 1
ATOM 3414 C C . ASP A 1 427 ? 31.75 22.016 6.273 1 90.38 427 ASP A C 1
ATOM 3416 O O . ASP A 1 427 ? 32.406 20.969 6.301 1 90.38 427 ASP A O 1
ATOM 3420 N N . LYS A 1 428 ? 31.016 22.422 7.254 1 92.56 428 LYS A N 1
ATOM 3421 C CA . LYS A 1 428 ? 30.891 21.656 8.492 1 92.56 428 LYS A CA 1
ATOM 3422 C C . LYS A 1 428 ? 29.438 21.547 8.914 1 92.56 428 LYS A C 1
ATOM 3424 O O . LYS A 1 428 ? 29.094 21.875 10.055 1 92.56 428 LYS A O 1
ATOM 3429 N N . LEU A 1 429 ? 28.734 20.984 8.094 1 91.69 429 LEU A N 1
ATOM 3430 C CA . LEU A 1 429 ? 27.297 20.984 8.289 1 91.69 429 LEU A CA 1
ATOM 3431 C C . LEU A 1 429 ? 26.906 20.141 9.508 1 91.69 429 LEU A C 1
ATOM 3433 O O . LEU A 1 429 ? 26.016 20.531 10.273 1 91.69 429 LEU A O 1
ATOM 3437 N N . ASP A 1 430 ? 27.547 19.016 9.703 1 91.81 430 ASP A N 1
ATOM 3438 C CA . ASP A 1 430 ? 27.25 18.156 10.836 1 91.81 430 ASP A CA 1
ATOM 3439 C C . ASP A 1 430 ? 27.516 18.875 12.156 1 91.81 430 ASP A C 1
ATOM 3441 O O . ASP A 1 430 ? 26.688 18.828 13.078 1 91.81 430 ASP A O 1
ATOM 3445 N N . GLU A 1 431 ? 28.578 19.516 12.188 1 94.31 431 GLU A N 1
ATOM 3446 C CA . GLU A 1 431 ? 28.953 20.234 13.398 1 94.31 431 GLU A CA 1
ATOM 3447 C C . GLU A 1 431 ? 28.031 21.438 13.641 1 94.31 431 GLU A C 1
ATOM 3449 O O . GLU A 1 431 ? 27.719 21.75 14.789 1 94.31 431 GLU A O 1
ATOM 3454 N N . TRP A 1 432 ? 27.672 22.047 12.562 1 94.88 432 TRP A N 1
ATOM 3455 C CA . TRP A 1 432 ? 26.719 23.156 12.656 1 94.88 432 TRP A CA 1
ATOM 3456 C C . TRP A 1 432 ? 25.375 22.688 13.203 1 94.88 432 TRP A C 1
ATOM 3458 O O . TRP A 1 432 ? 24.828 23.297 14.117 1 94.88 432 TRP A O 1
ATOM 3468 N N . HIS A 1 433 ? 24.969 21.609 12.711 1 94.38 433 HIS A N 1
ATOM 3469 C CA . HIS A 1 433 ? 23.703 21.047 13.117 1 94.38 433 HIS A CA 1
ATOM 3470 C C . HIS A 1 433 ? 23.734 20.609 14.586 1 94.38 433 HIS A C 1
ATOM 3472 O O . HIS A 1 433 ? 22.719 20.688 15.281 1 94.38 433 HIS A O 1
ATOM 3478 N N . ASN A 1 434 ? 24.875 20.203 15.023 1 93.81 434 ASN A N 1
ATOM 3479 C CA . ASN A 1 434 ? 25.016 19.828 16.422 1 93.81 434 ASN A CA 1
ATOM 3480 C C . ASN A 1 434 ? 24.891 21.016 17.359 1 93.81 434 ASN A C 1
ATOM 3482 O O . ASN A 1 434 ? 24.594 20.859 18.547 1 93.81 434 ASN A O 1
ATOM 3486 N N . ALA A 1 435 ? 25.047 22.188 16.766 1 94.44 435 ALA A N 1
ATOM 3487 C CA . ALA A 1 435 ? 25.078 23.406 17.578 1 94.44 435 ALA A CA 1
ATOM 3488 C C . ALA A 1 435 ? 23.719 24.094 17.562 1 94.44 435 ALA A C 1
ATOM 3490 O O . ALA A 1 435 ? 23.453 24.984 18.391 1 94.44 435 ALA A O 1
ATOM 3491 N N . ILE A 1 436 ? 22.859 23.594 16.75 1 94.56 436 ILE A N 1
ATOM 3492 C CA . ILE A 1 436 ? 21.625 24.344 16.531 1 94.56 436 ILE A CA 1
ATOM 3493 C C . ILE A 1 436 ? 20.438 23.531 17.031 1 94.56 436 ILE A C 1
ATOM 3495 O O . ILE A 1 436 ? 20.469 22.297 17.016 1 94.56 436 ILE A O 1
ATOM 3499 N N . GLY A 1 437 ? 19.469 24.188 17.625 1 93.75 437 GLY A N 1
ATOM 3500 C CA . GLY A 1 437 ? 18.125 23.688 17.859 1 93.75 437 GLY A CA 1
ATOM 3501 C C . GLY A 1 437 ? 17.078 24.297 16.938 1 93.75 437 GLY A C 1
ATOM 3502 O O . GLY A 1 437 ? 17.156 25.484 16.609 1 93.75 437 GLY A O 1
ATOM 3503 N N . TYR A 1 438 ? 16.156 23.5 16.484 1 93.75 438 TYR A N 1
ATOM 3504 C CA . TYR A 1 438 ? 15.195 23.969 15.5 1 93.75 438 TYR A CA 1
ATOM 3505 C C . TYR A 1 438 ? 13.773 23.594 15.906 1 93.75 438 TYR A C 1
ATOM 3507 O O . TYR A 1 438 ? 13.508 22.438 16.266 1 93.75 438 TYR A O 1
ATOM 3515 N N . ILE A 1 439 ? 12.961 24.547 15.906 1 90.88 439 ILE A N 1
ATOM 3516 C CA . ILE A 1 439 ? 11.531 24.344 16.125 1 90.88 439 ILE A CA 1
ATOM 3517 C C . ILE A 1 439 ? 10.758 24.75 14.867 1 90.88 439 ILE A C 1
ATOM 3519 O O . ILE A 1 439 ? 10.555 25.938 14.609 1 90.88 439 ILE A O 1
ATOM 3523 N N . PRO A 1 440 ? 10.234 23.766 14.164 1 87.75 440 PRO A N 1
ATOM 3524 C CA . PRO A 1 440 ? 9.516 24.047 12.922 1 87.75 440 PRO A CA 1
ATOM 3525 C C . PRO A 1 440 ? 8.102 24.578 13.164 1 87.75 440 PRO A C 1
ATOM 3527 O O . PRO A 1 440 ? 7.594 24.484 14.281 1 87.75 440 PRO A O 1
ATOM 3530 N N . GLN A 1 441 ? 7.594 25.125 12.07 1 74.19 441 GLN A N 1
ATOM 3531 C CA . GLN A 1 441 ? 6.211 25.594 12.102 1 74.19 441 GLN A CA 1
ATOM 3532 C C . GLN A 1 441 ? 5.25 24.422 12.359 1 74.19 441 GLN A C 1
ATOM 3534 O O . GLN A 1 441 ? 4.332 24.547 13.172 1 74.19 441 GLN A O 1
ATOM 3539 N N . ASN A 1 442 ? 5.559 23.391 11.633 1 75.81 442 ASN A N 1
ATOM 3540 C CA . ASN A 1 442 ? 4.809 22.141 11.812 1 75.81 442 ASN A CA 1
ATOM 3541 C C . ASN A 1 442 ? 5.676 21.047 12.406 1 75.81 442 ASN A C 1
ATOM 3543 O O . ASN A 1 442 ? 6.602 20.562 11.758 1 75.81 442 ASN A O 1
ATOM 3547 N N . ILE A 1 443 ? 5.27 20.656 13.633 1 82.69 443 ILE A N 1
ATOM 3548 C CA . ILE A 1 443 ? 6.09 19.688 14.336 1 82.69 443 ILE A CA 1
ATOM 3549 C C . ILE A 1 443 ? 5.68 18.266 13.938 1 82.69 443 ILE A C 1
ATOM 3551 O O . ILE A 1 443 ? 4.5 17.906 14.016 1 82.69 443 ILE A O 1
ATOM 3555 N N . TYR A 1 444 ? 6.629 17.547 13.508 1 84.44 444 TYR A N 1
ATOM 3556 C CA . TYR A 1 444 ? 6.395 16.141 13.258 1 84.44 444 TYR A CA 1
ATOM 3557 C C . TYR A 1 444 ? 6.734 15.297 14.484 1 84.44 444 TYR A C 1
ATOM 3559 O O . TYR A 1 444 ? 7.836 15.398 15.023 1 84.44 444 TYR A O 1
ATOM 3567 N N . LEU A 1 445 ? 5.785 14.562 14.938 1 87.38 445 LEU A N 1
ATOM 3568 C CA . LEU A 1 445 ? 6.016 13.648 16.047 1 87.38 445 LEU A CA 1
ATOM 3569 C C . LEU A 1 445 ? 5.969 12.195 15.594 1 87.38 445 LEU A C 1
ATOM 3571 O O . LEU A 1 445 ? 5.098 11.82 14.805 1 87.38 445 LEU A O 1
ATOM 3575 N N . MET A 1 446 ? 6.965 11.445 16.016 1 87.81 446 MET A N 1
ATOM 3576 C CA . MET A 1 446 ? 6.996 10.016 15.727 1 87.81 446 MET A CA 1
ATOM 3577 C C . MET A 1 446 ? 5.902 9.281 16.484 1 87.81 446 MET A C 1
ATOM 3579 O O . MET A 1 446 ? 5.445 9.75 17.531 1 87.81 446 MET A O 1
ATOM 3583 N N . ASP A 1 447 ? 5.527 8.156 15.906 1 84.62 447 ASP A N 1
ATOM 3584 C CA . ASP A 1 447 ? 4.641 7.254 16.641 1 84.62 447 ASP A CA 1
ATOM 3585 C C . ASP A 1 447 ? 5.402 6.5 17.734 1 84.62 447 ASP A C 1
ATOM 3587 O O . ASP A 1 447 ? 5.699 5.316 17.578 1 84.62 447 ASP A O 1
ATOM 3591 N N . ASP A 1 448 ? 5.699 7.168 18.734 1 89.06 448 ASP A N 1
ATOM 3592 C CA . ASP A 1 448 ? 6.504 6.688 19.859 1 89.06 448 ASP A CA 1
ATOM 3593 C C . ASP A 1 448 ? 6.176 7.453 21.141 1 89.06 448 ASP A C 1
ATOM 3595 O O . ASP A 1 448 ? 5.227 8.242 21.172 1 89.06 448 ASP A O 1
ATOM 3599 N N . THR A 1 449 ? 6.898 7.227 22.172 1 91.94 449 THR A N 1
ATOM 3600 C CA . THR A 1 449 ? 6.648 7.855 23.469 1 91.94 449 THR A CA 1
ATOM 3601 C C . THR A 1 449 ? 7.059 9.328 23.438 1 91.94 449 THR A C 1
ATOM 3603 O O . THR A 1 449 ? 7.793 9.75 22.547 1 91.94 449 THR A O 1
ATOM 3606 N N . ILE A 1 450 ? 6.512 10.102 24.422 1 93.88 450 ILE A N 1
ATOM 3607 C CA . ILE A 1 450 ? 6.895 11.5 24.562 1 93.88 450 ILE A CA 1
ATOM 3608 C C . ILE A 1 450 ? 8.398 11.602 24.797 1 93.88 450 ILE A C 1
ATOM 3610 O O . ILE A 1 450 ? 9.07 12.445 24.188 1 93.88 450 ILE A O 1
ATOM 3614 N N . ALA A 1 451 ? 8.914 10.664 25.547 1 94.75 451 ALA A N 1
ATOM 3615 C CA . ALA A 1 451 ? 10.344 10.664 25.859 1 94.75 451 ALA A CA 1
ATOM 3616 C C . ALA A 1 451 ? 11.172 10.523 24.578 1 94.75 451 ALA A C 1
ATOM 3618 O O . ALA A 1 451 ? 12.141 11.266 24.375 1 94.75 451 ALA A O 1
ATOM 3619 N N . ARG A 1 452 ? 10.82 9.641 23.75 1 93.25 452 ARG A N 1
ATOM 3620 C CA . ARG A 1 452 ? 11.578 9.359 22.531 1 93.25 452 ARG A CA 1
ATOM 3621 C C . ARG A 1 452 ? 11.375 10.445 21.484 1 93.25 452 ARG A C 1
ATOM 3623 O O . ARG A 1 452 ? 12.195 10.602 20.578 1 93.25 452 ARG A O 1
ATOM 3630 N N . ASN A 1 453 ? 10.266 11.148 21.625 1 94.06 453 ASN A N 1
ATOM 3631 C CA . ASN A 1 453 ? 10.055 12.289 20.734 1 94.06 453 ASN A CA 1
ATOM 3632 C C . ASN A 1 453 ? 10.891 13.492 21.156 1 94.06 453 ASN A C 1
ATOM 3634 O O . ASN A 1 453 ? 11.312 14.281 20.312 1 94.06 453 ASN A O 1
ATOM 3638 N N . VAL A 1 454 ? 11.047 13.617 22.438 1 95.19 454 VAL A N 1
ATOM 3639 C CA . VAL A 1 454 ? 11.891 14.695 22.938 1 95.19 454 VAL A CA 1
ATOM 3640 C C . VAL A 1 454 ? 13.359 14.359 22.719 1 95.19 454 VAL A C 1
ATOM 3642 O O . VAL A 1 454 ? 14.117 15.172 22.172 1 95.19 454 VAL A O 1
ATOM 3645 N N . ALA A 1 455 ? 13.68 13.133 23.156 1 93.88 455 ALA A N 1
ATOM 3646 C CA . ALA A 1 455 ? 15.016 12.625 22.859 1 93.88 455 ALA A CA 1
ATOM 3647 C C . ALA A 1 455 ? 15.07 11.984 21.469 1 93.88 455 ALA A C 1
ATOM 3649 O O . ALA A 1 455 ? 15.32 10.789 21.344 1 93.88 455 ALA A O 1
ATOM 3650 N N . PHE A 1 456 ? 14.914 12.766 20.516 1 90.56 456 PHE A N 1
ATOM 3651 C CA . PHE A 1 456 ? 14.672 12.352 19.141 1 90.56 456 PHE A CA 1
ATOM 3652 C C . PHE A 1 456 ? 15.883 11.633 18.562 1 90.56 456 PHE A C 1
ATOM 3654 O O . PHE A 1 456 ? 17 12.156 18.594 1 90.56 456 PHE A O 1
ATOM 3661 N N . GLY A 1 457 ? 15.742 10.406 18.078 1 87.31 457 GLY A N 1
ATOM 3662 C CA . GLY A 1 457 ? 16.797 9.688 17.375 1 87.31 457 GLY A CA 1
ATOM 3663 C C . GLY A 1 457 ? 17.828 9.078 18.312 1 87.31 457 GLY A C 1
ATOM 3664 O O . GLY A 1 457 ? 18.984 8.898 17.922 1 87.31 457 GLY A O 1
ATOM 3665 N N . LEU A 1 458 ? 17.531 8.945 19.578 1 89.94 458 LEU A N 1
ATOM 3666 C CA . LEU A 1 458 ? 18.438 8.328 20.547 1 89.94 458 LEU A CA 1
ATOM 3667 C C . LEU A 1 458 ? 17.891 6.984 21.016 1 89.94 458 LEU A C 1
ATOM 3669 O O . LEU A 1 458 ? 16.672 6.793 21.094 1 89.94 458 LEU A O 1
ATOM 3673 N N . SER A 1 459 ? 18.797 6.133 21.281 1 89.5 459 SER A N 1
ATOM 3674 C CA . SER A 1 459 ? 18.391 4.875 21.922 1 89.5 459 SER A CA 1
ATOM 3675 C C . SER A 1 459 ? 18.047 5.078 23.391 1 89.5 459 SER A C 1
ATOM 3677 O O . SER A 1 459 ? 18.469 6.062 24 1 89.5 459 SER A O 1
ATOM 3679 N N . ASP A 1 460 ? 17.359 4.156 23.891 1 88.94 460 ASP A N 1
ATOM 3680 C CA . ASP A 1 460 ? 16.891 4.258 25.266 1 88.94 460 ASP A CA 1
ATOM 3681 C C . ASP A 1 460 ? 18.062 4.43 26.234 1 88.94 460 ASP A C 1
ATOM 3683 O O . ASP A 1 460 ? 17.969 5.176 27.219 1 88.94 460 ASP A O 1
ATOM 3687 N N . GLU A 1 461 ? 19.109 3.768 25.891 1 89.69 461 GLU A N 1
ATOM 3688 C CA . GLU A 1 461 ? 20.281 3.805 26.766 1 89.69 461 GLU A CA 1
ATOM 3689 C C . GLU A 1 461 ? 20.969 5.164 26.703 1 89.69 461 GLU A C 1
ATOM 3691 O O . GLU A 1 461 ? 21.656 5.562 27.641 1 89.69 461 GLU A O 1
ATOM 3696 N N . GLU A 1 462 ? 20.688 5.941 25.703 1 91.69 462 GLU A N 1
ATOM 3697 C CA . GLU A 1 462 ? 21.359 7.219 25.484 1 91.69 462 GLU A CA 1
ATOM 3698 C C . GLU A 1 462 ? 20.547 8.383 26.031 1 91.69 462 GLU A C 1
ATOM 3700 O O . GLU A 1 462 ? 21.031 9.5 26.125 1 91.69 462 GLU A O 1
ATOM 3705 N N . ILE A 1 463 ? 19.328 8.125 26.469 1 94 463 ILE A N 1
ATOM 3706 C CA . ILE A 1 463 ? 18.438 9.188 26.922 1 94 463 ILE A CA 1
ATOM 3707 C C . ILE A 1 463 ? 18.859 9.648 28.312 1 94 463 ILE A C 1
ATOM 3709 O O . ILE A 1 463 ? 18.953 8.836 29.234 1 94 463 ILE A O 1
ATOM 3713 N N . ASP A 1 464 ? 19.188 10.906 28.422 1 95.19 464 ASP A N 1
ATOM 3714 C CA . ASP A 1 464 ? 19.484 11.531 29.719 1 95.19 464 ASP A CA 1
ATOM 3715 C C . ASP A 1 464 ? 18.203 12.047 30.359 1 95.19 464 ASP A C 1
ATOM 3717 O O . ASP A 1 464 ? 17.688 13.102 29.984 1 95.19 464 ASP A O 1
ATOM 3721 N N . MET A 1 465 ? 17.844 11.438 31.422 1 94.12 465 MET A N 1
ATOM 3722 C CA . MET A 1 465 ? 16.562 11.727 32.031 1 94.12 465 MET A CA 1
ATOM 3723 C C . MET A 1 465 ? 16.547 13.117 32.656 1 94.12 465 MET A C 1
ATOM 3725 O O . MET A 1 465 ? 15.508 13.781 32.688 1 94.12 465 MET A O 1
ATOM 3729 N N . GLU A 1 466 ? 17.625 13.547 33.125 1 93.88 466 GLU A N 1
ATOM 3730 C CA . GLU A 1 466 ? 17.703 14.883 33.719 1 93.88 466 GLU A CA 1
ATOM 3731 C C . GLU A 1 466 ? 17.516 15.961 32.656 1 93.88 466 GLU A C 1
ATOM 3733 O O . GLU A 1 466 ? 16.766 16.922 32.875 1 93.88 466 GLU A O 1
ATOM 3738 N N . ARG A 1 467 ? 18.203 15.805 31.578 1 94 467 ARG A N 1
ATOM 3739 C CA . ARG A 1 467 ? 18.062 16.734 30.469 1 94 467 ARG A CA 1
ATOM 3740 C C . ARG A 1 467 ? 16.625 16.734 29.938 1 94 467 ARG A C 1
ATOM 3742 O O . ARG A 1 467 ? 16.094 17.766 29.562 1 94 467 ARG A O 1
ATOM 3749 N N . LEU A 1 468 ? 16.125 15.539 29.938 1 95.69 468 LEU A N 1
ATOM 3750 C CA . LEU A 1 468 ? 14.758 15.359 29.438 1 95.69 468 LEU A CA 1
ATOM 3751 C C . LEU A 1 468 ? 13.766 16.125 30.312 1 95.69 468 LEU A C 1
ATOM 3753 O O . LEU A 1 468 ? 12.898 16.844 29.812 1 95.69 468 LEU A O 1
ATOM 3757 N N . GLU A 1 469 ? 13.883 16 31.562 1 94 469 GLU A N 1
ATOM 3758 C CA . GLU A 1 469 ? 12.977 16.672 32.5 1 94 469 GLU A CA 1
ATOM 3759 C C . GLU A 1 469 ? 13.133 18.188 32.406 1 94 469 GLU A C 1
ATOM 3761 O O . GLU A 1 469 ? 12.148 18.922 32.469 1 94 469 GLU A O 1
ATOM 3766 N N . ARG A 1 470 ? 14.328 18.656 32.312 1 92.69 470 ARG A N 1
ATOM 3767 C CA . ARG A 1 470 ? 14.594 20.078 32.188 1 92.69 470 ARG A CA 1
ATOM 3768 C C . ARG A 1 470 ? 13.984 20.656 30.922 1 92.69 470 ARG A C 1
ATOM 3770 O O . ARG A 1 470 ? 13.398 21.75 30.938 1 92.69 470 ARG A O 1
ATOM 3777 N N . ALA A 1 471 ? 14.211 19.938 29.859 1 94 471 ALA A N 1
ATOM 3778 C CA . ALA A 1 471 ? 13.648 20.391 28.578 1 94 471 ALA A CA 1
ATOM 3779 C C . ALA A 1 471 ? 12.125 20.453 28.641 1 94 471 ALA A C 1
ATOM 3781 O O . ALA A 1 471 ? 11.516 21.406 28.141 1 94 471 ALA A O 1
ATOM 3782 N N . CYS A 1 472 ? 11.516 19.5 29.312 1 94.44 472 CYS A N 1
ATOM 3783 C CA . CYS A 1 472 ? 10.062 19.453 29.453 1 94.44 472 CYS A CA 1
ATOM 3784 C C . CYS A 1 472 ? 9.57 20.594 30.328 1 94.44 472 CYS A C 1
ATOM 3786 O O . CYS A 1 472 ? 8.531 21.203 30.047 1 94.44 472 CYS A O 1
ATOM 3788 N N . GLN A 1 473 ? 10.281 20.891 31.297 1 91.38 473 GLN A N 1
ATOM 3789 C CA . GLN A 1 473 ? 9.922 22 32.188 1 91.38 473 GLN A CA 1
ATOM 3790 C C . GLN A 1 473 ? 9.984 23.344 31.469 1 91.38 473 GLN A C 1
ATOM 3792 O O . GLN A 1 473 ? 9.062 24.156 31.562 1 91.38 473 GLN A O 1
ATOM 3797 N N . ARG A 1 474 ? 11 23.5 30.703 1 87.81 474 ARG A N 1
ATOM 3798 C CA . ARG A 1 474 ? 11.172 24.75 29.969 1 87.81 474 ARG A CA 1
ATOM 3799 C C . ARG A 1 474 ? 10.094 24.906 28.891 1 87.81 474 ARG A C 1
ATOM 3801 O O . ARG A 1 474 ? 9.688 26.031 28.578 1 87.81 474 ARG A O 1
ATOM 3808 N N . ALA A 1 475 ? 9.68 23.781 28.438 1 89.69 475 ALA A N 1
ATOM 3809 C CA . ALA A 1 475 ? 8.648 23.797 27.406 1 89.69 475 ALA A CA 1
ATOM 3810 C C . ALA A 1 475 ? 7.254 23.812 28.031 1 89.69 475 ALA A C 1
ATOM 3812 O O . ALA A 1 475 ? 6.25 23.719 27.312 1 89.69 475 ALA A O 1
ATOM 3813 N N . GLN A 1 476 ? 7.145 23.859 29.375 1 87.56 476 GLN A N 1
ATOM 3814 C CA . GLN A 1 476 ? 5.883 23.922 30.109 1 87.56 476 GLN A CA 1
ATOM 3815 C C . GLN A 1 476 ? 5.039 22.688 29.859 1 87.56 476 GLN A C 1
ATOM 3817 O O . GLN A 1 476 ? 3.838 22.781 29.594 1 87.56 476 GLN A O 1
ATOM 3822 N N . LEU A 1 477 ? 5.727 21.562 29.844 1 89.44 477 LEU A N 1
ATOM 3823 C CA . LEU A 1 477 ? 5.047 20.297 29.625 1 89.44 477 LEU A CA 1
ATOM 3824 C C . LEU A 1 477 ? 4.812 19.562 30.938 1 89.44 477 LEU A C 1
ATOM 3826 O O . LEU A 1 477 ? 4.098 18.562 30.984 1 89.44 477 LEU A O 1
ATOM 3830 N N . THR A 1 478 ? 5.293 20.031 31.984 1 89.06 478 THR A N 1
ATOM 3831 C CA . THR A 1 478 ? 5.297 19.328 33.281 1 89.06 478 THR A CA 1
ATOM 3832 C C . THR A 1 478 ? 3.875 19.016 33.719 1 89.06 478 THR A C 1
ATOM 3834 O O . THR A 1 478 ? 3.586 17.891 34.125 1 89.06 478 THR A O 1
ATOM 3837 N N . ASP A 1 479 ? 3.053 19.969 33.625 1 83.69 479 ASP A N 1
ATOM 3838 C CA . ASP A 1 479 ? 1.676 19.766 34.062 1 83.69 479 ASP A CA 1
ATOM 3839 C C . ASP A 1 479 ? 0.956 18.766 33.156 1 83.69 479 ASP A C 1
ATOM 3841 O O . ASP A 1 479 ? 0.191 17.922 33.656 1 83.69 479 ASP A O 1
ATOM 3845 N N . THR A 1 480 ? 1.197 18.891 31.922 1 83 480 THR A N 1
ATOM 3846 C CA . THR A 1 480 ? 0.608 17.953 30.984 1 83 480 THR A CA 1
ATOM 3847 C C . THR A 1 480 ? 1.056 16.531 31.281 1 83 480 THR A C 1
ATOM 3849 O O . THR A 1 480 ? 0.256 15.594 31.219 1 83 480 THR A O 1
ATOM 3852 N N . LEU A 1 481 ? 2.277 16.375 31.594 1 90.19 481 LEU A N 1
ATOM 3853 C CA . LEU A 1 481 ? 2.854 15.07 31.859 1 90.19 481 LEU A CA 1
ATOM 3854 C C . LEU A 1 481 ? 2.271 14.469 33.125 1 90.19 481 LEU A C 1
ATOM 3856 O O . LEU A 1 481 ? 2.088 13.25 33.219 1 90.19 481 LEU A O 1
ATOM 3860 N N . LYS A 1 482 ? 2.004 15.328 34.031 1 86.38 482 LYS A N 1
ATOM 3861 C CA . LYS A 1 482 ? 1.417 14.875 35.281 1 86.38 482 LYS A CA 1
ATOM 3862 C C . LYS A 1 482 ? -0 14.352 35.094 1 86.38 482 LYS A C 1
ATOM 3864 O O . LYS A 1 482 ? -0.441 13.445 35.781 1 86.38 482 LYS A O 1
ATOM 3869 N N . ASP A 1 483 ? -0.603 14.891 34.125 1 81.25 483 ASP A N 1
ATOM 3870 C CA . ASP A 1 483 ? -1.991 14.531 33.844 1 81.25 483 ASP A CA 1
ATOM 3871 C C . ASP A 1 483 ? -2.074 13.258 33 1 81.25 483 ASP A C 1
ATOM 3873 O O . ASP A 1 483 ? -3.137 12.633 32.938 1 81.25 483 ASP A O 1
ATOM 3877 N N . LEU A 1 484 ? -0.983 12.859 32.5 1 85.56 484 LEU A N 1
ATOM 3878 C CA . LEU A 1 484 ? -0.961 11.656 31.688 1 85.56 484 LEU A CA 1
ATOM 3879 C C . LEU A 1 484 ? -0.583 10.438 32.531 1 85.56 484 LEU A C 1
ATOM 3881 O O . LEU A 1 484 ? 0.432 10.445 33.219 1 85.56 484 LEU A O 1
ATOM 3885 N N . PRO A 1 485 ? -1.335 9.336 32.375 1 85.88 485 PRO A N 1
ATOM 3886 C CA . PRO A 1 485 ? -1.068 8.148 33.188 1 85.88 485 PRO A CA 1
ATOM 3887 C C . PRO A 1 485 ? 0.337 7.59 32.969 1 85.88 485 PRO A C 1
ATOM 3889 O O . PRO A 1 485 ? 0.978 7.141 33.938 1 85.88 485 PRO A O 1
ATOM 3892 N N . ASP A 1 486 ? 0.847 7.617 31.812 1 91.06 486 ASP A N 1
ATOM 3893 C CA . ASP A 1 486 ? 2.148 7.027 31.516 1 91.06 486 ASP A CA 1
ATOM 3894 C C . ASP A 1 486 ? 3.234 8.094 31.438 1 91.06 486 ASP A C 1
ATOM 3896 O O . ASP A 1 486 ? 4.379 7.805 31.078 1 91.06 486 ASP A O 1
ATOM 3900 N N . GLY A 1 487 ? 2.826 9.289 31.688 1 91.69 487 GLY A N 1
ATOM 3901 C CA . GLY A 1 487 ? 3.799 10.375 31.688 1 91.69 487 GLY A CA 1
ATOM 3902 C C . GLY A 1 487 ? 4.645 10.406 30.422 1 91.69 487 GLY A C 1
ATOM 3903 O O . GLY A 1 487 ? 4.109 10.383 29.312 1 91.69 487 GLY A O 1
ATOM 3904 N N . LEU A 1 488 ? 5.957 10.266 30.641 1 92.12 488 LEU A N 1
ATOM 3905 C CA . LEU A 1 488 ? 6.922 10.336 29.547 1 92.12 488 LEU A CA 1
ATOM 3906 C C . LEU A 1 488 ? 6.82 9.109 28.656 1 92.12 488 LEU A C 1
ATOM 3908 O O . LEU A 1 488 ? 7.242 9.141 27.5 1 92.12 488 LEU A O 1
ATOM 3912 N N . ASN A 1 489 ? 6.238 8.156 29.156 1 91.69 489 ASN A N 1
ATOM 3913 C CA . ASN A 1 489 ? 6.129 6.914 28.406 1 91.69 489 ASN A CA 1
ATOM 3914 C C . ASN A 1 489 ? 4.828 6.852 27.609 1 91.69 489 ASN A C 1
ATOM 3916 O O . ASN A 1 489 ? 4.566 5.867 26.906 1 91.69 489 ASN A O 1
ATOM 3920 N N . THR A 1 490 ? 4.137 7.945 27.672 1 90 490 THR A N 1
ATOM 3921 C CA . THR A 1 490 ? 2.889 7.992 26.906 1 90 490 THR A CA 1
ATOM 3922 C C . THR A 1 490 ? 3.164 7.973 25.406 1 90 490 THR A C 1
ATOM 3924 O O . THR A 1 490 ? 3.998 8.734 24.922 1 90 490 THR A O 1
ATOM 3927 N N . VAL A 1 491 ? 2.488 7.133 24.719 1 86.75 491 VAL A N 1
ATOM 3928 C CA . VAL A 1 491 ? 2.631 7.043 23.281 1 86.75 491 VAL A CA 1
ATOM 3929 C C . VAL A 1 491 ? 1.82 8.156 22.609 1 86.75 491 VAL A C 1
ATOM 3931 O O . VAL A 1 491 ? 0.622 8.297 22.859 1 86.75 491 VAL A O 1
ATOM 3934 N N . VAL A 1 492 ? 2.451 8.961 21.75 1 83.75 492 VAL A N 1
ATOM 3935 C CA . VAL A 1 492 ? 1.841 10.141 21.156 1 83.75 492 VAL A CA 1
ATOM 3936 C C . VAL A 1 492 ? 0.924 9.727 20.016 1 83.75 492 VAL A C 1
ATOM 3938 O O . VAL A 1 492 ? -0.076 10.391 19.734 1 83.75 492 VAL A O 1
ATOM 3941 N N . GLY A 1 493 ? 1.195 8.562 19.406 1 72.69 493 GLY A N 1
ATOM 3942 C CA . GLY A 1 493 ? 0.417 8.125 18.266 1 72.69 493 GLY A CA 1
ATOM 3943 C C . GLY A 1 493 ? 0.894 8.727 16.953 1 72.69 493 GLY A C 1
ATOM 3944 O O . GLY A 1 493 ? 1.771 9.594 16.953 1 72.69 493 GLY A O 1
ATOM 3945 N N . GLU A 1 494 ? 0.216 8.336 15.883 1 66.81 494 GLU A N 1
ATOM 3946 C CA . GLU A 1 494 ? 0.602 8.828 14.562 1 66.81 494 GLU A CA 1
ATOM 3947 C C . GLU A 1 494 ? 0.291 10.312 14.414 1 66.81 494 GLU A C 1
ATOM 3949 O O . GLU A 1 494 ? -0.827 10.75 14.695 1 66.81 494 GLU A O 1
ATOM 3954 N N . HIS A 1 495 ? 1.247 11.055 14.094 1 62.03 495 HIS A N 1
ATOM 3955 C CA . HIS A 1 495 ? 1.163 12.5 13.898 1 62.03 495 HIS A CA 1
ATOM 3956 C C . HIS A 1 495 ? 0.628 13.203 15.141 1 62.03 495 HIS A C 1
ATOM 3958 O O . HIS A 1 495 ? 0.02 14.266 15.047 1 62.03 495 HIS A O 1
ATOM 3964 N N . GLY A 1 496 ? 0.742 12.555 16.312 1 64.06 496 GLY A N 1
ATOM 3965 C CA . GLY A 1 496 ? 0.349 13.172 17.578 1 64.06 496 GLY A CA 1
ATOM 3966 C C . GLY A 1 496 ? -1.15 13.367 17.703 1 64.06 496 GLY A C 1
ATOM 3967 O O . GLY A 1 496 ? -1.606 14.305 18.359 1 64.06 496 GLY A O 1
ATOM 3968 N N . VAL A 1 497 ? -1.876 12.562 17.062 1 56.53 497 VAL A N 1
ATOM 3969 C CA . VAL A 1 497 ? -3.32 12.727 16.938 1 56.53 497 VAL A CA 1
ATOM 3970 C C . VAL A 1 497 ? -3.957 12.75 18.328 1 56.53 497 VAL A C 1
ATOM 3972 O O . VAL A 1 497 ? -5.012 13.359 18.531 1 56.53 497 VAL A O 1
ATOM 3975 N N . ARG A 1 498 ? -3.24 12.305 19.25 1 62.12 498 ARG A N 1
ATOM 3976 C CA . ARG A 1 498 ? -3.799 12.195 20.594 1 62.12 498 ARG A CA 1
ATOM 3977 C C . ARG A 1 498 ? -3.594 13.484 21.375 1 62.12 498 ARG A C 1
ATOM 3979 O O . ARG A 1 498 ? -4.113 13.633 22.484 1 62.12 498 ARG A O 1
ATOM 3986 N N . PHE A 1 499 ? -2.809 14.391 20.766 1 71.31 499 PHE A N 1
ATOM 3987 C CA . PHE A 1 499 ? -2.428 15.602 21.469 1 71.31 499 PHE A CA 1
ATOM 3988 C C . PHE A 1 499 ? -2.973 16.844 20.766 1 71.31 499 PHE A C 1
ATOM 3990 O O . PHE A 1 499 ? -3.18 16.828 19.562 1 71.31 499 PHE A O 1
ATOM 3997 N N . SER A 1 500 ? -3.197 17.797 21.547 1 66.94 500 SER A N 1
ATOM 3998 C CA . SER A 1 500 ? -3.613 19.062 20.969 1 66.94 500 SER A CA 1
ATOM 3999 C C . SER A 1 500 ? -2.463 19.734 20.219 1 66.94 500 SER A C 1
ATOM 4001 O O . SER A 1 500 ? -1.306 19.344 20.375 1 66.94 500 SER A O 1
ATOM 4003 N N . GLY A 1 501 ? -2.756 20.625 19.344 1 71.19 501 GLY A N 1
ATOM 4004 C CA . GLY A 1 501 ? -1.735 21.375 18.625 1 71.19 501 GLY A CA 1
ATOM 4005 C C . GLY A 1 501 ? -0.703 22.016 19.531 1 71.19 501 GLY A C 1
ATOM 4006 O O . GLY A 1 501 ? 0.498 21.938 19.266 1 71.19 501 GLY A O 1
ATOM 4007 N N . GLY A 1 502 ? -1.196 22.609 20.594 1 74.62 502 GLY A N 1
ATOM 4008 C CA . GLY A 1 502 ? -0.289 23.234 21.547 1 74.62 502 GLY A CA 1
ATOM 4009 C C . GLY A 1 502 ? 0.625 22.25 22.25 1 74.62 502 GLY A C 1
ATOM 4010 O O . GLY A 1 502 ? 1.798 22.531 22.484 1 74.62 502 GLY A O 1
ATOM 4011 N N . GLN A 1 503 ? 0.088 21.125 22.562 1 77.5 503 GLN A N 1
ATOM 4012 C CA . GLN A 1 503 ? 0.893 20.094 23.203 1 77.5 503 GLN A CA 1
ATOM 4013 C C . GLN A 1 503 ? 1.979 19.578 22.266 1 77.5 503 GLN A C 1
ATOM 4015 O O . GLN A 1 503 ? 3.123 19.375 22.672 1 77.5 503 GLN A O 1
ATOM 4020 N N . ARG A 1 504 ? 1.644 19.406 21.078 1 84.12 504 ARG A N 1
ATOM 4021 C CA . ARG A 1 504 ? 2.611 18.969 20.078 1 84.12 504 ARG A CA 1
ATOM 4022 C C . ARG A 1 504 ? 3.736 19.984 19.922 1 84.12 504 ARG A C 1
ATOM 4024 O O . ARG A 1 504 ? 4.906 19.609 19.812 1 84.12 504 ARG A O 1
ATOM 4031 N N . GLN A 1 505 ? 3.318 21.188 19.922 1 83.62 505 GLN A N 1
ATOM 4032 C CA . GLN A 1 505 ? 4.305 22.25 19.797 1 83.62 505 GLN A CA 1
ATOM 4033 C C . GLN A 1 505 ? 5.258 22.266 20.984 1 83.62 505 GLN A C 1
ATOM 4035 O O . GLN A 1 505 ? 6.465 22.469 20.812 1 83.62 505 GLN A O 1
ATOM 4040 N N . ARG A 1 506 ? 4.711 22.094 22.141 1 87.56 506 ARG A N 1
ATOM 4041 C CA . ARG A 1 506 ? 5.539 22.109 23.344 1 87.56 506 ARG A CA 1
ATOM 4042 C C . ARG A 1 506 ? 6.5 20.922 23.359 1 87.56 506 ARG A C 1
ATOM 4044 O O . ARG A 1 506 ? 7.633 21.031 23.828 1 87.56 506 ARG A O 1
ATOM 4051 N N . ILE A 1 507 ? 6.066 19.812 22.859 1 91.12 507 ILE A N 1
ATOM 4052 C CA . ILE A 1 507 ? 6.953 18.656 22.719 1 91.12 507 ILE A CA 1
ATOM 4053 C C . ILE A 1 507 ? 8.078 18.984 21.734 1 91.12 507 ILE A C 1
ATOM 4055 O O . ILE A 1 507 ? 9.234 18.641 21.969 1 91.12 507 ILE A O 1
ATOM 4059 N N . GLY A 1 508 ? 7.703 19.594 20.656 1 91.31 508 GLY A N 1
ATOM 4060 C CA . GLY A 1 508 ? 8.703 20.047 19.688 1 91.31 508 GLY A CA 1
ATOM 4061 C C . GLY A 1 508 ? 9.719 21 20.297 1 91.31 508 GLY A C 1
ATOM 4062 O O . GLY A 1 508 ? 10.906 20.922 19.969 1 91.31 508 GLY A O 1
ATOM 4063 N N . ILE A 1 509 ? 9.195 21.875 21.125 1 90.62 509 ILE A N 1
ATOM 4064 C CA . ILE A 1 509 ? 10.078 22.828 21.797 1 90.62 509 ILE A CA 1
ATOM 4065 C C . ILE A 1 509 ? 11.023 22.078 22.734 1 90.62 509 ILE A C 1
ATOM 4067 O O . ILE A 1 509 ? 12.234 22.328 22.734 1 90.62 509 ILE A O 1
ATOM 4071 N N . ALA A 1 510 ? 10.477 21.156 23.484 1 93.69 510 ALA A N 1
ATOM 4072 C CA . ALA A 1 510 ? 11.305 20.344 24.359 1 93.69 510 ALA A CA 1
ATOM 4073 C C . ALA A 1 510 ? 12.375 19.594 23.578 1 93.69 510 ALA A C 1
ATOM 4075 O O . ALA A 1 510 ? 13.523 19.484 24.016 1 93.69 510 ALA A O 1
ATOM 4076 N N . ARG A 1 511 ? 12.016 19.062 22.453 1 94.75 511 ARG A N 1
ATOM 4077 C CA . ARG A 1 511 ? 12.938 18.359 21.578 1 94.75 511 ARG A CA 1
ATOM 4078 C C . ARG A 1 511 ? 14.109 19.25 21.188 1 94.75 511 ARG A C 1
ATOM 4080 O O . ARG A 1 511 ? 15.266 18.828 21.219 1 94.75 511 ARG A O 1
ATOM 4087 N N . ALA A 1 512 ? 13.797 20.453 20.812 1 93.38 512 ALA A N 1
ATOM 4088 C CA . ALA A 1 512 ? 14.82 21.406 20.344 1 93.38 512 ALA A CA 1
ATOM 4089 C C . ALA A 1 512 ? 15.766 21.781 21.484 1 93.38 512 ALA A C 1
ATOM 4091 O O . ALA A 1 512 ? 16.938 22.062 21.25 1 93.38 512 ALA A O 1
ATOM 4092 N N . LEU A 1 513 ? 15.258 21.75 22.734 1 92.69 513 LEU A N 1
ATOM 4093 C CA . LEU A 1 513 ? 16.031 22.203 23.891 1 92.69 513 LEU A CA 1
ATOM 4094 C C . LEU A 1 513 ? 16.812 21.062 24.5 1 92.69 513 LEU A C 1
ATOM 4096 O O . LEU A 1 513 ? 17.734 21.281 25.297 1 92.69 513 LEU A O 1
ATOM 4100 N N . TYR A 1 514 ? 16.406 19.891 24.156 1 94.44 514 TYR A N 1
ATOM 4101 C CA . TYR A 1 514 ? 16.969 18.703 24.781 1 94.44 514 TYR A CA 1
ATOM 4102 C C . TYR A 1 514 ? 18.484 18.656 24.578 1 94.44 514 TYR A C 1
ATOM 4104 O O . TYR A 1 514 ? 19.234 18.312 25.5 1 94.44 514 TYR A O 1
ATOM 4112 N N . ASN A 1 515 ? 18.969 19.016 23.422 1 89.88 515 ASN A N 1
ATOM 4113 C CA . ASN A 1 515 ? 20.391 18.891 23.125 1 89.88 515 ASN A CA 1
ATOM 4114 C C . ASN A 1 515 ? 21.156 20.141 23.531 1 89.88 515 ASN A C 1
ATOM 4116 O O . ASN A 1 515 ? 22.328 20.281 23.188 1 89.88 515 ASN A O 1
ATOM 4120 N N . GLU A 1 516 ? 20.484 21.031 24.219 1 88.25 516 GLU A N 1
ATOM 4121 C CA . GLU A 1 516 ? 21.125 22.25 24.734 1 88.25 516 GLU A CA 1
ATOM 4122 C C . GLU A 1 516 ? 21.875 22.984 23.641 1 88.25 516 GLU A C 1
ATOM 4124 O O . GLU A 1 516 ? 23.094 23.172 23.719 1 88.25 516 GLU A O 1
ATOM 4129 N N . PRO A 1 517 ? 21.188 23.438 22.656 1 93.12 517 PRO A N 1
ATOM 4130 C CA . PRO A 1 517 ? 21.828 24.125 21.531 1 93.12 517 PRO A CA 1
ATOM 4131 C C . PRO A 1 517 ? 22.406 25.484 21.906 1 93.12 517 PRO A C 1
ATOM 4133 O O . PRO A 1 517 ? 22.078 26.031 22.984 1 93.12 517 PRO A O 1
ATOM 4136 N N . GLU A 1 518 ? 23.297 26 21.078 1 94.19 518 GLU A N 1
ATOM 4137 C CA . GLU A 1 518 ? 23.859 27.328 21.234 1 94.19 518 GLU A CA 1
ATOM 4138 C C . GLU A 1 518 ? 23.047 28.375 20.469 1 94.19 518 GLU A C 1
ATOM 4140 O O . GLU A 1 518 ? 23.031 29.547 20.828 1 94.19 518 GLU A O 1
ATOM 4145 N N . ILE A 1 519 ? 22.453 27.875 19.453 1 95.25 519 ILE A N 1
ATOM 4146 C CA . ILE A 1 519 ? 21.594 28.703 18.625 1 95.25 519 ILE A CA 1
ATOM 4147 C C . ILE A 1 519 ? 20.219 28.062 18.5 1 95.25 519 ILE A C 1
ATOM 4149 O O . ILE A 1 519 ? 20.109 26.859 18.203 1 95.25 519 ILE A O 1
ATOM 4153 N N . LEU A 1 520 ? 19.219 28.781 18.781 1 94.62 520 LEU A N 1
ATOM 4154 C CA . LEU A 1 520 ? 17.859 28.266 18.688 1 94.62 520 LEU A CA 1
ATOM 4155 C C . LEU A 1 520 ? 17.078 29.016 17.594 1 94.62 520 LEU A C 1
ATOM 4157 O O . LEU A 1 520 ? 16.984 30.234 17.625 1 94.62 520 LEU A O 1
ATOM 4161 N N . ILE A 1 521 ? 16.609 28.266 16.688 1 94.56 521 ILE A N 1
ATOM 4162 C CA . ILE A 1 521 ? 15.82 28.844 15.594 1 94.56 521 ILE A CA 1
ATOM 4163 C C . ILE A 1 521 ? 14.352 28.469 15.758 1 94.56 521 ILE A C 1
ATOM 4165 O O . ILE A 1 521 ? 14.016 27.281 15.797 1 94.56 521 ILE A O 1
ATOM 4169 N N . LEU A 1 522 ? 13.492 29.453 15.844 1 91.56 522 LEU A N 1
ATOM 4170 C CA . LEU A 1 522 ? 12.055 29.266 15.984 1 91.56 522 LEU A CA 1
ATOM 4171 C C . LEU A 1 522 ? 11.312 29.719 14.734 1 91.56 522 LEU A C 1
ATOM 4173 O O . LEU A 1 522 ? 11.305 30.906 14.422 1 91.56 522 LEU A O 1
ATOM 4177 N N . ASP A 1 523 ? 10.758 28.797 14.062 1 88.5 523 ASP A N 1
ATOM 4178 C CA . ASP A 1 523 ? 9.984 29.109 12.867 1 88.5 523 ASP A CA 1
ATOM 4179 C C . ASP A 1 523 ? 8.484 29.047 13.141 1 88.5 523 ASP A C 1
ATOM 4181 O O . ASP A 1 523 ? 7.859 28 12.938 1 88.5 523 ASP A O 1
ATOM 4185 N N . GLU A 1 524 ? 7.898 30.156 13.531 1 78.94 524 GLU A N 1
ATOM 4186 C CA . GLU A 1 524 ? 6.492 30.281 13.906 1 78.94 524 GLU A CA 1
ATOM 4187 C C . GLU A 1 524 ? 6.094 29.203 14.914 1 78.94 524 GLU A C 1
ATOM 4189 O O . GLU A 1 524 ? 5.051 28.562 14.758 1 78.94 524 GLU A O 1
ATOM 4194 N N . ALA A 1 525 ? 6.863 29.016 15.852 1 76.81 525 ALA A N 1
ATOM 4195 C CA . ALA A 1 525 ? 6.832 27.875 16.766 1 76.81 525 ALA A CA 1
ATOM 4196 C C . ALA A 1 525 ? 5.668 27.984 17.75 1 76.81 525 ALA A C 1
ATOM 4198 O O . ALA A 1 525 ? 5.34 27.031 18.453 1 76.81 525 ALA A O 1
ATOM 4199 N N . THR A 1 526 ? 4.984 29.141 17.797 1 71.06 526 THR A N 1
ATOM 4200 C CA . THR A 1 526 ? 3.949 29.312 18.812 1 71.06 526 THR A CA 1
ATOM 4201 C C . THR A 1 526 ? 2.605 29.641 18.172 1 71.06 526 THR A C 1
ATOM 4203 O O . THR A 1 526 ? 1.705 30.156 18.828 1 71.06 526 THR A O 1
ATOM 4206 N N . SER A 1 527 ? 2.553 29.344 16.891 1 67.62 527 SER A N 1
ATOM 4207 C CA . SER A 1 527 ? 1.381 29.766 16.125 1 67.62 527 SER A CA 1
ATOM 4208 C C . SER A 1 527 ? 0.131 29.016 16.578 1 67.62 527 SER A C 1
ATOM 4210 O O . SER A 1 527 ? -0.981 29.547 16.484 1 67.62 527 SER A O 1
ATOM 4212 N N . ALA A 1 528 ? 0.34 27.828 17.141 1 63.56 528 ALA A N 1
ATOM 4213 C CA . ALA A 1 528 ? -0.811 27.016 17.516 1 63.56 528 ALA A CA 1
ATOM 4214 C C . ALA A 1 528 ? -1.119 27.156 19 1 63.56 528 ALA A C 1
ATOM 4216 O O . ALA A 1 528 ? -2.053 26.531 19.516 1 63.56 528 ALA A O 1
ATOM 4217 N N . LEU A 1 529 ? -0.401 28 19.688 1 69.69 529 LEU A N 1
ATOM 4218 C CA . LEU A 1 529 ? -0.552 28.141 21.125 1 69.69 529 LEU A CA 1
ATOM 4219 C C . LEU A 1 529 ? -1.492 29.297 21.469 1 69.69 529 LEU A C 1
ATOM 4221 O O . LEU A 1 529 ? -1.578 30.266 20.719 1 69.69 529 LEU A O 1
ATOM 4225 N N . ASP A 1 530 ? -2.262 29.078 22.484 1 68 530 ASP A N 1
ATOM 4226 C CA . ASP A 1 530 ? -3.047 30.188 23 1 68 530 ASP A CA 1
ATOM 4227 C C . ASP A 1 530 ? -2.143 31.266 23.609 1 68 530 ASP A C 1
ATOM 4229 O O . ASP A 1 530 ? -0.962 31.016 23.859 1 68 530 ASP A O 1
ATOM 4233 N N . ASN A 1 531 ? -2.729 32.375 23.828 1 70.06 531 ASN A N 1
ATOM 4234 C CA . ASN A 1 531 ? -1.964 33.562 24.234 1 70.06 531 ASN A CA 1
ATOM 4235 C C . ASN A 1 531 ? -1.231 33.312 25.547 1 70.06 531 ASN A C 1
ATOM 4237 O O . ASN A 1 531 ? -0.064 33.688 25.688 1 70.06 531 ASN A O 1
ATOM 4241 N N . GLU A 1 532 ? -1.911 32.688 26.469 1 71.5 532 GLU A N 1
ATOM 4242 C CA . GLU A 1 532 ? -1.293 32.469 27.766 1 71.5 532 GLU A CA 1
ATOM 4243 C C . GLU A 1 532 ? -0.126 31.5 27.672 1 71.5 532 GLU A C 1
ATOM 4245 O O . GLU A 1 532 ? 0.944 31.734 28.234 1 71.5 532 GLU A O 1
ATOM 4250 N N . THR A 1 533 ? -0.366 30.453 27.016 1 74.25 533 THR A N 1
ATOM 4251 C CA . THR A 1 533 ? 0.682 29.453 26.875 1 74.25 533 THR A CA 1
ATOM 4252 C C . THR A 1 533 ? 1.84 30 26.047 1 74.25 533 THR A C 1
ATOM 4254 O O . THR A 1 533 ? 3.006 29.734 26.328 1 74.25 533 THR A O 1
ATOM 4257 N N . GLU A 1 534 ? 1.445 30.672 25.031 1 79.31 534 GLU A N 1
ATOM 4258 C CA . GLU A 1 534 ? 2.467 31.312 24.203 1 79.31 534 GLU A CA 1
ATOM 4259 C C . GLU A 1 534 ? 3.357 32.219 25.031 1 79.31 534 GLU A C 1
ATOM 4261 O O . GLU A 1 534 ? 4.582 32.188 24.922 1 79.31 534 GLU A O 1
ATOM 4266 N N . ALA A 1 535 ? 2.701 33.031 25.844 1 77.62 535 ALA A N 1
ATOM 4267 C CA . ALA A 1 535 ? 3.447 33.938 26.672 1 77.62 535 ALA A CA 1
ATOM 4268 C C . ALA A 1 535 ? 4.387 33.219 27.625 1 77.62 535 ALA A C 1
ATOM 4270 O O . ALA A 1 535 ? 5.543 33.625 27.797 1 77.62 535 ALA A O 1
ATOM 4271 N N . ALA A 1 536 ? 3.932 32.156 28.188 1 79.12 536 ALA A N 1
ATOM 4272 C CA . ALA A 1 536 ? 4.734 31.375 29.141 1 79.12 536 ALA A CA 1
ATOM 4273 C C . ALA A 1 536 ? 5.922 30.719 28.438 1 79.12 536 ALA A C 1
ATOM 4275 O O . ALA A 1 536 ? 7.035 30.703 28.969 1 79.12 536 ALA A O 1
ATOM 4276 N N . VAL A 1 537 ? 5.672 30.172 27.344 1 81.62 537 VAL A N 1
ATOM 4277 C CA . VAL A 1 537 ? 6.727 29.5 26.578 1 81.62 537 VAL A CA 1
ATOM 4278 C C . VAL A 1 537 ? 7.762 30.531 26.125 1 81.62 537 VAL A C 1
ATOM 4280 O O . VAL A 1 537 ? 8.969 30.297 26.234 1 81.62 537 VAL A O 1
ATOM 4283 N N . MET A 1 538 ? 7.23 31.594 25.672 1 83 538 MET A N 1
ATOM 4284 C CA . MET A 1 538 ? 8.141 32.625 25.203 1 83 538 MET A CA 1
ATOM 4285 C C . MET A 1 538 ? 8.945 33.219 26.359 1 83 538 MET A C 1
ATOM 4287 O O . MET A 1 538 ? 10.109 33.594 26.188 1 83 538 MET A O 1
ATOM 4291 N N . GLU A 1 539 ? 8.297 33.281 27.453 1 82.06 539 GLU A N 1
ATOM 4292 C CA . GLU A 1 539 ? 9.023 33.75 28.625 1 82.06 539 GLU A CA 1
ATOM 4293 C C . GLU A 1 539 ? 10.18 32.781 28.953 1 82.06 539 GLU A C 1
ATOM 4295 O O . GLU A 1 539 ? 11.273 33.25 29.297 1 82.06 539 GLU A O 1
ATOM 4300 N N . ALA A 1 540 ? 9.859 31.578 28.906 1 80.62 540 ALA A N 1
ATOM 4301 C CA . ALA A 1 540 ? 10.891 30.578 29.156 1 80.62 540 ALA A CA 1
ATOM 4302 C C . ALA A 1 540 ? 12.023 30.672 28.141 1 80.62 540 ALA A C 1
ATOM 4304 O O . ALA A 1 540 ? 13.195 30.516 28.484 1 80.62 540 ALA A O 1
ATOM 4305 N N . ILE A 1 541 ? 11.688 30.906 26.969 1 83 541 ILE A N 1
ATOM 4306 C CA . ILE A 1 541 ? 12.68 31.031 25.891 1 83 541 ILE A CA 1
ATOM 4307 C C . ILE A 1 541 ? 13.461 32.344 26.062 1 83 541 ILE A C 1
ATOM 4309 O O . ILE A 1 541 ? 14.68 32.344 25.891 1 83 541 ILE A O 1
ATOM 4313 N N . ASP A 1 542 ? 12.727 33.375 26.484 1 82.62 542 ASP A N 1
ATOM 4314 C CA . ASP A 1 542 ? 13.359 34.656 26.688 1 82.62 542 ASP A CA 1
ATOM 4315 C C . ASP A 1 542 ? 14.367 34.594 27.828 1 82.62 542 ASP A C 1
ATOM 4317 O O . ASP A 1 542 ? 15.359 35.344 27.828 1 82.62 542 ASP A O 1
ATOM 4321 N N . ALA A 1 543 ? 14.055 33.75 28.719 1 81.31 543 ALA A N 1
ATOM 4322 C CA . ALA A 1 543 ? 14.961 33.594 29.844 1 81.31 543 ALA A CA 1
ATOM 4323 C C . ALA A 1 543 ? 16.328 33.062 29.406 1 81.31 543 ALA A C 1
ATOM 4325 O O . ALA A 1 543 ? 17.312 33.188 30.125 1 81.31 543 ALA A O 1
ATOM 4326 N N . LEU A 1 544 ? 16.312 32.562 28.25 1 81.31 544 LEU A N 1
ATOM 4327 C CA . LEU A 1 544 ? 17.578 32.031 27.719 1 81.31 544 LEU A CA 1
ATOM 4328 C C . LEU A 1 544 ? 18.344 33.125 26.984 1 81.31 544 LEU A C 1
ATOM 4330 O O . LEU A 1 544 ? 19.453 32.875 26.516 1 81.31 544 LEU A O 1
ATOM 4334 N N . HIS A 1 545 ? 17.719 34.219 26.984 1 82.19 545 HIS A N 1
ATOM 4335 C CA . HIS A 1 545 ? 18.375 35.375 26.375 1 82.19 545 HIS A CA 1
ATOM 4336 C C . HIS A 1 545 ? 19.719 35.656 27.016 1 82.19 545 HIS A C 1
ATOM 4338 O O . HIS A 1 545 ? 19.859 35.594 28.25 1 82.19 545 HIS A O 1
ATOM 4344 N N . GLY A 1 546 ? 20.75 35.906 26.203 1 83.12 546 GLY A N 1
ATOM 4345 C CA . GLY A 1 546 ? 22.078 36.156 26.734 1 83.12 546 GLY A CA 1
ATOM 4346 C C . GLY A 1 546 ? 22.922 34.906 26.844 1 83.12 546 GLY A C 1
ATOM 4347 O O . GLY A 1 546 ? 24.156 34.969 26.906 1 83.12 546 GLY A O 1
ATOM 4348 N N . GLU A 1 547 ? 22.25 33.844 26.891 1 86.31 547 GLU A N 1
ATOM 4349 C CA . GLU A 1 547 ? 22.969 32.562 27 1 86.31 547 GLU A CA 1
ATOM 4350 C C . GLU A 1 547 ? 22.922 31.797 25.688 1 86.31 547 GLU A C 1
ATOM 4352 O O . GLU A 1 547 ? 23.766 30.938 25.438 1 86.31 547 GLU A O 1
ATOM 4357 N N . MET A 1 548 ? 22.016 32.156 24.953 1 91.94 548 MET A N 1
ATOM 4358 C CA . MET A 1 548 ? 21.812 31.484 23.672 1 91.94 548 MET A CA 1
ATOM 4359 C C . MET A 1 548 ? 21.438 32.469 22.578 1 91.94 548 MET A C 1
ATOM 4361 O O . MET A 1 548 ? 20.844 33.531 22.859 1 91.94 548 MET A O 1
ATOM 4365 N N . THR A 1 549 ? 21.875 32.188 21.391 1 94.75 549 THR A N 1
ATOM 4366 C CA . THR A 1 549 ? 21.453 33 20.25 1 94.75 549 THR A CA 1
ATOM 4367 C C . THR A 1 549 ? 20.062 32.594 19.781 1 94.75 549 THR A C 1
ATOM 4369 O O . THR A 1 549 ? 19.812 31.406 19.516 1 94.75 549 THR A O 1
ATOM 4372 N N . LEU A 1 550 ? 19.172 33.531 19.75 1 93.75 550 LEU A N 1
ATOM 4373 C CA . LEU A 1 550 ? 17.797 33.219 19.375 1 93.75 550 LEU A CA 1
ATOM 4374 C C . LEU A 1 550 ? 17.438 33.844 18.031 1 93.75 550 LEU A C 1
ATOM 4376 O O . LEU A 1 550 ? 17.656 35.031 17.812 1 93.75 550 LEU A O 1
ATOM 4380 N N . ILE A 1 551 ? 16.984 33.031 17.125 1 94.5 551 ILE A N 1
ATOM 4381 C CA . ILE A 1 551 ? 16.469 33.469 15.836 1 94.5 551 ILE A CA 1
ATOM 4382 C C . ILE A 1 551 ? 14.984 33.125 15.719 1 94.5 551 ILE A C 1
ATOM 4384 O O . ILE A 1 551 ? 14.625 31.953 15.633 1 94.5 551 ILE A O 1
ATOM 4388 N N . VAL A 1 552 ? 14.18 34.156 15.648 1 91.88 552 VAL A N 1
ATOM 4389 C CA . VAL A 1 552 ? 12.734 33.938 15.727 1 91.88 552 VAL A CA 1
ATOM 4390 C C . VAL A 1 552 ? 12.07 34.438 14.445 1 91.88 552 VAL A C 1
ATOM 4392 O O . VAL A 1 552 ? 12.234 35.594 14.07 1 91.88 552 VAL A O 1
ATOM 4395 N N . ILE A 1 553 ? 11.477 33.562 13.766 1 89.5 553 ILE A N 1
ATOM 4396 C CA . ILE A 1 553 ? 10.586 33.938 12.672 1 89.5 553 ILE A CA 1
ATOM 4397 C C . ILE A 1 553 ? 9.148 34.062 13.195 1 89.5 553 ILE A C 1
ATOM 4399 O O . ILE A 1 553 ? 8.594 33.094 13.727 1 89.5 553 ILE A O 1
ATOM 4403 N N . ALA A 1 554 ? 8.562 35.219 13.133 1 78.81 554 ALA A N 1
ATOM 4404 C CA . ALA A 1 554 ? 7.258 35.406 13.758 1 78.81 554 ALA A CA 1
ATOM 4405 C C . ALA A 1 554 ? 6.312 36.188 12.828 1 78.81 554 ALA A C 1
ATOM 4407 O O . ALA A 1 554 ? 6.758 36.938 11.969 1 78.81 554 ALA A O 1
ATOM 4408 N N . HIS A 1 555 ? 5.117 35.812 13.016 1 66.81 555 HIS A N 1
ATOM 4409 C CA . HIS A 1 555 ? 4.051 36.594 12.391 1 66.81 555 HIS A CA 1
ATOM 4410 C C . HIS A 1 555 ? 3.363 37.5 13.414 1 66.81 555 HIS A C 1
ATOM 4412 O O . HIS A 1 555 ? 2.74 38.5 13.047 1 66.81 555 HIS A O 1
ATOM 4418 N N . ARG A 1 556 ? 3.543 37.062 14.625 1 66 556 ARG A N 1
ATOM 4419 C CA . ARG A 1 556 ? 2.883 37.812 15.695 1 66 556 ARG A CA 1
ATOM 4420 C C . ARG A 1 556 ? 3.863 38.719 16.422 1 66 556 ARG A C 1
ATOM 4422 O O . ARG A 1 556 ? 4.961 38.312 16.781 1 66 556 ARG A O 1
ATOM 4429 N N . LEU A 1 557 ? 3.414 39.844 16.688 1 66.75 557 LEU A N 1
ATOM 4430 C CA . LEU A 1 557 ? 4.277 40.875 17.281 1 66.75 557 LEU A CA 1
ATOM 4431 C C . LEU A 1 557 ? 4.57 40.531 18.75 1 66.75 557 LEU A C 1
ATOM 4433 O O . LEU A 1 557 ? 5.629 40.906 19.266 1 66.75 557 LEU A O 1
ATOM 4437 N N . SER A 1 558 ? 3.691 39.875 19.359 1 68 558 SER A N 1
ATOM 4438 C CA . SER A 1 558 ? 3.859 39.562 20.781 1 68 558 SER A CA 1
ATOM 4439 C C . SER A 1 558 ? 5.074 38.656 21.016 1 68 558 SER A C 1
ATOM 4441 O O . SER A 1 558 ? 5.695 38.719 22.078 1 68 558 SER A O 1
ATOM 4443 N N . THR A 1 559 ? 5.52 38 20.031 1 75.19 559 THR A N 1
ATOM 4444 C CA . THR A 1 559 ? 6.586 37.031 20.172 1 75.19 559 THR A CA 1
ATOM 4445 C C . THR A 1 559 ? 7.953 37.688 19.984 1 75.19 559 THR A C 1
ATOM 4447 O O . THR A 1 559 ? 8.984 37.062 20.281 1 75.19 559 THR A O 1
ATOM 4450 N N . ILE A 1 560 ? 7.891 38.938 19.562 1 79.75 560 ILE A N 1
ATOM 4451 C CA . ILE A 1 560 ? 9.188 39.5 19.234 1 79.75 560 ILE A CA 1
ATOM 4452 C C . ILE A 1 560 ? 9.438 40.75 20.094 1 79.75 560 ILE A C 1
ATOM 4454 O O . ILE A 1 560 ? 10.367 41.531 19.828 1 79.75 560 ILE A O 1
ATOM 4458 N N . ARG A 1 561 ? 8.664 40.906 21.078 1 76.25 561 ARG A N 1
ATOM 4459 C CA . ARG A 1 561 ? 8.727 42.125 21.891 1 76.25 561 ARG A CA 1
ATOM 4460 C C . ARG A 1 561 ? 10.086 42.25 22.578 1 76.25 561 ARG A C 1
ATOM 4462 O O . ARG A 1 561 ? 10.594 43.375 22.75 1 76.25 561 ARG A O 1
ATOM 4469 N N . ASN A 1 562 ? 10.727 41.219 22.906 1 80.25 562 ASN A N 1
ATOM 4470 C CA . ASN A 1 562 ? 11.961 41.25 23.688 1 80.25 562 ASN A CA 1
ATOM 4471 C C . ASN A 1 562 ? 13.188 41 22.812 1 80.25 562 ASN A C 1
ATOM 4473 O O . ASN A 1 562 ? 14.297 40.844 23.312 1 80.25 562 ASN A O 1
ATOM 4477 N N . CYS A 1 563 ? 13.023 41 21.547 1 89 563 CYS A N 1
ATOM 4478 C CA . CYS A 1 563 ? 14.148 40.688 20.672 1 89 563 CYS A CA 1
ATOM 4479 C C . CYS A 1 563 ? 15.07 41.906 20.531 1 89 563 CYS A C 1
ATOM 4481 O O . CYS A 1 563 ? 14.602 43.062 20.516 1 89 563 CYS A O 1
ATOM 4483 N N . ASP A 1 564 ? 16.344 41.656 20.406 1 90.25 564 ASP A N 1
ATOM 4484 C CA . ASP A 1 564 ? 17.344 42.719 20.281 1 90.25 564 ASP A CA 1
ATOM 4485 C C . ASP A 1 564 ? 17.25 43.406 18.922 1 90.25 564 ASP A C 1
ATOM 4487 O O . ASP A 1 564 ? 17.375 44.625 18.828 1 90.25 564 ASP A O 1
ATOM 4491 N N . PHE A 1 565 ? 17.078 42.656 17.906 1 92.06 565 PHE A N 1
ATOM 4492 C CA . PHE A 1 565 ? 17.016 43.156 16.547 1 92.06 565 PHE A CA 1
ATOM 4493 C C . PHE A 1 565 ? 15.812 42.562 15.805 1 92.06 565 PHE A C 1
ATOM 4495 O O . PHE A 1 565 ? 15.492 41.375 15.984 1 92.06 565 PHE A O 1
ATOM 4502 N N . VAL A 1 566 ? 15.203 43.406 15.039 1 92.5 566 VAL A N 1
ATOM 4503 C CA . VAL A 1 566 ? 14.07 42.938 14.234 1 92.5 566 VAL A CA 1
ATOM 4504 C C . VAL A 1 566 ? 14.289 43.312 12.773 1 92.5 566 VAL A C 1
ATOM 4506 O O . VAL A 1 566 ? 14.523 44.5 12.461 1 92.5 566 VAL A O 1
ATOM 4509 N N . TYR A 1 567 ? 14.281 42.312 11.961 1 92.5 567 TYR A N 1
ATOM 4510 C CA . TYR A 1 567 ? 14.406 42.531 10.523 1 92.5 567 TYR A CA 1
ATOM 4511 C C . TYR A 1 567 ? 13.078 42.281 9.812 1 92.5 567 TYR A C 1
ATOM 4513 O O . TYR A 1 567 ? 12.414 41.281 10.086 1 92.5 567 TYR A O 1
ATOM 4521 N N . LYS A 1 568 ? 12.703 43.125 8.977 1 90.62 568 LYS A N 1
ATOM 4522 C CA . LYS A 1 568 ? 11.547 42.938 8.109 1 90.62 568 LYS A CA 1
ATOM 4523 C C . LYS A 1 568 ? 11.977 42.375 6.754 1 90.62 568 LYS A C 1
ATOM 4525 O O . LYS A 1 568 ? 12.82 42.969 6.07 1 90.62 568 LYS A O 1
ATOM 4530 N N . ILE A 1 569 ? 11.453 41.219 6.484 1 90.75 569 ILE A N 1
ATOM 4531 C CA . ILE A 1 569 ? 11.75 40.562 5.207 1 90.75 569 ILE A CA 1
ATOM 4532 C C . ILE A 1 569 ? 10.633 40.875 4.211 1 90.75 569 ILE A C 1
ATOM 4534 O O . ILE A 1 569 ? 9.461 40.625 4.488 1 90.75 569 ILE A O 1
ATOM 4538 N N . GLY A 1 570 ? 11.008 41.375 3.08 1 87.25 570 GLY A N 1
ATOM 4539 C CA . GLY A 1 570 ? 10.078 41.719 2.016 1 87.25 570 GLY A CA 1
ATOM 4540 C C . GLY A 1 570 ? 10.75 41.969 0.682 1 87.25 570 GLY A C 1
ATOM 4541 O O . GLY A 1 570 ? 11.836 42.531 0.63 1 87.25 570 GLY A O 1
ATOM 4542 N N . LYS A 1 571 ? 10.055 41.5 -0.348 1 85.06 571 LYS A N 1
ATOM 4543 C CA . LYS A 1 571 ? 10.531 41.688 -1.716 1 85.06 571 LYS A CA 1
ATOM 4544 C C . LYS A 1 571 ? 11.984 41.25 -1.854 1 85.06 571 LYS A C 1
ATOM 4546 O O . LYS A 1 571 ? 12.797 41.938 -2.469 1 85.06 571 LYS A O 1
ATOM 4551 N N . GLY A 1 572 ? 12.367 40.281 -1.105 1 90.69 572 GLY A N 1
ATOM 4552 C CA . GLY A 1 572 ? 13.672 39.656 -1.225 1 90.69 572 GLY A CA 1
ATOM 4553 C C . GLY A 1 572 ? 14.742 40.344 -0.389 1 90.69 572 GLY A C 1
ATOM 4554 O O . GLY A 1 572 ? 15.891 39.875 -0.365 1 90.69 572 GLY A O 1
ATOM 4555 N N . LYS A 1 573 ? 14.375 41.438 0.337 1 93.31 573 LYS A N 1
ATOM 4556 C CA . LYS A 1 573 ? 15.352 42.188 1.107 1 93.31 573 LYS A CA 1
ATOM 4557 C C . LYS A 1 573 ? 15.055 42.094 2.602 1 93.31 573 LYS A C 1
ATOM 4559 O O . LYS A 1 573 ? 13.938 41.75 3.002 1 93.31 573 LYS A O 1
ATOM 4564 N N . ALA A 1 574 ? 16.078 42.344 3.367 1 93.62 574 ALA A N 1
ATOM 4565 C CA . ALA A 1 574 ? 15.938 42.438 4.82 1 93.62 574 ALA A CA 1
ATOM 4566 C C . ALA A 1 574 ? 16.234 43.844 5.328 1 93.62 574 ALA A C 1
ATOM 4568 O O . ALA A 1 574 ? 17.328 44.375 5.094 1 93.62 574 ALA A O 1
ATOM 4569 N N . GLN A 1 575 ? 15.258 44.375 5.977 1 92.12 575 GLN A N 1
ATOM 4570 C CA . GLN A 1 575 ? 15.43 45.719 6.492 1 92.12 575 GLN A CA 1
ATOM 4571 C C . GLN A 1 575 ? 15.344 45.75 8.016 1 92.12 575 GLN A C 1
ATOM 4573 O O . GLN A 1 575 ? 14.383 45.25 8.594 1 92.12 575 GLN A O 1
ATOM 4578 N N . LEU A 1 576 ? 16.328 46.312 8.602 1 92.12 576 LEU A N 1
ATOM 4579 C CA . LEU A 1 576 ? 16.328 46.469 10.055 1 92.12 576 LEU A CA 1
ATOM 4580 C C . LEU A 1 576 ? 15.266 47.469 10.5 1 92.12 576 LEU A C 1
ATOM 4582 O O . LEU A 1 576 ? 15.172 48.562 9.938 1 92.12 576 LEU A O 1
ATOM 4586 N N . GLN A 1 577 ? 14.547 46.969 11.43 1 87.81 577 GLN A N 1
ATOM 4587 C CA . GLN A 1 577 ? 13.5 47.844 11.945 1 87.81 577 GLN A CA 1
ATOM 4588 C C . GLN A 1 577 ? 13.938 48.531 13.227 1 87.81 577 GLN A C 1
ATOM 4590 O O . GLN A 1 577 ? 14.656 47.969 14.047 1 87.81 577 GLN A O 1
ATOM 4595 N N . PRO A 1 578 ? 13.508 49.844 13.312 1 79.12 578 PRO A N 1
ATOM 4596 C CA . PRO A 1 578 ? 13.891 50.562 14.531 1 79.12 578 PRO A CA 1
ATOM 4597 C C . PRO A 1 578 ? 13.25 49.969 15.789 1 79.12 578 PRO A C 1
ATOM 4599 O O . PRO A 1 578 ? 12.18 49.344 15.719 1 79.12 578 PRO A O 1
ATOM 4602 N N . LYS A 1 579 ? 14.078 50 16.906 1 71.81 579 LYS A N 1
ATOM 4603 C CA . LYS A 1 579 ? 13.602 49.5 18.203 1 71.81 579 LYS A CA 1
ATOM 4604 C C . LYS A 1 579 ? 12.281 50.156 18.578 1 71.81 579 LYS A C 1
ATOM 4606 O O . LYS A 1 579 ? 12.133 51.375 18.469 1 71.81 579 LYS A O 1
ATOM 4611 N N . GLY A 1 580 ? 11.211 49.531 18.922 1 60.84 580 GLY A N 1
ATOM 4612 C CA . GLY A 1 580 ? 9.938 50.062 19.359 1 60.84 580 GLY A CA 1
ATOM 4613 C C . GLY A 1 580 ? 8.914 50.156 18.234 1 60.84 580 GLY A C 1
ATOM 4614 O O . GLY A 1 580 ? 7.734 50.406 18.484 1 60.84 580 GLY A O 1
ATOM 4615 N N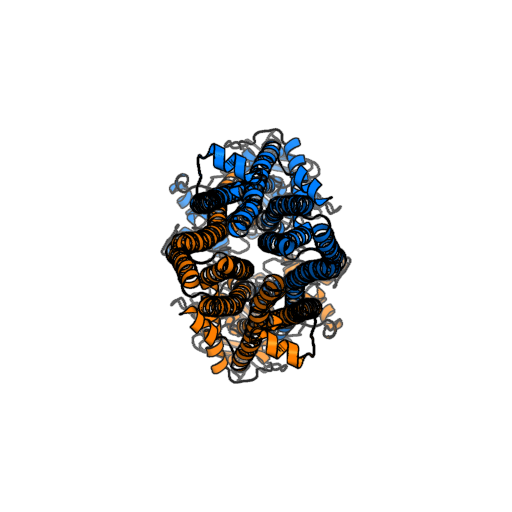 . ALA A 1 581 ? 9.406 50.125 16.984 1 57.88 581 ALA A N 1
ATOM 4616 C CA . ALA A 1 581 ? 8.469 50.25 15.875 1 57.88 581 ALA A CA 1
ATOM 4617 C C . ALA A 1 581 ? 7.414 49.156 15.922 1 57.88 581 ALA A C 1
ATOM 4619 O O . ALA A 1 581 ? 6.289 49.344 15.445 1 57.88 581 ALA A O 1
ATOM 4620 N N . TYR A 1 582 ? 7.73 48.094 16.422 1 55.31 582 TYR A N 1
ATOM 4621 C CA . TYR A 1 582 ? 6.832 46.969 16.391 1 55.31 582 TYR A CA 1
ATOM 4622 C C . TYR A 1 582 ? 6 46.875 17.656 1 55.31 582 TYR A C 1
ATOM 4624 O O . TYR A 1 582 ? 5.176 45.969 17.812 1 55.31 582 TYR A O 1
ATOM 4632 N N . GLN A 1 583 ? 6.41 47.594 18.672 1 51.25 583 GLN A N 1
ATOM 4633 C CA . GLN A 1 583 ? 5.578 47.562 19.875 1 51.25 583 GLN A CA 1
ATOM 4634 C C . GLN A 1 583 ? 4.195 48.156 19.578 1 51.25 583 GLN A C 1
ATOM 4636 O O . GLN A 1 583 ? 3.219 47.812 20.25 1 51.25 583 GLN A O 1
ATOM 4641 N N . GLY A 1 584 ? 4.094 49.5 19.016 1 41.12 584 GLY A N 1
ATOM 4642 C CA . GLY A 1 584 ? 2.873 50.25 18.828 1 41.12 584 GLY A CA 1
ATOM 4643 C C . GLY A 1 584 ? 2.021 49.75 17.672 1 41.12 584 GLY A C 1
ATOM 4644 O O . GLY A 1 584 ? 2.457 48.906 16.906 1 41.12 584 GLY A O 1
ATOM 4645 N N . ASN A 1 585 ? 0.64 50.156 17.641 1 39.56 585 ASN A N 1
ATOM 4646 C CA . ASN A 1 585 ? -0.402 50.062 16.625 1 39.56 585 ASN A CA 1
ATOM 4647 C C . ASN A 1 585 ? 0.164 50.25 15.219 1 39.56 585 ASN A C 1
ATOM 4649 O O . ASN A 1 585 ? -0.586 50.281 14.242 1 39.56 585 ASN A O 1
ATOM 4653 N N . ASP A 1 586 ? 1.343 50.75 15.039 1 35.44 586 ASP A N 1
ATOM 4654 C CA . ASP A 1 586 ? 1.753 51.438 13.82 1 35.44 586 ASP A CA 1
ATOM 4655 C C . ASP A 1 586 ? 2.293 50.469 12.789 1 35.44 586 ASP A C 1
ATOM 4657 O O . ASP A 1 586 ? 2.904 50.875 11.797 1 35.44 586 ASP A O 1
ATOM 4661 N N . ILE A 1 587 ? 2.68 49.375 13.109 1 39.84 587 ILE A N 1
ATOM 4662 C CA . ILE A 1 587 ? 3.238 48.562 12.008 1 39.84 587 ILE A CA 1
ATOM 4663 C C . ILE A 1 587 ? 2.193 48.406 10.906 1 39.84 587 ILE A C 1
ATOM 4665 O O . ILE A 1 587 ? 2.404 47.656 9.953 1 39.84 587 ILE A O 1
ATOM 4669 N N . ARG A 1 588 ? 0.967 48.781 11 1 37.03 588 ARG A N 1
ATOM 4670 C CA . ARG A 1 588 ? -0.049 48.938 9.961 1 37.03 588 ARG A CA 1
ATOM 4671 C C . ARG A 1 588 ? 0.456 49.844 8.836 1 37.03 588 ARG A C 1
ATOM 4673 O O . ARG A 1 588 ? -0.175 49.938 7.781 1 37.03 588 ARG A O 1
ATOM 4680 N N . LYS A 1 589 ? 1.219 51.031 9.109 1 33.91 589 LYS A N 1
ATOM 4681 C CA . LYS A 1 589 ? 1.581 51.938 8.047 1 33.91 589 LYS A CA 1
ATOM 4682 C C . LYS A 1 589 ? 2.809 51.469 7.281 1 33.91 589 LYS A C 1
ATOM 4684 O O . LYS A 1 589 ? 3.801 51.062 7.887 1 33.91 589 LYS A O 1
ATOM 4689 N N . MET B 1 1 ? -13.047 -23.969 9.922 1 55.91 1 MET B N 1
ATOM 4690 C CA . MET B 1 1 ? -14.5 -24.062 10.008 1 55.91 1 MET B CA 1
ATOM 4691 C C . MET B 1 1 ? -15.117 -22.719 10.344 1 55.91 1 MET B C 1
ATOM 4693 O O . MET B 1 1 ? -16.125 -22.328 9.75 1 55.91 1 MET B O 1
ATOM 4697 N N . ASP B 1 2 ? -14.281 -22.047 11.164 1 68.88 2 ASP B N 1
ATOM 4698 C CA . ASP B 1 2 ? -14.875 -20.797 11.594 1 68.88 2 ASP B CA 1
ATOM 4699 C C . ASP B 1 2 ? -14.836 -19.75 10.477 1 68.88 2 ASP B C 1
ATOM 4701 O O . ASP B 1 2 ? -15.789 -19 10.297 1 68.88 2 ASP B O 1
ATOM 4705 N N . GLU B 1 3 ? -13.891 -19.984 9.57 1 73.88 3 GLU B N 1
ATOM 4706 C CA . GLU B 1 3 ? -13.75 -19.016 8.484 1 73.88 3 GLU B CA 1
ATOM 4707 C C . GLU B 1 3 ? -14.82 -19.234 7.418 1 73.88 3 GLU B C 1
ATOM 4709 O O . GLU B 1 3 ? -15.336 -18.266 6.844 1 73.88 3 GLU B O 1
ATOM 4714 N N . LEU B 1 4 ? -15.227 -20.469 7.273 1 77.19 4 LEU B N 1
ATOM 4715 C CA . LEU B 1 4 ? -16.25 -20.797 6.285 1 77.19 4 LEU B CA 1
ATOM 4716 C C . LEU B 1 4 ? -17.609 -20.266 6.723 1 77.19 4 LEU B C 1
ATOM 4718 O O . LEU B 1 4 ? -18.406 -19.812 5.891 1 77.19 4 LEU B O 1
ATOM 4722 N N . LYS B 1 5 ? -17.797 -20.297 7.992 1 77.56 5 LYS B N 1
ATOM 4723 C CA . LYS B 1 5 ? -19.062 -19.766 8.516 1 77.56 5 LYS B CA 1
ATOM 4724 C C . LYS B 1 5 ? -19.141 -18.266 8.336 1 77.56 5 LYS B C 1
ATOM 4726 O O . LYS B 1 5 ? -20.188 -17.719 7.988 1 77.56 5 LYS B O 1
ATOM 4731 N N . LYS B 1 6 ? -18.016 -17.656 8.539 1 80.88 6 LYS B N 1
ATOM 4732 C CA . LYS B 1 6 ? -17.953 -16.203 8.375 1 80.88 6 LYS B CA 1
ATOM 4733 C C . LYS B 1 6 ? -18.172 -15.812 6.914 1 80.88 6 LYS B C 1
ATOM 4735 O O . LYS B 1 6 ? -18.859 -14.828 6.621 1 80.88 6 LYS B O 1
ATOM 4740 N N . LEU B 1 7 ? -17.656 -16.641 6.121 1 79.12 7 LEU B N 1
ATOM 4741 C CA . LEU B 1 7 ? -17.766 -16.391 4.688 1 79.12 7 LEU B CA 1
ATOM 4742 C C . LEU B 1 7 ? -19.219 -16.562 4.223 1 79.12 7 LEU B C 1
ATOM 4744 O O . LEU B 1 7 ? -19.703 -15.758 3.426 1 79.12 7 LEU B O 1
ATOM 4748 N N . ARG B 1 8 ? -19.844 -17.578 4.77 1 78.5 8 ARG B N 1
ATOM 4749 C CA . ARG B 1 8 ? -21.219 -17.859 4.387 1 78.5 8 ARG B CA 1
ATOM 4750 C C . ARG B 1 8 ? -22.156 -16.75 4.871 1 78.5 8 ARG B C 1
ATOM 4752 O O . ARG B 1 8 ? -23.156 -16.453 4.215 1 78.5 8 ARG B O 1
ATOM 4759 N N . ALA B 1 9 ? -21.797 -16.125 5.902 1 79.81 9 ALA B N 1
ATOM 4760 C CA . ALA B 1 9 ? -22.641 -15.078 6.484 1 79.81 9 ALA B CA 1
ATOM 4761 C C . ALA B 1 9 ? -22.578 -13.797 5.652 1 79.81 9 ALA B C 1
ATOM 4763 O O . ALA B 1 9 ? -23.547 -13.031 5.617 1 79.81 9 ALA B O 1
ATOM 4764 N N . ILE B 1 10 ? -21.531 -13.625 4.941 1 81.31 10 ILE B N 1
ATOM 4765 C CA . ILE B 1 10 ? -21.312 -12.383 4.207 1 81.31 10 ILE B CA 1
ATOM 4766 C C . ILE B 1 10 ? -22.047 -12.445 2.865 1 81.31 10 ILE B C 1
ATOM 4768 O O . ILE B 1 10 ? -22.531 -11.422 2.365 1 81.31 10 ILE B O 1
ATOM 4772 N N . PHE B 1 11 ? -22.188 -13.625 2.381 1 83.75 11 PHE B N 1
ATOM 4773 C CA . PHE B 1 11 ? -22.766 -13.766 1.053 1 83.75 11 PHE B CA 1
ATOM 4774 C C . PHE B 1 11 ? -24.281 -13.672 1.116 1 83.75 11 PHE B C 1
ATOM 4776 O O . PHE B 1 11 ? -24.906 -14.188 2.047 1 83.75 11 PHE B O 1
ATOM 4783 N N . THR B 1 12 ? -24.844 -12.977 0.184 1 80.5 12 THR B N 1
ATOM 4784 C CA . THR B 1 12 ? -26.281 -12.859 0.038 1 80.5 12 THR B CA 1
ATOM 4785 C C . THR B 1 12 ? -26.875 -14.148 -0.522 1 80.5 12 THR B C 1
ATOM 4787 O O . THR B 1 12 ? -26.141 -15.039 -0.962 1 80.5 12 THR B O 1
ATOM 4790 N N . HIS B 1 13 ? -28.203 -14.273 -0.495 1 82.38 13 HIS B N 1
ATOM 4791 C CA . HIS B 1 13 ? -28.906 -15.445 -1.007 1 82.38 13 HIS B CA 1
ATOM 4792 C C . HIS B 1 13 ? -28.641 -15.641 -2.496 1 82.38 13 HIS B C 1
ATOM 4794 O O . HIS B 1 13 ? -28.438 -16.766 -2.957 1 82.38 13 HIS B O 1
ATOM 4800 N N . LYS B 1 14 ? -28.578 -14.547 -3.197 1 83.81 14 LYS B N 1
ATOM 4801 C CA . LYS B 1 14 ? -28.312 -14.625 -4.629 1 83.81 14 LYS B CA 1
ATOM 4802 C C . LYS B 1 14 ? -26.875 -15.094 -4.895 1 83.81 14 LYS B C 1
ATOM 4804 O O . LYS B 1 14 ? -26.641 -15.906 -5.789 1 83.81 14 LYS B O 1
ATOM 4809 N N . GLN B 1 15 ? -26.016 -14.641 -4.09 1 85.06 15 GLN B N 1
ATOM 4810 C CA . GLN B 1 15 ? -24.609 -15.016 -4.258 1 85.06 15 GLN B CA 1
ATOM 4811 C C . GLN B 1 15 ? -24.391 -16.484 -3.898 1 85.06 15 GLN B C 1
ATOM 4813 O O . GLN B 1 15 ? -23.562 -17.172 -4.516 1 85.06 15 GLN B O 1
ATOM 4818 N N . LYS B 1 16 ? -25.188 -16.969 -2.941 1 85.88 16 LYS B N 1
ATOM 4819 C CA . LYS B 1 16 ? -25.109 -18.375 -2.584 1 85.88 16 LYS B CA 1
ATOM 4820 C C . LYS B 1 16 ? -25.641 -19.266 -3.713 1 85.88 16 LYS B C 1
ATOM 4822 O O . LYS B 1 16 ? -25.062 -20.312 -4.004 1 85.88 16 LYS B O 1
ATOM 4827 N N . ALA B 1 17 ? -26.703 -18.797 -4.359 1 88.69 17 ALA B N 1
ATOM 4828 C CA . ALA B 1 17 ? -27.219 -19.531 -5.508 1 88.69 17 ALA B CA 1
ATOM 4829 C C . ALA B 1 17 ? -26.219 -19.562 -6.652 1 88.69 17 ALA B C 1
ATOM 4831 O O . ALA B 1 17 ? -26.047 -20.594 -7.309 1 88.69 17 ALA B O 1
ATOM 4832 N N . ASP B 1 18 ? -25.578 -18.406 -6.836 1 89.38 18 ASP B N 1
ATOM 4833 C CA . ASP B 1 18 ? -24.562 -18.328 -7.883 1 89.38 18 ASP B CA 1
ATOM 4834 C C . ASP B 1 18 ? -23.375 -19.234 -7.57 1 89.38 18 ASP B C 1
ATOM 4836 O O . ASP B 1 18 ? -22.734 -19.766 -8.484 1 89.38 18 ASP B O 1
ATOM 4840 N N . SER B 1 19 ? -23.109 -19.375 -6.328 1 88.81 19 SER B N 1
ATOM 4841 C CA . SER B 1 19 ? -22.047 -20.281 -5.926 1 88.81 19 SER B CA 1
ATOM 4842 C C . SER B 1 19 ? -22.391 -21.719 -6.246 1 88.81 19 SER B C 1
ATOM 4844 O O . SER B 1 19 ? -21.516 -22.516 -6.617 1 88.81 19 SER B O 1
ATOM 4846 N N . LEU B 1 20 ? -23.641 -22.094 -6.156 1 88.75 20 LEU B N 1
ATOM 4847 C CA . LEU B 1 20 ? -24.078 -23.438 -6.5 1 88.75 20 LEU B CA 1
ATOM 4848 C C . LEU B 1 20 ? -23.984 -23.688 -8 1 88.75 20 LEU B C 1
ATOM 4850 O O . LEU B 1 20 ? -23.625 -24.781 -8.438 1 88.75 20 LEU B O 1
ATOM 4854 N N . VAL B 1 21 ? -24.344 -22.672 -8.727 1 90.75 21 VAL B N 1
ATOM 4855 C CA . VAL B 1 21 ? -24.219 -22.766 -10.18 1 90.75 21 VAL B CA 1
ATOM 4856 C C . VAL B 1 21 ? -22.75 -22.969 -10.555 1 90.75 21 VAL B C 1
ATOM 4858 O O . VAL B 1 21 ? -22.438 -23.766 -11.445 1 90.75 21 VAL B O 1
ATOM 4861 N N . LEU B 1 22 ? -21.906 -22.266 -9.891 1 90.62 22 LEU B N 1
ATOM 4862 C CA . LEU B 1 22 ? -20.484 -22.422 -10.141 1 90.62 22 LEU B CA 1
ATOM 4863 C C . LEU B 1 22 ? -20 -23.828 -9.789 1 90.62 22 LEU B C 1
ATOM 4865 O O . LEU B 1 22 ? -19.141 -24.375 -10.469 1 90.62 22 LEU B O 1
ATOM 4869 N N . LEU B 1 23 ? -20.578 -24.391 -8.75 1 90.19 23 LEU B N 1
ATOM 4870 C CA . LEU B 1 23 ? -20.234 -25.75 -8.359 1 90.19 23 LEU B CA 1
ATOM 4871 C C . LEU B 1 23 ? -20.641 -26.75 -9.445 1 90.19 23 LEU B C 1
ATOM 4873 O O . LEU B 1 23 ? -19.922 -27.719 -9.703 1 90.19 23 LEU B O 1
ATOM 4877 N N . ILE B 1 24 ? -21.719 -26.469 -10.016 1 91.5 24 ILE B N 1
ATOM 4878 C CA . ILE B 1 24 ? -22.172 -27.312 -11.109 1 91.5 24 ILE B CA 1
ATOM 4879 C C . ILE B 1 24 ? -21.188 -27.234 -12.273 1 91.5 24 ILE B C 1
ATOM 4881 O O . ILE B 1 24 ? -20.844 -28.25 -12.883 1 91.5 24 ILE B O 1
ATOM 4885 N N . PHE B 1 25 ? -20.75 -26.047 -12.594 1 91.81 25 PHE B N 1
ATOM 4886 C CA . PHE B 1 25 ? -19.75 -25.875 -13.641 1 91.81 25 PHE B CA 1
ATOM 4887 C C . PHE B 1 25 ? -18.469 -26.625 -13.297 1 91.81 25 PHE B C 1
ATOM 4889 O O . PHE B 1 25 ? -17.844 -27.219 -14.18 1 91.81 25 PHE B O 1
ATOM 4896 N N . ILE B 1 26 ? -18.172 -26.672 -12.055 1 90.31 26 ILE B N 1
ATOM 4897 C CA . ILE B 1 26 ? -16.953 -27.328 -11.609 1 90.31 26 ILE B CA 1
ATOM 4898 C C . ILE B 1 26 ? -17.109 -28.844 -11.75 1 90.31 26 ILE B C 1
ATOM 4900 O O . ILE B 1 26 ? -16.188 -29.531 -12.188 1 90.31 26 ILE B O 1
ATOM 4904 N N . VAL B 1 27 ? -18.266 -29.359 -11.406 1 91 27 VAL B N 1
ATOM 4905 C CA . VAL B 1 27 ? -18.531 -30.797 -11.5 1 91 27 VAL B CA 1
ATOM 4906 C C . VAL B 1 27 ? -18.453 -31.234 -12.961 1 91 27 VAL B C 1
ATOM 4908 O O . VAL B 1 27 ? -17.859 -32.281 -13.266 1 91 27 VAL B O 1
ATOM 4911 N N . ILE B 1 28 ? -18.953 -30.422 -13.828 1 91.88 28 ILE B N 1
ATOM 4912 C CA . ILE B 1 28 ? -18.891 -30.719 -15.25 1 91.88 28 ILE B CA 1
ATOM 4913 C C . ILE B 1 28 ? -17.453 -30.703 -15.734 1 91.88 28 ILE B C 1
ATOM 4915 O O . ILE B 1 28 ? -17.031 -31.562 -16.5 1 91.88 28 ILE B O 1
ATOM 4919 N N . GLY B 1 29 ? -16.766 -29.688 -15.273 1 88.94 29 GLY B N 1
ATOM 4920 C CA . GLY B 1 29 ? -15.352 -29.641 -15.609 1 88.94 29 GLY B CA 1
ATOM 4921 C C . GLY B 1 29 ? -14.578 -30.859 -15.133 1 88.94 29 GLY B C 1
ATOM 4922 O O . GLY B 1 29 ? -13.727 -31.375 -15.852 1 88.94 29 GLY B O 1
ATOM 4923 N N . THR B 1 30 ? -14.938 -31.312 -13.961 1 86.81 30 THR B N 1
ATOM 4924 C CA . THR B 1 30 ? -14.312 -32.5 -13.391 1 86.81 30 THR B CA 1
ATOM 4925 C C . THR B 1 30 ? -14.656 -33.75 -14.211 1 86.81 30 THR B C 1
ATOM 4927 O O . THR B 1 30 ? -13.812 -34.625 -14.414 1 86.81 30 THR B O 1
ATOM 4930 N N . ALA B 1 31 ? -15.805 -33.781 -14.664 1 89.75 31 ALA B N 1
ATOM 4931 C CA . ALA B 1 31 ? -16.234 -34.906 -15.5 1 89.75 31 ALA B CA 1
ATOM 4932 C C . ALA B 1 31 ? -15.43 -34.938 -16.797 1 89.75 31 ALA B C 1
ATOM 4934 O O . ALA B 1 31 ? -15.039 -36.031 -17.266 1 89.75 31 ALA B O 1
ATOM 4935 N N . PHE B 1 32 ? -15.211 -33.812 -17.375 1 88.12 32 PHE B N 1
ATOM 4936 C CA . PHE B 1 32 ? -14.422 -33.75 -18.594 1 88.12 32 PHE B CA 1
ATOM 4937 C C . PHE B 1 32 ? -12.984 -34.188 -18.344 1 88.12 32 PHE B C 1
ATOM 4939 O O . PHE B 1 32 ? -12.367 -34.844 -19.188 1 88.12 32 PHE B O 1
ATOM 4946 N N . GLU B 1 33 ? -12.516 -33.812 -17.266 1 82.88 33 GLU B N 1
ATOM 4947 C CA . GLU B 1 33 ? -11.156 -34.188 -16.906 1 82.88 33 GLU B CA 1
ATOM 4948 C C . GLU B 1 33 ? -11.047 -35.719 -16.719 1 82.88 33 GLU B C 1
ATOM 4950 O O . GLU B 1 33 ? -10.086 -36.312 -17.156 1 82.88 33 GLU B O 1
ATOM 4955 N N . LEU B 1 34 ? -12.016 -36.25 -16.031 1 83.88 34 LEU B N 1
ATOM 4956 C CA . LEU B 1 34 ? -12.055 -37.688 -15.82 1 83.88 34 LEU B CA 1
ATOM 4957 C C . LEU B 1 34 ? -12.164 -38.438 -17.141 1 83.88 34 LEU B C 1
ATOM 4959 O O . LEU B 1 34 ? -11.508 -39.469 -17.344 1 83.88 34 LEU B O 1
ATOM 4963 N N . LEU B 1 35 ? -12.93 -37.906 -17.953 1 84.12 35 LEU B N 1
ATOM 4964 C CA . LEU B 1 35 ? -13.094 -38.5 -19.266 1 84.12 35 LEU B CA 1
ATOM 4965 C C . LEU B 1 35 ? -11.797 -38.438 -20.062 1 84.12 35 LEU B C 1
ATOM 4967 O O . LEU B 1 35 ? -11.477 -39.375 -20.812 1 84.12 35 LEU B O 1
ATOM 4971 N N . GLY B 1 36 ? -11.094 -37.344 -19.938 1 77.69 36 GLY B N 1
ATOM 4972 C CA . GLY B 1 36 ? -9.82 -37.219 -20.625 1 77.69 36 GLY B CA 1
ATOM 4973 C C . GLY B 1 36 ? -8.805 -38.25 -20.203 1 77.69 36 GLY B C 1
ATOM 4974 O O . GLY B 1 36 ? -8.102 -38.812 -21.031 1 77.69 36 GLY B O 1
ATOM 4975 N N . VAL B 1 37 ? -8.758 -38.594 -18.938 1 77.31 37 VAL B N 1
ATOM 4976 C CA . VAL B 1 37 ? -7.801 -39.531 -18.422 1 77.31 37 VAL B CA 1
ATOM 4977 C C . VAL B 1 37 ? -8.297 -40.969 -18.672 1 77.31 37 VAL B C 1
ATOM 4979 O O . VAL B 1 37 ? -7.516 -41.844 -19.078 1 77.31 37 VAL B O 1
ATOM 4982 N N . SER B 1 38 ? -9.602 -41.188 -18.531 1 79.5 38 SER B N 1
ATOM 4983 C CA . SER B 1 38 ? -10.164 -42.531 -18.641 1 79.5 38 SER B CA 1
ATOM 4984 C C . SER B 1 38 ? -10.125 -43.062 -20.062 1 79.5 38 SER B C 1
ATOM 4986 O O . SER B 1 38 ? -10.008 -44.25 -20.297 1 79.5 38 SER B O 1
ATOM 4988 N N . MET B 1 39 ? -10.148 -42.188 -21.016 1 79.88 39 MET B N 1
ATOM 4989 C CA . MET B 1 39 ? -10.211 -42.594 -22.422 1 79.88 39 MET B CA 1
ATOM 4990 C C . MET B 1 39 ? -8.828 -43 -22.938 1 79.88 39 MET B C 1
ATOM 4992 O O . MET B 1 39 ? -8.711 -43.594 -24 1 79.88 39 MET B O 1
ATOM 4996 N N . ILE B 1 40 ? -7.832 -42.75 -22.172 1 76.31 40 ILE B N 1
ATOM 4997 C CA . ILE B 1 40 ? -6.477 -43.125 -22.578 1 76.31 40 ILE B CA 1
ATOM 4998 C C . ILE B 1 40 ? -6.305 -44.625 -22.531 1 76.31 40 ILE B C 1
ATOM 5000 O O . ILE B 1 40 ? -5.625 -45.219 -23.375 1 76.31 40 ILE B O 1
ATOM 5004 N N . LEU B 1 41 ? -6.988 -45.281 -21.625 1 76.69 41 LEU B N 1
ATOM 5005 C CA . LEU B 1 41 ? -6.852 -46.719 -21.438 1 76.69 41 LEU B CA 1
ATOM 5006 C C . LEU B 1 41 ? -7.363 -47.5 -22.656 1 76.69 41 LEU B C 1
ATOM 5008 O O . LEU B 1 41 ? -6.676 -48.375 -23.172 1 76.69 41 LEU B O 1
ATOM 5012 N N . PRO B 1 42 ? -8.602 -47.156 -23.094 1 76.5 42 PRO B N 1
ATOM 5013 C CA . PRO B 1 42 ? -9.07 -47.844 -24.297 1 76.5 42 PRO B CA 1
ATOM 5014 C C . PRO B 1 42 ? -8.141 -47.625 -25.5 1 76.5 42 PRO B C 1
ATOM 5016 O O . PRO B 1 42 ? -7.988 -48.531 -26.328 1 76.5 42 PRO B O 1
ATOM 5019 N N . VAL B 1 43 ? -7.508 -46.562 -25.609 1 77.31 43 VAL B N 1
ATOM 5020 C CA . VAL B 1 43 ? -6.59 -46.281 -26.703 1 77.31 43 VAL B CA 1
ATOM 5021 C C . VAL B 1 43 ? -5.34 -47.156 -26.562 1 77.31 43 VAL B C 1
ATOM 5023 O O . VAL B 1 43 ? -4.91 -47.781 -27.531 1 77.31 43 VAL B O 1
ATOM 5026 N N . ILE B 1 44 ? -4.766 -47.25 -25.391 1 75.06 44 ILE B N 1
ATOM 5027 C CA . ILE B 1 44 ? -3.561 -48.031 -25.141 1 75.06 44 ILE B CA 1
ATOM 5028 C C . ILE B 1 44 ? -3.857 -49.5 -25.375 1 75.06 44 ILE B C 1
ATOM 5030 O O . ILE B 1 44 ? -3.078 -50.219 -26.016 1 75.06 44 ILE B O 1
ATOM 5034 N N . ASN B 1 45 ? -4.996 -49.969 -24.891 1 75 45 ASN B N 1
ATOM 5035 C CA . ASN B 1 45 ? -5.375 -51.344 -25.047 1 75 45 ASN B CA 1
ATOM 5036 C C . ASN B 1 45 ? -5.582 -51.719 -26.516 1 75 45 ASN B C 1
ATOM 5038 O O . ASN B 1 45 ? -5.266 -52.812 -26.938 1 75 45 ASN B O 1
ATOM 5042 N N . SER B 1 46 ? -6.164 -50.781 -27.219 1 77.38 46 SER B N 1
ATOM 5043 C CA . SER B 1 46 ? -6.418 -51.031 -28.641 1 77.38 46 SER B CA 1
ATOM 5044 C C . SER B 1 46 ? -5.113 -51.125 -29.422 1 77.38 46 SER B C 1
ATOM 5046 O O . SER B 1 46 ? -5.043 -51.844 -30.422 1 77.38 46 SER B O 1
ATOM 5048 N N . ILE B 1 47 ? -4.113 -50.469 -28.969 1 74.25 47 ILE B N 1
ATOM 5049 C CA . ILE B 1 47 ? -2.82 -50.5 -29.641 1 74.25 47 ILE B CA 1
ATOM 5050 C C . ILE B 1 47 ? -2.07 -51.781 -29.281 1 74.25 47 ILE B C 1
ATOM 5052 O O . ILE B 1 47 ? -1.432 -52.406 -30.125 1 74.25 47 ILE B O 1
ATOM 5056 N N . LEU B 1 48 ? -2.111 -52.156 -27.969 1 73 48 LEU B N 1
ATOM 5057 C CA . LEU B 1 48 ? -1.399 -53.312 -27.469 1 73 48 LEU B CA 1
ATOM 5058 C C . LEU B 1 48 ? -1.981 -54.594 -28.062 1 73 48 LEU B C 1
ATOM 5060 O O . LEU B 1 48 ? -1.237 -55.5 -28.453 1 73 48 LEU B O 1
ATOM 5064 N N . ASP B 1 49 ? -3.287 -54.688 -27.922 1 73.88 49 ASP B N 1
ATOM 5065 C CA . ASP B 1 49 ? -3.949 -55.906 -28.391 1 73.88 49 ASP B CA 1
ATOM 5066 C C . ASP B 1 49 ? -4.672 -55.656 -29.719 1 73.88 49 ASP B C 1
ATOM 5068 O O . ASP B 1 49 ? -5.871 -55.938 -29.828 1 73.88 49 ASP B O 1
ATOM 5072 N N . LYS B 1 50 ? -3.949 -55.156 -30.688 1 72.44 50 LYS B N 1
ATOM 5073 C CA . LYS B 1 50 ? -4.539 -54.75 -31.953 1 72.44 50 LYS B CA 1
ATOM 5074 C C . LYS B 1 50 ? -5.289 -55.906 -32.625 1 72.44 50 LYS B C 1
ATOM 5076 O O . LYS B 1 50 ? -6.395 -55.719 -33.125 1 72.44 50 LYS B O 1
ATOM 5081 N N . ASP B 1 51 ? -4.746 -57.031 -32.5 1 70.62 51 ASP B N 1
ATOM 5082 C CA . ASP B 1 51 ? -5.301 -58.156 -33.281 1 70.62 51 ASP B CA 1
ATOM 5083 C C . ASP B 1 51 ? -6.461 -58.812 -32.531 1 70.62 51 ASP B C 1
ATOM 5085 O O . ASP B 1 51 ? -7.301 -59.469 -33.156 1 70.62 51 ASP B O 1
ATOM 5089 N N . THR B 1 52 ? -6.504 -58.562 -31.219 1 73.88 52 THR B N 1
ATOM 5090 C CA . THR B 1 52 ? -7.527 -59.281 -30.453 1 73.88 52 THR B CA 1
ATOM 5091 C C . THR B 1 52 ? -8.539 -58.312 -29.859 1 73.88 52 THR B C 1
ATOM 5093 O O . THR B 1 52 ? -9.516 -58.719 -29.234 1 73.88 52 THR B O 1
ATOM 5096 N N . ILE B 1 53 ? -8.383 -57.094 -30.125 1 74.5 53 ILE B N 1
ATOM 5097 C CA . ILE B 1 53 ? -9.172 -56.125 -29.391 1 74.5 53 ILE B CA 1
ATOM 5098 C C . ILE B 1 53 ? -10.617 -56.125 -29.906 1 74.5 53 ILE B C 1
ATOM 5100 O O . ILE B 1 53 ? -11.555 -55.938 -29.125 1 74.5 53 ILE B O 1
ATOM 5104 N N . LEU B 1 54 ? -10.719 -56.438 -31.094 1 77.38 54 LEU B N 1
ATOM 5105 C CA . LEU B 1 54 ? -12.055 -56.406 -31.672 1 77.38 54 LEU B CA 1
ATOM 5106 C C . LEU B 1 54 ? -12.852 -57.656 -31.281 1 77.38 54 LEU B C 1
ATOM 5108 O O . LEU B 1 54 ? -14.055 -57.719 -31.547 1 77.38 54 LEU B O 1
ATOM 5112 N N . ASP B 1 55 ? -12.133 -58.5 -30.562 1 76.12 55 ASP B N 1
ATOM 5113 C CA . ASP B 1 55 ? -12.805 -59.75 -30.188 1 76.12 55 ASP B CA 1
ATOM 5114 C C . ASP B 1 55 ? -13.297 -59.688 -28.734 1 76.12 55 ASP B C 1
ATOM 5116 O O . ASP B 1 55 ? -14.039 -60.562 -28.297 1 76.12 55 ASP B O 1
ATOM 5120 N N . GLU B 1 56 ? -12.875 -58.719 -28.078 1 75.69 56 GLU B N 1
ATOM 5121 C CA . GLU B 1 56 ? -13.219 -58.656 -26.672 1 75.69 56 GLU B CA 1
ATOM 5122 C C . GLU B 1 56 ? -14.133 -57.469 -26.359 1 75.69 56 GLU B C 1
ATOM 5124 O O . GLU B 1 56 ? -13.977 -56.406 -26.953 1 75.69 56 GLU B O 1
ATOM 5129 N N . ASP B 1 57 ? -15.234 -57.781 -25.484 1 73.38 57 ASP B N 1
ATOM 5130 C CA . ASP B 1 57 ? -16.062 -56.656 -25 1 73.38 57 ASP B CA 1
ATOM 5131 C C . ASP B 1 57 ? -15.297 -55.781 -24.031 1 73.38 57 ASP B C 1
ATOM 5133 O O . ASP B 1 57 ? -14.383 -56.25 -23.344 1 73.38 57 ASP B O 1
ATOM 5137 N N . PRO B 1 58 ? -15.586 -54.531 -24.047 1 80.56 58 PRO B N 1
ATOM 5138 C CA . PRO B 1 58 ? -16.625 -53.719 -24.672 1 80.56 58 PRO B CA 1
ATOM 5139 C C . PRO B 1 58 ? -16.203 -53.156 -26.031 1 80.56 58 PRO B C 1
ATOM 5141 O O . PRO B 1 58 ? -17 -52.5 -26.703 1 80.56 58 PRO B O 1
ATOM 5144 N N . TYR B 1 59 ? -15.086 -53.438 -26.484 1 79.88 59 TYR B N 1
ATOM 5145 C CA . TYR B 1 59 ? -14.57 -52.875 -27.719 1 79.88 59 TYR B CA 1
ATOM 5146 C C . TYR B 1 59 ? -15.297 -53.438 -28.922 1 79.88 59 TYR B C 1
ATOM 5148 O O . TYR B 1 59 ? -15.555 -52.719 -29.906 1 79.88 59 TYR B O 1
ATOM 5156 N N . LYS B 1 60 ? -15.688 -54.719 -28.766 1 80.5 60 LYS B N 1
ATOM 5157 C CA . LYS B 1 60 ? -16.422 -55.375 -29.859 1 80.5 60 LYS B CA 1
ATOM 5158 C C . LYS B 1 60 ? -17.766 -54.688 -30.109 1 80.5 60 LYS B C 1
ATOM 5160 O O . LYS B 1 60 ? -18.125 -54.438 -31.25 1 80.5 60 LYS B O 1
ATOM 5165 N N . SER B 1 61 ? -18.391 -54.375 -28.969 1 80.31 61 SER B N 1
ATOM 5166 C CA . SER B 1 61 ? -19.688 -53.719 -29.078 1 80.31 61 SER B CA 1
ATOM 5167 C C . SER B 1 61 ? -19.562 -52.344 -29.656 1 80.31 61 SER B C 1
ATOM 5169 O O . SER B 1 61 ? -20.391 -51.906 -30.484 1 80.31 61 SER B O 1
ATOM 5171 N N . VAL B 1 62 ? -18.562 -51.625 -29.266 1 83.88 62 VAL B N 1
ATOM 5172 C CA . VAL B 1 62 ? -18.359 -50.281 -29.75 1 83.88 62 VAL B CA 1
ATOM 5173 C C . VAL B 1 62 ? -17.969 -50.312 -31.219 1 83.88 62 VAL B C 1
ATOM 5175 O O . VAL B 1 62 ? -18.453 -49.5 -32 1 83.88 62 VAL B O 1
ATOM 5178 N N . ALA B 1 63 ? -17.125 -51.188 -31.594 1 82.44 63 ALA B N 1
ATOM 5179 C CA . ALA B 1 63 ? -16.719 -51.344 -32.969 1 82.44 63 ALA B CA 1
ATOM 5180 C C . ALA B 1 63 ? -17.891 -51.75 -33.875 1 82.44 63 ALA B C 1
ATOM 5182 O O . ALA B 1 63 ? -18.016 -51.281 -35 1 82.44 63 ALA B O 1
ATOM 5183 N N . GLY B 1 64 ? -18.719 -52.688 -33.312 1 77.69 64 GLY B N 1
ATOM 5184 C CA . GLY B 1 64 ? -19.906 -53.094 -34.031 1 77.69 64 GLY B CA 1
ATOM 5185 C C . GLY B 1 64 ? -20.891 -51.969 -34.281 1 77.69 64 GLY B C 1
ATOM 5186 O O . GLY B 1 64 ? -21.453 -51.844 -35.375 1 77.69 64 GLY B O 1
ATOM 5187 N N . LEU B 1 65 ? -21 -51.156 -33.25 1 79.56 65 LEU B N 1
ATOM 5188 C CA . LEU B 1 65 ? -21.922 -50.031 -33.375 1 79.56 65 LEU B CA 1
ATOM 5189 C C . LEU B 1 65 ? -21.438 -49.031 -34.375 1 79.56 65 LEU B C 1
ATOM 5191 O O . LEU B 1 65 ? -22.234 -48.375 -35.062 1 79.56 65 LEU B O 1
ATOM 5195 N N . LEU B 1 66 ? -20.094 -48.938 -34.562 1 83.31 66 LEU B N 1
ATOM 5196 C CA . LEU B 1 66 ? -19.516 -47.969 -35.469 1 83.31 66 LEU B CA 1
ATOM 5197 C C . LEU B 1 66 ? -19.234 -48.594 -36.844 1 83.31 66 LEU B C 1
ATOM 5199 O O . LEU B 1 66 ? -18.906 -47.906 -37.781 1 83.31 66 LEU B O 1
ATOM 5203 N N . GLY B 1 67 ? -19.406 -49.938 -36.938 1 78 67 GLY B N 1
ATOM 5204 C CA . GLY B 1 67 ? -19.25 -50.656 -38.188 1 78 67 GLY B CA 1
ATOM 5205 C C . GLY B 1 67 ? -17.797 -50.781 -38.625 1 78 67 GLY B C 1
ATOM 5206 O O . GLY B 1 67 ? -17.5 -50.719 -39.812 1 78 67 GLY B O 1
ATOM 5207 N N . ILE B 1 68 ? -16.969 -50.812 -37.656 1 82.5 68 ILE B N 1
ATOM 5208 C CA . ILE B 1 68 ? -15.555 -50.875 -38 1 82.5 68 ILE B CA 1
ATOM 5209 C C . ILE B 1 68 ? -15.047 -52.312 -37.906 1 82.5 68 ILE B C 1
ATOM 5211 O O . ILE B 1 68 ? -15.18 -52.969 -36.844 1 82.5 68 ILE B O 1
ATOM 5215 N N . ASP B 1 69 ? -14.484 -52.781 -38.969 1 78.69 69 ASP B N 1
ATOM 5216 C CA . ASP B 1 69 ? -14.023 -54.156 -39 1 78.69 69 ASP B CA 1
ATOM 5217 C C . ASP B 1 69 ? -12.5 -54.25 -39 1 78.69 69 ASP B C 1
ATOM 5219 O O . ASP B 1 69 ? -11.922 -55.281 -38.688 1 78.69 69 ASP B O 1
ATOM 5223 N N . ASN B 1 70 ? -11.883 -53.125 -39.25 1 82.19 70 ASN B N 1
ATOM 5224 C CA . ASN B 1 70 ? -10.422 -53.125 -39.312 1 82.19 70 ASN B CA 1
ATOM 5225 C C . ASN B 1 70 ? -9.82 -52.562 -38.031 1 82.19 70 ASN B C 1
ATOM 5227 O O . ASN B 1 70 ? -10.211 -51.5 -37.531 1 82.19 70 ASN B O 1
ATOM 5231 N N . PRO B 1 71 ? -8.984 -53.406 -37.438 1 81.75 71 PRO B N 1
ATOM 5232 C CA . PRO B 1 71 ? -8.359 -52.969 -36.188 1 81.75 71 PRO B CA 1
ATOM 5233 C C . PRO B 1 71 ? -7.633 -51.625 -36.312 1 81.75 71 PRO B C 1
ATOM 5235 O O . PRO B 1 71 ? -7.664 -50.812 -35.375 1 81.75 71 PRO B O 1
ATOM 5238 N N . ASN B 1 72 ? -7.047 -51.438 -37.438 1 78.56 72 ASN B N 1
ATOM 5239 C CA . ASN B 1 72 ? -6.328 -50.156 -37.625 1 78.56 72 ASN B CA 1
ATOM 5240 C C . ASN B 1 72 ? -7.285 -48.969 -37.688 1 78.56 72 ASN B C 1
ATOM 5242 O O . ASN B 1 72 ? -6.98 -47.906 -37.125 1 78.56 72 ASN B O 1
ATOM 5246 N N . THR B 1 73 ? -8.375 -49.188 -38.281 1 82.38 73 THR B N 1
ATOM 5247 C CA . THR B 1 73 ? -9.375 -48.125 -38.375 1 82.38 73 THR B CA 1
ATOM 5248 C C . THR B 1 73 ? -9.984 -47.844 -37 1 82.38 73 THR B C 1
ATOM 5250 O O . THR B 1 73 ? -10.305 -46.719 -36.656 1 82.38 73 THR B O 1
ATOM 5253 N N . PHE B 1 74 ? -10.094 -48.844 -36.219 1 84.94 74 PHE B N 1
ATOM 5254 C CA . PHE B 1 74 ? -10.656 -48.719 -34.875 1 84.94 74 PHE B CA 1
ATOM 5255 C C . PHE B 1 74 ? -9.727 -47.875 -34 1 84.94 74 PHE B C 1
ATOM 5257 O O . PHE B 1 74 ? -10.188 -47 -33.25 1 84.94 74 PHE B O 1
ATOM 5264 N N . VAL B 1 75 ? -8.484 -48.156 -34.062 1 83.25 75 VAL B N 1
ATOM 5265 C CA . VAL B 1 75 ? -7.508 -47.406 -33.281 1 83.25 75 VAL B CA 1
ATOM 5266 C C . VAL B 1 75 ? -7.508 -45.938 -33.719 1 83.25 75 VAL B C 1
ATOM 5268 O O . VAL B 1 75 ? -7.422 -45.031 -32.875 1 83.25 75 VAL B O 1
ATOM 5271 N N . PHE B 1 76 ? -7.668 -45.719 -34.969 1 83.06 76 PHE B N 1
ATOM 5272 C CA . PHE B 1 76 ? -7.676 -44.344 -35.531 1 83.06 76 PHE B CA 1
ATOM 5273 C C . PHE B 1 76 ? -8.883 -43.594 -35.031 1 83.06 76 PHE B C 1
ATOM 5275 O O . PHE B 1 76 ? -8.758 -42.406 -34.656 1 83.06 76 PHE B O 1
ATOM 5282 N N . VAL B 1 77 ? -10.008 -44.188 -35.031 1 84.88 77 VAL B N 1
ATOM 5283 C CA . VAL B 1 77 ? -11.234 -43.531 -34.594 1 84.88 77 VAL B CA 1
ATOM 5284 C C . VAL B 1 77 ? -11.133 -43.219 -33.094 1 84.88 77 VAL B C 1
ATOM 5286 O O . VAL B 1 77 ? -11.594 -42.188 -32.656 1 84.88 77 VAL B O 1
ATOM 5289 N N . LEU B 1 78 ? -10.562 -44.094 -32.312 1 86.5 78 LEU B N 1
ATOM 5290 C CA . LEU B 1 78 ? -10.383 -43.844 -30.891 1 86.5 78 LEU B CA 1
ATOM 5291 C C . LEU B 1 78 ? -9.438 -42.688 -30.641 1 86.5 78 LEU B C 1
ATOM 5293 O O . LEU B 1 78 ? -9.656 -41.875 -29.719 1 86.5 78 LEU B O 1
ATOM 5297 N N . LEU B 1 79 ? -8.43 -42.594 -31.438 1 86 79 LEU B N 1
ATOM 5298 C CA . LEU B 1 79 ? -7.469 -41.5 -31.312 1 86 79 LEU B CA 1
ATOM 5299 C C . LEU B 1 79 ? -8.109 -40.156 -31.672 1 86 79 LEU B C 1
ATOM 5301 O O . LEU B 1 79 ? -7.926 -39.188 -30.969 1 86 79 LEU B O 1
ATOM 5305 N N . MET B 1 80 ? -8.875 -40.156 -32.719 1 86.75 80 MET B N 1
ATOM 5306 C CA . MET B 1 80 ? -9.547 -38.938 -33.125 1 86.75 80 MET B CA 1
ATOM 5307 C C . MET B 1 80 ? -10.578 -38.5 -32.094 1 86.75 80 MET B C 1
ATOM 5309 O O . MET B 1 80 ? -10.758 -37.312 -31.859 1 86.75 80 MET B O 1
ATOM 5313 N N . SER B 1 81 ? -11.281 -39.5 -31.531 1 88.62 81 SER B N 1
ATOM 5314 C CA . SER B 1 81 ? -12.25 -39.156 -30.5 1 88.62 81 SER B CA 1
ATOM 5315 C C . SER B 1 81 ? -11.57 -38.531 -29.281 1 88.62 81 SER B C 1
ATOM 5317 O O . SER B 1 81 ? -12.125 -37.656 -28.641 1 88.62 81 SER B O 1
ATOM 5319 N N . LEU B 1 82 ? -10.438 -39.031 -28.969 1 88.12 82 LEU B N 1
ATOM 5320 C CA . LEU B 1 82 ? -9.695 -38.5 -27.844 1 88.12 82 LEU B CA 1
ATOM 5321 C C . LEU B 1 82 ? -9.234 -37.062 -28.125 1 88.12 82 LEU B C 1
ATOM 5323 O O . LEU B 1 82 ? -9.219 -36.219 -27.234 1 88.12 82 LEU B O 1
ATOM 5327 N N . ILE B 1 83 ? -8.844 -36.75 -29.359 1 88.69 83 ILE B N 1
ATOM 5328 C CA . ILE B 1 83 ? -8.43 -35.406 -29.75 1 88.69 83 ILE B CA 1
ATOM 5329 C C . ILE B 1 83 ? -9.602 -34.469 -29.594 1 88.69 83 ILE B C 1
ATOM 5331 O O . ILE B 1 83 ? -9.453 -33.375 -29.016 1 88.69 83 ILE B O 1
ATOM 5335 N N . VAL B 1 84 ? -10.734 -34.875 -30.094 1 90.81 84 VAL B N 1
ATOM 5336 C CA . VAL B 1 84 ? -11.93 -34.031 -30 1 90.81 84 VAL B CA 1
ATOM 5337 C C . VAL B 1 84 ? -12.289 -33.812 -28.531 1 90.81 84 VAL B C 1
ATOM 5339 O O . VAL B 1 84 ? -12.664 -32.688 -28.141 1 90.81 84 VAL B O 1
ATOM 5342 N N . LEU B 1 85 ? -12.195 -34.812 -27.75 1 90.75 85 LEU B N 1
ATOM 5343 C CA . LEU B 1 85 ? -12.508 -34.719 -26.328 1 90.75 85 LEU B CA 1
ATOM 5344 C C . LEU B 1 85 ? -11.586 -33.688 -25.656 1 90.75 85 LEU B C 1
ATOM 5346 O O . LEU B 1 85 ? -12.039 -32.906 -24.828 1 90.75 85 LEU B O 1
ATOM 5350 N N . TYR B 1 86 ? -10.359 -33.688 -25.984 1 87.62 86 TYR B N 1
ATOM 5351 C CA . TYR B 1 86 ? -9.406 -32.781 -25.359 1 87.62 86 TYR B CA 1
ATOM 5352 C C . TYR B 1 86 ? -9.672 -31.344 -25.781 1 87.62 86 TYR B C 1
ATOM 5354 O O . TYR B 1 86 ? -9.523 -30.422 -24.984 1 87.62 86 TYR B O 1
ATOM 5362 N N . ILE B 1 87 ? -10.07 -31.141 -26.984 1 90.62 87 ILE B N 1
ATOM 5363 C CA . ILE B 1 87 ? -10.391 -29.812 -27.469 1 90.62 87 ILE B CA 1
ATOM 5364 C C . ILE B 1 87 ? -11.633 -29.281 -26.766 1 90.62 87 ILE B C 1
ATOM 5366 O O . ILE B 1 87 ? -11.641 -28.172 -26.25 1 90.62 87 ILE B O 1
ATOM 5370 N N . VAL B 1 88 ? -12.68 -30.141 -26.719 1 92.5 88 VAL B N 1
ATOM 5371 C CA . VAL B 1 88 ? -13.93 -29.75 -26.078 1 92.5 88 VAL B CA 1
ATOM 5372 C C . VAL B 1 88 ? -13.703 -29.516 -24.578 1 92.5 88 VAL B C 1
ATOM 5374 O O . VAL B 1 88 ? -14.227 -28.562 -24.016 1 92.5 88 VAL B O 1
ATOM 5377 N N . LYS B 1 89 ? -13 -30.375 -23.969 1 91 89 LYS B N 1
ATOM 5378 C CA . LYS B 1 89 ? -12.68 -30.266 -22.547 1 91 89 LYS B CA 1
ATOM 5379 C C . LYS B 1 89 ? -11.992 -28.938 -22.234 1 91 89 LYS B C 1
ATOM 5381 O O . LYS B 1 89 ? -12.383 -28.234 -21.312 1 91 89 LYS B O 1
ATOM 5386 N N . ASN B 1 90 ? -11.039 -28.562 -23.031 1 89.62 90 ASN B N 1
ATOM 5387 C CA . ASN B 1 90 ? -10.25 -27.375 -22.734 1 89.62 90 ASN B CA 1
ATOM 5388 C C . ASN B 1 90 ? -11.008 -26.094 -23.062 1 89.62 90 ASN B C 1
ATOM 5390 O O . ASN B 1 90 ? -10.836 -25.078 -22.391 1 89.62 90 ASN B O 1
ATOM 5394 N N . ILE B 1 91 ? -11.883 -26.156 -24.047 1 92.69 91 ILE B N 1
ATOM 5395 C CA . ILE B 1 91 ? -12.766 -25.031 -24.312 1 92.69 91 ILE B CA 1
ATOM 5396 C C . ILE B 1 91 ? -13.695 -24.812 -23.125 1 92.69 91 ILE B C 1
ATOM 5398 O O . ILE B 1 91 ? -13.93 -23.672 -22.703 1 92.69 91 ILE B O 1
ATOM 5402 N N . TYR B 1 92 ? -14.164 -25.891 -22.609 1 92.56 92 TYR B N 1
ATOM 5403 C CA . TYR B 1 92 ? -15.039 -25.812 -21.438 1 92.56 92 TYR B CA 1
ATOM 5404 C C . TYR B 1 92 ? -14.289 -25.281 -20.234 1 92.56 92 TYR B C 1
ATOM 5406 O O . TYR B 1 92 ? -14.836 -24.484 -19.453 1 92.56 92 TYR B O 1
ATOM 5414 N N . LEU B 1 93 ? -13.133 -25.672 -20.094 1 89.44 93 LEU B N 1
ATOM 5415 C CA . LEU B 1 93 ? -12.352 -25.219 -18.953 1 89.44 93 LEU B CA 1
ATOM 5416 C C . LEU B 1 93 ? -12.125 -23.719 -19.016 1 89.44 93 LEU B C 1
ATOM 5418 O O . LEU B 1 93 ? -12.18 -23.031 -17.984 1 89.44 93 LEU B O 1
ATOM 5422 N N . ILE B 1 94 ? -11.891 -23.234 -20.188 1 91 94 ILE B N 1
ATOM 5423 C CA . ILE B 1 94 ? -11.719 -21.797 -20.375 1 91 94 ILE B CA 1
ATOM 5424 C C . ILE B 1 94 ? -13.008 -21.078 -19.984 1 91 94 ILE B C 1
ATOM 5426 O O . ILE B 1 94 ? -12.961 -20.047 -19.297 1 91 94 ILE B O 1
ATOM 5430 N N . PHE B 1 95 ? -14.086 -21.688 -20.406 1 93.06 95 PHE B N 1
ATOM 5431 C CA . PHE B 1 95 ? -15.391 -21.125 -20.062 1 93.06 95 PHE B CA 1
ATOM 5432 C C . PHE B 1 95 ? -15.594 -21.156 -18.547 1 93.06 95 PHE B C 1
ATOM 5434 O O . PHE B 1 95 ? -16.062 -20.156 -17.969 1 93.06 95 PHE B O 1
ATOM 5441 N N . MET B 1 96 ? -15.297 -22.188 -17.984 1 91.31 96 MET B N 1
ATOM 5442 C CA . MET B 1 96 ? -15.43 -22.359 -16.531 1 91.31 96 MET B CA 1
ATOM 5443 C C . MET B 1 96 ? -14.586 -21.328 -15.789 1 91.31 96 MET B C 1
ATOM 5445 O O . MET B 1 96 ? -15.047 -20.703 -14.828 1 91.31 96 MET B O 1
ATOM 5449 N N . TYR B 1 97 ? -13.336 -21.078 -16.219 1 88.88 97 TYR B N 1
ATOM 5450 C CA . TYR B 1 97 ? -12.453 -20.125 -15.586 1 88.88 97 TYR B CA 1
ATOM 5451 C C . TYR B 1 97 ? -13.008 -18.703 -15.703 1 88.88 97 TYR B C 1
ATOM 5453 O O . TYR B 1 97 ? -12.953 -17.922 -14.75 1 88.88 97 TYR B O 1
ATOM 5461 N N . ASN B 1 98 ? -13.539 -18.438 -16.844 1 91.44 98 ASN B N 1
ATOM 5462 C CA . ASN B 1 98 ? -14.148 -17.141 -17.062 1 91.44 98 ASN B CA 1
ATOM 5463 C C . ASN B 1 98 ? -15.312 -16.891 -16.109 1 91.44 98 ASN B C 1
ATOM 5465 O O . ASN B 1 98 ? -15.445 -15.797 -15.555 1 91.44 98 ASN B O 1
ATOM 5469 N N . ARG B 1 99 ? -16.125 -17.906 -15.992 1 90.88 99 ARG B N 1
ATOM 5470 C CA . ARG B 1 99 ? -17.266 -17.797 -15.102 1 90.88 99 ARG B CA 1
ATOM 5471 C C . ARG B 1 99 ? -16.812 -17.672 -13.648 1 90.88 99 ARG B C 1
ATOM 5473 O O . ARG B 1 99 ? -17.453 -16.969 -12.852 1 90.88 99 ARG B O 1
ATOM 5480 N N . GLN B 1 100 ? -15.844 -18.344 -13.289 1 90.69 100 GLN B N 1
ATOM 5481 C CA . GLN B 1 100 ? -15.312 -18.297 -11.93 1 90.69 100 GLN B CA 1
ATOM 5482 C C . GLN B 1 100 ? -14.797 -16.891 -11.602 1 90.69 100 GLN B C 1
ATOM 5484 O O . GLN B 1 100 ? -15.125 -16.328 -10.555 1 90.69 100 GLN B O 1
ATOM 5489 N N . TYR B 1 101 ? -14.023 -16.266 -12.5 1 91 101 TYR B N 1
ATOM 5490 C CA . TYR B 1 101 ? -13.438 -14.953 -12.25 1 91 101 TYR B CA 1
ATOM 5491 C C . TYR B 1 101 ? -14.508 -13.875 -12.242 1 91 101 TYR B C 1
ATOM 5493 O O . TYR B 1 101 ? -14.43 -12.922 -11.461 1 91 101 TYR B O 1
ATOM 5501 N N . LYS B 1 102 ? -15.469 -14.047 -13.133 1 90.12 102 LYS B N 1
ATOM 5502 C CA . LYS B 1 102 ? -16.578 -13.109 -13.125 1 90.12 102 LYS B CA 1
ATOM 5503 C C . LYS B 1 102 ? -17.297 -13.117 -11.781 1 90.12 102 LYS B C 1
ATOM 5505 O O . LYS B 1 102 ? -17.672 -12.07 -11.258 1 90.12 102 LYS B O 1
ATOM 5510 N N . TYR B 1 103 ? -17.531 -14.32 -11.305 1 90.56 103 TYR B N 1
ATOM 5511 C CA . TYR B 1 103 ? -18.172 -14.484 -10.008 1 90.56 103 TYR B CA 1
ATOM 5512 C C . TYR B 1 103 ? -17.359 -13.812 -8.898 1 90.56 103 TYR B C 1
ATOM 5514 O O . TYR B 1 103 ? -17.906 -13.078 -8.078 1 90.56 103 TYR B O 1
ATOM 5522 N N . ILE B 1 104 ? -16.125 -14 -8.859 1 90.81 104 ILE B N 1
ATOM 5523 C CA . ILE B 1 104 ? -15.25 -13.523 -7.789 1 90.81 104 ILE B CA 1
ATOM 5524 C C . ILE B 1 104 ? -15.164 -12 -7.828 1 90.81 104 ILE B C 1
ATOM 5526 O O . ILE B 1 104 ? -15.406 -11.336 -6.816 1 90.81 104 ILE B O 1
ATOM 5530 N N . TYR B 1 105 ? -14.914 -11.414 -8.977 1 90.38 105 TYR B N 1
ATOM 5531 C CA . TYR B 1 105 ? -14.633 -9.984 -9.055 1 90.38 105 TYR B CA 1
ATOM 5532 C C . TYR B 1 105 ? -15.914 -9.172 -9 1 90.38 105 TYR B C 1
ATOM 5534 O O . TYR B 1 105 ? -15.922 -8.047 -8.492 1 90.38 105 TYR B O 1
ATOM 5542 N N . SER B 1 106 ? -17.016 -9.773 -9.516 1 89.25 106 SER B N 1
ATOM 5543 C CA . SER B 1 106 ? -18.297 -9.094 -9.359 1 89.25 106 SER B CA 1
ATOM 5544 C C . SER B 1 106 ? -18.688 -8.984 -7.891 1 89.25 106 SER B C 1
ATOM 5546 O O . SER B 1 106 ? -19.203 -7.953 -7.453 1 89.25 106 SER B O 1
ATOM 5548 N N . ASN B 1 107 ? -18.484 -10.039 -7.164 1 89.88 107 ASN B N 1
ATOM 5549 C CA . ASN B 1 107 ? -18.797 -10.023 -5.742 1 89.88 107 ASN B CA 1
ATOM 5550 C C . ASN B 1 107 ? -17.844 -9.148 -4.957 1 89.88 107 ASN B C 1
ATOM 5552 O O . ASN B 1 107 ? -18.219 -8.57 -3.934 1 89.88 107 ASN B O 1
ATOM 5556 N N . MET B 1 108 ? -16.625 -9.078 -5.383 1 90.88 108 MET B N 1
ATOM 5557 C CA . MET B 1 108 ? -15.664 -8.164 -4.77 1 90.88 108 MET B CA 1
ATOM 5558 C C . MET B 1 108 ? -16.141 -6.719 -4.883 1 90.88 108 MET B C 1
ATOM 5560 O O . MET B 1 108 ? -16.078 -5.965 -3.912 1 90.88 108 MET B O 1
ATOM 5564 N N . ARG B 1 109 ? -16.609 -6.367 -6.066 1 90.62 109 ARG B N 1
ATOM 5565 C CA . ARG B 1 109 ? -17.125 -5.023 -6.281 1 90.62 109 ARG B CA 1
ATOM 5566 C C . ARG B 1 109 ? -18.328 -4.746 -5.383 1 90.62 109 ARG B C 1
ATOM 5568 O O . ARG B 1 109 ? -18.406 -3.684 -4.766 1 90.62 109 ARG B O 1
ATOM 5575 N N . PHE B 1 110 ? -19.141 -5.691 -5.348 1 89.94 110 PHE B N 1
ATOM 5576 C CA . PHE B 1 110 ? -20.344 -5.551 -4.555 1 89.94 110 PHE B CA 1
ATOM 5577 C C . PHE B 1 110 ? -20.016 -5.285 -3.09 1 89.94 110 PHE B C 1
ATOM 5579 O O . PHE B 1 110 ? -20.547 -4.352 -2.486 1 89.94 110 PHE B O 1
ATOM 5586 N N . LEU B 1 111 ? -19.172 -6.012 -2.529 1 89.19 111 LEU B N 1
ATOM 5587 C CA . LEU B 1 111 ? -18.828 -5.883 -1.116 1 89.19 111 LEU B CA 1
ATOM 5588 C C . LEU B 1 111 ? -18.062 -4.582 -0.856 1 89.19 111 LEU B C 1
ATOM 5590 O O . LEU B 1 111 ? -18.328 -3.896 0.134 1 89.19 111 LEU B O 1
ATOM 5594 N N . SER B 1 112 ? -17.047 -4.273 -1.696 1 92.31 112 SER B N 1
ATOM 5595 C CA . SER B 1 112 ? -16.234 -3.064 -1.518 1 92.31 112 SER B CA 1
ATOM 5596 C C . SER B 1 112 ? -17.109 -1.812 -1.58 1 92.31 112 SER B C 1
ATOM 5598 O O . SER B 1 112 ? -16.953 -0.899 -0.767 1 92.31 112 SER B O 1
ATOM 5600 N N . THR B 1 113 ? -18 -1.799 -2.574 1 91.88 113 THR B N 1
ATOM 5601 C CA . THR B 1 113 ? -18.859 -0.636 -2.736 1 91.88 113 THR B CA 1
ATOM 5602 C C . THR B 1 113 ? -19.844 -0.535 -1.581 1 91.88 113 THR B C 1
ATOM 5604 O O . THR B 1 113 ? -20.156 0.564 -1.119 1 91.88 113 THR B O 1
ATOM 5607 N N . LYS B 1 114 ? -20.328 -1.612 -1.11 1 90 114 LYS B N 1
ATOM 5608 C CA . LYS B 1 114 ? -21.234 -1.619 0.03 1 90 114 LYS B CA 1
ATOM 5609 C C . LYS B 1 114 ? -20.531 -1.127 1.295 1 90 114 LYS B C 1
ATOM 5611 O O . LYS B 1 114 ? -21.125 -0.378 2.08 1 90 114 LYS B O 1
ATOM 5616 N N . LEU B 1 115 ? -19.359 -1.565 1.485 1 90.81 115 LEU B N 1
ATOM 5617 C CA . LEU B 1 115 ? -18.594 -1.137 2.646 1 90.81 115 LEU B CA 1
ATOM 5618 C C . LEU B 1 115 ? -18.281 0.354 2.574 1 90.81 115 LEU B C 1
ATOM 5620 O O . LEU B 1 115 ? -18.344 1.057 3.586 1 90.81 115 LEU B O 1
ATOM 5624 N N . MET B 1 116 ? -17.891 0.771 1.394 1 93.19 116 MET B N 1
ATOM 5625 C CA . MET B 1 116 ? -17.609 2.191 1.214 1 93.19 116 MET B CA 1
ATOM 5626 C C . MET B 1 116 ? -18.844 3.033 1.524 1 93.19 116 MET B C 1
ATOM 5628 O O . MET B 1 116 ? -18.75 4.062 2.193 1 93.19 116 MET B O 1
ATOM 5632 N N . ARG B 1 117 ? -19.953 2.637 1.047 1 90.94 117 ARG B N 1
ATOM 5633 C CA . ARG B 1 117 ? -21.203 3.33 1.326 1 90.94 117 ARG B CA 1
ATOM 5634 C C . ARG B 1 117 ? -21.516 3.334 2.82 1 90.94 117 ARG B C 1
ATOM 5636 O O . ARG B 1 117 ? -22 4.328 3.357 1 90.94 117 ARG B O 1
ATOM 5643 N N . PHE B 1 118 ? -21.234 2.258 3.445 1 90.69 118 PHE B N 1
ATOM 5644 C CA . PHE B 1 118 ? -21.422 2.123 4.883 1 90.69 118 PHE B CA 1
ATOM 5645 C C . PHE B 1 118 ? -20.516 3.086 5.645 1 90.69 118 PHE B C 1
ATOM 5647 O O . PHE B 1 118 ? -20.984 3.812 6.527 1 90.69 118 PHE B O 1
ATOM 5654 N N . TYR B 1 119 ? -19.219 3.125 5.273 1 92 119 TYR B N 1
ATOM 5655 C CA . TYR B 1 119 ? -18.266 3.994 5.957 1 92 119 TYR B CA 1
ATOM 5656 C C . TYR B 1 119 ? -18.641 5.461 5.762 1 92 119 TYR B C 1
ATOM 5658 O O . TYR B 1 119 ? -18.594 6.25 6.711 1 92 119 TYR B O 1
ATOM 5666 N N . LEU B 1 120 ? -19.031 5.82 4.566 1 91.56 120 LEU B N 1
ATOM 5667 C CA . LEU B 1 120 ? -19.375 7.203 4.266 1 91.56 120 LEU B CA 1
ATOM 5668 C C . LEU B 1 120 ? -20.656 7.609 4.992 1 91.56 120 LEU B C 1
ATOM 5670 O O . LEU B 1 120 ? -20.844 8.789 5.309 1 91.56 120 LEU B O 1
ATOM 5674 N N . GLY B 1 121 ? -21.469 6.656 5.277 1 88.56 121 GLY B N 1
ATOM 5675 C CA . GLY B 1 121 ? -22.75 6.934 5.926 1 88.56 121 GLY B CA 1
ATOM 5676 C C . GLY B 1 121 ? -22.641 7 7.438 1 88.56 121 GLY B C 1
ATOM 5677 O O . GLY B 1 121 ? -23.562 7.48 8.109 1 88.56 121 GLY B O 1
ATOM 5678 N N . GLN B 1 122 ? -21.5 6.676 7.973 1 88.81 122 GLN B N 1
ATOM 5679 C CA . GLN B 1 122 ? -21.312 6.672 9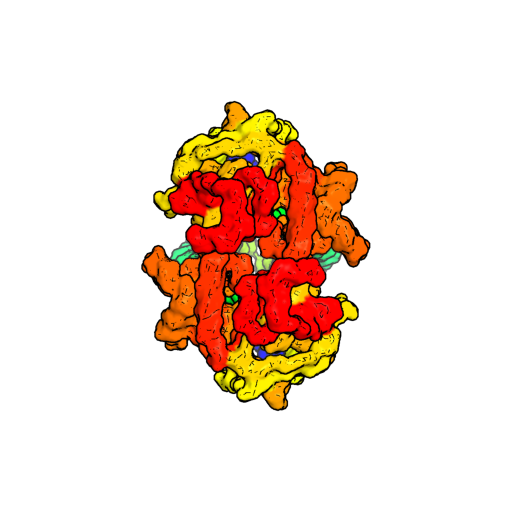.422 1 88.81 122 GLN B CA 1
ATOM 5680 C C . GLN B 1 122 ? -21.156 8.094 9.953 1 88.81 122 GLN B C 1
ATOM 5682 O O . GLN B 1 122 ? -20.859 9.023 9.195 1 88.81 122 GLN B O 1
ATOM 5687 N N . SER B 1 123 ? -21.297 8.219 11.219 1 87.19 123 SER B N 1
ATOM 5688 C CA . SER B 1 123 ? -21.203 9.516 11.875 1 87.19 123 SER B CA 1
ATOM 5689 C C . SER B 1 123 ? -19.766 10.008 11.945 1 87.19 123 SER B C 1
ATOM 5691 O O . SER B 1 123 ? -18.828 9.227 11.781 1 87.19 123 SER B O 1
ATOM 5693 N N . TYR B 1 124 ? -19.641 11.266 12.102 1 86.75 124 TYR B N 1
ATOM 5694 C CA . TYR B 1 124 ? -18.312 11.852 12.242 1 86.75 124 TYR B CA 1
ATOM 5695 C C . TYR B 1 124 ? -17.594 11.281 13.461 1 86.75 124 TYR B C 1
ATOM 5697 O O . TYR B 1 124 ? -16.375 11.094 13.438 1 86.75 124 TYR B O 1
ATOM 5705 N N . SER B 1 125 ? -18.344 11.023 14.5 1 83 125 SER B N 1
ATOM 5706 C CA . SER B 1 125 ? -17.781 10.43 15.711 1 83 125 SER B CA 1
ATOM 5707 C C . SER B 1 125 ? -17.109 9.094 15.414 1 83 125 SER B C 1
ATOM 5709 O O . SER B 1 125 ? -16.094 8.758 16 1 83 125 SER B O 1
ATOM 5711 N N . TYR B 1 126 ? -17.766 8.367 14.508 1 83.69 126 TYR B N 1
ATOM 5712 C CA . TYR B 1 126 ? -17.203 7.098 14.07 1 83.69 126 TYR B CA 1
ATOM 5713 C C . TYR B 1 126 ? -15.844 7.297 13.422 1 83.69 126 TYR B C 1
ATOM 5715 O O . TYR B 1 126 ? -14.906 6.547 13.688 1 83.69 126 TYR B O 1
ATOM 5723 N N . HIS B 1 127 ? -15.703 8.289 12.641 1 84.25 127 HIS B N 1
ATOM 5724 C CA . HIS B 1 127 ? -14.484 8.547 11.875 1 84.25 127 HIS B CA 1
ATOM 5725 C C . HIS B 1 127 ? -13.391 9.117 12.766 1 84.25 127 HIS B C 1
ATOM 5727 O O . HIS B 1 127 ? -12.203 8.977 12.461 1 84.25 127 HIS B O 1
ATOM 5733 N N . LYS B 1 128 ? -13.797 9.758 13.828 1 75.94 128 LYS B N 1
ATOM 5734 C CA . LYS B 1 128 ? -12.82 10.258 14.789 1 75.94 128 LYS B CA 1
ATOM 5735 C C . LYS B 1 128 ? -12.18 9.117 15.578 1 75.94 128 LYS B C 1
ATOM 5737 O O . LYS B 1 128 ? -11.039 9.234 16.031 1 75.94 128 LYS B O 1
ATOM 5742 N N . LYS B 1 129 ? -12.961 8.133 15.703 1 73.5 129 LYS B N 1
ATOM 5743 C CA . LYS B 1 129 ? -12.492 6.988 16.484 1 73.5 129 LYS B CA 1
ATOM 5744 C C . LYS B 1 129 ? -11.648 6.047 15.633 1 73.5 129 LYS B C 1
ATOM 5746 O O . LYS B 1 129 ? -10.773 5.352 16.156 1 73.5 129 LYS B O 1
ATOM 5751 N N . LYS B 1 130 ? -12.039 6.059 14.414 1 76.31 130 LYS B N 1
ATOM 5752 C CA . LYS B 1 130 ? -11.359 5.121 13.531 1 76.31 130 LYS B CA 1
ATOM 5753 C C . LYS B 1 130 ? -10.273 5.824 12.719 1 76.31 130 LYS B C 1
ATOM 5755 O O . LYS B 1 130 ? -10.43 6.988 12.336 1 76.31 130 LYS B O 1
ATOM 5760 N N . ASN B 1 131 ? -9.219 5.145 12.422 1 72.19 131 ASN B N 1
ATOM 5761 C CA . ASN B 1 131 ? -8.141 5.66 11.586 1 72.19 131 ASN B CA 1
ATOM 5762 C C . ASN B 1 131 ? -8.5 5.586 10.102 1 72.19 131 ASN B C 1
ATOM 5764 O O . ASN B 1 131 ? -8.984 4.559 9.633 1 72.19 131 ASN B O 1
ATOM 5768 N N . SER B 1 132 ? -8.398 6.715 9.406 1 76.5 132 SER B N 1
ATOM 5769 C CA . SER B 1 132 ? -8.688 6.77 7.98 1 76.5 132 SER B CA 1
ATOM 5770 C C . SER B 1 132 ? -7.902 5.715 7.215 1 76.5 132 SER B C 1
ATOM 5772 O O . SER B 1 132 ? -8.414 5.125 6.258 1 76.5 132 SER B O 1
ATOM 5774 N N . SER B 1 133 ? -6.715 5.418 7.652 1 70.94 133 SER B N 1
ATOM 5775 C CA . SER B 1 133 ? -5.875 4.418 7 1 70.94 133 SER B CA 1
ATOM 5776 C C . SER B 1 133 ? -6.469 3.021 7.145 1 70.94 133 SER B C 1
ATOM 5778 O O . SER B 1 133 ? -6.32 2.182 6.258 1 70.94 133 SER B O 1
ATOM 5780 N N . GLU B 1 134 ? -7.062 2.822 8.281 1 76.75 134 GLU B N 1
ATOM 5781 C CA . GLU B 1 134 ? -7.703 1.53 8.516 1 76.75 134 GLU B CA 1
ATOM 5782 C C . GLU B 1 134 ? -8.891 1.331 7.578 1 76.75 134 GLU B C 1
ATOM 5784 O O . GLU B 1 134 ? -9.078 0.247 7.023 1 76.75 134 GLU B O 1
ATOM 5789 N N . LEU B 1 135 ? -9.648 2.395 7.477 1 84.12 135 LEU B N 1
ATOM 5790 C CA . LEU B 1 135 ? -10.82 2.312 6.605 1 84.12 135 LEU B CA 1
ATOM 5791 C C . LEU B 1 135 ? -10.398 2.125 5.152 1 84.12 135 LEU B C 1
ATOM 5793 O O . LEU B 1 135 ? -11.008 1.341 4.422 1 84.12 135 LEU B O 1
ATOM 5797 N N . LEU B 1 136 ? -9.367 2.859 4.832 1 82.94 136 LEU B N 1
ATOM 5798 C CA . LEU B 1 136 ? -8.812 2.721 3.488 1 82.94 136 LEU B CA 1
ATOM 5799 C C . LEU B 1 136 ? -8.32 1.298 3.244 1 82.94 136 LEU B C 1
ATOM 5801 O O . LEU B 1 136 ? -8.594 0.715 2.193 1 82.94 136 LEU B O 1
ATOM 5805 N N . ARG B 1 137 ? -7.625 0.728 4.156 1 77.94 137 ARG B N 1
ATOM 5806 C CA . ARG B 1 137 ? -7.113 -0.634 4.055 1 77.94 137 ARG B CA 1
ATOM 5807 C C . ARG B 1 137 ? -8.25 -1.642 3.943 1 77.94 137 ARG B C 1
ATOM 5809 O O . ARG B 1 137 ? -8.18 -2.586 3.152 1 77.94 137 ARG B O 1
ATOM 5816 N N . ASN B 1 138 ? -9.273 -1.438 4.715 1 83.56 138 ASN B N 1
ATOM 5817 C CA . ASN B 1 138 ? -10.414 -2.355 4.719 1 83.56 138 ASN B CA 1
ATOM 5818 C C . ASN B 1 138 ? -11.086 -2.422 3.354 1 83.56 138 ASN B C 1
ATOM 5820 O O . ASN B 1 138 ? -11.32 -3.51 2.824 1 83.56 138 ASN B O 1
ATOM 5824 N N . VAL B 1 139 ? -11.297 -1.256 2.791 1 86.38 139 VAL B N 1
ATOM 5825 C CA . VAL B 1 139 ? -12.078 -1.196 1.56 1 86.38 139 VAL B CA 1
ATOM 5826 C C . VAL B 1 139 ? -11.227 -1.659 0.383 1 86.38 139 VAL B C 1
ATOM 5828 O O . VAL B 1 139 ? -11.727 -2.289 -0.55 1 86.38 139 VAL B O 1
ATOM 5831 N N . ASN B 1 140 ? -9.945 -1.439 0.503 1 79.81 140 ASN B N 1
ATOM 5832 C CA . ASN B 1 140 ? -9.094 -1.705 -0.652 1 79.81 140 ASN B CA 1
ATOM 5833 C C . ASN B 1 140 ? -8.375 -3.045 -0.524 1 79.81 140 ASN B C 1
ATOM 5835 O O . ASN B 1 140 ? -8.469 -3.891 -1.415 1 79.81 140 ASN B O 1
ATOM 5839 N N . GLN B 1 141 ? -7.746 -3.27 0.591 1 75.62 141 GLN B N 1
ATOM 5840 C CA . GLN B 1 141 ? -6.855 -4.418 0.717 1 75.62 141 GLN B CA 1
ATOM 5841 C C . GLN B 1 141 ? -7.574 -5.605 1.348 1 75.62 141 GLN B C 1
ATOM 5843 O O . GLN B 1 141 ? -7.496 -6.727 0.841 1 75.62 141 GLN B O 1
ATOM 5848 N N . ASP B 1 142 ? -8.273 -5.336 2.416 1 81.38 142 ASP B N 1
ATOM 5849 C CA . ASP B 1 142 ? -8.891 -6.449 3.129 1 81.38 142 ASP B CA 1
ATOM 5850 C C . ASP B 1 142 ? -9.977 -7.109 2.283 1 81.38 142 ASP B C 1
ATOM 5852 O O . ASP B 1 142 ? -10.148 -8.328 2.328 1 81.38 142 ASP B O 1
ATOM 5856 N N . VAL B 1 143 ? -10.719 -6.305 1.515 1 86.19 143 VAL B N 1
ATOM 5857 C CA . VAL B 1 143 ? -11.734 -6.867 0.636 1 86.19 143 VAL B CA 1
ATOM 5858 C C . VAL B 1 143 ? -11.07 -7.703 -0.458 1 86.19 143 VAL B C 1
ATOM 5860 O O . VAL B 1 143 ? -11.539 -8.797 -0.782 1 86.19 143 VAL B O 1
ATOM 5863 N N . ALA B 1 144 ? -10.008 -7.191 -0.98 1 83.94 144 ALA B N 1
ATOM 5864 C CA . ALA B 1 144 ? -9.273 -7.945 -1.993 1 83.94 144 ALA B CA 1
ATOM 5865 C C . ALA B 1 144 ? -8.75 -9.258 -1.426 1 83.94 144 ALA B C 1
ATOM 5867 O O . ALA B 1 144 ? -8.844 -10.305 -2.076 1 83.94 144 ALA B O 1
ATOM 5868 N N . ASP B 1 145 ? -8.203 -9.203 -0.24 1 79.94 145 ASP B N 1
ATOM 5869 C CA . ASP B 1 145 ? -7.703 -10.406 0.414 1 79.94 145 ASP B CA 1
ATOM 5870 C C . ASP B 1 145 ? -8.844 -11.383 0.702 1 79.94 145 ASP B C 1
ATOM 5872 O O . ASP B 1 145 ? -8.664 -12.602 0.6 1 79.94 145 ASP B O 1
ATOM 5876 N N . PHE B 1 146 ? -9.969 -10.828 1.094 1 84.81 146 PHE B N 1
ATOM 5877 C CA . PHE B 1 146 ? -11.156 -11.641 1.336 1 84.81 146 PHE B CA 1
ATOM 5878 C C . PHE B 1 146 ? -11.555 -12.406 0.079 1 84.81 146 PHE B C 1
ATOM 5880 O O . PHE B 1 146 ? -11.812 -13.609 0.135 1 84.81 146 PHE B O 1
ATOM 5887 N N . PHE B 1 147 ? -11.57 -11.773 -0.936 1 86.19 147 PHE B N 1
ATOM 5888 C CA . PHE B 1 147 ? -12 -12.438 -2.16 1 86.19 147 PHE B CA 1
ATOM 5889 C C . PHE B 1 147 ? -10.875 -13.289 -2.74 1 86.19 147 PHE B C 1
ATOM 5891 O O . PHE B 1 147 ? -11.125 -14.211 -3.516 1 86.19 147 PHE B O 1
ATOM 5898 N N . GLY B 1 148 ? -9.625 -12.992 -2.363 1 81.81 148 GLY B N 1
ATOM 5899 C CA . GLY B 1 148 ? -8.57 -13.961 -2.607 1 81.81 148 GLY B CA 1
ATOM 5900 C C . GLY B 1 148 ? -8.812 -15.297 -1.929 1 81.81 148 GLY B C 1
ATOM 5901 O O . GLY B 1 148 ? -8.516 -16.344 -2.492 1 81.81 148 GLY B O 1
ATOM 5902 N N . THR B 1 149 ? -9.383 -15.203 -0.771 1 82.25 149 THR B N 1
ATOM 5903 C CA . THR B 1 149 ? -9.742 -16.406 -0.037 1 82.25 149 THR B CA 1
ATOM 5904 C C . THR B 1 149 ? -10.883 -17.156 -0.732 1 82.25 149 THR B C 1
ATOM 5906 O O . THR B 1 149 ? -10.867 -18.375 -0.828 1 82.25 149 THR B O 1
ATOM 5909 N N . ILE B 1 150 ? -11.844 -16.391 -1.22 1 85.38 150 ILE B N 1
ATOM 5910 C CA . ILE B 1 150 ? -12.961 -17 -1.938 1 85.38 150 ILE B CA 1
ATOM 5911 C C . ILE B 1 150 ? -12.453 -17.672 -3.205 1 85.38 150 ILE B C 1
ATOM 5913 O O . ILE B 1 150 ? -12.883 -18.781 -3.543 1 85.38 150 ILE B O 1
ATOM 5917 N N . GLN B 1 151 ? -11.586 -17 -3.848 1 86.19 151 GLN B N 1
ATOM 5918 C CA . GLN B 1 151 ? -10.969 -17.594 -5.031 1 86.19 151 GLN B CA 1
ATOM 5919 C C . GLN B 1 151 ? -10.25 -18.891 -4.68 1 86.19 151 GLN B C 1
ATOM 5921 O O . GLN B 1 151 ? -10.383 -19.891 -5.395 1 86.19 151 GLN B O 1
ATOM 5926 N N . ALA B 1 152 ? -9.508 -18.859 -3.607 1 82.31 152 ALA B N 1
ATOM 5927 C CA . ALA B 1 152 ? -8.805 -20.062 -3.15 1 82.31 152 ALA B CA 1
ATOM 5928 C C . ALA B 1 152 ? -9.781 -21.188 -2.85 1 82.31 152 ALA B C 1
ATOM 5930 O O . ALA B 1 152 ? -9.516 -22.344 -3.164 1 82.31 152 ALA B O 1
ATOM 5931 N N . LEU B 1 153 ? -10.922 -20.875 -2.312 1 83.81 153 LEU B N 1
ATOM 5932 C CA . LEU B 1 153 ? -11.922 -21.859 -1.967 1 83.81 153 LEU B CA 1
ATOM 5933 C C . LEU B 1 153 ? -12.547 -22.469 -3.223 1 83.81 153 LEU B C 1
ATOM 5935 O O . LEU B 1 153 ? -12.766 -23.688 -3.287 1 83.81 153 LEU B O 1
ATOM 5939 N N . VAL B 1 154 ? -12.867 -21.578 -4.137 1 85.25 154 VAL B N 1
ATOM 5940 C CA . VAL B 1 154 ? -13.445 -22.047 -5.395 1 85.25 154 VAL B CA 1
ATOM 5941 C C . VAL B 1 154 ? -12.453 -22.969 -6.102 1 85.25 154 VAL B C 1
ATOM 5943 O O . VAL B 1 154 ? -12.836 -24.047 -6.586 1 85.25 154 VAL B O 1
ATOM 5946 N N . PHE B 1 155 ? -11.18 -22.625 -6.129 1 83.94 155 PHE B N 1
ATOM 5947 C CA . PHE B 1 155 ? -10.156 -23.422 -6.801 1 83.94 155 PHE B CA 1
ATOM 5948 C C . PHE B 1 155 ? -9.867 -24.703 -6.023 1 83.94 155 PHE B C 1
ATOM 5950 O O . PHE B 1 155 ? -9.578 -25.734 -6.613 1 83.94 155 PHE B O 1
ATOM 5957 N N . LEU B 1 156 ? -9.992 -24.594 -4.742 1 83 156 LEU B N 1
ATOM 5958 C CA . LEU B 1 156 ? -9.867 -25.781 -3.908 1 83 156 LEU B CA 1
ATOM 5959 C C . LEU B 1 156 ? -10.977 -26.781 -4.219 1 83 156 LEU B C 1
ATOM 5961 O O . LEU B 1 156 ? -10.727 -27.984 -4.27 1 83 156 LEU B O 1
ATOM 5965 N N . ALA B 1 157 ? -12.156 -26.234 -4.363 1 84.56 157 ALA B N 1
ATOM 5966 C CA . ALA B 1 157 ? -13.281 -27.109 -4.723 1 84.56 157 ALA B CA 1
ATOM 5967 C C . ALA B 1 157 ? -13.055 -27.766 -6.082 1 84.56 157 ALA B C 1
ATOM 5969 O O . ALA B 1 157 ? -13.32 -28.953 -6.254 1 84.56 157 ALA B O 1
ATOM 5970 N N . THR B 1 158 ? -12.57 -26.969 -6.961 1 84.56 158 THR B N 1
ATOM 5971 C CA . THR B 1 158 ? -12.312 -27.484 -8.297 1 84.56 158 THR B CA 1
ATOM 5972 C C . THR B 1 158 ? -11.242 -28.578 -8.258 1 84.56 158 THR B C 1
ATOM 5974 O O . THR B 1 158 ? -11.453 -29.672 -8.781 1 84.56 158 THR B O 1
ATOM 5977 N N . GLU B 1 159 ? -10.094 -28.219 -7.633 1 82.31 159 GLU B N 1
ATOM 5978 C CA . GLU B 1 159 ? -8.992 -29.172 -7.562 1 82.31 159 GLU B CA 1
ATOM 5979 C C . GLU B 1 159 ? -9.352 -30.359 -6.691 1 82.31 159 GLU B C 1
ATOM 5981 O O . GLU B 1 159 ? -8.984 -31.5 -7.004 1 82.31 159 GLU B O 1
ATOM 5986 N N . GLY B 1 160 ? -10.062 -30.109 -5.566 1 83 160 GLY B N 1
ATOM 5987 C CA . GLY B 1 160 ? -10.484 -31.188 -4.688 1 83 160 GLY B CA 1
ATOM 5988 C C . GLY B 1 160 ? -11.391 -32.188 -5.367 1 83 160 GLY B C 1
ATOM 5989 O O . GLY B 1 160 ? -11.18 -33.406 -5.254 1 83 160 GLY B O 1
ATOM 5990 N N . LEU B 1 161 ? -12.32 -31.719 -6.09 1 85.5 161 LEU B N 1
ATOM 5991 C CA . LEU B 1 161 ? -13.258 -32.594 -6.793 1 85.5 161 LEU B CA 1
ATOM 5992 C C . LEU B 1 161 ? -12.555 -33.375 -7.902 1 85.5 161 LEU B C 1
ATOM 5994 O O . LEU B 1 161 ? -12.836 -34.531 -8.125 1 85.5 161 LEU B O 1
ATOM 5998 N N . THR B 1 162 ? -11.727 -32.719 -8.562 1 83.31 162 THR B N 1
ATOM 5999 C CA . THR B 1 162 ? -11 -33.344 -9.648 1 83.31 162 THR B CA 1
ATOM 6000 C C . THR B 1 162 ? -10.109 -34.469 -9.109 1 83.31 162 THR B C 1
ATOM 6002 O O . THR B 1 162 ? -10.109 -35.594 -9.641 1 83.31 162 THR B O 1
ATOM 6005 N N . VAL B 1 163 ? -9.344 -34.188 -8.07 1 81.56 163 VAL B N 1
ATOM 6006 C CA . VAL B 1 163 ? -8.445 -35.156 -7.484 1 81.56 163 VAL B CA 1
ATOM 6007 C C . VAL B 1 163 ? -9.25 -36.344 -6.941 1 81.56 163 VAL B C 1
ATOM 6009 O O . VAL B 1 163 ? -8.875 -37.5 -7.133 1 81.56 163 VAL B O 1
ATOM 6012 N N . THR B 1 164 ? -10.352 -36.062 -6.297 1 83.25 164 THR B N 1
ATOM 6013 C CA . THR B 1 164 ? -11.195 -37.125 -5.73 1 83.25 164 THR B CA 1
ATOM 6014 C C . THR B 1 164 ? -11.766 -38 -6.836 1 83.25 164 THR B C 1
ATOM 6016 O O . THR B 1 164 ? -11.773 -39.219 -6.711 1 83.25 164 THR B O 1
ATOM 6019 N N . ALA B 1 165 ? -12.227 -37.344 -7.887 1 85.38 165 ALA B N 1
ATOM 6020 C CA . ALA B 1 165 ? -12.766 -38.125 -9.016 1 85.38 165 ALA B CA 1
ATOM 6021 C C . ALA B 1 165 ? -11.703 -39 -9.641 1 85.38 165 ALA B C 1
ATOM 6023 O O . ALA B 1 165 ? -11.984 -40.156 -9.984 1 85.38 165 ALA B O 1
ATOM 6024 N N . LEU B 1 166 ? -10.531 -38.531 -9.781 1 82.88 166 LEU B N 1
ATOM 6025 C CA . LEU B 1 166 ? -9.445 -39.312 -10.375 1 82.88 166 LEU B CA 1
ATOM 6026 C C . LEU B 1 166 ? -9.023 -40.438 -9.469 1 82.88 166 LEU B C 1
ATOM 6028 O O . LEU B 1 166 ? -8.711 -41.531 -9.945 1 82.88 166 LEU B O 1
ATOM 6032 N N . ILE B 1 167 ? -9 -40.219 -8.195 1 82.88 167 ILE B N 1
ATOM 6033 C CA . ILE B 1 167 ? -8.641 -41.25 -7.234 1 82.88 167 ILE B CA 1
ATOM 6034 C C . ILE B 1 167 ? -9.68 -42.375 -7.285 1 82.88 167 ILE B C 1
ATOM 6036 O O . ILE B 1 167 ? -9.328 -43.562 -7.246 1 82.88 167 ILE B O 1
ATOM 6040 N N . ILE B 1 168 ? -10.93 -41.969 -7.34 1 84.81 168 ILE B N 1
ATOM 6041 C CA . ILE B 1 168 ? -12 -42.938 -7.43 1 84.81 168 ILE B CA 1
ATOM 6042 C C . ILE B 1 168 ? -11.844 -43.75 -8.703 1 84.81 168 ILE B C 1
ATOM 6044 O O . ILE B 1 168 ? -11.977 -45 -8.68 1 84.81 168 ILE B O 1
ATOM 6048 N N . TYR B 1 169 ? -11.523 -43.125 -9.75 1 84.25 169 TYR B N 1
ATOM 6049 C CA . TYR B 1 169 ? -11.312 -43.812 -11.023 1 84.25 169 TYR B CA 1
ATOM 6050 C C . TYR B 1 169 ? -10.141 -44.781 -10.938 1 84.25 169 TYR B C 1
ATOM 6052 O O . TYR B 1 169 ? -10.242 -45.938 -11.367 1 84.25 169 TYR B O 1
ATOM 6060 N N . LEU B 1 170 ? -9.016 -44.375 -10.406 1 83.62 170 LEU B N 1
ATOM 6061 C CA . LEU B 1 170 ? -7.836 -45.219 -10.281 1 83.62 170 LEU B CA 1
ATOM 6062 C C . LEU B 1 170 ? -8.109 -46.375 -9.344 1 83.62 170 LEU B C 1
ATOM 6064 O O . LEU B 1 170 ? -7.578 -47.469 -9.539 1 83.62 170 LEU B O 1
ATOM 6068 N N . PHE B 1 171 ? -8.945 -46.125 -8.398 1 85.06 171 PHE B N 1
ATOM 6069 C CA . PHE B 1 171 ? -9.312 -47.156 -7.441 1 85.06 171 PHE B CA 1
ATOM 6070 C C . PHE B 1 171 ? -10.117 -48.25 -8.125 1 85.06 171 PHE B C 1
ATOM 6072 O O . PHE B 1 171 ? -9.945 -49.438 -7.812 1 85.06 171 PHE B O 1
ATOM 6079 N N . ILE B 1 172 ? -10.992 -47.875 -8.984 1 84.5 172 ILE B N 1
ATOM 6080 C CA . ILE B 1 172 ? -11.812 -48.844 -9.703 1 84.5 172 ILE B CA 1
ATOM 6081 C C . ILE B 1 172 ? -10.938 -49.656 -10.648 1 84.5 172 ILE B C 1
ATOM 6083 O O . ILE B 1 172 ? -11.156 -50.844 -10.828 1 84.5 172 ILE B O 1
ATOM 6087 N N . LYS B 1 173 ? -9.938 -49.094 -11.195 1 79.69 173 LYS B N 1
ATOM 6088 C CA . LYS B 1 173 ? -9.062 -49.781 -12.148 1 79.69 173 LYS B CA 1
ATOM 6089 C C . LYS B 1 173 ? -8.086 -50.719 -11.43 1 79.69 173 LYS B C 1
ATOM 6091 O O . LYS B 1 173 ? -7.879 -51.844 -11.859 1 79.69 173 LYS B O 1
ATOM 6096 N N . ASP B 1 174 ? -7.371 -50.156 -10.43 1 82.56 174 ASP B N 1
ATOM 6097 C CA . ASP B 1 174 ? -6.453 -50.969 -9.641 1 82.56 174 ASP B CA 1
ATOM 6098 C C . ASP B 1 174 ? -6.5 -50.594 -8.164 1 82.56 174 ASP B C 1
ATOM 6100 O O . ASP B 1 174 ? -5.848 -49.625 -7.754 1 82.56 174 ASP B O 1
ATOM 6104 N N . LYS B 1 175 ? -7.105 -51.344 -7.406 1 82.69 175 LYS B N 1
ATOM 6105 C CA . LYS B 1 175 ? -7.336 -51.031 -6 1 82.69 175 LYS B CA 1
ATOM 6106 C C . LYS B 1 175 ? -6.027 -51.031 -5.211 1 82.69 175 LYS B C 1
ATOM 6108 O O . LYS B 1 175 ? -5.801 -50.188 -4.363 1 82.69 175 LYS B O 1
ATOM 6113 N N . THR B 1 176 ? -5.176 -52.031 -5.531 1 80.94 176 THR B N 1
ATOM 6114 C CA . THR B 1 176 ? -3.973 -52.219 -4.73 1 80.94 176 THR B CA 1
ATOM 6115 C C . THR B 1 176 ? -2.99 -51.062 -4.945 1 80.94 176 THR B C 1
ATOM 6117 O O . THR B 1 176 ? -2.482 -50.5 -3.98 1 80.94 176 THR B O 1
ATOM 6120 N N . ILE B 1 177 ? -2.758 -50.719 -6.207 1 81.75 177 ILE B N 1
ATOM 6121 C CA . ILE B 1 177 ? -1.807 -49.656 -6.5 1 81.75 177 ILE B CA 1
ATOM 6122 C C . ILE B 1 177 ? -2.363 -48.312 -6.012 1 81.75 177 ILE B C 1
ATOM 6124 O O . ILE B 1 177 ? -1.63 -47.5 -5.453 1 81.75 177 ILE B O 1
ATOM 6128 N N . THR B 1 178 ? -3.643 -48.125 -6.172 1 84.88 178 THR B N 1
ATOM 6129 C CA . THR B 1 178 ? -4.277 -46.844 -5.789 1 84.88 178 THR B CA 1
ATOM 6130 C C . THR B 1 178 ? -4.227 -46.656 -4.273 1 84.88 178 THR B C 1
ATOM 6132 O O . THR B 1 178 ? -3.975 -45.562 -3.789 1 84.88 178 THR B O 1
ATOM 6135 N N . ILE B 1 179 ? -4.457 -47.625 -3.59 1 84.19 179 ILE B N 1
ATOM 6136 C CA . ILE B 1 179 ? -4.418 -47.562 -2.135 1 84.19 179 ILE B CA 1
ATOM 6137 C C . ILE B 1 179 ? -2.992 -47.281 -1.669 1 84.19 179 ILE B C 1
ATOM 6139 O O . ILE B 1 179 ? -2.777 -46.469 -0.76 1 84.19 179 ILE B O 1
ATOM 6143 N N . ALA B 1 180 ? -2.037 -47.938 -2.287 1 79.44 180 ALA B N 1
ATOM 6144 C CA . ALA B 1 180 ? -0.641 -47.719 -1.917 1 79.44 180 ALA B CA 1
ATOM 6145 C C . ALA B 1 180 ? -0.228 -46.25 -2.166 1 79.44 180 ALA B C 1
ATOM 6147 O O . ALA B 1 180 ? 0.338 -45.625 -1.285 1 79.44 180 ALA B O 1
ATOM 6148 N N . VAL B 1 181 ? -0.49 -45.781 -3.354 1 80.19 181 VAL B N 1
ATOM 6149 C CA . VAL B 1 181 ? -0.13 -44.438 -3.717 1 80.19 181 VAL B CA 1
ATOM 6150 C C . VAL B 1 181 ? -0.941 -43.438 -2.883 1 80.19 181 VAL B C 1
ATOM 6152 O O . VAL B 1 181 ? -0.396 -42.469 -2.361 1 80.19 181 VAL B O 1
ATOM 6155 N N . GLY B 1 182 ? -2.221 -43.625 -2.791 1 78 182 GLY B N 1
ATOM 6156 C CA . GLY B 1 182 ? -3.104 -42.781 -2.021 1 78 182 GLY B CA 1
ATOM 6157 C C . GLY B 1 182 ? -2.727 -42.688 -0.554 1 78 182 GLY B C 1
ATOM 6158 O O . GLY B 1 182 ? -2.766 -41.625 0.043 1 78 182 GLY B O 1
ATOM 6159 N N . PHE B 1 183 ? -2.418 -43.812 -0.092 1 79.62 183 PHE B N 1
ATOM 6160 C CA . PHE B 1 183 ? -2.057 -43.844 1.319 1 79.62 183 PHE B CA 1
ATOM 6161 C C . PHE B 1 183 ? -0.788 -43.062 1.586 1 79.62 183 PHE B C 1
ATOM 6163 O O . PHE B 1 183 ? -0.73 -42.281 2.539 1 79.62 183 PHE B O 1
ATOM 6170 N N . ILE B 1 184 ? 0.206 -43.25 0.792 1 81.19 184 ILE B N 1
ATOM 6171 C CA . ILE B 1 184 ? 1.469 -42.531 0.961 1 81.19 184 ILE B CA 1
ATOM 6172 C C . ILE B 1 184 ? 1.244 -41.031 0.781 1 81.19 184 ILE B C 1
ATOM 6174 O O . ILE B 1 184 ? 1.763 -40.219 1.555 1 81.19 184 ILE B O 1
ATOM 6178 N N . LEU B 1 185 ? 0.503 -40.688 -0.234 1 79.06 185 LEU B N 1
ATOM 6179 C CA . LEU B 1 185 ? 0.229 -39.281 -0.491 1 79.06 185 LEU B CA 1
ATOM 6180 C C . LEU B 1 185 ? -0.586 -38.688 0.643 1 79.06 185 LEU B C 1
ATOM 6182 O O . LEU B 1 185 ? -0.342 -37.531 1.045 1 79.06 185 LEU B O 1
ATOM 6186 N N . ALA B 1 186 ? -1.502 -39.406 1.149 1 76.12 186 ALA B N 1
ATOM 6187 C CA . ALA B 1 186 ? -2.314 -38.938 2.268 1 76.12 186 ALA B CA 1
ATOM 6188 C C . ALA B 1 186 ? -1.455 -38.688 3.504 1 76.12 186 ALA B C 1
ATOM 6190 O O . ALA B 1 186 ? -1.633 -37.688 4.199 1 76.12 186 ALA B O 1
ATOM 6191 N N . ILE B 1 187 ? -0.563 -39.531 3.75 1 82.12 187 ILE B N 1
ATOM 6192 C CA . ILE B 1 187 ? 0.329 -39.406 4.895 1 82.12 187 ILE B CA 1
ATOM 6193 C C . ILE B 1 187 ? 1.216 -38.188 4.727 1 82.12 187 ILE B C 1
ATOM 6195 O O . ILE B 1 187 ? 1.429 -37.406 5.676 1 82.12 187 ILE B O 1
ATOM 6199 N N . LEU B 1 188 ? 1.71 -37.969 3.568 1 81.75 188 LEU B N 1
ATOM 6200 C CA . LEU B 1 188 ? 2.596 -36.844 3.305 1 81.75 188 LEU B CA 1
ATOM 6201 C C . LEU B 1 188 ? 1.846 -35.531 3.43 1 81.75 188 LEU B C 1
ATOM 6203 O O . LEU B 1 188 ? 2.361 -34.562 4.012 1 81.75 188 LEU B O 1
ATOM 6207 N N . VAL B 1 189 ? 0.683 -35.5 2.914 1 75.06 189 VAL B N 1
ATOM 6208 C CA . VAL B 1 189 ? -0.13 -34.281 2.982 1 75.06 189 VAL B CA 1
ATOM 6209 C C . VAL B 1 189 ? -0.481 -33.969 4.438 1 75.06 189 VAL B C 1
ATOM 6211 O O . VAL B 1 189 ? -0.415 -32.812 4.867 1 75.06 189 VAL B O 1
ATOM 6214 N N . LEU B 1 190 ? -0.851 -35 5.168 1 76.81 190 LEU B N 1
ATOM 6215 C CA . LEU B 1 190 ? -1.196 -34.812 6.574 1 76.81 190 LEU B CA 1
ATOM 6216 C C . LEU B 1 190 ? 0.01 -34.344 7.375 1 76.81 190 LEU B C 1
ATOM 6218 O O . LEU B 1 190 ? -0.124 -33.469 8.25 1 76.81 190 LEU B O 1
ATOM 6222 N N . LEU B 1 191 ? 1.153 -34.906 7.055 1 78.69 191 LEU B N 1
ATOM 6223 C CA . LEU B 1 191 ? 2.387 -34.5 7.711 1 78.69 191 LEU B CA 1
ATOM 6224 C C . LEU B 1 191 ? 2.688 -33.031 7.41 1 78.69 191 LEU B C 1
ATOM 6226 O O . LEU B 1 191 ? 3.111 -32.281 8.297 1 78.69 191 LEU B O 1
ATOM 6230 N N . PHE B 1 192 ? 2.406 -32.656 6.258 1 75.81 192 PHE B N 1
ATOM 6231 C CA . PHE B 1 192 ? 2.643 -31.281 5.859 1 75.81 192 PHE B CA 1
ATOM 6232 C C . PHE B 1 192 ? 1.661 -30.344 6.551 1 75.81 192 PHE B C 1
ATOM 6234 O O . PHE B 1 192 ? 2.047 -29.266 7.027 1 75.81 192 PHE B O 1
ATOM 6241 N N . LEU B 1 193 ? 0.439 -30.734 6.551 1 73.06 193 LEU B N 1
ATOM 6242 C CA . LEU B 1 193 ? -0.581 -29.906 7.172 1 73.06 193 LEU B CA 1
ATOM 6243 C C . LEU B 1 193 ? -0.309 -29.734 8.664 1 73.06 193 LEU B C 1
ATOM 6245 O O . LEU B 1 193 ? -0.5 -28.641 9.211 1 73.06 193 LEU B O 1
ATOM 6249 N N . LYS B 1 194 ? 0.148 -30.688 9.281 1 76.69 194 LYS B N 1
ATOM 6250 C CA . LYS B 1 194 ? 0.354 -30.656 10.727 1 76.69 194 LYS B CA 1
ATOM 6251 C C . LYS B 1 194 ? 1.602 -29.859 11.086 1 76.69 194 LYS B C 1
ATOM 6253 O O . LYS B 1 194 ? 1.586 -29.078 12.031 1 76.69 194 LYS B O 1
ATOM 6258 N N . VAL B 1 195 ? 2.656 -30.016 10.406 1 75.88 195 VAL B N 1
ATOM 6259 C CA . VAL B 1 195 ? 3.93 -29.375 10.75 1 75.88 195 VAL B CA 1
ATOM 6260 C C . VAL B 1 195 ? 4.031 -28.016 10.07 1 75.88 195 VAL B C 1
ATOM 6262 O O . VAL B 1 195 ? 4.43 -27.031 10.703 1 75.88 195 VAL B O 1
ATOM 6265 N N . TYR B 1 196 ? 3.562 -27.969 8.93 1 73.94 196 TYR B N 1
ATOM 6266 C CA . TYR B 1 196 ? 3.812 -26.828 8.055 1 73.94 196 TYR B CA 1
ATOM 6267 C C . TYR B 1 196 ? 2.834 -25.688 8.344 1 73.94 196 TYR B C 1
ATOM 6269 O O . TYR B 1 196 ? 3.213 -24.516 8.328 1 73.94 196 TYR B O 1
ATOM 6277 N N . LYS B 1 197 ? 1.662 -26.078 8.719 1 72.19 197 LYS B N 1
ATOM 6278 C CA . LYS B 1 197 ? 0.625 -25.062 8.906 1 72.19 197 LYS B CA 1
ATOM 6279 C C . LYS B 1 197 ? 0.991 -24.109 10.039 1 72.19 197 LYS B C 1
ATOM 6281 O O . LYS B 1 197 ? 0.894 -22.891 9.875 1 72.19 197 LYS B O 1
ATOM 6286 N N . LYS B 1 198 ? 1.433 -24.594 11.117 1 76.06 198 LYS B N 1
ATOM 6287 C CA . LYS B 1 198 ? 1.769 -23.781 12.281 1 76.06 198 LYS B CA 1
ATOM 6288 C C . LYS B 1 198 ? 2.971 -22.875 12 1 76.06 198 LYS B C 1
ATOM 6290 O O . LYS B 1 198 ? 2.969 -21.703 12.352 1 76.06 198 LYS B O 1
ATOM 6295 N N . HIS B 1 199 ? 3.959 -23.438 11.359 1 80.94 199 HIS B N 1
ATOM 6296 C CA . HIS B 1 199 ? 5.176 -22.672 11.094 1 80.94 199 HIS B CA 1
ATOM 6297 C C . HIS B 1 199 ? 4.93 -21.578 10.055 1 80.94 199 HIS B C 1
ATOM 6299 O O . HIS B 1 199 ? 5.457 -20.484 10.172 1 80.94 199 HIS B O 1
ATOM 6305 N N . LEU B 1 200 ? 4.117 -21.875 9.117 1 76.19 200 LEU B N 1
ATOM 6306 C CA . LEU B 1 200 ? 3.795 -20.891 8.086 1 76.19 200 LEU B CA 1
ATOM 6307 C C . LEU B 1 200 ? 2.977 -19.75 8.664 1 76.19 200 LEU B C 1
ATOM 6309 O O . LEU B 1 200 ? 3.176 -18.578 8.297 1 76.19 200 LEU B O 1
ATOM 6313 N N . GLY B 1 201 ? 2.072 -20.125 9.602 1 74.56 201 GLY B N 1
ATOM 6314 C CA . GLY B 1 201 ? 1.294 -19.094 10.273 1 74.56 201 GLY B CA 1
ATOM 6315 C C . GLY B 1 201 ? 2.146 -18.125 11.078 1 74.56 201 GLY B C 1
ATOM 6316 O O . GLY B 1 201 ? 1.931 -16.922 11.031 1 74.56 201 GLY B O 1
ATOM 6317 N N . LEU B 1 202 ? 3.133 -18.656 11.695 1 81.12 202 LEU B N 1
ATOM 6318 C CA . LEU B 1 202 ? 4.043 -17.844 12.492 1 81.12 202 LEU B CA 1
ATOM 6319 C C . LEU B 1 202 ? 4.883 -16.938 11.594 1 81.12 202 LEU B C 1
ATOM 6321 O O . LEU B 1 202 ? 5.129 -15.781 11.93 1 81.12 202 LEU B O 1
ATOM 6325 N N . MET B 1 203 ? 5.316 -17.469 10.516 1 81.06 203 MET B N 1
ATOM 6326 C CA . MET B 1 203 ? 6.109 -16.672 9.586 1 81.06 203 MET B CA 1
ATOM 6327 C C . MET B 1 203 ? 5.27 -15.555 8.977 1 81.06 203 MET B C 1
ATOM 6329 O O . MET B 1 203 ? 5.766 -14.445 8.75 1 81.06 203 MET B O 1
ATOM 6333 N N . GLY B 1 204 ? 4.02 -15.859 8.758 1 74.81 204 GLY B N 1
ATOM 6334 C CA . GLY B 1 204 ? 3.107 -14.836 8.266 1 74.81 204 GLY B CA 1
ATOM 6335 C C . GLY B 1 204 ? 2.914 -13.688 9.234 1 74.81 204 GLY B C 1
ATOM 6336 O O . GLY B 1 204 ? 2.926 -12.523 8.828 1 74.81 204 GLY B O 1
ATOM 6337 N N . GLN B 1 205 ? 2.809 -14.062 10.445 1 80.94 205 GLN B N 1
ATOM 6338 C CA . GLN B 1 205 ? 2.664 -13.047 11.484 1 80.94 205 GLN B CA 1
ATOM 6339 C C . GLN B 1 205 ? 3.932 -12.211 11.609 1 80.94 205 GLN B C 1
ATOM 6341 O O . GLN B 1 205 ? 3.863 -10.984 11.742 1 80.94 205 GLN B O 1
ATOM 6346 N N . LYS B 1 206 ? 5.059 -12.867 11.547 1 85.62 206 LYS B N 1
ATOM 6347 C CA . LYS B 1 206 ? 6.336 -12.164 11.633 1 85.62 206 LYS B CA 1
ATOM 6348 C C . LYS B 1 206 ? 6.535 -11.242 10.438 1 85.62 206 LYS B C 1
ATOM 6350 O O . LYS B 1 206 ? 7.004 -10.109 10.594 1 85.62 206 LYS B O 1
ATOM 6355 N N . ASN B 1 207 ? 6.156 -11.711 9.336 1 82.12 207 ASN B N 1
ATOM 6356 C CA . ASN B 1 207 ? 6.27 -10.898 8.125 1 82.12 207 ASN B CA 1
ATOM 6357 C C . ASN B 1 207 ? 5.402 -9.641 8.211 1 82.12 207 ASN B C 1
ATOM 6359 O O . ASN B 1 207 ? 5.848 -8.547 7.848 1 82.12 207 ASN B O 1
ATOM 6363 N N . ARG B 1 208 ? 4.254 -9.797 8.688 1 76.5 208 ARG B N 1
ATOM 6364 C CA . ARG B 1 208 ? 3.354 -8.656 8.836 1 76.5 208 ARG B CA 1
ATOM 6365 C C . ARG B 1 208 ? 3.922 -7.637 9.82 1 76.5 208 ARG B C 1
ATOM 6367 O O . ARG B 1 208 ? 3.85 -6.43 9.586 1 76.5 208 ARG B O 1
ATOM 6374 N N . PHE B 1 209 ? 4.395 -8.141 10.898 1 86 209 PHE B N 1
ATOM 6375 C CA . PHE B 1 209 ? 4.988 -7.281 11.922 1 86 209 PHE B CA 1
ATOM 6376 C C . PHE B 1 209 ? 6.164 -6.496 11.352 1 86 209 PHE B C 1
ATOM 6378 O O . PHE B 1 209 ? 6.227 -5.273 11.5 1 86 209 PHE B O 1
ATOM 6385 N N . PHE B 1 210 ? 7.07 -7.176 10.719 1 89.5 210 PHE B N 1
ATOM 6386 C CA . PHE B 1 210 ? 8.273 -6.52 10.219 1 89.5 210 PHE B CA 1
ATOM 6387 C C . PHE B 1 210 ? 7.934 -5.586 9.062 1 89.5 210 PHE B C 1
ATOM 6389 O O . PHE B 1 210 ? 8.562 -4.539 8.891 1 89.5 210 PHE B O 1
ATOM 6396 N N . GLU B 1 211 ? 6.957 -5.938 8.289 1 84.94 211 GLU B N 1
ATOM 6397 C CA . GLU B 1 211 ? 6.484 -5.043 7.234 1 84.94 211 GLU B CA 1
ATOM 6398 C C . GLU B 1 211 ? 5.934 -3.746 7.816 1 84.94 211 GLU B C 1
ATOM 6400 O O . GLU B 1 211 ? 6.188 -2.664 7.285 1 84.94 211 GLU B O 1
ATOM 6405 N N . ALA B 1 212 ? 5.23 -3.881 8.852 1 81.25 212 ALA B N 1
ATOM 6406 C CA . ALA B 1 212 ? 4.695 -2.711 9.539 1 81.25 212 ALA B CA 1
ATOM 6407 C C . ALA B 1 212 ? 5.816 -1.842 10.102 1 81.25 212 ALA B C 1
ATOM 6409 O O . ALA B 1 212 ? 5.758 -0.613 10.016 1 81.25 212 ALA B O 1
ATOM 6410 N N . GLN B 1 213 ? 6.766 -2.514 10.633 1 89.31 213 GLN B N 1
ATOM 6411 C CA . GLN B 1 213 ? 7.906 -1.794 11.188 1 89.31 213 GLN B CA 1
ATOM 6412 C C . GLN B 1 213 ? 8.688 -1.067 10.102 1 89.31 213 GLN B C 1
ATOM 6414 O O . GLN B 1 213 ? 9.102 0.078 10.289 1 89.31 213 GLN B O 1
ATOM 6419 N N . VAL B 1 214 ? 8.914 -1.738 9.008 1 90.44 214 VAL B N 1
ATOM 6420 C CA . VAL B 1 214 ? 9.625 -1.128 7.891 1 90.44 214 VAL B CA 1
ATOM 6421 C C . VAL B 1 214 ? 8.875 0.112 7.418 1 90.44 214 VAL B C 1
ATOM 6423 O O . VAL B 1 214 ? 9.469 1.184 7.262 1 90.44 214 VAL B O 1
ATOM 6426 N N . ASN B 1 215 ? 7.598 0.01 7.281 1 85.44 215 ASN B N 1
ATOM 6427 C CA . ASN B 1 215 ? 6.77 1.126 6.832 1 85.44 215 ASN B CA 1
ATOM 6428 C C . ASN B 1 215 ? 6.793 2.277 7.836 1 85.44 215 ASN B C 1
ATOM 6430 O O . ASN B 1 215 ? 6.871 3.443 7.445 1 85.44 215 ASN B O 1
ATOM 6434 N N . LYS B 1 216 ? 6.699 1.934 9.023 1 85.25 216 LYS B N 1
ATOM 6435 C CA . LYS B 1 216 ? 6.715 2.922 10.094 1 85.25 216 LYS B CA 1
ATOM 6436 C C . LYS B 1 216 ? 8 3.742 10.07 1 85.25 216 LYS B C 1
ATOM 6438 O O . LYS B 1 216 ? 7.961 4.973 10.094 1 85.25 216 LYS B O 1
ATOM 6443 N N . TRP B 1 217 ? 9.078 3.092 9.984 1 89.56 217 TRP B N 1
ATOM 6444 C CA . TRP B 1 217 ? 10.367 3.771 10.086 1 89.56 217 TRP B CA 1
ATOM 6445 C C . TRP B 1 217 ? 10.648 4.594 8.836 1 89.56 217 TRP B C 1
ATOM 6447 O O . TRP B 1 217 ? 11.234 5.676 8.914 1 89.56 217 TRP B O 1
ATOM 6457 N N . VAL B 1 218 ? 10.234 4.094 7.703 1 90.44 218 VAL B N 1
ATOM 6458 C CA . VAL B 1 218 ? 10.406 4.852 6.465 1 90.44 218 VAL B CA 1
ATOM 6459 C C . VAL B 1 218 ? 9.531 6.102 6.504 1 90.44 218 VAL B C 1
ATOM 6461 O O . VAL B 1 218 ? 9.992 7.195 6.168 1 90.44 218 VAL B O 1
ATOM 6464 N N . GLN B 1 219 ? 8.344 5.98 6.938 1 85.38 219 GLN B N 1
ATOM 6465 C CA . GLN B 1 219 ? 7.422 7.109 7.02 1 85.38 219 GLN B CA 1
ATOM 6466 C C . GLN B 1 219 ? 7.914 8.156 8.008 1 85.38 219 GLN B C 1
ATOM 6468 O O . GLN B 1 219 ? 7.867 9.352 7.73 1 85.38 219 GLN B O 1
ATOM 6473 N N . GLN B 1 220 ? 8.344 7.656 9.125 1 86.81 220 GLN B N 1
ATOM 6474 C CA . GLN B 1 220 ? 8.844 8.57 10.148 1 86.81 220 GLN B CA 1
ATOM 6475 C C . GLN B 1 220 ? 10.086 9.312 9.664 1 86.81 220 GLN B C 1
ATOM 6477 O O . GLN B 1 220 ? 10.234 10.508 9.922 1 86.81 220 GLN B O 1
ATOM 6482 N N . ALA B 1 221 ? 10.898 8.609 8.969 1 90.5 221 ALA B N 1
ATOM 6483 C CA . ALA B 1 221 ? 12.125 9.227 8.461 1 90.5 221 ALA B CA 1
ATOM 6484 C C . ALA B 1 221 ? 11.812 10.305 7.434 1 90.5 221 ALA B C 1
ATOM 6486 O O . ALA B 1 221 ? 12.336 11.422 7.516 1 90.5 221 ALA B O 1
ATOM 6487 N N . PHE B 1 222 ? 10.875 10.078 6.578 1 88.12 222 PHE B N 1
ATOM 6488 C CA . PHE B 1 222 ? 10.641 11 5.473 1 88.12 222 PHE B CA 1
ATOM 6489 C C . PHE B 1 222 ? 9.656 12.094 5.871 1 88.12 222 PHE B C 1
ATOM 6491 O O . PHE B 1 222 ? 9.758 13.227 5.406 1 88.12 222 PHE B O 1
ATOM 6498 N N . ASN B 1 223 ? 8.75 11.727 6.746 1 82.75 223 ASN B N 1
ATOM 6499 C CA . ASN B 1 223 ? 7.848 12.766 7.242 1 82.75 223 ASN B CA 1
ATOM 6500 C C . ASN B 1 223 ? 8.586 13.773 8.109 1 82.75 223 ASN B C 1
ATOM 6502 O O . ASN B 1 223 ? 8.219 14.953 8.148 1 82.75 223 ASN B O 1
ATOM 6506 N N . GLY B 1 224 ? 9.57 13.383 8.781 1 87.12 224 GLY B N 1
ATOM 6507 C CA . GLY B 1 224 ? 10.398 14.258 9.594 1 87.12 224 GLY B CA 1
ATOM 6508 C C . GLY B 1 224 ? 11.781 14.484 9.008 1 87.12 224 GLY B C 1
ATOM 6509 O O . GLY B 1 224 ? 12.758 14.602 9.75 1 87.12 224 GLY B O 1
ATOM 6510 N N . ILE B 1 225 ? 11.859 14.492 7.691 1 90.31 225 ILE B N 1
ATOM 6511 C CA . ILE B 1 225 ? 13.156 14.477 7.031 1 90.31 225 ILE B CA 1
ATOM 6512 C C . ILE B 1 225 ? 13.945 15.727 7.41 1 90.31 225 ILE B C 1
ATOM 6514 O O . ILE B 1 225 ? 15.172 15.68 7.555 1 90.31 225 ILE B O 1
ATOM 6518 N N . LYS B 1 226 ? 13.312 16.891 7.512 1 89.06 226 LYS B N 1
ATOM 6519 C CA . LYS B 1 226 ? 14 18.125 7.883 1 89.06 226 LYS B CA 1
ATOM 6520 C C . LYS B 1 226 ? 14.633 18.016 9.266 1 89.06 226 LYS B C 1
ATOM 6522 O O . LYS B 1 226 ? 15.805 18.328 9.445 1 89.06 226 LYS B O 1
ATOM 6527 N N . GLU B 1 227 ? 13.836 17.531 10.172 1 90.06 227 GLU B N 1
ATOM 6528 C CA . GLU B 1 227 ? 14.336 17.359 11.531 1 90.06 227 GLU B CA 1
ATOM 6529 C C . GLU B 1 227 ? 15.445 16.312 11.578 1 90.06 227 GLU B C 1
ATOM 6531 O O . GLU B 1 227 ? 16.438 16.484 12.289 1 90.06 227 GLU B O 1
ATOM 6536 N N . VAL B 1 228 ? 15.281 15.281 10.82 1 91.94 228 VAL B N 1
ATOM 6537 C CA . VAL B 1 228 ? 16.266 14.203 10.781 1 91.94 228 VAL B CA 1
ATOM 6538 C C . VAL B 1 228 ? 17.609 14.742 10.305 1 91.94 228 VAL B C 1
ATOM 6540 O O . VAL B 1 228 ? 18.656 14.406 10.859 1 91.94 228 VAL B O 1
ATOM 6543 N N . LYS B 1 229 ? 17.562 15.602 9.367 1 90.75 229 LYS B N 1
ATOM 6544 C CA . LYS B 1 229 ? 18.781 16.156 8.789 1 90.75 229 LYS B CA 1
ATOM 6545 C C . LYS B 1 229 ? 19.406 17.188 9.727 1 90.75 229 LYS B C 1
ATOM 6547 O O . LYS B 1 229 ? 20.625 17.172 9.961 1 90.75 229 LYS B O 1
ATOM 6552 N N . VAL B 1 230 ? 18.562 18.078 10.266 1 91.44 230 VAL B N 1
ATOM 6553 C CA . VAL B 1 230 ? 19.047 19.156 11.109 1 91.44 230 VAL B CA 1
ATOM 6554 C C . VAL B 1 230 ? 19.625 18.578 12.398 1 91.44 230 VAL B C 1
ATOM 6556 O O . VAL B 1 230 ? 20.594 19.125 12.961 1 91.44 230 VAL B O 1
ATOM 6559 N N . MET B 1 231 ? 19.109 17.453 12.75 1 91.06 231 MET B N 1
ATOM 6560 C CA . MET B 1 231 ? 19.562 16.875 14.016 1 91.06 231 MET B CA 1
ATOM 6561 C C . MET B 1 231 ? 20.578 15.758 13.781 1 91.06 231 MET B C 1
ATOM 6563 O O . MET B 1 231 ? 21.016 15.109 14.727 1 91.06 231 MET B O 1
ATOM 6567 N N . ASN B 1 232 ? 20.953 15.484 12.625 1 90.62 232 ASN B N 1
ATOM 6568 C CA . ASN B 1 232 ? 21.953 14.492 12.258 1 90.62 232 ASN B CA 1
ATOM 6569 C C . ASN B 1 232 ? 21.562 13.094 12.727 1 90.62 232 ASN B C 1
ATOM 6571 O O . ASN B 1 232 ? 22.359 12.391 13.352 1 90.62 232 ASN B O 1
ATOM 6575 N N . LYS B 1 233 ? 20.359 12.781 12.453 1 91.31 233 LYS B N 1
ATOM 6576 C CA . LYS B 1 233 ? 19.891 11.492 12.953 1 91.31 233 LYS B CA 1
ATOM 6577 C C . LYS B 1 233 ? 19.594 10.531 11.805 1 91.31 233 LYS B C 1
ATOM 6579 O O . LYS B 1 233 ? 18.812 9.594 11.961 1 91.31 233 LYS B O 1
ATOM 6584 N N . GLU B 1 234 ? 20.188 10.672 10.68 1 92.44 234 GLU B N 1
ATOM 6585 C CA . GLU B 1 234 ? 19.984 9.805 9.523 1 92.44 234 GLU B CA 1
ATOM 6586 C C . GLU B 1 234 ? 20.391 8.367 9.828 1 92.44 234 GLU B C 1
ATOM 6588 O O . GLU B 1 234 ? 19.688 7.422 9.453 1 92.44 234 GLU B O 1
ATOM 6593 N N . ASP B 1 235 ? 21.484 8.195 10.578 1 91.31 235 ASP B N 1
ATOM 6594 C CA . ASP B 1 235 ? 22 6.867 10.883 1 91.31 235 ASP B CA 1
ATOM 6595 C C . ASP B 1 235 ? 21.062 6.105 11.805 1 91.31 235 ASP B C 1
ATOM 6597 O O . ASP B 1 235 ? 20.906 4.887 11.68 1 91.31 235 ASP B O 1
ATOM 6601 N N . PHE B 1 236 ? 20.516 6.887 12.672 1 91.31 236 PHE B N 1
ATOM 6602 C CA . PHE B 1 236 ? 19.562 6.246 13.586 1 91.31 236 PHE B CA 1
ATOM 6603 C C . PHE B 1 236 ? 18.391 5.648 12.812 1 91.31 236 PHE B C 1
ATOM 6605 O O . PHE B 1 236 ? 18.062 4.473 13 1 91.31 236 PHE B O 1
ATOM 6612 N N . PHE B 1 237 ? 17.781 6.426 12.016 1 93.06 237 PHE B N 1
ATOM 6613 C CA . PHE B 1 237 ? 16.609 5.984 11.266 1 93.06 237 PHE B CA 1
ATOM 6614 C C . PHE B 1 237 ? 16.969 4.887 10.281 1 93.06 237 PHE B C 1
ATOM 6616 O O . PHE B 1 237 ? 16.203 3.959 10.055 1 93.06 237 PHE B O 1
ATOM 6623 N N . PHE B 1 238 ? 18.188 4.953 9.734 1 93.75 238 PHE B N 1
ATOM 6624 C CA . PHE B 1 238 ? 18.672 3.908 8.828 1 93.75 238 PHE B CA 1
ATOM 6625 C C . PHE B 1 238 ? 18.812 2.584 9.57 1 93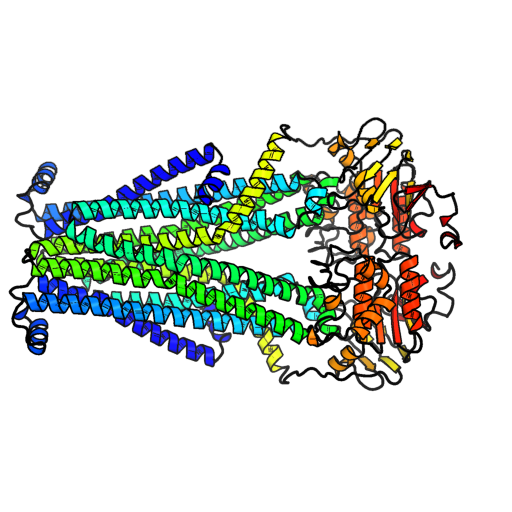.75 238 PHE B C 1
ATOM 6627 O O . PHE B 1 238 ? 18.406 1.535 9.062 1 93.75 238 PHE B O 1
ATOM 6634 N N . ARG B 1 239 ? 19.406 2.639 10.727 1 92.94 239 ARG B N 1
ATOM 6635 C CA . ARG B 1 239 ? 19.641 1.424 11.5 1 92.94 239 ARG B CA 1
ATOM 6636 C C . ARG B 1 239 ? 18.312 0.757 11.875 1 92.94 239 ARG B C 1
ATOM 6638 O O . ARG B 1 239 ? 18.188 -0.468 11.805 1 92.94 239 ARG B O 1
ATOM 6645 N N . LYS B 1 240 ? 17.391 1.57 12.289 1 93.25 240 LYS B N 1
ATOM 6646 C CA . LYS B 1 240 ? 16.094 1.021 12.656 1 93.25 240 LYS B CA 1
ATOM 6647 C C . LYS B 1 240 ? 15.391 0.413 11.445 1 93.25 240 LYS B C 1
ATOM 6649 O O . LYS B 1 240 ? 14.773 -0.647 11.555 1 93.25 240 LYS B O 1
ATOM 6654 N N . TYR B 1 241 ? 15.492 1.018 10.32 1 93.81 241 TYR B N 1
ATOM 6655 C CA . TYR B 1 241 ? 14.961 0.49 9.07 1 93.81 241 TYR B CA 1
ATOM 6656 C C . TYR B 1 241 ? 15.633 -0.829 8.703 1 93.81 241 TYR B C 1
ATOM 6658 O O . TYR B 1 241 ? 14.953 -1.802 8.359 1 93.81 241 TYR B O 1
ATOM 6666 N N . ASP B 1 242 ? 16.938 -0.79 8.773 1 94.56 242 ASP B N 1
ATOM 6667 C CA . ASP B 1 242 ? 17.719 -1.966 8.398 1 94.56 242 ASP B CA 1
ATOM 6668 C C . ASP B 1 242 ? 17.375 -3.16 9.281 1 94.56 242 ASP B C 1
ATOM 6670 O O . ASP B 1 242 ? 17.266 -4.289 8.797 1 94.56 242 ASP B O 1
ATOM 6674 N N . GLU B 1 243 ? 17.281 -2.881 10.531 1 94.5 243 GLU B N 1
ATOM 6675 C CA . GLU B 1 243 ? 16.906 -3.941 11.461 1 94.5 243 GLU B CA 1
ATOM 6676 C C . GLU B 1 243 ? 15.539 -4.512 11.125 1 94.5 243 GLU B C 1
ATOM 6678 O O . GLU B 1 243 ? 15.352 -5.73 11.117 1 94.5 243 GLU B O 1
ATOM 6683 N N . ALA B 1 244 ? 14.594 -3.643 10.891 1 93.19 244 ALA B N 1
ATOM 6684 C CA . ALA B 1 244 ? 13.242 -4.074 10.531 1 93.19 244 ALA B CA 1
ATOM 6685 C C . ALA B 1 244 ? 13.25 -4.84 9.203 1 93.19 244 ALA B C 1
ATOM 6687 O O . ALA B 1 244 ? 12.586 -5.867 9.078 1 93.19 244 ALA B O 1
ATOM 6688 N N . PHE B 1 245 ? 14.008 -4.344 8.273 1 93.19 245 PHE B N 1
ATOM 6689 C CA . PHE B 1 245 ? 14.039 -4.961 6.949 1 93.19 245 PHE B CA 1
ATOM 6690 C C . PHE B 1 245 ? 14.719 -6.328 7.004 1 93.19 245 PHE B C 1
ATOM 6692 O O . PHE B 1 245 ? 14.344 -7.238 6.262 1 93.19 245 PHE B O 1
ATOM 6699 N N . ALA B 1 246 ? 15.75 -6.477 7.848 1 94 246 ALA B N 1
ATOM 6700 C CA . ALA B 1 246 ? 16.391 -7.773 8.039 1 94 246 ALA B CA 1
ATOM 6701 C C . ALA B 1 246 ? 15.398 -8.82 8.523 1 94 246 ALA B C 1
ATOM 6703 O O . ALA B 1 246 ? 15.414 -9.961 8.062 1 94 246 ALA B O 1
ATOM 6704 N N . GLY B 1 247 ? 14.594 -8.414 9.453 1 92.94 247 GLY B N 1
ATOM 6705 C CA . GLY B 1 247 ? 13.555 -9.32 9.914 1 92.94 247 GLY B CA 1
ATOM 6706 C C . GLY B 1 247 ? 12.562 -9.688 8.828 1 92.94 247 GLY B C 1
ATOM 6707 O O . GLY B 1 247 ? 12.164 -10.852 8.719 1 92.94 247 GLY B O 1
ATOM 6708 N N . ARG B 1 248 ? 12.18 -8.766 7.98 1 88.75 248 ARG B N 1
ATOM 6709 C CA . ARG B 1 248 ? 11.258 -9.008 6.883 1 88.75 248 ARG B CA 1
ATOM 6710 C C . ARG B 1 248 ? 11.844 -10 5.879 1 88.75 248 ARG B C 1
ATOM 6712 O O . ARG B 1 248 ? 11.164 -10.938 5.465 1 88.75 248 ARG B O 1
ATOM 6719 N N . VAL B 1 249 ? 13.078 -9.797 5.551 1 91 249 VAL B N 1
ATOM 6720 C CA . VAL B 1 249 ? 13.742 -10.633 4.559 1 91 249 VAL B CA 1
ATOM 6721 C C . VAL B 1 249 ? 13.867 -12.062 5.086 1 91 249 VAL B C 1
ATOM 6723 O O . VAL B 1 249 ? 13.633 -13.023 4.352 1 91 249 VAL B O 1
ATOM 6726 N N . LYS B 1 250 ? 14.234 -12.18 6.348 1 91.69 250 LYS B N 1
ATOM 6727 C CA . LYS B 1 250 ? 14.352 -13.508 6.949 1 91.69 250 LYS B CA 1
ATOM 6728 C C . LYS B 1 250 ? 13.008 -14.234 6.938 1 91.69 250 LYS B C 1
ATOM 6730 O O . LYS B 1 250 ? 12.945 -15.43 6.629 1 91.69 250 LYS B O 1
ATOM 6735 N N . SER B 1 251 ? 12.016 -13.57 7.27 1 88.12 251 SER B N 1
ATOM 6736 C CA . SER B 1 251 ? 10.68 -14.164 7.281 1 88.12 251 SER B CA 1
ATOM 6737 C C . SER B 1 251 ? 10.219 -14.523 5.871 1 88.12 251 SER B C 1
ATOM 6739 O O . SER B 1 251 ? 9.641 -15.586 5.652 1 88.12 251 SER B O 1
ATOM 6741 N N . GLU B 1 252 ? 10.477 -13.68 4.871 1 85.69 252 GLU B N 1
ATOM 6742 C CA . GLU B 1 252 ? 10.07 -13.914 3.486 1 85.69 252 GLU B CA 1
ATOM 6743 C C . GLU B 1 252 ? 10.828 -15.094 2.885 1 85.69 252 GLU B C 1
ATOM 6745 O O . GLU B 1 252 ? 10.227 -15.945 2.229 1 85.69 252 GLU B O 1
ATOM 6750 N N . TYR B 1 253 ? 12.102 -15.078 3.162 1 88.94 253 TYR B N 1
ATOM 6751 C CA . TYR B 1 253 ? 12.953 -16.172 2.695 1 88.94 253 TYR B CA 1
ATOM 6752 C C . TYR B 1 253 ? 12.469 -17.516 3.244 1 88.94 253 TYR B C 1
ATOM 6754 O O . TYR B 1 253 ? 12.305 -18.469 2.494 1 88.94 253 TYR B O 1
ATOM 6762 N N . THR B 1 254 ? 12.297 -17.578 4.508 1 87.19 254 THR B N 1
ATOM 6763 C CA . THR B 1 254 ? 11.859 -18.812 5.156 1 87.19 254 THR B CA 1
ATOM 6764 C C . THR B 1 254 ? 10.477 -19.234 4.648 1 87.19 254 THR B C 1
ATOM 6766 O O . THR B 1 254 ? 10.242 -20.406 4.375 1 87.19 254 THR B O 1
ATOM 6769 N N . TYR B 1 255 ? 9.617 -18.328 4.445 1 81.62 255 TYR B N 1
ATOM 6770 C CA . TYR B 1 255 ? 8.266 -18.594 3.973 1 81.62 255 TYR B CA 1
ATOM 6771 C C . TYR B 1 255 ? 8.273 -19.172 2.562 1 81.62 255 TYR B C 1
ATOM 6773 O O . TYR B 1 255 ? 7.691 -20.219 2.312 1 81.62 255 TYR B O 1
ATOM 6781 N N . HIS B 1 256 ? 8.945 -18.516 1.646 1 82.25 256 HIS B N 1
ATOM 6782 C CA . HIS B 1 256 ? 8.945 -18.953 0.253 1 82.25 256 HIS B CA 1
ATOM 6783 C C . HIS B 1 256 ? 9.656 -20.297 0.089 1 82.25 256 HIS B C 1
ATOM 6785 O O . HIS B 1 256 ? 9.258 -21.109 -0.736 1 82.25 256 HIS B O 1
ATOM 6791 N N . THR B 1 257 ? 10.703 -20.531 0.937 1 85.38 257 THR B N 1
ATOM 6792 C CA . THR B 1 257 ? 11.383 -21.812 0.923 1 85.38 257 THR B CA 1
ATOM 6793 C C . THR B 1 257 ? 10.445 -22.922 1.412 1 85.38 257 THR B C 1
ATOM 6795 O O . THR B 1 257 ? 10.336 -23.969 0.784 1 85.38 257 THR B O 1
ATOM 6798 N N . MET B 1 258 ? 9.766 -22.625 2.43 1 81.75 258 MET B N 1
ATOM 6799 C CA . MET B 1 258 ? 8.867 -23.625 3.018 1 81.75 258 MET B CA 1
ATOM 6800 C C . MET B 1 258 ? 7.703 -23.922 2.084 1 81.75 258 MET B C 1
ATOM 6802 O O . MET B 1 258 ? 7.277 -25.078 1.97 1 81.75 258 MET B O 1
ATOM 6806 N N . VAL B 1 259 ? 7.223 -22.953 1.39 1 76.56 259 VAL B N 1
ATOM 6807 C CA . VAL B 1 259 ? 6.078 -23.109 0.5 1 76.56 259 VAL B CA 1
ATOM 6808 C C . VAL B 1 259 ? 6.488 -23.906 -0.733 1 76.56 259 VAL B C 1
ATOM 6810 O O . VAL B 1 259 ? 5.652 -24.562 -1.369 1 76.56 259 VAL B O 1
ATOM 6813 N N . SER B 1 260 ? 7.777 -23.938 -1.044 1 80.19 260 SER B N 1
ATOM 6814 C CA . SER B 1 260 ? 8.258 -24.609 -2.248 1 80.19 260 SER B CA 1
ATOM 6815 C C . SER B 1 260 ? 8.609 -26.062 -1.969 1 80.19 260 SER B C 1
ATOM 6817 O O . SER B 1 260 ? 8.844 -26.828 -2.898 1 80.19 260 SER B O 1
ATOM 6819 N N . ILE B 1 261 ? 8.578 -26.578 -0.747 1 82.81 261 ILE B N 1
ATOM 6820 C CA . ILE B 1 261 ? 9.078 -27.875 -0.35 1 82.81 261 ILE B CA 1
ATOM 6821 C C . ILE B 1 261 ? 8.039 -28.953 -0.676 1 82.81 261 ILE B C 1
ATOM 6823 O O . ILE B 1 261 ? 8.383 -30.031 -1.148 1 82.81 261 ILE B O 1
ATOM 6827 N N . PRO B 1 262 ? 6.777 -28.672 -0.509 1 76.38 262 PRO B N 1
ATOM 6828 C CA . PRO B 1 262 ? 5.789 -29.75 -0.67 1 76.38 262 PRO B CA 1
ATOM 6829 C C . PRO B 1 262 ? 5.793 -30.344 -2.076 1 76.38 262 PRO B C 1
ATOM 6831 O O . PRO B 1 262 ? 5.652 -31.562 -2.234 1 76.38 262 PRO B O 1
ATOM 6834 N N . LYS B 1 263 ? 6.02 -29.562 -3.094 1 76.88 263 LYS B N 1
ATOM 6835 C CA . LYS B 1 263 ? 5.914 -30.047 -4.469 1 76.88 263 LYS B CA 1
ATOM 6836 C C . LYS B 1 263 ? 6.926 -31.156 -4.746 1 76.88 263 LYS B C 1
ATOM 6838 O O . LYS B 1 263 ? 6.547 -32.25 -5.145 1 76.88 263 LYS B O 1
ATOM 6843 N N . PRO B 1 264 ? 8.234 -30.891 -4.465 1 81.19 264 PRO B N 1
ATOM 6844 C CA . PRO B 1 264 ? 9.188 -31.969 -4.703 1 81.19 264 PRO B CA 1
ATOM 6845 C C . PRO B 1 264 ? 8.953 -33.188 -3.793 1 81.19 264 PRO B C 1
ATOM 6847 O O . PRO B 1 264 ? 9.164 -34.312 -4.211 1 81.19 264 PRO B O 1
ATOM 6850 N N . VAL B 1 265 ? 8.484 -33.062 -2.607 1 83.62 265 VAL B N 1
ATOM 6851 C CA . VAL B 1 265 ? 8.266 -34.125 -1.662 1 83.62 265 VAL B CA 1
ATOM 6852 C C . VAL B 1 265 ? 7.094 -35 -2.123 1 83.62 265 VAL B C 1
ATOM 6854 O O . VAL B 1 265 ? 7.168 -36.219 -2.092 1 83.62 265 VAL B O 1
ATOM 6857 N N . ILE B 1 266 ? 6.012 -34.344 -2.564 1 79.44 266 ILE B N 1
ATOM 6858 C CA . ILE B 1 266 ? 4.836 -35.062 -3.043 1 79.44 266 ILE B CA 1
ATOM 6859 C C . ILE B 1 266 ? 5.18 -35.812 -4.332 1 79.44 266 ILE B C 1
ATOM 6861 O O . ILE B 1 266 ? 4.738 -36.938 -4.535 1 79.44 266 ILE B O 1
ATOM 6865 N N . GLU B 1 267 ? 5.922 -35.094 -5.176 1 78.44 267 GLU B N 1
ATOM 6866 C CA . GLU B 1 267 ? 6.352 -35.75 -6.406 1 78.44 267 GLU B CA 1
ATOM 6867 C C . GLU B 1 267 ? 7.172 -37 -6.105 1 78.44 267 GLU B C 1
ATOM 6869 O O . GLU B 1 267 ? 6.934 -38.062 -6.684 1 78.44 267 GLU B O 1
ATOM 6874 N N . ALA B 1 268 ? 8.141 -36.875 -5.203 1 82.5 268 ALA B N 1
ATOM 6875 C CA . ALA B 1 268 ? 8.969 -38.031 -4.812 1 82.5 268 ALA B CA 1
ATOM 6876 C C . ALA B 1 268 ? 8.125 -39.125 -4.176 1 82.5 268 ALA B C 1
ATOM 6878 O O . ALA B 1 268 ? 8.297 -40.312 -4.48 1 82.5 268 ALA B O 1
ATOM 6879 N N . GLY B 1 269 ? 7.227 -38.688 -3.342 1 82.62 269 GLY B N 1
ATOM 6880 C CA . GLY B 1 269 ? 6.359 -39.656 -2.688 1 82.62 269 GLY B CA 1
ATOM 6881 C C . GLY B 1 269 ? 5.469 -40.406 -3.654 1 82.62 269 GLY B C 1
ATOM 6882 O O . GLY B 1 269 ? 5.324 -41.625 -3.557 1 82.62 269 GLY B O 1
ATOM 6883 N N . ALA B 1 270 ? 4.871 -39.688 -4.605 1 79 270 ALA B N 1
ATOM 6884 C CA . ALA B 1 270 ? 3.98 -40.312 -5.594 1 79 270 ALA B CA 1
ATOM 6885 C C . ALA B 1 270 ? 4.738 -41.281 -6.48 1 79 270 ALA B C 1
ATOM 6887 O O . ALA B 1 270 ? 4.27 -42.406 -6.715 1 79 270 ALA B O 1
ATOM 6888 N N . MET B 1 271 ? 5.891 -40.906 -6.961 1 77.5 271 MET B N 1
ATOM 6889 C CA . MET B 1 271 ? 6.68 -41.781 -7.844 1 77.5 271 MET B CA 1
ATOM 6890 C C . MET B 1 271 ? 7.207 -43 -7.094 1 77.5 271 MET B C 1
ATOM 6892 O O . MET B 1 271 ? 7.172 -44.094 -7.613 1 77.5 271 MET B O 1
ATOM 6896 N N . CYS B 1 272 ? 7.695 -42.688 -5.887 1 83.69 272 CYS B N 1
ATOM 6897 C CA . CYS B 1 272 ? 8.211 -43.812 -5.082 1 83.69 272 CYS B CA 1
ATOM 6898 C C . CYS B 1 272 ? 7.105 -44.812 -4.77 1 83.69 272 CYS B C 1
ATOM 6900 O O . CYS B 1 272 ? 7.332 -46.031 -4.816 1 83.69 272 CYS B O 1
ATOM 6902 N N . SER B 1 273 ? 5.941 -44.312 -4.449 1 82.94 273 SER B N 1
ATOM 6903 C CA . SER B 1 273 ? 4.824 -45.219 -4.133 1 82.94 273 SER B CA 1
ATOM 6904 C C . SER B 1 273 ? 4.383 -46 -5.359 1 82.94 273 SER B C 1
ATOM 6906 O O . SER B 1 273 ? 4.09 -47.188 -5.266 1 82.94 273 SER B O 1
ATOM 6908 N N . LEU B 1 274 ? 4.301 -45.344 -6.512 1 80.25 274 LEU B N 1
ATOM 6909 C CA . LEU B 1 274 ? 3.906 -46 -7.75 1 80.25 274 LEU B CA 1
ATOM 6910 C C . LEU B 1 274 ? 4.918 -47.094 -8.141 1 80.25 274 LEU B C 1
ATOM 6912 O O . LEU B 1 274 ? 4.543 -48.219 -8.391 1 80.25 274 LEU B O 1
ATOM 6916 N N . LEU B 1 275 ? 6.188 -46.688 -8.188 1 82.06 275 LEU B N 1
ATOM 6917 C CA . LEU B 1 275 ? 7.242 -47.594 -8.578 1 82.06 275 LEU B CA 1
ATOM 6918 C C . LEU B 1 275 ? 7.387 -48.719 -7.551 1 82.06 275 LEU B C 1
ATOM 6920 O O . LEU B 1 275 ? 7.672 -49.875 -7.91 1 82.06 275 LEU B O 1
ATOM 6924 N N . GLY B 1 276 ? 7.211 -48.312 -6.297 1 82.5 276 GLY B N 1
ATOM 6925 C CA . GLY B 1 276 ? 7.23 -49.344 -5.25 1 82.5 276 GLY B CA 1
ATOM 6926 C C . GLY B 1 276 ? 6.125 -50.344 -5.391 1 82.5 276 GLY B C 1
ATOM 6927 O O . GLY B 1 276 ? 6.363 -51.562 -5.246 1 82.5 276 GLY B O 1
ATOM 6928 N N . ALA B 1 277 ? 4.938 -49.969 -5.656 1 81.12 277 ALA B N 1
ATOM 6929 C CA . ALA B 1 277 ? 3.795 -50.844 -5.828 1 81.12 277 ALA B CA 1
ATOM 6930 C C . ALA B 1 277 ? 3.998 -51.781 -7.023 1 81.12 277 ALA B C 1
ATOM 6932 O O . ALA B 1 277 ? 3.664 -52.969 -6.957 1 81.12 277 ALA B O 1
ATOM 6933 N N . ILE B 1 278 ? 4.516 -51.25 -8.102 1 79.19 278 ILE B N 1
ATOM 6934 C CA . ILE B 1 278 ? 4.781 -52.062 -9.297 1 79.19 278 ILE B CA 1
ATOM 6935 C C . ILE B 1 278 ? 5.832 -53.125 -8.984 1 79.19 278 ILE B C 1
ATOM 6937 O O . ILE B 1 278 ? 5.715 -54.25 -9.422 1 79.19 278 ILE B O 1
ATOM 6941 N N . SER B 1 279 ? 6.867 -52.719 -8.234 1 81.31 279 SER B N 1
ATOM 6942 C CA . SER B 1 279 ? 7.934 -53.625 -7.863 1 81.31 279 SER B CA 1
ATOM 6943 C C . SER B 1 279 ? 7.387 -54.781 -7.043 1 81.31 279 SER B C 1
ATOM 6945 O O . SER B 1 279 ? 7.766 -55.938 -7.266 1 81.31 279 SER B O 1
ATOM 6947 N N . ILE B 1 280 ? 6.5 -54.531 -6.195 1 80.94 280 ILE B N 1
ATOM 6948 C CA . ILE B 1 280 ? 5.918 -55.531 -5.34 1 80.94 280 ILE B CA 1
ATOM 6949 C C . ILE B 1 280 ? 5.035 -56.469 -6.176 1 80.94 280 ILE B C 1
ATOM 6951 O O . ILE B 1 280 ? 5.07 -57.688 -6.004 1 80.94 280 ILE B O 1
ATOM 6955 N N . LYS B 1 281 ? 4.273 -55.969 -7.051 1 78.38 281 LYS B N 1
ATOM 6956 C CA . LYS B 1 281 ? 3.402 -56.781 -7.895 1 78.38 281 LYS B CA 1
ATOM 6957 C C . LYS B 1 281 ? 4.215 -57.656 -8.836 1 78.38 281 LYS B C 1
ATOM 6959 O O . LYS B 1 281 ? 3.797 -58.781 -9.164 1 78.38 281 LYS B O 1
ATOM 6964 N N . LEU B 1 282 ? 5.266 -57.094 -9.32 1 76.56 282 LEU B N 1
ATOM 6965 C CA . LEU B 1 282 ? 6.152 -57.906 -10.164 1 76.56 282 LEU B CA 1
ATOM 6966 C C . LEU B 1 282 ? 6.727 -59.062 -9.391 1 76.56 282 LEU B C 1
ATOM 6968 O O . LEU B 1 282 ? 6.859 -60.188 -9.93 1 76.56 282 LEU B O 1
ATOM 6972 N N . LEU B 1 283 ? 7.102 -58.844 -8.188 1 77.81 283 LEU B N 1
ATOM 6973 C CA . LEU B 1 283 ? 7.66 -59.906 -7.344 1 77.81 283 LEU B CA 1
ATOM 6974 C C . LEU B 1 283 ? 6.609 -60.969 -7.031 1 77.81 283 LEU B C 1
ATOM 6976 O O . LEU B 1 283 ? 6.941 -62.125 -6.828 1 77.81 283 LEU B O 1
ATOM 6980 N N . LEU B 1 284 ? 5.348 -60.531 -7.082 1 78.69 284 LEU B N 1
ATOM 6981 C CA . LEU B 1 284 ? 4.262 -61.469 -6.785 1 78.69 284 LEU B CA 1
ATOM 6982 C C . LEU B 1 284 ? 3.873 -62.25 -8.023 1 78.69 284 LEU B C 1
ATOM 6984 O O . LEU B 1 284 ? 2.99 -63.125 -7.965 1 78.69 284 LEU B O 1
ATOM 6988 N N . GLY B 1 285 ? 4.484 -62.062 -9.148 1 72.56 285 GLY B N 1
ATOM 6989 C CA . GLY B 1 285 ? 4.32 -62.906 -10.328 1 72.56 285 GLY B CA 1
ATOM 6990 C C . GLY B 1 285 ? 3.227 -62.406 -11.258 1 72.56 285 GLY B C 1
ATOM 6991 O O . GLY B 1 285 ? 2.68 -63.188 -12.047 1 72.56 285 GLY B O 1
ATOM 6992 N N . VAL B 1 286 ? 2.789 -61.25 -11.016 1 70.31 286 VAL B N 1
ATOM 6993 C CA . VAL B 1 286 ? 1.745 -60.75 -11.891 1 70.31 286 VAL B CA 1
ATOM 6994 C C . VAL B 1 286 ? 2.305 -60.531 -13.297 1 70.31 286 VAL B C 1
ATOM 6996 O O . VAL B 1 286 ? 3.475 -60.188 -13.461 1 70.31 286 VAL B O 1
ATOM 6999 N N . ASN B 1 287 ? 1.449 -60.812 -14.273 1 67.88 287 ASN B N 1
ATOM 7000 C CA . ASN B 1 287 ? 1.863 -60.75 -15.672 1 67.88 287 ASN B CA 1
ATOM 7001 C C . ASN B 1 287 ? 2.252 -59.344 -16.094 1 67.88 287 ASN B C 1
ATOM 7003 O O . ASN B 1 287 ? 1.637 -58.375 -15.664 1 67.88 287 ASN B O 1
ATOM 7007 N N . THR B 1 288 ? 3.268 -59.281 -16.828 1 65.25 288 THR B N 1
ATOM 7008 C CA . THR B 1 288 ? 3.869 -58.031 -17.281 1 65.25 288 THR B CA 1
ATOM 7009 C C . THR B 1 288 ? 2.895 -57.25 -18.172 1 65.25 288 THR B C 1
ATOM 7011 O O . THR B 1 288 ? 2.953 -56.031 -18.219 1 65.25 288 THR B O 1
ATOM 7014 N N . HIS B 1 289 ? 2.033 -58.031 -18.812 1 63.03 289 HIS B N 1
ATOM 7015 C CA . HIS B 1 289 ? 1.098 -57.375 -19.734 1 63.03 289 HIS B CA 1
ATOM 7016 C C . HIS B 1 289 ? 0.134 -56.469 -18.984 1 63.03 289 HIS B C 1
ATOM 7018 O O . HIS B 1 289 ? -0.392 -55.5 -19.547 1 63.03 289 HIS B O 1
ATOM 7024 N N . TYR B 1 290 ? 0.027 -56.75 -17.75 1 66.06 290 TYR B N 1
ATOM 7025 C CA . TYR B 1 290 ? -0.888 -56 -16.891 1 66.06 290 TYR B CA 1
ATOM 7026 C C . TYR B 1 290 ? -0.284 -54.656 -16.484 1 66.06 290 TYR B C 1
ATOM 7028 O O . TYR B 1 290 ? -1.009 -53.688 -16.266 1 66.06 290 TYR B O 1
ATOM 7036 N N . PHE B 1 291 ? 0.925 -54.594 -16.578 1 68.38 291 PHE B N 1
ATOM 7037 C CA . PHE B 1 291 ? 1.582 -53.469 -15.922 1 68.38 291 PHE B CA 1
ATOM 7038 C C . PHE B 1 291 ? 1.668 -52.25 -16.859 1 68.38 291 PHE B C 1
ATOM 7040 O O . PHE B 1 291 ? 1.616 -51.125 -16.406 1 68.38 291 PHE B O 1
ATOM 7047 N N . ILE B 1 292 ? 1.63 -52.5 -18.141 1 68.38 292 ILE B N 1
ATOM 7048 C CA . ILE B 1 292 ? 1.868 -51.375 -19.078 1 68.38 292 ILE B CA 1
ATOM 7049 C C . ILE B 1 292 ? 0.675 -50.438 -19.062 1 68.38 292 ILE B C 1
ATOM 7051 O O . ILE B 1 292 ? 0.838 -49.219 -18.859 1 68.38 292 ILE B O 1
ATOM 7055 N N . PRO B 1 293 ? -0.577 -51.031 -19.219 1 67.06 293 PRO B N 1
ATOM 7056 C CA . PRO B 1 293 ? -1.728 -50.125 -19.156 1 67.06 293 PRO B CA 1
ATOM 7057 C C . PRO B 1 293 ? -1.851 -49.438 -17.812 1 67.06 293 PRO B C 1
ATOM 7059 O O . PRO B 1 293 ? -2.219 -48.25 -17.75 1 67.06 293 PRO B O 1
ATOM 7062 N N . THR B 1 294 ? -1.467 -50.156 -16.781 1 71.12 294 THR B N 1
ATOM 7063 C CA . THR B 1 294 ? -1.598 -49.594 -15.438 1 71.12 294 THR B CA 1
ATOM 7064 C C . THR B 1 294 ? -0.609 -48.469 -15.219 1 71.12 294 THR B C 1
ATOM 7066 O O . THR B 1 294 ? -0.981 -47.406 -14.719 1 71.12 294 THR B O 1
ATOM 7069 N N . ILE B 1 295 ? 0.611 -48.625 -15.648 1 68.75 295 ILE B N 1
ATOM 7070 C CA . ILE B 1 295 ? 1.627 -47.562 -15.5 1 68.75 295 ILE B CA 1
ATOM 7071 C C . ILE B 1 295 ? 1.233 -46.344 -16.312 1 68.75 295 ILE B C 1
ATOM 7073 O O . ILE B 1 295 ? 1.393 -45.219 -15.844 1 68.75 295 ILE B O 1
ATOM 7077 N N . SER B 1 296 ? 0.697 -46.594 -17.469 1 67 296 SER B N 1
ATOM 7078 C CA . SER B 1 296 ? 0.331 -45.5 -18.344 1 67 296 SER B CA 1
ATOM 7079 C C . SER B 1 296 ? -0.79 -44.656 -17.75 1 67 296 SER B C 1
ATOM 7081 O O . SER B 1 296 ? -0.721 -43.406 -17.75 1 67 296 SER B O 1
ATOM 7083 N N . ILE B 1 297 ? -1.799 -45.344 -17.172 1 71.25 297 ILE B N 1
ATOM 7084 C CA . ILE B 1 297 ? -2.939 -44.625 -16.609 1 71.25 297 ILE B CA 1
ATOM 7085 C C . ILE B 1 297 ? -2.51 -43.844 -15.367 1 71.25 297 ILE B C 1
ATOM 7087 O O . ILE B 1 297 ? -2.945 -42.719 -15.148 1 71.25 297 ILE B O 1
ATOM 7091 N N . PHE B 1 298 ? -1.749 -44.438 -14.578 1 72.25 298 PHE B N 1
ATOM 7092 C CA . PHE B 1 298 ? -1.298 -43.781 -13.352 1 72.25 298 PHE B CA 1
ATOM 7093 C C . PHE B 1 298 ? -0.373 -42.625 -13.664 1 72.25 298 PHE B C 1
ATOM 7095 O O . PHE B 1 298 ? -0.4 -41.594 -12.977 1 72.25 298 PHE B O 1
ATOM 7102 N N . ALA B 1 299 ? 0.406 -42.781 -14.695 1 65.06 299 ALA B N 1
ATOM 7103 C CA . ALA B 1 299 ? 1.286 -41.719 -15.109 1 65.06 299 ALA B CA 1
ATOM 7104 C C . ALA B 1 299 ? 0.48 -40.5 -15.57 1 65.06 299 ALA B C 1
ATOM 7106 O O . ALA B 1 299 ? 0.742 -39.375 -15.141 1 65.06 299 ALA B O 1
ATOM 7107 N N . VAL B 1 300 ? -0.541 -40.781 -16.422 1 66.25 300 VAL B N 1
ATOM 7108 C CA . VAL B 1 300 ? -1.367 -39.688 -16.938 1 66.25 300 VAL B CA 1
ATOM 7109 C C . VAL B 1 300 ? -2.15 -39.031 -15.789 1 66.25 300 VAL B C 1
ATOM 7111 O O . VAL B 1 300 ? -2.258 -37.812 -15.719 1 66.25 300 VAL B O 1
ATOM 7114 N N . ALA B 1 301 ? -2.68 -39.906 -14.906 1 70 301 ALA B N 1
ATOM 7115 C CA . ALA B 1 301 ? -3.42 -39.406 -13.758 1 70 301 ALA B CA 1
ATOM 7116 C C . ALA B 1 301 ? -2.52 -38.562 -12.852 1 70 301 ALA B C 1
ATOM 7118 O O . ALA B 1 301 ? -2.947 -37.531 -12.312 1 70 301 ALA B O 1
ATOM 7119 N N . SER B 1 302 ? -1.319 -39 -12.703 1 69.12 302 SER B N 1
ATOM 7120 C CA . SER B 1 302 ? -0.372 -38.312 -11.852 1 69.12 302 SER B CA 1
ATOM 7121 C C . SER B 1 302 ? -0.033 -36.938 -12.422 1 69.12 302 SER B C 1
ATOM 7123 O O . SER B 1 302 ? 0.136 -35.969 -11.68 1 69.12 302 SER B O 1
ATOM 7125 N N . ILE B 1 303 ? 0.013 -36.812 -13.758 1 65.12 303 ILE B N 1
ATOM 7126 C CA . ILE B 1 303 ? 0.269 -35.531 -14.438 1 65.12 303 ILE B CA 1
ATOM 7127 C C . ILE B 1 303 ? -0.807 -34.531 -14.062 1 65.12 303 ILE B C 1
ATOM 7129 O O . ILE B 1 303 ? -0.515 -33.344 -13.883 1 65.12 303 ILE B O 1
ATOM 7133 N N . ARG B 1 304 ? -1.951 -35.094 -13.914 1 68.38 304 ARG B N 1
ATOM 7134 C CA . ARG B 1 304 ? -3.09 -34.219 -13.625 1 68.38 304 ARG B CA 1
ATOM 7135 C C . ARG B 1 304 ? -3.207 -33.969 -12.125 1 68.38 304 ARG B C 1
ATOM 7137 O O . ARG B 1 304 ? -3.568 -32.844 -11.711 1 68.38 304 ARG B O 1
ATOM 7144 N N . MET B 1 305 ? -2.855 -34.938 -11.367 1 73.56 305 MET B N 1
ATOM 7145 C CA . MET B 1 305 ? -3.145 -34.875 -9.938 1 73.56 305 MET B CA 1
ATOM 7146 C C . MET B 1 305 ? -2.051 -34.094 -9.195 1 73.56 305 MET B C 1
ATOM 7148 O O . MET B 1 305 ? -2.33 -33.375 -8.242 1 73.56 305 MET B O 1
ATOM 7152 N N . LEU B 1 306 ? -0.83 -34.25 -9.656 1 71.19 306 LEU B N 1
ATOM 7153 C CA . LEU B 1 306 ? 0.287 -33.688 -8.891 1 71.19 306 LEU B CA 1
ATOM 7154 C C . LEU B 1 306 ? 0.196 -32.188 -8.805 1 71.19 306 LEU B C 1
ATOM 7156 O O . LEU B 1 306 ? 0.314 -31.609 -7.719 1 71.19 306 LEU B O 1
ATOM 7160 N N . PRO B 1 307 ? -0.085 -31.484 -9.938 1 67.44 307 PRO B N 1
ATOM 7161 C CA . PRO B 1 307 ? -0.259 -30.031 -9.828 1 67.44 307 PRO B CA 1
ATOM 7162 C C . PRO B 1 307 ? -1.44 -29.641 -8.945 1 67.44 307 PRO B C 1
ATOM 7164 O O . PRO B 1 307 ? -1.389 -28.625 -8.25 1 67.44 307 PRO B O 1
ATOM 7167 N N . SER B 1 308 ? -2.459 -30.453 -9.016 1 73.62 308 SER B N 1
ATOM 7168 C CA . SER B 1 308 ? -3.639 -30.203 -8.195 1 73.62 308 SER B CA 1
ATOM 7169 C C . SER B 1 308 ? -3.295 -30.219 -6.711 1 73.62 308 SER B C 1
ATOM 7171 O O . SER B 1 308 ? -3.793 -29.391 -5.941 1 73.62 308 SER B O 1
ATOM 7173 N N . PHE B 1 309 ? -2.455 -31.156 -6.387 1 70.19 309 PHE B N 1
ATOM 7174 C CA . PHE B 1 309 ? -2.059 -31.234 -4.984 1 70.19 309 PHE B CA 1
ATOM 7175 C C . PHE B 1 309 ? -1.278 -29.984 -4.57 1 70.19 309 PHE B C 1
ATOM 7177 O O . PHE B 1 309 ? -1.461 -29.484 -3.465 1 70.19 309 PHE B O 1
ATOM 7184 N N . ASN B 1 310 ? -0.44 -29.562 -5.457 1 65.81 310 ASN B N 1
ATOM 7185 C CA . ASN B 1 310 ? 0.32 -28.344 -5.191 1 65.81 310 ASN B CA 1
ATOM 7186 C C . ASN B 1 310 ? -0.594 -27.141 -5.043 1 65.81 310 ASN B C 1
ATOM 7188 O O . ASN B 1 310 ? -0.413 -26.328 -4.137 1 65.81 310 ASN B O 1
ATOM 7192 N N . ARG B 1 311 ? -1.507 -27.109 -5.902 1 71.81 311 ARG B N 1
ATOM 7193 C CA . ARG B 1 311 ? -2.457 -26 -5.867 1 71.81 311 ARG B CA 1
ATOM 7194 C C . ARG B 1 311 ? -3.289 -26.031 -4.59 1 71.81 311 ARG B C 1
ATOM 7196 O O . ARG B 1 311 ? -3.561 -24.984 -3.99 1 71.81 311 ARG B O 1
ATOM 7203 N N . ILE B 1 312 ? -3.662 -27.203 -4.164 1 75 312 ILE B N 1
ATOM 7204 C CA . ILE B 1 312 ? -4.473 -27.375 -2.961 1 75 312 ILE B CA 1
ATOM 7205 C C . ILE B 1 312 ? -3.713 -26.844 -1.747 1 75 312 ILE B C 1
ATOM 7207 O O . ILE B 1 312 ? -4.262 -26.094 -0.938 1 75 312 ILE B O 1
ATOM 7211 N N . THR B 1 313 ? -2.445 -27.266 -1.671 1 68.44 313 THR B N 1
ATOM 7212 C CA . THR B 1 313 ? -1.635 -26.828 -0.541 1 68.44 313 THR B CA 1
ATOM 7213 C C . THR B 1 313 ? -1.438 -25.312 -0.571 1 68.44 313 THR B C 1
ATOM 7215 O O . THR B 1 313 ? -1.471 -24.656 0.472 1 68.44 313 THR B O 1
ATOM 7218 N N . GLU B 1 314 ? -1.258 -24.781 -1.782 1 69.12 314 GLU B N 1
ATOM 7219 C CA . GLU B 1 314 ? -1.098 -23.344 -1.959 1 69.12 314 GLU B CA 1
ATOM 7220 C C . GLU B 1 314 ? -2.348 -22.594 -1.513 1 69.12 314 GLU B C 1
ATOM 7222 O O . GLU B 1 314 ? -2.254 -21.578 -0.812 1 69.12 314 GLU B O 1
ATOM 7227 N N . TYR B 1 315 ? -3.496 -23.078 -1.902 1 77.06 315 TYR B N 1
ATOM 7228 C CA . TYR B 1 315 ? -4.758 -22.422 -1.58 1 77.06 315 TYR B CA 1
ATOM 7229 C C . TYR B 1 315 ? -5.055 -22.5 -0.088 1 77.06 315 TYR B C 1
ATOM 7231 O O . TYR B 1 315 ? -5.551 -21.547 0.511 1 77.06 315 TYR B O 1
ATOM 7239 N N . LEU B 1 316 ? -4.703 -23.625 0.514 1 74.06 316 LEU B N 1
ATOM 7240 C CA . LEU B 1 316 ? -4.879 -23.766 1.955 1 74.06 316 LEU B CA 1
ATOM 7241 C C . LEU B 1 316 ? -3.98 -22.797 2.713 1 74.06 316 LEU B C 1
ATOM 7243 O O . LEU B 1 316 ? -4.391 -22.219 3.725 1 74.06 316 LEU B O 1
ATOM 7247 N N . GLY B 1 317 ? -2.768 -22.688 2.217 1 68.69 317 GLY B N 1
ATOM 7248 C CA . GLY B 1 317 ? -1.864 -21.703 2.791 1 68.69 317 GLY B CA 1
ATOM 7249 C C . GLY B 1 317 ? -2.395 -20.281 2.699 1 68.69 317 GLY B C 1
ATOM 7250 O O . GLY B 1 317 ? -2.332 -19.531 3.67 1 68.69 317 GLY B O 1
ATOM 7251 N N . THR B 1 318 ? -2.938 -19.953 1.521 1 71.62 318 THR B N 1
ATOM 7252 C CA . THR B 1 318 ? -3.486 -18.625 1.286 1 71.62 318 THR B CA 1
ATOM 7253 C C . THR B 1 318 ? -4.645 -18.344 2.238 1 71.62 318 THR B C 1
ATOM 7255 O O . THR B 1 318 ? -4.734 -17.25 2.811 1 71.62 318 THR B O 1
ATOM 7258 N N . ILE B 1 319 ? -5.508 -19.266 2.467 1 76.31 319 ILE B N 1
ATOM 7259 C CA . ILE B 1 319 ? -6.668 -19.125 3.342 1 76.31 319 ILE B CA 1
ATOM 7260 C C . ILE B 1 319 ? -6.207 -18.875 4.777 1 76.31 319 ILE B C 1
ATOM 7262 O O . ILE B 1 319 ? -6.738 -18.016 5.469 1 76.31 319 ILE B O 1
ATOM 7266 N N . SER B 1 320 ? -5.219 -19.625 5.129 1 72.69 320 SER B N 1
ATOM 7267 C CA . SER B 1 320 ? -4.715 -19.5 6.492 1 72.69 320 SER B CA 1
ATOM 7268 C C . SER B 1 320 ? -4.035 -18.141 6.703 1 72.69 320 SER B C 1
ATOM 7270 O O . SER B 1 320 ? -4.152 -17.547 7.773 1 72.69 320 SER B O 1
ATOM 7272 N N . TYR B 1 321 ? -3.432 -17.703 5.688 1 65.44 321 TYR B N 1
ATOM 7273 C CA . TYR B 1 321 ? -2.701 -16.438 5.73 1 65.44 321 TYR B CA 1
ATOM 7274 C C . TYR B 1 321 ? -3.658 -15.25 5.797 1 65.44 321 TYR B C 1
ATOM 7276 O O . TYR B 1 321 ? -3.359 -14.242 6.434 1 65.44 321 TYR B O 1
ATOM 7284 N N . GLN B 1 322 ? -4.836 -15.352 5.199 1 73.38 322 GLN B N 1
ATOM 7285 C CA . GLN B 1 322 ? -5.754 -14.227 5.047 1 73.38 322 GLN B CA 1
ATOM 7286 C C . GLN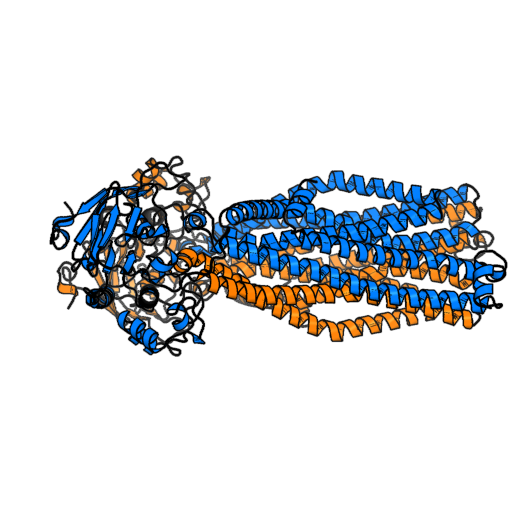 B 1 322 ? -6.812 -14.234 6.145 1 73.38 322 GLN B C 1
ATOM 7288 O O . GLN B 1 322 ? -7.82 -13.531 6.047 1 73.38 322 GLN B O 1
ATOM 7293 N N . LYS B 1 323 ? -6.613 -14.992 7.168 1 77 323 LYS B N 1
ATOM 7294 C CA . LYS B 1 323 ? -7.59 -15.141 8.242 1 77 323 LYS B CA 1
ATOM 7295 C C . LYS B 1 323 ? -7.895 -13.789 8.891 1 77 323 LYS B C 1
ATOM 7297 O O . LYS B 1 323 ? -9.047 -13.5 9.219 1 77 323 LYS B O 1
ATOM 7302 N N . ALA B 1 324 ? -6.875 -12.984 9.062 1 73.19 324 ALA B N 1
ATOM 7303 C CA . ALA B 1 324 ? -7.047 -11.688 9.703 1 73.19 324 ALA B CA 1
ATOM 7304 C C . ALA B 1 324 ? -7.949 -10.781 8.875 1 73.19 324 ALA B C 1
ATOM 7306 O O . ALA B 1 324 ? -8.812 -10.086 9.422 1 73.19 324 ALA B O 1
ATOM 7307 N N . ALA B 1 325 ? -7.762 -10.828 7.598 1 76.31 325 ALA B N 1
ATOM 7308 C CA . ALA B 1 325 ? -8.586 -10.008 6.707 1 76.31 325 ALA B CA 1
ATOM 7309 C C . ALA B 1 325 ? -10.031 -10.477 6.719 1 76.31 325 ALA B C 1
ATOM 7311 O O . ALA B 1 325 ? -10.961 -9.656 6.684 1 76.31 325 ALA B O 1
ATOM 7312 N N . ILE B 1 326 ? -10.25 -11.766 6.863 1 83.19 326 ILE B N 1
ATOM 7313 C CA . ILE B 1 326 ? -11.586 -12.344 6.895 1 83.19 326 ILE B CA 1
ATOM 7314 C C . ILE B 1 326 ? -12.32 -11.867 8.148 1 83.19 326 ILE B C 1
ATOM 7316 O O . ILE B 1 326 ? -13.484 -11.469 8.078 1 83.19 326 ILE B O 1
ATOM 7320 N N . THR B 1 327 ? -11.594 -11.859 9.188 1 81.62 327 THR B N 1
ATOM 7321 C CA . THR B 1 327 ? -12.203 -11.469 10.453 1 81.62 327 THR B CA 1
ATOM 7322 C C . THR B 1 327 ? -12.531 -9.984 10.461 1 81.62 327 THR B C 1
ATOM 7324 O O . THR B 1 327 ? -13.594 -9.578 10.938 1 81.62 327 THR B O 1
ATOM 7327 N N . SER B 1 328 ? -11.656 -9.211 9.953 1 82.56 328 SER B N 1
ATOM 7328 C CA . SER B 1 328 ? -11.875 -7.77 9.906 1 82.56 328 SER B CA 1
ATOM 7329 C C . SER B 1 328 ? -13.109 -7.426 9.07 1 82.56 328 SER B C 1
ATOM 7331 O O . SER B 1 328 ? -13.961 -6.656 9.508 1 82.56 328 SER B O 1
ATOM 7333 N N . ILE B 1 329 ? -13.219 -8.031 7.945 1 85.81 329 ILE B N 1
ATOM 7334 C CA . ILE B 1 329 ? -14.328 -7.754 7.039 1 85.81 329 ILE B CA 1
ATOM 7335 C C . ILE B 1 329 ? -15.633 -8.281 7.645 1 85.81 329 ILE B C 1
ATOM 7337 O O . ILE B 1 329 ? -16.688 -7.66 7.504 1 85.81 329 ILE B O 1
ATOM 7341 N N . TYR B 1 330 ? -15.492 -9.461 8.258 1 86.31 330 TYR B N 1
ATOM 7342 C CA . TYR B 1 330 ? -16.656 -10.039 8.906 1 86.31 330 TYR B CA 1
ATOM 7343 C C . TYR B 1 330 ? -17.203 -9.109 9.984 1 86.31 330 TYR B C 1
ATOM 7345 O O . TYR B 1 330 ? -18.406 -8.891 10.07 1 86.31 330 TYR B O 1
ATOM 7353 N N . ASN B 1 331 ? -16.344 -8.523 10.766 1 85.62 331 ASN B N 1
ATOM 7354 C CA . ASN B 1 331 ? -16.766 -7.602 11.812 1 85.62 331 ASN B CA 1
ATOM 7355 C C . ASN B 1 331 ? -17.406 -6.344 11.234 1 85.62 331 ASN B C 1
ATOM 7357 O O . ASN B 1 331 ? -18.438 -5.879 11.734 1 85.62 331 ASN B O 1
ATOM 7361 N N . ASP B 1 332 ? -16.781 -5.836 10.227 1 86.38 332 ASP B N 1
ATOM 7362 C CA . ASP B 1 332 ? -17.328 -4.656 9.57 1 86.38 332 ASP B CA 1
ATOM 7363 C C . ASP B 1 332 ? -18.703 -4.957 8.969 1 86.38 332 ASP B C 1
ATOM 7365 O O . ASP B 1 332 ? -19.594 -4.113 9 1 86.38 332 ASP B O 1
ATOM 7369 N N . PHE B 1 333 ? -18.781 -6.125 8.438 1 85 333 PHE B N 1
ATOM 7370 C CA . PHE B 1 333 ? -20.031 -6.539 7.824 1 85 333 PHE B CA 1
ATOM 7371 C C . PHE B 1 333 ? -21.141 -6.676 8.867 1 85 333 PHE B C 1
ATOM 7373 O O . PHE B 1 333 ? -22.281 -6.297 8.625 1 85 333 PHE B O 1
ATOM 7380 N N . LEU B 1 334 ? -20.797 -7.215 10 1 84.5 334 LEU B N 1
ATOM 7381 C CA . LEU B 1 334 ? -21.766 -7.336 11.086 1 84.5 334 LEU B CA 1
ATOM 7382 C C . LEU B 1 334 ? -22.234 -5.965 11.562 1 84.5 334 LEU B C 1
ATOM 7384 O O . LEU B 1 334 ? -23.422 -5.766 11.836 1 84.5 334 LEU B O 1
ATOM 7388 N N . GLU B 1 335 ? -21.312 -5.098 11.648 1 85.31 335 GLU B N 1
ATOM 7389 C CA . GLU B 1 335 ? -21.656 -3.734 12.031 1 85.31 335 GLU B CA 1
ATOM 7390 C C . GLU B 1 335 ? -22.562 -3.084 11 1 85.31 335 GLU B C 1
ATOM 7392 O O . GLU B 1 335 ? -23.516 -2.371 11.359 1 85.31 335 GLU B O 1
ATOM 7397 N N . MET B 1 336 ? -22.234 -3.334 9.797 1 85.44 336 MET B N 1
ATOM 7398 C CA . MET B 1 336 ? -23.031 -2.787 8.695 1 85.44 336 MET B CA 1
ATOM 7399 C C . MET B 1 336 ? -24.453 -3.328 8.719 1 85.44 336 MET B C 1
ATOM 7401 O O . MET B 1 336 ? -25.406 -2.578 8.523 1 85.44 336 MET B O 1
ATOM 7405 N N . LYS B 1 337 ? -24.562 -4.594 8.953 1 82.31 337 LYS B N 1
ATOM 7406 C CA . LYS B 1 337 ? -25.875 -5.23 9 1 82.31 337 LYS B CA 1
ATOM 7407 C C . LYS B 1 337 ? -26.719 -4.691 10.156 1 82.31 337 LYS B C 1
ATOM 7409 O O . LYS B 1 337 ? -27.938 -4.547 10.039 1 82.31 337 LYS B O 1
ATOM 7414 N N . GLU B 1 338 ? -26.078 -4.371 11.172 1 79.69 338 GLU B N 1
ATOM 7415 C CA . GLU B 1 338 ? -26.766 -3.816 12.336 1 79.69 338 GLU B CA 1
ATOM 7416 C C . GLU B 1 338 ? -27.297 -2.41 12.055 1 79.69 338 GLU B C 1
ATOM 7418 O O . GLU B 1 338 ? -28.406 -2.066 12.445 1 79.69 338 GLU B O 1
ATOM 7423 N N . VAL B 1 339 ? -26.516 -1.694 11.367 1 79.75 339 VAL B N 1
ATOM 7424 C CA . VAL B 1 339 ? -26.906 -0.323 11.047 1 79.75 339 VAL B CA 1
ATOM 7425 C C . VAL B 1 339 ? -28 -0.326 9.992 1 79.75 339 VAL B C 1
ATOM 7427 O O . VAL B 1 339 ? -28.922 0.49 10.047 1 79.75 339 VAL B O 1
ATOM 7430 N N . GLU B 1 340 ? -27.828 -1.153 8.992 1 75.62 340 GLU B N 1
ATOM 7431 C CA . GLU B 1 340 ? -28.828 -1.254 7.941 1 75.62 340 GLU B CA 1
ATOM 7432 C C . GLU B 1 340 ? -30.188 -1.65 8.508 1 75.62 340 GLU B C 1
ATOM 7434 O O . GLU B 1 340 ? -31.219 -1.207 8.016 1 75.62 340 GLU B O 1
ATOM 7439 N N . LYS B 1 341 ? -30.188 -2.586 9.43 1 66.19 341 LYS B N 1
ATOM 7440 C CA . LYS B 1 341 ? -31.422 -3.002 10.07 1 66.19 341 LYS B CA 1
ATOM 7441 C C . LYS B 1 341 ? -32.094 -1.83 10.773 1 66.19 341 LYS B C 1
ATOM 7443 O O . LYS B 1 341 ? -33.344 -1.729 10.781 1 66.19 341 LYS B O 1
ATOM 7448 N N . SER B 1 342 ? -31.219 -1.04 11.281 1 63.16 342 SER B N 1
ATOM 7449 C CA . SER B 1 342 ? -31.75 0.091 12.031 1 63.16 342 SER B CA 1
ATOM 7450 C C . SER B 1 342 ? -32.188 1.223 11.102 1 63.16 342 SER B C 1
ATOM 7452 O O . SER B 1 342 ? -33.094 1.976 11.414 1 63.16 342 SER B O 1
ATOM 7454 N N . GLN B 1 343 ? -31.438 1.365 10.07 1 60.06 343 GLN B N 1
ATOM 7455 C CA . GLN B 1 343 ? -31.688 2.51 9.203 1 60.06 343 GLN B CA 1
ATOM 7456 C C . GLN B 1 343 ? -32.594 2.129 8.039 1 60.06 343 GLN B C 1
ATOM 7458 O O . GLN B 1 343 ? -32.156 1.485 7.082 1 60.06 343 GLN B O 1
ATOM 7463 N N . ASN B 1 344 ? -33.75 1.323 8.25 1 49.72 344 ASN B N 1
ATOM 7464 C CA . ASN B 1 344 ? -34.688 0.932 7.203 1 49.72 344 ASN B CA 1
ATOM 7465 C C . ASN B 1 344 ? -34.594 1.862 5.996 1 49.72 344 ASN B C 1
ATOM 7467 O O . ASN B 1 344 ? -35.281 1.653 4.996 1 49.72 344 ASN B O 1
ATOM 7471 N N . GLY B 1 345 ? -34.625 3.291 5.996 1 45.25 345 GLY B N 1
ATOM 7472 C CA . GLY B 1 345 ? -35.156 4.23 5.02 1 45.25 345 GLY B CA 1
ATOM 7473 C C . GLY B 1 345 ? -34.125 4.633 3.971 1 45.25 345 GLY B C 1
ATOM 7474 O O . GLY B 1 345 ? -32.906 4.512 4.195 1 45.25 345 GLY B O 1
ATOM 7475 N N . GLY B 1 346 ? -34.438 4.391 2.715 1 49.22 346 GLY B N 1
ATOM 7476 C CA . GLY B 1 346 ? -33.969 4.781 1.403 1 49.22 346 GLY B CA 1
ATOM 7477 C C . GLY B 1 346 ? -33.406 6.188 1.371 1 49.22 346 GLY B C 1
ATOM 7478 O O . GLY B 1 346 ? -34.125 7.164 1.513 1 49.22 346 GLY B O 1
ATOM 7479 N N . LEU B 1 347 ? -32.344 6.566 1.83 1 51.88 347 LEU B N 1
ATOM 7480 C CA . LEU B 1 347 ? -31.891 7.883 2.258 1 51.88 347 LEU B CA 1
ATOM 7481 C C . LEU B 1 347 ? -31.797 8.836 1.074 1 51.88 347 LEU B C 1
ATOM 7483 O O . LEU B 1 347 ? -30.766 8.891 0.392 1 51.88 347 LEU B O 1
ATOM 7487 N N . GLU B 1 348 ? -32.594 9.023 0.202 1 59.16 348 GLU B N 1
ATOM 7488 C CA . GLU B 1 348 ? -32.438 10.195 -0.647 1 59.16 348 GLU B CA 1
ATOM 7489 C C . GLU B 1 348 ? -32.219 11.453 0.189 1 59.16 348 GLU B C 1
ATOM 7491 O O . GLU B 1 348 ? -33 11.742 1.093 1 59.16 348 GLU B O 1
ATOM 7496 N N . ARG B 1 349 ? -31.141 12.031 0.094 1 72.62 349 ARG B N 1
ATOM 7497 C CA . ARG B 1 349 ? -30.797 13.25 0.825 1 72.62 349 ARG B CA 1
ATOM 7498 C C . ARG B 1 349 ? -31.625 14.43 0.33 1 72.62 349 ARG B C 1
ATOM 7500 O O . ARG B 1 349 ? -31.859 14.57 -0.872 1 72.62 349 ARG B O 1
ATOM 7507 N N . SER B 1 350 ? -32.188 15.18 1.281 1 80.25 350 SER B N 1
ATOM 7508 C CA . SER B 1 350 ? -33 16.344 0.948 1 80.25 350 SER B CA 1
ATOM 7509 C C . SER B 1 350 ? -32.156 17.484 0.395 1 80.25 350 SER B C 1
ATOM 7511 O O . SER B 1 350 ? -31.031 17.719 0.875 1 80.25 350 SER B O 1
ATOM 7513 N N . LYS B 1 351 ? -32.625 18.031 -0.701 1 82.06 351 LYS B N 1
ATOM 7514 C CA . LYS B 1 351 ? -31.938 19.172 -1.292 1 82.06 351 LYS B CA 1
ATOM 7515 C C . LYS B 1 351 ? -32.469 20.484 -0.717 1 82.06 351 LYS B C 1
ATOM 7517 O O . LYS B 1 351 ? -31.969 21.562 -1.04 1 82.06 351 LYS B O 1
ATOM 7522 N N . LYS B 1 352 ? -33.312 20.391 0.273 1 88 352 LYS B N 1
ATOM 7523 C CA . LYS B 1 352 ? -33.906 21.594 0.862 1 88 352 LYS B CA 1
ATOM 7524 C C . LYS B 1 352 ? -33 22.172 1.944 1 88 352 LYS B C 1
ATOM 7526 O O . LYS B 1 352 ? -32.125 21.484 2.486 1 88 352 LYS B O 1
ATOM 7531 N N . LYS B 1 353 ? -33.125 23.484 2.146 1 92 353 LYS B N 1
ATOM 7532 C CA . LYS B 1 353 ? -32.406 24.172 3.203 1 92 353 LYS B CA 1
ATOM 7533 C C . LYS B 1 353 ? -33.281 24.375 4.438 1 92 353 LYS B C 1
ATOM 7535 O O . LYS B 1 353 ? -34.438 24.734 4.316 1 92 353 LYS B O 1
ATOM 7540 N N . LEU B 1 354 ? -32.719 24 5.543 1 92.12 354 LEU B N 1
ATOM 7541 C CA . LEU B 1 354 ? -33.375 24.406 6.797 1 92.12 354 LEU B CA 1
ATOM 7542 C C . LEU B 1 354 ? -33 25.844 7.152 1 92.12 354 LEU B C 1
ATOM 7544 O O . LEU B 1 354 ? -32.062 26.094 7.898 1 92.12 354 LEU B O 1
ATOM 7548 N N . SER B 1 355 ? -33.812 26.719 6.652 1 91.31 355 SER B N 1
ATOM 7549 C CA . SER B 1 355 ? -33.531 28.141 6.832 1 91.31 355 SER B CA 1
ATOM 7550 C C . SER B 1 355 ? -33.844 28.594 8.258 1 91.31 355 SER B C 1
ATOM 7552 O O . SER B 1 355 ? -34.875 28.219 8.82 1 91.31 355 SER B O 1
ATOM 7554 N N . LEU B 1 356 ? -32.906 29.25 8.812 1 92.12 356 LEU B N 1
ATOM 7555 C CA . LEU B 1 356 ? -33.094 29.844 10.125 1 92.12 356 LEU B CA 1
ATOM 7556 C C . LEU B 1 356 ? -34.031 31.062 10.031 1 92.12 356 LEU B C 1
ATOM 7558 O O . LEU B 1 356 ? -33.719 32.031 9.32 1 92.12 356 LEU B O 1
ATOM 7562 N N . LYS B 1 357 ? -35.094 31.062 10.758 1 92.69 357 LYS B N 1
ATOM 7563 C CA . LYS B 1 357 ? -36.062 32.156 10.68 1 92.69 357 LYS B CA 1
ATOM 7564 C C . LYS B 1 357 ? -35.75 33.25 11.711 1 92.69 357 LYS B C 1
ATOM 7566 O O . LYS B 1 357 ? -35.812 34.438 11.406 1 92.69 357 LYS B O 1
ATOM 7571 N N . GLU B 1 358 ? -35.438 32.75 12.906 1 94.12 358 GLU B N 1
ATOM 7572 C CA . GLU B 1 358 ? -35.281 33.75 13.945 1 94.12 358 GLU B CA 1
ATOM 7573 C C . GLU B 1 358 ? -34.031 33.469 14.781 1 94.12 358 GLU B C 1
ATOM 7575 O O . GLU B 1 358 ? -33.188 34.375 14.953 1 94.12 358 GLU B O 1
ATOM 7580 N N . VAL B 1 359 ? -34.094 32.281 15.383 1 96.06 359 VAL B N 1
ATOM 7581 C CA . VAL B 1 359 ? -33.094 32.094 16.422 1 96.06 359 VAL B CA 1
ATOM 7582 C C . VAL B 1 359 ? -32.594 30.641 16.438 1 96.06 359 VAL B C 1
ATOM 7584 O O . VAL B 1 359 ? -33.375 29.719 16.188 1 96.06 359 VAL B O 1
ATOM 7587 N N . LEU B 1 360 ? -31.328 30.422 16.641 1 97.06 360 LEU B N 1
ATOM 7588 C CA . LEU B 1 360 ? -30.719 29.141 16.969 1 97.06 360 LEU B CA 1
ATOM 7589 C C . LEU B 1 360 ? -30.594 28.953 18.469 1 97.06 360 LEU B C 1
ATOM 7591 O O . LEU B 1 360 ? -29.859 29.703 19.125 1 97.06 360 LEU B O 1
ATOM 7595 N N . HIS B 1 361 ? -31.25 27.953 19 1 97 361 HIS B N 1
ATOM 7596 C CA . HIS B 1 361 ? -31.281 27.719 20.438 1 97 361 HIS B CA 1
ATOM 7597 C C . HIS B 1 361 ? -30.328 26.594 20.828 1 97 361 HIS B C 1
ATOM 7599 O O . HIS B 1 361 ? -30.438 25.484 20.312 1 97 361 HIS B O 1
ATOM 7605 N N . LEU B 1 362 ? -29.391 26.891 21.625 1 97.25 362 LEU B N 1
ATOM 7606 C CA . LEU B 1 362 ? -28.656 25.859 22.344 1 97.25 362 LEU B CA 1
ATOM 7607 C C . LEU B 1 362 ? -29.266 25.625 23.734 1 97.25 362 LEU B C 1
ATOM 7609 O O . LEU B 1 362 ? -29.219 26.516 24.594 1 97.25 362 LEU B O 1
ATOM 7613 N N . GLN B 1 363 ? -29.828 24.469 23.875 1 96.94 363 GLN B N 1
ATOM 7614 C CA . GLN B 1 363 ? -30.562 24.188 25.094 1 96.94 363 GLN B CA 1
ATOM 7615 C C . GLN B 1 363 ? -29.859 23.109 25.922 1 96.94 363 GLN B C 1
ATOM 7617 O O . GLN B 1 363 ? -29.922 21.922 25.594 1 96.94 363 GLN B O 1
ATOM 7622 N N . ASN B 1 364 ? -29.266 23.484 27.047 1 96.62 364 ASN B N 1
ATOM 7623 C CA . ASN B 1 364 ? -28.656 22.594 28.016 1 96.62 364 ASN B CA 1
ATOM 7624 C C . ASN B 1 364 ? -27.719 21.594 27.328 1 96.62 364 ASN B C 1
ATOM 7626 O O . ASN B 1 364 ? -27.812 20.391 27.578 1 96.62 364 ASN B O 1
ATOM 7630 N N . VAL B 1 365 ? -26.938 22.125 26.484 1 96.56 365 VAL B N 1
ATOM 7631 C CA . VAL B 1 365 ? -26.062 21.281 25.688 1 96.56 365 VAL B CA 1
ATOM 7632 C C . VAL B 1 365 ? -24.891 20.797 26.547 1 96.56 365 VAL B C 1
ATOM 7634 O O . VAL B 1 365 ? -24.141 21.609 27.109 1 96.56 365 VAL B O 1
ATOM 7637 N N . SER B 1 366 ? -24.766 19.516 26.688 1 96.5 366 SER B N 1
ATOM 7638 C CA . SER B 1 366 ? -23.641 18.859 27.359 1 96.5 366 SER B CA 1
ATOM 7639 C C . SER B 1 366 ? -22.984 17.828 26.453 1 96.5 366 SER B C 1
ATOM 7641 O O . SER B 1 366 ? -23.641 17.25 25.578 1 96.5 366 SER B O 1
ATOM 7643 N N . PHE B 1 367 ? -21.703 17.688 26.609 1 94.31 367 PHE B N 1
ATOM 7644 C CA . PHE B 1 367 ? -21.031 16.734 25.734 1 94.31 367 PHE B CA 1
ATOM 7645 C C . PHE B 1 367 ? -19.797 16.141 26.422 1 94.31 367 PHE B C 1
ATOM 7647 O O . PHE B 1 367 ? -19.062 16.859 27.109 1 94.31 367 PHE B O 1
ATOM 7654 N N . HIS B 1 368 ? -19.656 14.914 26.328 1 89.81 368 HIS B N 1
ATOM 7655 C CA . HIS B 1 368 ? -18.438 14.172 26.672 1 89.81 368 HIS B CA 1
ATOM 7656 C C . HIS B 1 368 ? -18.125 13.125 25.609 1 89.81 368 HIS B C 1
ATOM 7658 O O . HIS B 1 368 ? -19.031 12.562 25 1 89.81 368 HIS B O 1
ATOM 7664 N N . TYR B 1 369 ? -16.938 12.977 25.344 1 78.75 369 TYR B N 1
ATOM 7665 C CA . TYR B 1 369 ? -16.562 11.93 24.391 1 78.75 369 TYR B CA 1
ATOM 7666 C C . TYR B 1 369 ? -16.812 10.547 24.984 1 78.75 369 TYR B C 1
ATOM 7668 O O . TYR B 1 369 ? -16.719 10.352 26.203 1 78.75 369 TYR B O 1
ATOM 7676 N N . ASP B 1 370 ? -17.109 9.578 24.125 1 74.81 370 ASP B N 1
ATOM 7677 C CA . ASP B 1 370 ? -17.484 8.234 24.547 1 74.81 370 ASP B CA 1
ATOM 7678 C C . ASP B 1 370 ? -16.375 7.598 25.391 1 74.81 370 ASP B C 1
ATOM 7680 O O . ASP B 1 370 ? -16.656 6.848 26.328 1 74.81 370 ASP B O 1
ATOM 7684 N N . ASP B 1 371 ? -15.219 7.93 25.062 1 65.56 371 ASP B N 1
ATOM 7685 C CA . ASP B 1 371 ? -14.109 7.246 25.719 1 65.56 371 ASP B CA 1
ATOM 7686 C C . ASP B 1 371 ? -13.625 8.031 26.938 1 65.56 371 ASP B C 1
ATOM 7688 O O . ASP B 1 371 ? -12.625 7.672 27.562 1 65.56 371 ASP B O 1
ATOM 7692 N N . SER B 1 372 ? -14.297 9.148 27.266 1 69.62 372 SER B N 1
ATOM 7693 C CA . SER B 1 372 ? -13.875 9.953 28.406 1 69.62 372 SER B CA 1
ATOM 7694 C C . SER B 1 372 ? -15.078 10.367 29.266 1 69.62 372 SER B C 1
ATOM 7696 O O . SER B 1 372 ? -16.172 10.57 28.734 1 69.62 372 SER B O 1
ATOM 7698 N N . ASP B 1 373 ? -14.898 10.266 30.484 1 74.25 373 ASP B N 1
ATOM 7699 C CA . ASP B 1 373 ? -15.945 10.703 31.406 1 74.25 373 ASP B CA 1
ATOM 7700 C C . ASP B 1 373 ? -15.844 12.203 31.672 1 74.25 373 ASP B C 1
ATOM 7702 O O . ASP B 1 373 ? -16.688 12.773 32.375 1 74.25 373 ASP B O 1
ATOM 7706 N N . ARG B 1 374 ? -14.953 12.773 31.109 1 79.56 374 ARG B N 1
ATOM 7707 C CA . ARG B 1 374 ? -14.781 14.203 31.328 1 79.56 374 ARG B CA 1
ATOM 7708 C C . ARG B 1 374 ? -15.75 15.008 30.469 1 79.56 374 ARG B C 1
ATOM 7710 O O . ARG B 1 374 ? -15.805 14.82 29.25 1 79.56 374 ARG B O 1
ATOM 7717 N N . MET B 1 375 ? -16.438 15.883 31.141 1 87.81 375 MET B N 1
ATOM 7718 C CA . MET B 1 375 ? -17.359 16.75 30.438 1 87.81 375 MET B CA 1
ATOM 7719 C C . MET B 1 375 ? -16.625 17.891 29.75 1 87.81 375 MET B C 1
ATOM 7721 O O . MET B 1 375 ? -16 18.734 30.406 1 87.81 375 MET B O 1
ATOM 7725 N N . ILE B 1 376 ? -16.688 17.953 28.5 1 88.19 376 ILE B N 1
ATOM 7726 C CA . ILE B 1 376 ? -16.062 19.016 27.734 1 88.19 376 ILE B CA 1
ATOM 7727 C C . ILE B 1 376 ? -16.953 20.25 27.734 1 88.19 376 ILE B C 1
ATOM 7729 O O . ILE B 1 376 ? -16.469 21.391 27.844 1 88.19 376 ILE B O 1
ATOM 7733 N N . LEU B 1 377 ? -18.234 20.016 27.562 1 94.38 377 LEU B N 1
ATOM 7734 C CA . LEU B 1 377 ? -19.266 21.031 27.688 1 94.38 377 LEU B CA 1
ATOM 7735 C C . LEU B 1 377 ? -20.297 20.641 28.734 1 94.38 377 LEU B C 1
ATOM 7737 O O . LEU B 1 377 ? -20.688 19.469 28.828 1 94.38 377 LEU B O 1
ATOM 7741 N N . ASP B 1 378 ? -20.656 21.625 29.516 1 95.25 378 ASP B N 1
ATOM 7742 C CA . ASP B 1 378 ? -21.531 21.328 30.641 1 95.25 378 ASP B CA 1
ATOM 7743 C C . ASP B 1 378 ? -22.719 22.281 30.672 1 95.25 378 ASP B C 1
ATOM 7745 O O . ASP B 1 378 ? -22.625 23.406 31.172 1 95.25 378 ASP B O 1
ATOM 7749 N N . ASP B 1 379 ? -23.781 21.828 30.203 1 94.94 379 ASP B N 1
ATOM 7750 C CA . ASP B 1 379 ? -25.078 22.484 30.312 1 94.94 379 ASP B CA 1
ATOM 7751 C C . ASP B 1 379 ? -25.031 23.891 29.734 1 94.94 379 ASP B C 1
ATOM 7753 O O . ASP B 1 379 ? -25.391 24.859 30.406 1 94.94 379 ASP B O 1
ATOM 7757 N N . ILE B 1 380 ? -24.578 24.031 28.578 1 95.5 380 ILE B N 1
ATOM 7758 C CA . ILE B 1 380 ? -24.469 25.312 27.875 1 95.5 380 ILE B CA 1
ATOM 7759 C C . ILE B 1 380 ? -25.812 25.688 27.266 1 95.5 380 ILE B C 1
ATOM 7761 O O . ILE B 1 380 ? -26.422 24.891 26.547 1 95.5 380 ILE B O 1
ATOM 7765 N N . SER B 1 381 ? -26.266 26.906 27.641 1 96.12 381 SER B N 1
ATOM 7766 C CA . SER B 1 381 ? -27.516 27.406 27.062 1 96.12 381 SER B CA 1
ATOM 7767 C C . SER B 1 381 ? -27.375 28.859 26.641 1 96.12 381 SER B C 1
ATOM 7769 O O . SER B 1 381 ? -26.984 29.719 27.438 1 96.12 381 SER B O 1
ATOM 7771 N N . PHE B 1 382 ? -27.609 29.156 25.422 1 95.56 382 PHE B N 1
ATOM 7772 C CA . PHE B 1 382 ? -27.688 30.516 24.906 1 95.56 382 PHE B CA 1
ATOM 7773 C C . PHE B 1 382 ? -28.312 30.547 23.531 1 95.56 382 PHE B C 1
ATOM 7775 O O . PHE B 1 382 ? -28.531 29.484 22.922 1 95.56 382 PHE B O 1
ATOM 7782 N N . ASP B 1 383 ? -28.625 31.734 23.078 1 96 383 ASP B N 1
ATOM 7783 C CA . ASP B 1 383 ? -29.297 31.906 21.797 1 96 383 ASP B CA 1
ATOM 7784 C C . ASP B 1 383 ? -28.406 32.688 20.812 1 96 383 ASP B C 1
ATOM 7786 O O . ASP B 1 383 ? -27.672 33.594 21.219 1 96 383 ASP B O 1
ATOM 7790 N N . ILE B 1 384 ? -28.531 32.25 19.609 1 96.12 384 ILE B N 1
ATOM 7791 C CA . ILE B 1 384 ? -27.906 33 18.516 1 96.12 384 ILE B CA 1
ATOM 7792 C C . ILE B 1 384 ? -28.984 33.531 17.562 1 96.12 384 ILE B C 1
ATOM 7794 O O . ILE B 1 384 ? -29.641 32.75 16.859 1 96.12 384 ILE B O 1
ATOM 7798 N N . LYS B 1 385 ? -29.094 34.781 17.516 1 95.62 385 LYS B N 1
ATOM 7799 C CA . LYS B 1 385 ? -30.109 35.406 16.672 1 95.62 385 LYS B CA 1
ATOM 7800 C C . LYS B 1 385 ? -29.703 35.406 15.203 1 95.62 385 LYS B C 1
ATOM 7802 O O . LYS B 1 385 ? -28.516 35.562 14.891 1 95.62 385 LYS B O 1
ATOM 7807 N N . LYS B 1 386 ? -30.656 35.281 14.344 1 95.69 386 LYS B N 1
ATOM 7808 C CA . LYS B 1 386 ? -30.406 35.281 12.906 1 95.69 386 LYS B CA 1
ATOM 7809 C C . LYS B 1 386 ? -29.703 36.594 12.484 1 95.69 386 LYS B C 1
ATOM 7811 O O . LYS B 1 386 ? -30.016 37.656 12.992 1 95.69 386 LYS B O 1
ATOM 7816 N N . ASN B 1 387 ? -28.734 36.438 11.578 1 94.31 387 ASN B N 1
ATOM 7817 C CA . ASN B 1 387 ? -28.031 37.531 10.93 1 94.31 387 ASN B CA 1
ATOM 7818 C C . ASN B 1 387 ? -27.234 38.375 11.938 1 94.31 387 ASN B C 1
ATOM 7820 O O . ASN B 1 387 ? -27.125 39.594 11.812 1 94.31 387 ASN B O 1
ATOM 7824 N N . THR B 1 388 ? -26.844 37.688 13.039 1 93.69 388 THR B N 1
ATOM 7825 C CA . THR B 1 388 ? -25.922 38.281 13.984 1 93.69 388 THR B CA 1
ATOM 7826 C C . THR B 1 388 ? -24.578 37.562 13.969 1 93.69 388 THR B C 1
ATOM 7828 O O . THR B 1 388 ? -24.453 36.469 13.367 1 93.69 388 THR B O 1
ATOM 7831 N N . SER B 1 389 ? -23.609 38.156 14.555 1 92.94 389 SER B N 1
ATOM 7832 C CA . SER B 1 389 ? -22.281 37.594 14.664 1 92.94 389 SER B CA 1
ATOM 7833 C C . SER B 1 389 ? -21.938 37.25 16.109 1 92.94 389 SER B C 1
ATOM 7835 O O . SER B 1 389 ? -22.047 38.094 17 1 92.94 389 SER B O 1
ATOM 7837 N N . VAL B 1 390 ? -21.609 35.969 16.344 1 93.38 390 VAL B N 1
ATOM 7838 C CA . VAL B 1 390 ? -21.25 35.5 17.672 1 93.38 390 VAL B CA 1
ATOM 7839 C C . VAL B 1 390 ? -19.844 34.906 17.641 1 93.38 390 VAL B C 1
ATOM 7841 O O . VAL B 1 390 ? -19.484 34.156 16.719 1 93.38 390 VAL B O 1
ATOM 7844 N N . ALA B 1 391 ? -19.062 35.219 18.641 1 92.94 391 ALA B N 1
ATOM 7845 C CA . ALA B 1 391 ? -17.703 34.719 18.734 1 92.94 391 ALA B CA 1
ATOM 7846 C C . ALA B 1 391 ? -17.531 33.844 19.984 1 92.94 391 ALA B C 1
ATOM 7848 O O . ALA B 1 391 ? -18.094 34.156 21.047 1 92.94 391 ALA B O 1
ATOM 7849 N N . PHE B 1 392 ? -16.828 32.812 19.828 1 92.19 392 PHE B N 1
ATOM 7850 C CA . PHE B 1 392 ? -16.422 31.953 20.953 1 92.19 392 PHE B CA 1
ATOM 7851 C C . PHE B 1 392 ? -14.914 32.062 21.172 1 92.19 392 PHE B C 1
ATOM 7853 O O . PHE B 1 392 ? -14.125 31.719 20.281 1 92.19 392 PHE B O 1
ATOM 7860 N N . ILE B 1 393 ? -14.523 32.5 22.359 1 87.31 393 ILE B N 1
ATOM 7861 C CA . ILE B 1 393 ? -13.109 32.625 22.703 1 87.31 393 ILE B CA 1
ATOM 7862 C C . ILE B 1 393 ? -12.805 31.766 23.938 1 87.31 393 ILE B C 1
ATOM 7864 O O . ILE B 1 393 ? -13.711 31.375 24.672 1 87.31 393 ILE B O 1
ATOM 7868 N N . GLY B 1 394 ? -11.617 31.438 24.109 1 80.56 394 GLY B N 1
ATOM 7869 C CA . GLY B 1 394 ? -11.18 30.609 25.219 1 80.56 394 GLY B CA 1
ATOM 7870 C C . GLY B 1 394 ? -9.828 29.969 25 1 80.56 394 GLY B C 1
ATOM 7871 O O . GLY B 1 394 ? -9.258 30.062 23.906 1 80.56 394 GLY B O 1
ATOM 7872 N N . GLN B 1 395 ? -9.43 29.328 25.984 1 73.25 395 GLN B N 1
ATOM 7873 C CA . GLN B 1 395 ? -8.133 28.672 25.938 1 73.25 395 GLN B CA 1
ATOM 7874 C C . GLN B 1 395 ? -8.164 27.453 25.016 1 73.25 395 GLN B C 1
ATOM 7876 O O . GLN B 1 395 ? -9.242 26.953 24.688 1 73.25 395 GLN B O 1
ATOM 7881 N N . SER B 1 396 ? -6.992 27.094 24.578 1 70.25 396 SER B N 1
ATOM 7882 C CA . SER B 1 396 ? -6.91 25.875 23.797 1 70.25 396 SER B CA 1
ATOM 7883 C C . SER B 1 396 ? -7.43 24.672 24.578 1 70.25 396 SER B C 1
ATOM 7885 O O . SER B 1 396 ? -7.129 24.516 25.766 1 70.25 396 SER B O 1
ATOM 7887 N N . GLY B 1 397 ? -8.273 23.938 23.953 1 72.31 397 GLY B N 1
ATOM 7888 C CA . GLY B 1 397 ? -8.812 22.75 24.594 1 72.31 397 GLY B CA 1
ATOM 7889 C C . GLY B 1 397 ? -10.039 23.047 25.438 1 72.31 397 GLY B C 1
ATOM 7890 O O . GLY B 1 397 ? -10.594 22.141 26.078 1 72.31 397 GLY B O 1
ATOM 7891 N N . ALA B 1 398 ? -10.445 24.281 25.375 1 78.31 398 ALA B N 1
ATOM 7892 C CA . ALA B 1 398 ? -11.57 24.656 26.234 1 78.31 398 ALA B CA 1
ATOM 7893 C C . ALA B 1 398 ? -12.875 24.062 25.719 1 78.31 398 ALA B C 1
ATOM 7895 O O . ALA B 1 398 ? -13.875 24.031 26.438 1 78.31 398 ALA B O 1
ATOM 7896 N N . GLY B 1 399 ? -12.875 23.531 24.484 1 85.94 399 GLY B N 1
ATOM 7897 C CA . GLY B 1 399 ? -14.07 22.922 23.938 1 85.94 399 GLY B CA 1
ATOM 7898 C C . GLY B 1 399 ? -14.703 23.734 22.812 1 85.94 399 GLY B C 1
ATOM 7899 O O . GLY B 1 399 ? -15.812 23.438 22.375 1 85.94 399 GLY B O 1
ATOM 7900 N N . LYS B 1 400 ? -14.078 24.734 22.344 1 87.62 400 LYS B N 1
ATOM 7901 C CA . LYS B 1 400 ? -14.602 25.609 21.297 1 87.62 400 LYS B CA 1
ATOM 7902 C C . LYS B 1 400 ? -14.914 24.828 20.031 1 87.62 400 LYS B C 1
ATOM 7904 O O . LYS B 1 400 ? -16 24.953 19.469 1 87.62 400 LYS B O 1
ATOM 7909 N N . THR B 1 401 ? -13.977 24.016 19.625 1 84.75 401 THR B N 1
ATOM 7910 C CA . THR B 1 401 ? -14.141 23.219 18.422 1 84.75 401 THR B CA 1
ATOM 7911 C C . THR B 1 401 ? -15.25 22.188 18.594 1 84.75 401 THR B C 1
ATOM 7913 O O . THR B 1 401 ? -16 21.906 17.656 1 84.75 401 THR B O 1
ATOM 7916 N N . THR B 1 402 ? -15.336 21.625 19.734 1 89.12 402 THR B N 1
ATOM 7917 C CA . THR B 1 402 ? -16.406 20.672 20.047 1 89.12 402 THR B CA 1
ATOM 7918 C C . THR B 1 402 ? -17.766 21.328 19.922 1 89.12 402 THR B C 1
ATOM 7920 O O . THR B 1 402 ? -18.703 20.734 19.359 1 89.12 402 THR B O 1
ATOM 7923 N N . LEU B 1 403 ? -17.828 22.516 20.453 1 93.31 403 LEU B N 1
ATOM 7924 C CA . LEU B 1 403 ? -19.078 23.266 20.359 1 93.31 403 LEU B CA 1
ATOM 7925 C C . LEU B 1 403 ? -19.422 23.531 18.891 1 93.31 403 LEU B C 1
ATOM 7927 O O . LEU B 1 403 ? -20.578 23.391 18.484 1 93.31 403 LEU B O 1
ATOM 7931 N N . ALA B 1 404 ? -18.453 23.922 18.141 1 92.56 404 ALA B N 1
ATOM 7932 C CA . ALA B 1 404 ? -18.656 24.141 16.703 1 92.56 404 ALA B CA 1
ATOM 7933 C C . ALA B 1 404 ? -19.172 22.875 16.031 1 92.56 404 ALA B C 1
ATOM 7935 O O . ALA B 1 404 ? -20.078 22.922 15.203 1 92.56 404 ALA B O 1
ATOM 7936 N N . ASP B 1 405 ? -18.609 21.75 16.375 1 93.19 405 ASP B N 1
ATOM 7937 C CA . ASP B 1 405 ? -18.984 20.484 15.773 1 93.19 405 ASP B CA 1
ATOM 7938 C C . ASP B 1 405 ? -20.438 20.125 16.125 1 93.19 405 ASP B C 1
ATOM 7940 O O . ASP B 1 405 ? -21.141 19.516 15.305 1 93.19 405 ASP B O 1
ATOM 7944 N N . ILE B 1 406 ? -20.812 20.453 17.297 1 95.19 406 ILE B N 1
ATOM 7945 C CA . ILE B 1 406 ? -22.188 20.188 17.734 1 95.19 406 ILE B CA 1
ATOM 7946 C C . ILE B 1 406 ? -23.141 21.094 16.969 1 95.19 406 ILE B C 1
ATOM 7948 O O . ILE B 1 406 ? -24.203 20.641 16.516 1 95.19 406 ILE B O 1
ATOM 7952 N N . ILE B 1 407 ? -22.734 22.344 16.828 1 95.88 407 ILE B N 1
ATOM 7953 C CA . ILE B 1 407 ? -23.562 23.281 16.094 1 95.88 407 ILE B CA 1
ATOM 7954 C C . ILE B 1 407 ? -23.656 22.859 14.625 1 95.88 407 ILE B C 1
ATOM 7956 O O . ILE B 1 407 ? -24.719 22.984 14 1 95.88 407 ILE B O 1
ATOM 7960 N N . LEU B 1 408 ? -22.594 22.312 14.125 1 95.31 408 LEU B N 1
ATOM 7961 C CA . LEU B 1 408 ? -22.562 21.844 12.75 1 95.31 408 LEU B CA 1
ATOM 7962 C C . LEU B 1 408 ? -23.469 20.625 12.578 1 95.31 408 LEU B C 1
ATOM 7964 O O . LEU B 1 408 ? -23.906 20.328 11.461 1 95.31 408 LEU B O 1
ATOM 7968 N N . GLY B 1 409 ? -23.656 19.859 13.602 1 94 409 GLY B N 1
ATOM 7969 C CA . GLY B 1 409 ? -24.469 18.656 13.555 1 94 409 GLY B CA 1
ATOM 7970 C C . GLY B 1 409 ? -23.656 17.406 13.289 1 94 409 GLY B C 1
ATOM 7971 O O . GLY B 1 409 ? -24.219 16.328 13.078 1 94 409 GLY B O 1
ATOM 7972 N N . VAL B 1 410 ? -22.406 17.562 13.289 1 92.12 410 VAL B N 1
ATOM 7973 C CA . VAL B 1 410 ? -21.578 16.406 13.016 1 92.12 410 VAL B CA 1
ATOM 7974 C C . VAL B 1 410 ? -21.328 15.625 14.305 1 92.12 410 VAL B C 1
ATOM 7976 O O . VAL B 1 410 ? -21.031 14.43 14.273 1 92.12 410 VAL B O 1
ATOM 7979 N N . LEU B 1 411 ? -21.422 16.281 15.422 1 91.62 411 LEU B N 1
ATOM 7980 C CA . LEU B 1 411 ? -21.375 15.641 16.734 1 91.62 411 LEU B CA 1
ATOM 7981 C C . LEU B 1 411 ? -22.703 15.781 17.469 1 91.62 411 LEU B C 1
ATOM 7983 O O . LEU B 1 411 ? -23.266 16.875 17.531 1 91.62 411 LEU B O 1
ATOM 7987 N N . GLU B 1 412 ? -23.125 14.695 17.969 1 92.06 412 GLU B N 1
ATOM 7988 C CA . GLU B 1 412 ? -24.359 14.734 18.75 1 92.06 412 GLU B CA 1
ATOM 7989 C C . GLU B 1 412 ? -24.062 15.023 20.219 1 92.06 412 GLU B C 1
ATOM 7991 O O . GLU B 1 412 ? -23.188 14.391 20.828 1 92.06 412 GLU B O 1
ATOM 7996 N N . PRO B 1 413 ? -24.781 15.969 20.734 1 94.62 413 PRO B N 1
ATOM 7997 C CA . PRO B 1 413 ? -24.578 16.234 22.156 1 94.62 413 PRO B CA 1
ATOM 7998 C C . PRO B 1 413 ? -25 15.07 23.047 1 94.62 413 PRO B C 1
ATOM 8000 O O . PRO B 1 413 ? -25.906 14.32 22.688 1 94.62 413 PRO B O 1
ATOM 8003 N N . SER B 1 414 ? -24.312 14.914 24.156 1 93.75 414 SER B N 1
ATOM 8004 C CA . SER B 1 414 ? -24.656 13.875 25.125 1 93.75 414 SER B CA 1
ATOM 8005 C C . SER B 1 414 ? -25.984 14.156 25.797 1 93.75 414 SER B C 1
ATOM 8007 O O . SER B 1 414 ? -26.734 13.234 26.109 1 93.75 414 SER B O 1
ATOM 8009 N N . ASP B 1 415 ? -26.188 15.352 26.078 1 94.69 415 ASP B N 1
ATOM 8010 C CA . ASP B 1 415 ? -27.438 15.844 26.625 1 94.69 415 ASP B CA 1
ATOM 8011 C C . ASP B 1 415 ? -27.797 17.203 26.031 1 94.69 415 ASP B C 1
ATOM 8013 O O . ASP B 1 415 ? -26.938 17.938 25.562 1 94.69 415 ASP B O 1
ATOM 8017 N N . GLY B 1 416 ? -29.109 17.438 25.969 1 96.31 416 GLY B N 1
ATOM 8018 C CA . GLY B 1 416 ? -29.562 18.703 25.406 1 96.31 416 GLY B CA 1
ATOM 8019 C C . GLY B 1 416 ? -29.812 18.625 23.906 1 96.31 416 GLY B C 1
ATOM 8020 O O . GLY B 1 416 ? -29.938 17.531 23.359 1 96.31 416 GLY B O 1
ATOM 8021 N N . GLN B 1 417 ? -30.031 19.812 23.297 1 96.44 417 GLN B N 1
ATOM 8022 C CA . GLN B 1 417 ? -30.312 19.828 21.859 1 96.44 417 GLN B CA 1
ATOM 8023 C C . GLN B 1 417 ? -30.062 21.203 21.266 1 96.44 417 GLN B C 1
ATOM 8025 O O . GLN B 1 417 ? -29.953 22.188 21.984 1 96.44 417 GLN B O 1
ATOM 8030 N N . ILE B 1 418 ? -29.922 21.25 20.078 1 96.88 418 ILE B N 1
ATOM 8031 C CA . ILE B 1 418 ? -29.844 22.469 19.297 1 96.88 418 ILE B CA 1
ATOM 8032 C C . ILE B 1 418 ? -31.062 22.594 18.391 1 96.88 418 ILE B C 1
ATOM 8034 O O . ILE B 1 418 ? -31.375 21.688 17.625 1 96.88 418 ILE B O 1
ATOM 8038 N N . LEU B 1 419 ? -31.719 23.75 18.516 1 97.06 419 LEU B N 1
ATOM 8039 C CA . LEU B 1 419 ? -32.938 23.969 17.75 1 97.06 419 LEU B CA 1
ATOM 8040 C C . LEU B 1 419 ? -32.781 25.141 16.781 1 97.06 419 LEU B C 1
ATOM 8042 O O . LEU B 1 419 ? -32.406 26.234 17.188 1 97.06 419 LEU B O 1
ATOM 8046 N N . ALA B 1 420 ? -32.969 24.906 15.555 1 96.69 420 ALA B N 1
ATOM 8047 C CA . ALA B 1 420 ? -33.219 25.984 14.609 1 96.69 420 ALA B CA 1
ATOM 8048 C C . ALA B 1 420 ? -34.688 26.438 14.648 1 96.69 420 ALA B C 1
ATOM 8050 O O . ALA B 1 420 ? -35.531 25.844 14 1 96.69 420 ALA B O 1
ATOM 8051 N N . ASP B 1 421 ? -34.75 27.484 15.336 1 96 421 ASP B N 1
ATOM 8052 C CA . ASP B 1 421 ? -36.125 27.891 15.688 1 96 421 ASP B CA 1
ATOM 8053 C C . ASP B 1 421 ? -36.844 26.797 16.469 1 96 421 ASP B C 1
ATOM 8055 O O . ASP B 1 421 ? -36.469 26.484 17.609 1 96 421 ASP B O 1
ATOM 8059 N N . ASP B 1 422 ? -37.719 25.969 15.758 1 94.19 422 ASP B N 1
ATOM 8060 C CA . ASP B 1 422 ? -38.469 24.953 16.5 1 94.19 422 ASP B CA 1
ATOM 8061 C C . ASP B 1 422 ? -38.094 23.547 16.047 1 94.19 422 ASP B C 1
ATOM 8063 O O . ASP B 1 422 ? -38.625 22.562 16.547 1 94.19 422 ASP B O 1
ATOM 8067 N N . ILE B 1 423 ? -37.156 23.5 15.234 1 95.94 423 ILE B N 1
ATOM 8068 C CA . ILE B 1 423 ? -36.812 22.188 14.672 1 95.94 423 ILE B CA 1
ATOM 8069 C C . ILE B 1 423 ? -35.469 21.75 15.203 1 95.94 423 ILE B C 1
ATOM 8071 O O . ILE B 1 423 ? -34.469 22.484 15.117 1 95.94 423 ILE B O 1
ATOM 8075 N N . ASN B 1 424 ? -35.438 20.578 15.75 1 95.88 424 ASN B N 1
ATOM 8076 C CA . ASN B 1 424 ? -34.156 19.984 16.141 1 95.88 424 ASN B CA 1
ATOM 8077 C C . ASN B 1 424 ? -33.281 19.688 14.938 1 95.88 424 ASN B C 1
ATOM 8079 O O . ASN B 1 424 ? -33.688 19 14.008 1 95.88 424 ASN B O 1
ATOM 8083 N N . ILE B 1 425 ? -32.094 20.172 14.914 1 94.56 425 ILE B N 1
ATOM 8084 C CA . ILE B 1 425 ? -31.219 20.062 13.742 1 94.56 425 ILE B CA 1
ATOM 8085 C C . ILE B 1 425 ? -30.906 18.594 13.477 1 94.56 425 ILE B C 1
ATOM 8087 O O . ILE B 1 425 ? -30.672 18.203 12.328 1 94.56 425 ILE B O 1
ATOM 8091 N N . GLU B 1 426 ? -30.984 17.734 14.453 1 91.69 426 GLU B N 1
ATOM 8092 C CA . GLU B 1 426 ? -30.656 16.328 14.305 1 91.69 426 GLU B CA 1
ATOM 8093 C C . GLU B 1 426 ? -31.734 15.602 13.484 1 91.69 426 GLU B C 1
ATOM 8095 O O . GLU B 1 426 ? -31.438 14.594 12.836 1 91.69 426 GLU B O 1
ATOM 8100 N N . ASP B 1 427 ? -32.875 16.141 13.5 1 90.38 427 ASP B N 1
ATOM 8101 C CA . ASP B 1 427 ? -34 15.531 12.773 1 90.38 427 ASP B CA 1
ATOM 8102 C C . ASP B 1 427 ? -33.906 15.852 11.281 1 90.38 427 ASP B C 1
ATOM 8104 O O . ASP B 1 427 ? -34.469 15.133 10.461 1 90.38 427 ASP B O 1
ATOM 8108 N N . LYS B 1 428 ? -33.281 16.938 10.984 1 92.62 428 LYS B N 1
ATOM 8109 C CA . LYS B 1 428 ? -33.125 17.375 9.602 1 92.62 428 LYS B CA 1
ATOM 8110 C C . LYS B 1 428 ? -31.688 17.766 9.289 1 92.62 428 LYS B C 1
ATOM 8112 O O . LYS B 1 428 ? -31.438 18.875 8.805 1 92.62 428 LYS B O 1
ATOM 8117 N N . LEU B 1 429 ? -30.906 16.859 9.43 1 91.75 429 LEU B N 1
ATOM 8118 C CA . LEU B 1 429 ? -29.469 17.141 9.359 1 91.75 429 LEU B CA 1
ATOM 8119 C C . LEU B 1 429 ? -29.078 17.547 7.945 1 91.75 429 LEU B C 1
ATOM 8121 O O . LEU B 1 429 ? -28.266 18.469 7.766 1 91.75 429 LEU B O 1
ATOM 8125 N N . ASP B 1 430 ? -29.625 16.891 6.938 1 91.81 430 ASP B N 1
ATOM 8126 C CA . ASP B 1 430 ? -29.297 17.219 5.555 1 91.81 430 ASP B CA 1
ATOM 8127 C C . ASP B 1 430 ? -29.688 18.656 5.215 1 91.81 430 ASP B C 1
ATOM 8129 O O . ASP B 1 430 ? -28.906 19.391 4.602 1 91.81 430 ASP B O 1
ATOM 8133 N N . GLU B 1 431 ? -30.812 18.984 5.637 1 94.38 431 GLU B N 1
ATOM 8134 C CA . GLU B 1 431 ? -31.312 20.328 5.367 1 94.38 431 GLU B CA 1
ATOM 8135 C C . GLU B 1 431 ? -30.516 21.375 6.137 1 94.38 431 GLU B C 1
ATOM 8137 O O . GLU B 1 431 ? -30.281 22.484 5.633 1 94.38 431 GLU B O 1
ATOM 8142 N N . TRP B 1 432 ? -30.156 21.016 7.336 1 94.88 432 TRP B N 1
ATOM 8143 C CA . TRP B 1 432 ? -29.328 21.891 8.148 1 94.88 432 TRP B CA 1
ATOM 8144 C C . TRP B 1 432 ? -27.969 22.125 7.48 1 94.88 432 TRP B C 1
ATOM 8146 O O . TRP B 1 432 ? -27.516 23.266 7.363 1 94.88 432 TRP B O 1
ATOM 8156 N N . HIS B 1 433 ? -27.453 21.094 7.012 1 94.44 433 HIS B N 1
ATOM 8157 C CA . HIS B 1 433 ? -26.141 21.156 6.363 1 94.44 433 HIS B CA 1
ATOM 8158 C C . HIS B 1 433 ? -26.203 21.969 5.074 1 94.44 433 HIS B C 1
ATOM 8160 O O . HIS B 1 433 ? -25.25 22.656 4.715 1 94.44 433 HIS B O 1
ATOM 8166 N N . ASN B 1 434 ? -27.328 21.938 4.434 1 93.88 434 ASN B N 1
ATOM 8167 C CA . ASN B 1 434 ? -27.484 22.734 3.215 1 93.88 434 ASN B CA 1
ATOM 8168 C C . ASN B 1 434 ? -27.531 24.219 3.514 1 93.88 434 ASN B C 1
ATOM 8170 O O . ASN B 1 434 ? -27.281 25.047 2.627 1 93.88 434 ASN B O 1
ATOM 8174 N N . ALA B 1 435 ? -27.781 24.516 4.777 1 94.5 435 ALA B N 1
ATOM 8175 C CA . ALA B 1 435 ? -27.953 25.922 5.148 1 94.5 435 ALA B CA 1
ATOM 8176 C C . ALA B 1 435 ? -26.656 26.5 5.734 1 94.5 435 ALA B C 1
ATOM 8178 O O . ALA B 1 435 ? -26.531 27.719 5.871 1 94.5 435 ALA B O 1
ATOM 8179 N N . ILE B 1 436 ? -25.719 25.641 5.941 1 94.56 436 ILE B N 1
ATOM 8180 C CA . ILE B 1 436 ? -24.562 26.109 6.691 1 94.56 436 ILE B CA 1
ATOM 8181 C C . ILE B 1 436 ? -23.328 26.047 5.797 1 94.56 436 ILE B C 1
ATOM 8183 O O . ILE B 1 436 ? -23.25 25.25 4.871 1 94.56 436 ILE B O 1
ATOM 8187 N N . GLY B 1 437 ? -22.453 27.016 5.949 1 93.81 437 GLY B N 1
ATOM 8188 C CA . GLY B 1 437 ? -21.078 27 5.465 1 93.81 437 GLY B CA 1
ATOM 8189 C C . GLY B 1 437 ? -20.062 26.812 6.574 1 93.81 437 GLY B C 1
ATOM 8190 O O . GLY B 1 437 ? -20.234 27.328 7.676 1 93.81 437 GLY B O 1
ATOM 8191 N N . TYR B 1 438 ? -19.047 26.047 6.301 1 93.75 438 TYR B N 1
ATOM 8192 C CA . TYR B 1 438 ? -18.078 25.719 7.34 1 93.75 438 TYR B CA 1
ATOM 8193 C C . TYR B 1 438 ? -16.656 25.922 6.844 1 93.75 438 TYR B C 1
ATOM 8195 O O . TYR B 1 438 ? -16.297 25.469 5.746 1 93.75 438 TYR B O 1
ATOM 8203 N N . ILE B 1 439 ? -15.93 26.625 7.594 1 90.88 439 ILE B N 1
ATOM 8204 C CA . ILE B 1 439 ? -14.5 26.797 7.363 1 90.88 439 ILE B CA 1
ATOM 8205 C C . ILE B 1 439 ? -13.711 26.203 8.523 1 90.88 439 ILE B C 1
ATOM 8207 O O . ILE B 1 439 ? -13.609 26.797 9.594 1 90.88 439 ILE B O 1
ATOM 8211 N N . PRO B 1 440 ? -13.055 25.078 8.258 1 87.69 440 PRO B N 1
ATOM 8212 C CA . PRO B 1 440 ? -12.312 24.406 9.328 1 87.69 440 PRO B CA 1
ATOM 8213 C C . PRO B 1 440 ? -10.969 25.062 9.609 1 87.69 440 PRO B C 1
ATOM 8215 O O . PRO B 1 440 ? -10.508 25.906 8.836 1 87.69 440 PRO B O 1
ATOM 8218 N N . GLN B 1 441 ? -10.461 24.641 10.773 1 74.19 441 GLN B N 1
ATOM 8219 C CA . GLN B 1 441 ? -9.133 25.109 11.148 1 74.19 441 GLN B CA 1
ATOM 8220 C C . GLN B 1 441 ? -8.078 24.641 10.148 1 74.19 441 GLN B C 1
ATOM 8222 O O . GLN B 1 441 ? -7.219 25.422 9.734 1 74.19 441 GLN B O 1
ATOM 8227 N N . ASN B 1 442 ? -8.242 23.391 9.82 1 75.88 442 ASN B N 1
ATOM 8228 C CA . ASN B 1 442 ? -7.391 22.781 8.797 1 75.88 442 ASN B CA 1
ATOM 8229 C C . ASN B 1 442 ? -8.18 22.438 7.543 1 75.88 442 ASN B C 1
ATOM 8231 O O . ASN B 1 442 ? -9.031 21.531 7.57 1 75.88 442 ASN B O 1
ATOM 8235 N N . ILE B 1 443 ? -7.801 23.141 6.465 1 82.62 443 ILE B N 1
ATOM 8236 C CA . ILE B 1 443 ? -8.562 22.953 5.234 1 82.62 443 ILE B CA 1
ATOM 8237 C C . ILE B 1 443 ? -7.992 21.766 4.449 1 82.62 443 ILE B C 1
ATOM 8239 O O . ILE B 1 443 ? -6.793 21.719 4.168 1 82.62 443 ILE B O 1
ATOM 8243 N N . TYR B 1 444 ? -8.844 20.875 4.152 1 84.31 444 TYR B N 1
ATOM 8244 C CA . TYR B 1 444 ? -8.461 19.797 3.262 1 84.31 444 TYR B CA 1
ATOM 8245 C C . TYR B 1 444 ? -8.773 20.141 1.812 1 84.31 444 TYR B C 1
ATOM 8247 O O . TYR B 1 444 ? -9.914 20.484 1.485 1 84.31 444 TYR B O 1
ATOM 8255 N N . LEU B 1 445 ? -7.789 20.094 1 1 87.38 445 LEU B N 1
ATOM 8256 C CA . LEU B 1 445 ? -7.984 20.328 -0.428 1 87.38 445 LEU B CA 1
ATOM 8257 C C . LEU B 1 445 ? -7.777 19.031 -1.217 1 87.38 445 LEU B C 1
ATOM 8259 O O . LEU B 1 445 ? -6.836 18.281 -0.955 1 87.38 445 LEU B O 1
ATOM 8263 N N . MET B 1 446 ? -8.719 18.75 -2.096 1 87.81 446 MET B N 1
ATOM 8264 C CA . MET B 1 446 ? -8.602 17.594 -2.979 1 87.81 446 MET B CA 1
ATOM 8265 C C . MET B 1 446 ? -7.48 17.797 -3.992 1 87.81 446 MET B C 1
ATOM 8267 O O . MET B 1 446 ? -7.121 18.938 -4.312 1 87.81 446 MET B O 1
ATOM 8271 N N . ASP B 1 447 ? -6.965 16.672 -4.449 1 84.69 447 ASP B N 1
ATOM 8272 C CA . ASP B 1 447 ? -6.039 16.719 -5.574 1 84.69 447 ASP B CA 1
ATOM 8273 C C . ASP B 1 447 ? -6.781 16.969 -6.887 1 84.69 447 ASP B C 1
ATOM 8275 O O . ASP B 1 447 ? -6.965 16.047 -7.684 1 84.69 447 ASP B O 1
ATOM 8279 N N . ASP B 1 448 ? -7.191 18.125 -7.062 1 89.12 448 ASP B N 1
ATOM 8280 C CA . ASP B 1 448 ? -8 18.578 -8.195 1 89.12 448 ASP B CA 1
ATOM 8281 C C . ASP B 1 448 ? -7.812 20.078 -8.445 1 89.12 448 ASP B C 1
ATOM 8283 O O . ASP B 1 448 ? -6.941 20.703 -7.844 1 89.12 448 ASP B O 1
ATOM 8287 N N . THR B 1 449 ? -8.555 20.625 -9.328 1 91.94 449 THR B N 1
ATOM 8288 C CA . THR B 1 449 ? -8.43 22.031 -9.695 1 91.94 449 THR B CA 1
ATOM 8289 C C . THR B 1 449 ? -8.977 22.938 -8.586 1 91.94 449 THR B C 1
ATOM 8291 O O . THR B 1 449 ? -9.703 22.469 -7.703 1 91.94 449 THR B O 1
ATOM 8294 N N . ILE B 1 450 ? -8.562 24.234 -8.633 1 93.94 450 ILE B N 1
ATOM 8295 C CA . ILE B 1 450 ? -9.078 25.219 -7.684 1 93.94 450 ILE B CA 1
ATOM 8296 C C . ILE B 1 450 ? -10.594 25.312 -7.816 1 93.94 450 ILE B C 1
ATOM 8298 O O . ILE B 1 450 ? -11.312 25.344 -6.812 1 93.94 450 ILE B O 1
ATOM 8302 N N . ALA B 1 451 ? -11.062 25.234 -9.039 1 94.81 451 ALA B N 1
ATOM 8303 C CA . ALA B 1 451 ? -12.5 25.312 -9.289 1 94.81 451 ALA B CA 1
ATOM 8304 C C . ALA B 1 451 ? -13.242 24.188 -8.594 1 94.81 451 ALA B C 1
ATOM 8306 O O . ALA B 1 451 ? -14.266 24.406 -7.941 1 94.81 451 ALA B O 1
ATOM 8307 N N . ARG B 1 452 ? -12.766 23.016 -8.695 1 93.31 452 ARG B N 1
ATOM 8308 C CA . ARG B 1 452 ? -13.438 21.844 -8.148 1 93.31 452 ARG B CA 1
ATOM 8309 C C . ARG B 1 452 ? -13.281 21.781 -6.629 1 93.31 452 ARG B C 1
ATOM 8311 O O . ARG B 1 452 ? -14.07 21.125 -5.945 1 93.31 452 ARG B O 1
ATOM 8318 N N . ASN B 1 453 ? -12.25 22.453 -6.145 1 94.12 453 ASN B N 1
ATOM 8319 C CA . ASN B 1 453 ? -12.102 22.547 -4.695 1 94.12 453 ASN B CA 1
ATOM 8320 C C . ASN B 1 453 ? -13.062 23.562 -4.098 1 94.12 453 ASN B C 1
ATOM 8322 O O . ASN B 1 453 ? -13.523 23.406 -2.965 1 94.12 453 ASN B O 1
ATOM 8326 N N . VAL B 1 454 ? -13.297 24.594 -4.863 1 95.25 454 VAL B N 1
ATOM 8327 C CA . VAL B 1 454 ? -14.258 25.594 -4.41 1 95.25 454 VAL B CA 1
ATOM 8328 C C . VAL B 1 454 ? -15.68 25.047 -4.574 1 95.25 454 VAL B C 1
ATOM 8330 O O . VAL B 1 454 ? -16.484 25.109 -3.639 1 95.25 454 VAL B O 1
ATOM 8333 N N . ALA B 1 455 ? -15.906 24.562 -5.785 1 94 455 ALA B N 1
ATOM 8334 C CA . ALA B 1 455 ? -17.172 23.875 -6.027 1 94 455 ALA B CA 1
ATOM 8335 C C . ALA B 1 455 ? -17.094 22.406 -5.602 1 94 455 ALA B C 1
ATOM 8337 O O . ALA B 1 455 ? -17.219 21.5 -6.434 1 94 455 ALA B O 1
ATOM 8338 N N . PHE B 1 456 ? -16.969 22.203 -4.383 1 90.62 456 PHE B N 1
ATOM 8339 C CA . PHE B 1 456 ? -16.625 20.922 -3.771 1 90.62 456 PHE B CA 1
ATOM 8340 C C . PHE B 1 456 ? -17.734 19.906 -3.984 1 90.62 456 PHE B C 1
ATOM 8342 O O . PHE B 1 456 ? -18.891 20.156 -3.648 1 90.62 456 PHE B O 1
ATOM 8349 N N . GLY B 1 457 ? -17.453 18.75 -4.59 1 87.5 457 GLY B N 1
ATOM 8350 C CA . GLY B 1 457 ? -18.391 17.656 -4.711 1 87.5 457 GLY B CA 1
ATOM 8351 C C . GLY B 1 457 ? -19.406 17.844 -5.82 1 87.5 457 GLY B C 1
ATOM 8352 O O . GLY B 1 457 ? -20.516 17.328 -5.75 1 87.5 457 GLY B O 1
ATOM 8353 N N . LEU B 1 458 ? -19.172 18.75 -6.746 1 90.12 458 LEU B N 1
ATOM 8354 C CA . LEU B 1 458 ? -20.047 18.984 -7.883 1 90.12 458 LEU B CA 1
ATOM 8355 C C . LEU B 1 458 ? -19.406 18.516 -9.18 1 90.12 458 LEU B C 1
ATOM 8357 O O . LEU B 1 458 ? -18.188 18.578 -9.328 1 90.12 458 LEU B O 1
ATOM 8361 N N . SER B 1 459 ? -20.234 18.062 -10.039 1 89.62 459 SER B N 1
ATOM 8362 C CA . SER B 1 459 ? -19.75 17.766 -11.383 1 89.62 459 SER B CA 1
ATOM 8363 C C . SER B 1 459 ? -19.484 19.031 -12.18 1 89.62 459 SER B C 1
ATOM 8365 O O . SER B 1 459 ? -20.031 20.094 -11.859 1 89.62 459 SER B O 1
ATOM 8367 N N . ASP B 1 460 ? -18.734 18.891 -13.18 1 89 460 ASP B N 1
ATOM 8368 C CA . ASP B 1 460 ? -18.359 20.047 -13.984 1 89 460 ASP B CA 1
ATOM 8369 C C . ASP B 1 460 ? -19.578 20.766 -14.539 1 89 460 ASP B C 1
ATOM 8371 O O . ASP B 1 460 ? -19.609 21.984 -14.617 1 89 460 ASP B O 1
ATOM 8375 N N . GLU B 1 461 ? -20.547 19.969 -14.844 1 89.75 461 GLU B N 1
ATOM 8376 C CA . GLU B 1 461 ? -21.75 20.531 -15.438 1 89.75 461 GLU B CA 1
ATOM 8377 C C . GLU B 1 461 ? -22.562 21.297 -14.406 1 89.75 461 GLU B C 1
ATOM 8379 O O . GLU B 1 461 ? -23.328 22.203 -14.75 1 89.75 461 GLU B O 1
ATOM 8384 N N . GLU B 1 462 ? -22.312 21.078 -13.148 1 91.75 462 GLU B N 1
ATOM 8385 C CA . GLU B 1 462 ? -23.094 21.688 -12.07 1 91.75 462 GLU B CA 1
ATOM 8386 C C . GLU B 1 462 ? -22.422 22.938 -11.523 1 91.75 462 GLU B C 1
ATOM 8388 O O . GLU B 1 462 ? -23.031 23.703 -10.773 1 91.75 462 GLU B O 1
ATOM 8393 N N . ILE B 1 463 ? -21.203 23.219 -11.961 1 94.06 463 ILE B N 1
ATOM 8394 C CA . ILE B 1 463 ? -20.453 24.344 -11.422 1 94.06 463 ILE B CA 1
ATOM 8395 C C . ILE B 1 463 ? -20.969 25.641 -12.008 1 94.06 463 ILE B C 1
ATOM 8397 O O . ILE B 1 463 ? -21.047 25.797 -13.227 1 94.06 463 ILE B O 1
ATOM 8401 N N . ASP B 1 464 ? -21.438 26.516 -11.148 1 95.31 464 ASP B N 1
ATOM 8402 C CA . ASP B 1 464 ? -21.844 27.859 -11.531 1 95.31 464 ASP B CA 1
ATOM 8403 C C . ASP B 1 464 ? -20.656 28.828 -11.523 1 95.31 464 ASP B C 1
ATOM 8405 O O . ASP B 1 464 ? -20.219 29.281 -10.461 1 95.31 464 ASP B O 1
ATOM 8409 N N . MET B 1 465 ? -20.297 29.25 -12.672 1 94.12 465 MET B N 1
ATOM 8410 C CA . MET B 1 465 ? -19.062 30.031 -12.812 1 94.12 465 MET B CA 1
ATOM 8411 C C . MET B 1 465 ? -19.219 31.406 -12.172 1 94.12 465 MET B C 1
ATOM 8413 O O . MET B 1 465 ? -18.25 31.969 -11.648 1 94.12 465 MET B O 1
ATOM 8417 N N . GLU B 1 466 ? -20.344 31.922 -12.188 1 93.88 466 GLU B N 1
ATOM 8418 C CA . GLU B 1 466 ? -20.594 33.219 -11.57 1 93.88 466 GLU B CA 1
ATOM 8419 C C . GLU B 1 466 ? -20.438 33.156 -10.055 1 93.88 466 GLU B C 1
ATOM 8421 O O . GLU B 1 466 ? -19.812 34 -9.438 1 93.88 466 GLU B O 1
ATOM 8426 N N . ARG B 1 467 ? -21.078 32.188 -9.492 1 94.06 467 ARG B N 1
ATOM 8427 C CA . ARG B 1 467 ? -20.953 31.969 -8.055 1 94.06 467 ARG B CA 1
ATOM 8428 C C . ARG B 1 467 ? -19.516 31.703 -7.656 1 94.06 467 ARG B C 1
ATOM 8430 O O . ARG B 1 467 ? -19.062 32.156 -6.602 1 94.06 467 ARG B O 1
ATOM 8437 N N . LEU B 1 468 ? -18.891 30.969 -8.531 1 95.75 468 LEU B N 1
ATOM 8438 C CA . LEU B 1 468 ? -17.5 30.625 -8.289 1 95.75 468 LEU B CA 1
ATOM 8439 C C . LEU B 1 468 ? -16.625 31.875 -8.258 1 95.75 468 LEU B C 1
ATOM 8441 O O . LEU B 1 468 ? -15.812 32.031 -7.344 1 95.75 468 LEU B O 1
ATOM 8445 N N . GLU B 1 469 ? -16.797 32.719 -9.164 1 94.06 469 GLU B N 1
ATOM 8446 C CA . GLU B 1 469 ? -16 33.938 -9.242 1 94.06 469 GLU B CA 1
ATOM 8447 C C . GLU B 1 469 ? -16.297 34.875 -8.062 1 94.06 469 GLU B C 1
ATOM 8449 O O . GLU B 1 469 ? -15.391 35.469 -7.5 1 94.06 469 GLU B O 1
ATOM 8454 N N . ARG B 1 470 ? -17.516 34.969 -7.68 1 92.75 470 ARG B N 1
ATOM 8455 C CA . ARG B 1 470 ? -17.922 35.781 -6.543 1 92.75 470 ARG B CA 1
ATOM 8456 C C . ARG B 1 470 ? -17.312 35.281 -5.246 1 92.75 470 ARG B C 1
ATOM 8458 O O . ARG B 1 470 ? -16.828 36.062 -4.422 1 92.75 470 ARG B O 1
ATOM 8465 N N . ALA B 1 471 ? -17.422 33.969 -5.086 1 94 471 ALA B N 1
ATOM 8466 C CA . ALA B 1 471 ? -16.844 33.375 -3.891 1 94 471 ALA B CA 1
ATOM 8467 C C . ALA B 1 471 ? -15.336 33.625 -3.824 1 94 471 ALA B C 1
ATOM 8469 O O . ALA B 1 471 ? -14.789 33.906 -2.756 1 94 471 ALA B O 1
ATOM 8470 N N . CYS B 1 472 ? -14.664 33.562 -4.961 1 94.5 472 CYS B N 1
ATOM 8471 C CA . CYS B 1 472 ? -13.219 33.781 -5.02 1 94.5 472 CYS B CA 1
ATOM 8472 C C . CYS B 1 472 ? -12.883 35.219 -4.719 1 94.5 472 CYS B C 1
ATOM 8474 O O . CYS B 1 472 ? -11.891 35.5 -4.039 1 94.5 472 CYS B O 1
ATOM 8476 N N . GLN B 1 473 ? -13.672 36.094 -5.164 1 91.44 473 GLN B N 1
ATOM 8477 C CA . GLN B 1 473 ? -13.461 37.5 -4.914 1 91.44 473 GLN B CA 1
ATOM 8478 C C . GLN B 1 473 ? -13.609 37.812 -3.43 1 91.44 473 GLN B C 1
ATOM 8480 O O . GLN B 1 473 ? -12.773 38.531 -2.85 1 91.44 473 GLN B O 1
ATOM 8485 N N . ARG B 1 474 ? -14.602 37.25 -2.846 1 87.81 474 ARG B N 1
ATOM 8486 C CA . ARG B 1 474 ? -14.859 37.5 -1.428 1 87.81 474 ARG B CA 1
ATOM 8487 C C . ARG B 1 474 ? -13.742 36.906 -0.565 1 87.81 474 ARG B C 1
ATOM 8489 O O . ARG B 1 474 ? -13.422 37.438 0.496 1 87.81 474 ARG B O 1
ATOM 8496 N N . ALA B 1 475 ? -13.211 35.875 -1.098 1 89.75 475 ALA B N 1
ATOM 8497 C CA . ALA B 1 475 ? -12.141 35.188 -0.365 1 89.75 475 ALA B CA 1
ATOM 8498 C C . ALA B 1 475 ? -10.781 35.812 -0.707 1 89.75 475 ALA B C 1
ATOM 8500 O O . ALA B 1 475 ? -9.742 35.312 -0.265 1 89.75 475 ALA B O 1
ATOM 8501 N N . GLN B 1 476 ? -10.75 36.875 -1.542 1 87.56 476 GLN B N 1
ATOM 8502 C CA . GLN B 1 476 ? -9.539 37.594 -1.922 1 87.56 476 GLN B CA 1
ATOM 8503 C C . GLN B 1 476 ? -8.57 36.688 -2.666 1 87.56 476 GLN B C 1
ATOM 8505 O O . GLN B 1 476 ? -7.371 36.656 -2.373 1 87.56 476 GLN B O 1
ATOM 8510 N N . LEU B 1 477 ? -9.141 35.875 -3.531 1 89.5 477 LEU B N 1
ATOM 8511 C CA . LEU B 1 477 ? -8.336 34.938 -4.312 1 89.5 477 LEU B CA 1
ATOM 8512 C C . LEU B 1 477 ? -8.094 35.469 -5.719 1 89.5 477 LEU B C 1
ATOM 8514 O O . LEU B 1 477 ? -7.293 34.938 -6.473 1 89.5 477 LEU B O 1
ATOM 8518 N N . THR B 1 478 ? -8.672 36.531 -6.074 1 89.25 478 THR B N 1
ATOM 8519 C CA . THR B 1 478 ? -8.672 37.031 -7.441 1 89.25 478 THR B CA 1
ATOM 8520 C C . THR B 1 478 ? -7.25 37.312 -7.922 1 89.25 478 THR B C 1
ATOM 8522 O O . THR B 1 478 ? -6.875 36.906 -9.023 1 89.25 478 THR B O 1
ATOM 8525 N N . ASP B 1 479 ? -6.523 37.938 -7.105 1 83.69 479 ASP B N 1
ATOM 8526 C CA . ASP B 1 479 ? -5.156 38.25 -7.496 1 83.69 479 ASP B CA 1
ATOM 8527 C C . ASP B 1 479 ? -4.301 37 -7.633 1 83.69 479 ASP B C 1
ATOM 8529 O O . ASP B 1 479 ? -3.484 36.906 -8.547 1 83.69 479 ASP B O 1
ATOM 8533 N N . THR B 1 480 ? -4.492 36.125 -6.727 1 83.12 480 THR B N 1
ATOM 8534 C CA . THR B 1 480 ? -3.77 34.875 -6.789 1 83.12 480 THR B CA 1
ATOM 8535 C C . THR B 1 480 ? -4.094 34.125 -8.078 1 83.12 480 THR B C 1
ATOM 8537 O O . THR B 1 480 ? -3.205 33.531 -8.703 1 83.12 480 THR B O 1
ATOM 8540 N N . LEU B 1 481 ? -5.309 34.156 -8.445 1 90.25 481 LEU B N 1
ATOM 8541 C CA . LEU B 1 481 ? -5.773 33.438 -9.625 1 90.25 481 LEU B CA 1
ATOM 8542 C C . LEU B 1 481 ? -5.199 34.062 -10.898 1 90.25 481 LEU B C 1
ATOM 8544 O O . LEU B 1 481 ? -4.91 33.344 -11.867 1 90.25 481 LEU B O 1
ATOM 8548 N N . LYS B 1 482 ? -5.059 35.312 -10.828 1 86.38 482 LYS B N 1
ATOM 8549 C CA . LYS B 1 482 ? -4.496 36.031 -11.977 1 86.38 482 LYS B CA 1
ATOM 8550 C C . LYS B 1 482 ? -3.027 35.656 -12.18 1 86.38 482 LYS B C 1
ATOM 8552 O O . LYS B 1 482 ? -2.539 35.656 -13.312 1 86.38 482 LYS B O 1
ATOM 8557 N N . ASP B 1 483 ? -2.428 35.344 -11.117 1 81.12 483 ASP B N 1
ATOM 8558 C CA . ASP B 1 483 ? -0.999 35.062 -11.156 1 81.12 483 ASP B CA 1
ATOM 8559 C C . ASP B 1 483 ? -0.752 33.594 -11.562 1 81.12 483 ASP B C 1
ATOM 8561 O O . ASP B 1 483 ? 0.366 33.219 -11.938 1 81.12 483 ASP B O 1
ATOM 8565 N N . LEU B 1 484 ? -1.775 32.844 -11.578 1 85.69 484 LEU B N 1
ATOM 8566 C CA . LEU B 1 484 ? -1.641 31.453 -11.938 1 85.69 484 LEU B CA 1
ATOM 8567 C C . LEU B 1 484 ? -1.938 31.234 -13.422 1 85.69 484 LEU B C 1
ATOM 8569 O O . LEU B 1 484 ? -2.98 31.672 -13.914 1 85.69 484 LEU B O 1
ATOM 8573 N N . PRO B 1 485 ? -1.076 30.5 -14.125 1 85.94 485 PRO B N 1
ATOM 8574 C CA . PRO B 1 485 ? -1.266 30.297 -15.562 1 85.94 485 PRO B CA 1
ATOM 8575 C C . PRO B 1 485 ? -2.6 29.625 -15.898 1 85.94 485 PRO B C 1
ATOM 8577 O O . PRO B 1 485 ? -3.24 29.984 -16.891 1 85.94 485 PRO B O 1
ATOM 8580 N N . ASP B 1 486 ? -3.053 28.719 -15.125 1 91.19 486 ASP B N 1
ATOM 8581 C CA . ASP B 1 486 ? -4.273 27.984 -15.422 1 91.19 486 ASP B CA 1
ATOM 8582 C C . ASP B 1 486 ? -5.453 28.516 -14.609 1 91.19 486 ASP B C 1
ATOM 8584 O O . ASP B 1 486 ? -6.547 27.938 -14.641 1 91.19 486 ASP B O 1
ATOM 8588 N N . GLY B 1 487 ? -5.176 29.547 -13.867 1 91.62 487 GLY B N 1
ATOM 8589 C CA . GLY B 1 487 ? -6.246 30.141 -13.086 1 91.62 487 GLY B CA 1
ATOM 8590 C C . GLY B 1 487 ? -7.023 29.141 -12.266 1 91.62 487 GLY B C 1
ATOM 8591 O O . GLY B 1 487 ? -6.438 28.344 -11.531 1 91.62 487 GLY B O 1
ATOM 8592 N N . LEU B 1 488 ? -8.328 29.078 -12.562 1 92.12 488 LEU B N 1
ATOM 8593 C CA . LEU B 1 488 ? -9.242 28.203 -11.836 1 92.12 488 LEU B CA 1
ATOM 8594 C C . LEU B 1 488 ? -8.977 26.75 -12.164 1 92.12 488 LEU B C 1
ATOM 8596 O O . LEU B 1 488 ? -9.344 25.859 -11.391 1 92.12 488 LEU B O 1
ATOM 8600 N N . ASN B 1 489 ? -8.336 26.547 -13.188 1 91.69 489 ASN B N 1
ATOM 8601 C CA . ASN B 1 489 ? -8.078 25.188 -13.625 1 91.69 489 ASN B CA 1
ATOM 8602 C C . ASN B 1 489 ? -6.734 24.672 -13.094 1 91.69 489 ASN B C 1
ATOM 8604 O O . ASN B 1 489 ? -6.348 23.547 -13.367 1 91.69 489 ASN B O 1
ATOM 8608 N N . THR B 1 490 ? -6.152 25.5 -12.281 1 90.06 490 THR B N 1
ATOM 8609 C CA . THR B 1 490 ? -4.879 25.094 -11.703 1 90.06 490 THR B CA 1
ATOM 8610 C C . THR B 1 490 ? -5.078 23.922 -10.742 1 90.06 490 THR B C 1
ATOM 8612 O O . THR B 1 490 ? -5.961 23.953 -9.883 1 90.06 490 THR B O 1
ATOM 8615 N N . VAL B 1 491 ? -4.289 22.922 -10.898 1 86.81 491 VAL B N 1
ATOM 8616 C CA . VAL B 1 491 ? -4.352 21.766 -10.016 1 86.81 491 VAL B CA 1
ATOM 8617 C C . VAL B 1 491 ? -3.615 22.062 -8.711 1 86.81 491 VAL B C 1
ATOM 8619 O O . VAL B 1 491 ? -2.449 22.469 -8.727 1 86.81 491 VAL B O 1
ATOM 8622 N N . VAL B 1 492 ? -4.281 21.891 -7.566 1 83.69 492 VAL B N 1
ATOM 8623 C CA . VAL B 1 492 ? -3.758 22.266 -6.258 1 83.69 492 VAL B CA 1
ATOM 8624 C C . VAL B 1 492 ? -2.752 21.219 -5.785 1 83.69 492 VAL B C 1
ATOM 8626 O O . VAL B 1 492 ? -1.805 21.547 -5.066 1 83.69 492 VAL B O 1
ATOM 8629 N N . GLY B 1 493 ? -2.885 19.984 -6.281 1 72.62 493 GLY B N 1
ATOM 8630 C CA . GLY B 1 493 ? -2.012 18.906 -5.828 1 72.62 493 GLY B CA 1
ATOM 8631 C C . GLY B 1 493 ? -2.475 18.266 -4.531 1 72.62 493 GLY B C 1
ATOM 8632 O O . GLY B 1 493 ? -3.426 18.75 -3.904 1 72.62 493 GLY B O 1
ATOM 8633 N N . GLU B 1 494 ? -1.709 17.266 -4.102 1 66.62 494 GLU B N 1
ATOM 8634 C CA . GLU B 1 494 ? -2.068 16.562 -2.879 1 66.62 494 GLU B CA 1
ATOM 8635 C C . GLU B 1 494 ? -1.888 17.453 -1.651 1 66.62 494 GLU B C 1
ATOM 8637 O O . GLU B 1 494 ? -0.831 18.062 -1.469 1 66.62 494 GLU B O 1
ATOM 8642 N N . HIS B 1 495 ? -2.895 17.609 -0.905 1 61.81 495 HIS B N 1
ATOM 8643 C CA . HIS B 1 495 ? -2.936 18.406 0.317 1 61.81 495 HIS B CA 1
ATOM 8644 C C . HIS B 1 495 ? -2.539 19.859 0.045 1 61.81 495 HIS B C 1
ATOM 8646 O O . HIS B 1 495 ? -2.045 20.547 0.939 1 61.81 495 HIS B O 1
ATOM 8652 N N . GLY B 1 496 ? -2.65 20.312 -1.215 1 64.44 496 GLY B N 1
ATOM 8653 C CA . GLY B 1 496 ? -2.385 21.688 -1.563 1 64.44 496 GLY B CA 1
ATOM 8654 C C . GLY B 1 496 ? -0.92 22.078 -1.439 1 64.44 496 GLY B C 1
ATOM 8655 O O . GLY B 1 496 ? -0.592 23.219 -1.144 1 64.44 496 GLY B O 1
ATOM 8656 N N . VAL B 1 497 ? -0.091 21.141 -1.605 1 56.56 497 VAL B N 1
ATOM 8657 C CA . VAL B 1 497 ? 1.335 21.297 -1.341 1 56.56 497 VAL B CA 1
ATOM 8658 C C . VAL B 1 497 ? 1.897 22.422 -2.211 1 56.56 497 VAL B C 1
ATOM 8660 O O . VAL B 1 497 ? 2.875 23.078 -1.836 1 56.56 497 VAL B O 1
ATOM 8663 N N . ARG B 1 498 ? 1.185 22.766 -3.172 1 62.12 498 ARG B N 1
ATOM 8664 C CA . ARG B 1 498 ? 1.687 23.75 -4.113 1 62.12 498 ARG B CA 1
ATOM 8665 C C . ARG B 1 498 ? 1.318 25.172 -3.668 1 62.12 498 ARG B C 1
ATOM 8667 O O . ARG B 1 498 ? 1.77 26.141 -4.262 1 62.12 498 ARG B O 1
ATOM 8674 N N . PHE B 1 499 ? 0.487 25.203 -2.625 1 71.44 499 PHE B N 1
ATOM 8675 C CA . PHE B 1 499 ? -0.045 26.5 -2.197 1 71.44 499 PHE B CA 1
ATOM 8676 C C . PHE B 1 499 ? 0.414 26.828 -0.782 1 71.44 499 PHE B C 1
ATOM 8678 O O . PHE B 1 499 ? 0.675 25.938 0.019 1 71.44 499 PHE B O 1
ATOM 8685 N N . SER B 1 500 ? 0.515 28.062 -0.568 1 66.62 500 SER B N 1
ATOM 8686 C CA . SER B 1 500 ? 0.836 28.5 0.786 1 66.62 500 SER B CA 1
ATOM 8687 C C . SER B 1 500 ? -0.332 28.25 1.736 1 66.62 500 SER B C 1
ATOM 8689 O O . SER B 1 500 ? -1.455 28 1.296 1 66.62 500 SER B O 1
ATOM 8691 N N . GLY B 1 501 ? -0.084 28.234 3.004 1 71.19 501 GLY B N 1
ATOM 8692 C CA . GLY B 1 501 ? -1.132 28.062 3.998 1 71.19 501 GLY B CA 1
ATOM 8693 C C . GLY B 1 501 ? -2.266 29.062 3.836 1 71.19 501 GLY B C 1
ATOM 8694 O O . GLY B 1 501 ? -3.439 28.688 3.914 1 71.19 501 GLY B O 1
ATOM 8695 N N . GLY B 1 502 ? -1.889 30.312 3.604 1 74.62 502 GLY B N 1
ATOM 8696 C CA . GLY B 1 502 ? -2.898 31.344 3.414 1 74.62 502 GLY B CA 1
ATOM 8697 C C . GLY B 1 502 ? -3.746 31.125 2.176 1 74.62 502 GLY B C 1
ATOM 8698 O O . GLY B 1 502 ? -4.953 31.375 2.189 1 74.62 502 GLY B O 1
ATOM 8699 N N . GLN B 1 503 ? -3.133 30.688 1.138 1 77.5 503 GLN B N 1
ATOM 8700 C CA . GLN B 1 503 ? -3.865 30.406 -0.091 1 77.5 503 GLN B CA 1
ATOM 8701 C C . GLN B 1 503 ? -4.848 29.25 0.109 1 77.5 503 GLN B C 1
ATOM 8703 O O . GLN B 1 503 ? -5.988 29.312 -0.356 1 77.5 503 GLN B O 1
ATOM 8708 N N . ARG B 1 504 ? -4.43 28.281 0.769 1 84.06 504 ARG B N 1
ATOM 8709 C CA . ARG B 1 504 ? -5.297 27.141 1.064 1 84.06 504 ARG B CA 1
ATOM 8710 C C . ARG B 1 504 ? -6.504 27.578 1.886 1 84.06 504 ARG B C 1
ATOM 8712 O O . ARG B 1 504 ? -7.625 27.125 1.636 1 84.06 504 ARG B O 1
ATOM 8719 N N . GLN B 1 505 ? -6.211 28.406 2.805 1 83.69 505 GLN B N 1
ATOM 8720 C CA . GLN B 1 505 ? -7.285 28.906 3.65 1 83.69 505 GLN B CA 1
ATOM 8721 C C . GLN B 1 505 ? -8.297 29.719 2.838 1 83.69 505 GLN B C 1
ATOM 8723 O O . GLN B 1 505 ? -9.508 29.594 3.049 1 83.69 505 GLN B O 1
ATOM 8728 N N . ARG B 1 506 ? -7.797 30.531 1.976 1 87.62 506 ARG B N 1
ATOM 8729 C CA . ARG B 1 506 ? -8.68 31.359 1.157 1 87.62 506 ARG B CA 1
ATOM 8730 C C . ARG B 1 506 ? -9.523 30.5 0.221 1 87.62 506 ARG B C 1
ATOM 8732 O O . ARG B 1 506 ? -10.68 30.812 -0.048 1 87.62 506 ARG B O 1
ATOM 8739 N N . ILE B 1 507 ? -8.961 29.438 -0.275 1 91.06 507 ILE B N 1
ATOM 8740 C CA . ILE B 1 507 ? -9.727 28.5 -1.081 1 91.06 507 ILE B CA 1
ATOM 8741 C C . ILE B 1 507 ? -10.828 27.859 -0.231 1 91.06 507 ILE B C 1
ATOM 8743 O O . ILE B 1 507 ? -11.961 27.703 -0.69 1 91.06 507 ILE B O 1
ATOM 8747 N N . GLY B 1 508 ? -10.445 27.484 0.962 1 91.38 508 GLY B N 1
ATOM 8748 C CA . GLY B 1 508 ? -11.438 26.953 1.889 1 91.38 508 GLY B CA 1
ATOM 8749 C C . GLY B 1 508 ? -12.57 27.922 2.17 1 91.38 508 GLY B C 1
ATOM 8750 O O . GLY B 1 508 ? -13.727 27.531 2.277 1 91.38 508 GLY B O 1
ATOM 8751 N N . ILE B 1 509 ? -12.18 29.188 2.307 1 90.69 509 ILE B N 1
ATOM 8752 C CA . ILE B 1 509 ? -13.188 30.219 2.539 1 90.69 509 ILE B CA 1
ATOM 8753 C C . ILE B 1 509 ? -14.102 30.328 1.321 1 90.69 509 ILE B C 1
ATOM 8755 O O . ILE B 1 509 ? -15.32 30.375 1.459 1 90.69 509 ILE B O 1
ATOM 8759 N N . ALA B 1 510 ? -13.508 30.344 0.164 1 93.69 510 ALA B N 1
ATOM 8760 C CA . ALA B 1 510 ? -14.289 30.391 -1.066 1 93.69 510 ALA B CA 1
ATOM 8761 C C . ALA B 1 510 ? -15.25 29.203 -1.145 1 93.69 510 ALA B C 1
ATOM 8763 O O . ALA B 1 510 ? -16.406 29.359 -1.565 1 93.69 510 ALA B O 1
ATOM 8764 N N . ARG B 1 511 ? -14.773 28.062 -0.795 1 94.69 511 ARG B N 1
ATOM 8765 C CA . ARG B 1 511 ? -15.586 26.859 -0.792 1 94.69 511 ARG B CA 1
ATOM 8766 C C . ARG B 1 511 ? -16.812 27.016 0.097 1 94.69 511 ARG B C 1
ATOM 8768 O O . ARG B 1 511 ? -17.922 26.656 -0.294 1 94.69 511 ARG B O 1
ATOM 8775 N N . ALA B 1 512 ? -16.609 27.562 1.268 1 93.38 512 ALA B N 1
ATOM 8776 C CA . ALA B 1 512 ? -17.688 27.719 2.236 1 93.38 512 ALA B CA 1
ATOM 8777 C C . ALA B 1 512 ? -18.719 28.719 1.733 1 93.38 512 ALA B C 1
ATOM 8779 O O . ALA B 1 512 ? -19.906 28.609 2.055 1 93.38 512 ALA B O 1
ATOM 8780 N N . LEU B 1 513 ? -18.266 29.703 0.91 1 92.75 513 LEU B N 1
ATOM 8781 C CA . LEU B 1 513 ? -19.141 30.781 0.469 1 92.75 513 LEU B CA 1
ATOM 8782 C C . LEU B 1 513 ? -19.844 30.422 -0.836 1 92.75 513 LEU B C 1
ATOM 8784 O O . LEU B 1 513 ? -20.828 31.062 -1.223 1 92.75 513 LEU B O 1
ATOM 8788 N N . TYR B 1 514 ? -19.312 29.422 -1.477 1 94.5 514 TYR B N 1
ATOM 8789 C CA . TYR B 1 514 ? -19.797 29.062 -2.803 1 94.5 514 TYR B CA 1
ATOM 8790 C C . TYR B 1 514 ? -21.281 28.75 -2.77 1 94.5 514 TYR B C 1
ATOM 8792 O O . TYR B 1 514 ? -22.031 29.141 -3.662 1 94.5 514 TYR B O 1
ATOM 8800 N N . ASN B 1 515 ? -21.734 28.062 -1.757 1 89.94 515 ASN B N 1
ATOM 8801 C CA . ASN B 1 515 ? -23.125 27.609 -1.702 1 89.94 515 ASN B CA 1
ATOM 8802 C C . ASN B 1 515 ? -24.031 28.656 -1.07 1 89.94 515 ASN B C 1
ATOM 8804 O O . ASN B 1 515 ? -25.188 28.375 -0.777 1 89.94 515 ASN B O 1
ATOM 8808 N N . GLU B 1 516 ? -23.469 29.828 -0.806 1 88.31 516 GLU B N 1
ATOM 8809 C CA . GLU B 1 516 ? -24.25 30.938 -0.267 1 88.31 516 GLU B CA 1
ATOM 8810 C C . GLU B 1 516 ? -25.016 30.516 0.983 1 88.31 516 GLU B C 1
ATOM 8812 O O . GLU B 1 516 ? -26.25 30.578 1.01 1 88.31 516 GLU B O 1
ATOM 8817 N N . PRO B 1 517 ? -24.328 30.141 1.996 1 93.19 517 PRO B N 1
ATOM 8818 C CA . PRO B 1 517 ? -24.969 29.688 3.232 1 93.19 517 PRO B CA 1
ATOM 8819 C C . PRO B 1 517 ? -25.688 30.797 3.98 1 93.19 517 PRO B C 1
ATOM 8821 O O . PRO B 1 517 ? -25.469 31.984 3.695 1 93.19 517 PRO B O 1
ATOM 8824 N N . GLU B 1 518 ? -26.594 30.406 4.871 1 94.25 518 GLU B N 1
ATOM 8825 C CA . GLU B 1 518 ? -27.297 31.359 5.746 1 94.25 518 GLU B CA 1
ATOM 8826 C C . GLU B 1 518 ? -26.547 31.531 7.066 1 94.25 518 GLU B C 1
ATOM 8828 O O . GLU B 1 518 ? -26.656 32.562 7.711 1 94.25 518 GLU B O 1
ATOM 8833 N N . ILE B 1 519 ? -25.859 30.516 7.387 1 95.31 519 ILE B N 1
ATOM 8834 C CA . ILE B 1 519 ? -25.047 30.516 8.594 1 95.31 519 ILE B CA 1
ATOM 8835 C C . ILE B 1 519 ? -23.609 30.141 8.242 1 95.31 519 ILE B C 1
ATOM 8837 O O . ILE B 1 519 ? -23.375 29.141 7.539 1 95.31 519 ILE B O 1
ATOM 8841 N N . LEU B 1 520 ? -22.703 30.922 8.641 1 94.69 520 LEU B N 1
ATOM 8842 C CA . LEU B 1 520 ? -21.297 30.641 8.383 1 94.69 520 LEU B CA 1
ATOM 8843 C C . LEU B 1 520 ? -20.531 30.391 9.68 1 94.69 520 LEU B C 1
ATOM 8845 O O . LEU B 1 520 ? -20.562 31.219 10.594 1 94.69 520 LEU B O 1
ATOM 8849 N N . ILE B 1 521 ? -19.938 29.266 9.742 1 94.56 521 ILE B N 1
ATOM 8850 C CA . ILE B 1 521 ? -19.172 28.906 10.922 1 94.56 521 ILE B CA 1
ATOM 8851 C C . ILE B 1 521 ? -17.672 28.922 10.586 1 94.56 521 ILE B C 1
ATOM 8853 O O . ILE B 1 521 ? -17.234 28.219 9.68 1 94.56 521 ILE B O 1
ATOM 8857 N N . LEU B 1 522 ? -16.922 29.719 11.305 1 91.62 522 LEU B N 1
ATOM 8858 C CA . LEU B 1 522 ? -15.477 29.844 11.125 1 91.62 522 LEU B CA 1
ATOM 8859 C C . LEU B 1 522 ? -14.727 29.281 12.32 1 91.62 522 LEU B C 1
ATOM 8861 O O . LEU B 1 522 ? -14.82 29.812 13.43 1 91.62 522 LEU B O 1
ATOM 8865 N N . ASP B 1 523 ? -14.047 28.219 12.094 1 88.44 523 ASP B N 1
ATOM 8866 C CA . ASP B 1 523 ? -13.258 27.609 13.156 1 88.44 523 ASP B CA 1
ATOM 8867 C C . ASP B 1 523 ? -11.773 27.922 12.977 1 88.44 523 ASP B C 1
ATOM 8869 O O . ASP B 1 523 ? -11.039 27.156 12.352 1 88.44 523 ASP B O 1
ATOM 8873 N N . GLU B 1 524 ? -11.297 28.984 13.578 1 78.81 524 GLU B N 1
ATOM 8874 C CA . GLU B 1 524 ? -9.93 29.484 13.484 1 78.81 524 GLU B CA 1
ATOM 8875 C C . GLU B 1 524 ? -9.477 29.578 12.031 1 78.81 524 GLU B C 1
ATOM 8877 O O . GLU B 1 524 ? -8.367 29.156 11.695 1 78.81 524 GLU B O 1
ATOM 8882 N N . ALA B 1 525 ? -10.266 30.094 11.242 1 76.81 525 ALA B N 1
ATOM 8883 C CA . ALA B 1 525 ? -10.18 30.047 9.789 1 76.81 525 ALA B CA 1
ATOM 8884 C C . ALA B 1 525 ? -9.078 30.969 9.281 1 76.81 525 ALA B C 1
ATOM 8886 O O . ALA B 1 525 ? -8.695 30.906 8.102 1 76.81 525 ALA B O 1
ATOM 8887 N N . THR B 1 526 ? -8.508 31.812 10.133 1 71 526 THR B N 1
ATOM 8888 C CA . THR B 1 526 ? -7.547 32.781 9.633 1 71 526 THR B CA 1
ATOM 8889 C C . THR B 1 526 ? -6.207 32.656 10.352 1 71 526 THR B C 1
ATOM 8891 O O . THR B 1 526 ? -5.391 33.594 10.344 1 71 526 THR B O 1
ATOM 8894 N N . SER B 1 527 ? -6.066 31.5 11 1 67.62 527 SER B N 1
ATOM 8895 C CA . SER B 1 527 ? -4.902 31.312 11.859 1 67.62 527 SER B CA 1
ATOM 8896 C C . SER B 1 527 ? -3.613 31.297 11.047 1 67.62 527 SER B C 1
ATOM 8898 O O . SER B 1 527 ? -2.551 31.672 11.547 1 67.62 527 SER B O 1
ATOM 8900 N N . ALA B 1 528 ? -3.73 30.922 9.773 1 63.47 528 ALA B N 1
ATOM 8901 C CA . ALA B 1 528 ? -2.527 30.781 8.953 1 63.47 528 ALA B CA 1
ATOM 8902 C C . ALA B 1 528 ? -2.307 32.031 8.094 1 63.47 528 ALA B C 1
ATOM 8904 O O . ALA B 1 528 ? -1.343 32.094 7.328 1 63.47 528 ALA B O 1
ATOM 8905 N N . LEU B 1 529 ? -3.133 33.031 8.242 1 69.38 529 LEU B N 1
ATOM 8906 C CA . LEU B 1 529 ? -3.064 34.219 7.406 1 69.38 529 LEU B CA 1
ATOM 8907 C C . LEU B 1 529 ? -2.254 35.312 8.086 1 69.38 529 LEU B C 1
ATOM 8909 O O . LEU B 1 529 ? -2.225 35.406 9.32 1 69.38 529 LEU B O 1
ATOM 8913 N N . ASP B 1 530 ? -1.527 36 7.289 1 67.75 530 ASP B N 1
ATOM 8914 C CA . ASP B 1 530 ? -0.878 37.219 7.812 1 67.75 530 ASP B CA 1
ATOM 8915 C C . ASP B 1 530 ? -1.909 38.281 8.188 1 67.75 530 ASP B C 1
ATOM 8917 O O . ASP B 1 530 ? -3.07 38.188 7.785 1 67.75 530 ASP B O 1
ATOM 8921 N N . ASN B 1 531 ? -1.447 39.219 8.906 1 70.12 531 ASN B N 1
ATOM 8922 C CA . ASN B 1 531 ? -2.338 40.219 9.5 1 70.12 531 ASN B CA 1
ATOM 8923 C C . ASN B 1 531 ? -3.107 40.969 8.43 1 70.12 531 ASN B C 1
ATOM 8925 O O . ASN B 1 531 ? -4.309 41.219 8.562 1 70.12 531 ASN B O 1
ATOM 8929 N N . GLU B 1 532 ? -2.414 41.312 7.371 1 71.62 532 GLU B N 1
ATOM 8930 C CA . GLU B 1 532 ? -3.07 42.125 6.328 1 71.62 532 GLU B CA 1
ATOM 8931 C C . GLU B 1 532 ? -4.133 41.281 5.605 1 71.62 532 GLU B C 1
ATOM 8933 O O . GLU B 1 532 ? -5.246 41.75 5.379 1 71.62 532 GLU B O 1
ATOM 8938 N N . THR B 1 533 ? -3.758 40.125 5.281 1 74.12 533 THR B N 1
ATOM 8939 C CA . THR B 1 533 ? -4.699 39.25 4.586 1 74.12 533 THR B CA 1
ATOM 8940 C C . THR B 1 533 ? -5.863 38.875 5.496 1 74.12 533 THR B C 1
ATOM 8942 O O . THR B 1 533 ? -7.008 38.812 5.047 1 74.12 533 THR B O 1
ATOM 8945 N N . GLU B 1 534 ? -5.488 38.594 6.676 1 79.31 534 GLU B N 1
ATOM 8946 C CA . GLU B 1 534 ? -6.523 38.281 7.656 1 79.31 534 GLU B CA 1
ATOM 8947 C C . GLU B 1 534 ? -7.539 39.438 7.762 1 79.31 534 GLU B C 1
ATOM 8949 O O . GLU B 1 534 ? -8.75 39.188 7.746 1 79.31 534 GLU B O 1
ATOM 8954 N N . ALA B 1 535 ? -7 40.625 7.852 1 77.88 535 ALA B N 1
ATOM 8955 C CA . ALA B 1 535 ? -7.875 41.781 7.973 1 77.88 535 ALA B CA 1
ATOM 8956 C C . ALA B 1 535 ? -8.781 41.906 6.754 1 77.88 535 ALA B C 1
ATOM 8958 O O . ALA B 1 535 ? -9.977 42.188 6.891 1 77.88 535 ALA B O 1
ATOM 8959 N N . ALA B 1 536 ? -8.258 41.688 5.594 1 79.25 536 ALA B N 1
ATOM 8960 C CA . ALA B 1 536 ? -9.023 41.812 4.359 1 79.25 536 ALA B CA 1
ATOM 8961 C C . ALA B 1 536 ? -10.109 40.75 4.273 1 79.25 536 ALA B C 1
ATOM 8963 O O . ALA B 1 536 ? -11.234 41.031 3.871 1 79.25 536 ALA B O 1
ATOM 8964 N N . VAL B 1 537 ? -9.75 39.594 4.598 1 81.69 537 VAL B N 1
ATOM 8965 C CA . VAL B 1 537 ? -10.703 38.469 4.559 1 81.69 537 VAL B CA 1
ATOM 8966 C C . VAL B 1 537 ? -11.805 38.719 5.586 1 81.69 537 VAL B C 1
ATOM 8968 O O . VAL B 1 537 ? -12.992 38.531 5.293 1 81.69 537 VAL B O 1
ATOM 8971 N N . MET B 1 538 ? -11.359 39.125 6.699 1 83.31 538 MET B N 1
ATOM 8972 C CA . MET B 1 538 ? -12.344 39.344 7.754 1 83.31 538 MET B CA 1
ATOM 8973 C C . MET B 1 538 ? -13.258 40.531 7.406 1 83.31 538 MET B C 1
ATOM 8975 O O . MET B 1 538 ? -14.438 40.531 7.746 1 83.31 538 MET B O 1
ATOM 8979 N N . GLU B 1 539 ? -12.672 41.438 6.77 1 82.25 539 GLU B N 1
ATOM 8980 C CA . GLU B 1 539 ? -13.5 42.562 6.301 1 82.25 539 GLU B CA 1
ATOM 8981 C C . GLU B 1 539 ? -14.562 42.062 5.324 1 82.25 539 GLU B C 1
ATOM 8983 O O . GLU B 1 539 ? -15.719 42.5 5.391 1 82.25 539 GLU B O 1
ATOM 8988 N N . ALA B 1 540 ? -14.141 41.281 4.461 1 80.62 540 ALA B N 1
ATOM 8989 C CA . ALA B 1 540 ? -15.078 40.688 3.496 1 80.62 540 ALA B CA 1
ATOM 8990 C C . ALA B 1 540 ? -16.172 39.875 4.199 1 80.62 540 ALA B C 1
ATOM 8992 O O . ALA B 1 540 ? -17.328 39.938 3.799 1 80.62 540 ALA B O 1
ATOM 8993 N N . ILE B 1 541 ? -15.797 39.188 5.156 1 83.06 541 ILE B N 1
ATOM 8994 C CA . ILE B 1 541 ? -16.734 38.375 5.914 1 83.06 541 ILE B CA 1
ATOM 8995 C C . ILE B 1 541 ? -17.656 39.281 6.75 1 83.06 541 ILE B C 1
ATOM 8997 O O . ILE B 1 541 ? -18.859 39.031 6.84 1 83.06 541 ILE B O 1
ATOM 9001 N N . ASP B 1 542 ? -17.047 40.312 7.281 1 82.94 542 ASP B N 1
ATOM 9002 C CA . ASP B 1 542 ? -17.797 41.25 8.094 1 82.94 542 ASP B CA 1
ATOM 9003 C C . ASP B 1 542 ? -18.859 42 7.258 1 82.94 542 ASP B C 1
ATOM 9005 O O . ASP B 1 542 ? -19.906 42.375 7.77 1 82.94 542 ASP B O 1
ATOM 9009 N N . ALA B 1 543 ? -18.5 42.125 6.047 1 81.38 543 ALA B N 1
ATOM 9010 C CA . ALA B 1 543 ? -19.438 42.781 5.145 1 81.38 543 ALA B CA 1
ATOM 9011 C C . ALA B 1 543 ? -20.719 41.969 4.996 1 81.38 543 ALA B C 1
ATOM 9013 O O . ALA B 1 543 ? -21.75 42.5 4.574 1 81.38 543 ALA B O 1
ATOM 9014 N N . LEU B 1 544 ? -20.609 40.781 5.371 1 81.5 544 LEU B N 1
ATOM 9015 C CA . LEU B 1 544 ? -21.781 39.906 5.273 1 81.5 544 LEU B CA 1
ATOM 9016 C C . LEU B 1 544 ? -22.625 40 6.539 1 81.5 544 LEU B C 1
ATOM 9018 O O . LEU B 1 544 ? -23.688 39.375 6.621 1 81.5 544 LEU B O 1
ATOM 9022 N N . HIS B 1 545 ? -22.125 40.75 7.398 1 82.38 545 HIS B N 1
ATOM 9023 C CA . HIS B 1 545 ? -22.844 41 8.641 1 82.38 545 HIS B CA 1
ATOM 9024 C C . HIS B 1 545 ? -24.25 41.531 8.367 1 82.38 545 HIS B C 1
ATOM 9026 O O . HIS B 1 545 ? -24.438 42.375 7.496 1 82.38 545 HIS B O 1
ATOM 9032 N N . GLY B 1 546 ? -25.25 41 9.055 1 83.31 546 GLY B N 1
ATOM 9033 C CA . GLY B 1 546 ? -26.625 41.406 8.844 1 83.31 546 GLY B CA 1
ATOM 9034 C C . GLY B 1 546 ? -27.344 40.594 7.789 1 83.31 546 GLY B C 1
ATOM 9035 O O . GLY B 1 546 ? -28.578 40.562 7.742 1 83.31 546 GLY B O 1
ATOM 9036 N N . GLU B 1 547 ? -26.578 40 6.977 1 86.44 547 GLU B N 1
ATOM 9037 C CA . GLU B 1 547 ? -27.172 39.188 5.922 1 86.44 547 GLU B CA 1
ATOM 9038 C C . GLU B 1 547 ? -26.984 37.688 6.211 1 86.44 547 GLU B C 1
ATOM 9040 O O . GLU B 1 547 ? -27.734 36.844 5.695 1 86.44 547 GLU B O 1
ATOM 9045 N N . MET B 1 548 ? -26.094 37.469 7.016 1 92 548 MET B N 1
ATOM 9046 C CA . MET B 1 548 ? -25.766 36.094 7.352 1 92 548 MET B CA 1
ATOM 9047 C C . MET B 1 548 ? -25.438 35.969 8.836 1 92 548 MET B C 1
ATOM 9049 O O . MET B 1 548 ? -24.953 36.906 9.461 1 92 548 MET B O 1
ATOM 9053 N N . THR B 1 549 ? -25.781 34.844 9.391 1 94.75 549 THR B N 1
ATOM 9054 C CA . THR B 1 549 ? -25.391 34.531 10.758 1 94.75 549 THR B CA 1
ATOM 9055 C C . THR B 1 549 ? -23.938 34.062 10.812 1 94.75 549 THR B C 1
ATOM 9057 O O . THR B 1 549 ? -23.562 33.125 10.117 1 94.75 549 THR B O 1
ATOM 9060 N N . LEU B 1 550 ? -23.141 34.75 11.578 1 93.88 550 LEU B N 1
ATOM 9061 C CA . LEU B 1 550 ? -21.734 34.406 11.648 1 93.88 550 LEU B CA 1
ATOM 9062 C C . LEU B 1 550 ? -21.375 33.844 13.016 1 93.88 550 LEU B C 1
ATOM 9064 O O . LEU B 1 550 ? -21.688 34.438 14.047 1 93.88 550 LEU B O 1
ATOM 9068 N N . ILE B 1 551 ? -20.797 32.656 13.008 1 94.56 551 ILE B N 1
ATOM 9069 C CA . ILE B 1 551 ? -20.266 32.031 14.219 1 94.56 551 ILE B CA 1
ATOM 9070 C C . ILE B 1 551 ? -18.75 31.875 14.102 1 94.56 551 ILE B C 1
ATOM 9072 O O . ILE B 1 551 ? -18.281 31.078 13.289 1 94.56 551 ILE B O 1
ATOM 9076 N N . VAL B 1 552 ? -18.047 32.562 14.945 1 91.94 552 VAL B N 1
ATOM 9077 C CA . VAL B 1 552 ? -16.594 32.625 14.797 1 91.94 552 VAL B CA 1
ATOM 9078 C C . VAL B 1 552 ? -15.922 32.062 16.047 1 91.94 552 VAL B C 1
ATOM 9080 O O . VAL B 1 552 ? -16.172 32.5 17.156 1 91.94 552 VAL B O 1
ATOM 9083 N N . ILE B 1 553 ? -15.203 31.031 15.852 1 89.5 553 ILE B N 1
ATOM 9084 C CA . ILE B 1 553 ? -14.297 30.547 16.891 1 89.5 553 ILE B CA 1
ATOM 9085 C C . ILE B 1 553 ? -12.914 31.156 16.688 1 89.5 553 ILE B C 1
ATOM 9087 O O . ILE B 1 553 ? -12.289 30.969 15.641 1 89.5 553 ILE B O 1
ATOM 9091 N N . ALA B 1 554 ? -12.445 31.938 17.641 1 79.12 554 ALA B N 1
ATOM 9092 C CA . ALA B 1 554 ? -11.195 32.656 17.422 1 79.12 554 ALA B CA 1
ATOM 9093 C C . ALA B 1 554 ? -10.273 32.531 18.641 1 79.12 554 ALA B C 1
ATOM 9095 O O . ALA B 1 554 ? -10.75 32.344 19.766 1 79.12 554 ALA B O 1
ATOM 9096 N N . HIS B 1 555 ? -9.07 32.562 18.312 1 67.25 555 HIS B N 1
ATOM 9097 C CA . HIS B 1 555 ? -8.047 32.719 19.344 1 67.25 555 HIS B CA 1
ATOM 9098 C C . HIS B 1 555 ? -7.496 34.125 19.375 1 67.25 555 HIS B C 1
ATOM 9100 O O . HIS B 1 555 ? -6.945 34.562 20.391 1 67.25 555 HIS B O 1
ATOM 9106 N N . ARG B 1 556 ? -7.684 34.75 18.25 1 66.12 556 ARG B N 1
ATOM 9107 C CA . ARG B 1 556 ? -7.152 36.094 18.109 1 66.12 556 ARG B CA 1
ATOM 9108 C C . ARG B 1 556 ? -8.25 37.156 18.297 1 66.12 556 ARG B C 1
ATOM 9110 O O . ARG B 1 556 ? -9.312 37.062 17.672 1 66.12 556 ARG B O 1
ATOM 9117 N N . LEU B 1 557 ? -7.926 38.094 19 1 67.12 557 LEU B N 1
ATOM 9118 C CA . LEU B 1 557 ? -8.914 39.125 19.328 1 67.12 557 LEU B CA 1
ATOM 9119 C C . LEU B 1 557 ? -9.234 40 18.109 1 67.12 557 LEU B C 1
ATOM 9121 O O . LEU B 1 557 ? -10.352 40.5 18 1 67.12 557 LEU B O 1
ATOM 9125 N N . SER B 1 558 ? -8.336 40.125 17.234 1 68.31 558 SER B N 1
ATOM 9126 C CA . SER B 1 558 ? -8.539 40.969 16.078 1 68.31 558 SER B CA 1
ATOM 9127 C C . SER B 1 558 ? -9.672 40.438 15.195 1 68.31 558 SER B C 1
ATOM 9129 O O . SER B 1 558 ? -10.336 41.219 14.508 1 68.31 558 SER B O 1
ATOM 9131 N N . THR B 1 559 ? -10.008 39.219 15.336 1 75.38 559 THR B N 1
ATOM 9132 C CA . THR B 1 559 ? -10.984 38.594 14.445 1 75.38 559 THR B CA 1
ATOM 9133 C C . THR B 1 559 ? -12.391 38.75 15.008 1 75.38 559 THR B C 1
ATOM 9135 O O . THR B 1 559 ? -13.375 38.469 14.312 1 75.38 559 THR B O 1
ATOM 9138 N N . ILE B 1 560 ? -12.43 39.25 16.234 1 80.19 560 ILE B N 1
ATOM 9139 C CA . ILE B 1 560 ? -13.758 39.25 16.828 1 80.19 560 ILE B CA 1
ATOM 9140 C C . ILE B 1 560 ? -14.164 40.656 17.188 1 80.19 560 ILE B C 1
ATOM 9142 O O . ILE B 1 560 ? -15.148 40.875 17.906 1 80.19 560 ILE B O 1
ATOM 9146 N N . ARG B 1 561 ? -13.461 41.594 16.703 1 76.44 561 ARG B N 1
ATOM 9147 C CA . ARG B 1 561 ? -13.68 43 17.062 1 76.44 561 ARG B CA 1
ATOM 9148 C C . ARG B 1 561 ? -15.078 43.469 16.672 1 76.44 561 ARG B C 1
ATOM 9150 O O . ARG B 1 561 ? -15.695 44.25 17.375 1 76.44 561 ARG B O 1
ATOM 9157 N N . ASN B 1 562 ? -15.625 42.969 15.633 1 80.62 562 ASN B N 1
ATOM 9158 C CA . ASN B 1 562 ? -16.891 43.438 15.102 1 80.62 562 ASN B CA 1
ATOM 9159 C C . ASN B 1 562 ? -18.047 42.5 15.43 1 80.62 562 ASN B C 1
ATOM 9161 O O . ASN B 1 562 ? -19.156 42.688 14.945 1 80.62 562 ASN B O 1
ATOM 9165 N N . CYS B 1 563 ? -17.828 41.562 16.266 1 89.12 563 CYS B N 1
ATOM 9166 C CA . CYS B 1 563 ? -18.875 40.625 16.578 1 89.12 563 CYS B CA 1
ATOM 9167 C C . CYS B 1 563 ? -19.891 41.219 17.531 1 89.12 563 CYS B C 1
ATOM 9169 O O . CYS B 1 563 ? -19.531 41.969 18.438 1 89.12 563 CYS B O 1
ATOM 9171 N N . ASP B 1 564 ? -21.141 40.812 17.375 1 90.31 564 ASP B N 1
ATOM 9172 C CA . ASP B 1 564 ? -22.219 41.312 18.219 1 90.31 564 ASP B CA 1
ATOM 9173 C C . ASP B 1 564 ? -22.125 40.75 19.625 1 90.31 564 ASP B C 1
ATOM 9175 O O . ASP B 1 564 ? -22.375 41.469 20.609 1 90.31 564 ASP B O 1
ATOM 9179 N N . PHE B 1 565 ? -21.844 39.5 19.734 1 92.12 565 PHE B N 1
ATOM 9180 C CA . PHE B 1 565 ? -21.766 38.812 21.016 1 92.12 565 PHE B CA 1
ATOM 9181 C C . PHE B 1 565 ? -20.484 38 21.109 1 92.12 565 PHE B C 1
ATOM 9183 O O . PHE B 1 565 ? -20.062 37.406 20.109 1 92.12 565 PHE B O 1
ATOM 9190 N N . VAL B 1 566 ? -19.922 38.031 22.266 1 92.62 566 VAL B N 1
ATOM 9191 C CA . VAL B 1 566 ? -18.719 37.25 22.5 1 92.62 566 VAL B CA 1
ATOM 9192 C C . VAL B 1 566 ? -18.891 36.375 23.734 1 92.62 566 VAL B C 1
ATOM 9194 O O . VAL B 1 566 ? -19.219 36.875 24.812 1 92.62 566 VAL B O 1
ATOM 9197 N N . TYR B 1 567 ? -18.75 35.094 23.516 1 92.56 567 TYR B N 1
ATOM 9198 C CA . TYR B 1 567 ? -18.812 34.156 24.625 1 92.56 567 TYR B CA 1
ATOM 9199 C C . TYR B 1 567 ? -17.438 33.594 24.953 1 92.56 567 TYR B C 1
ATOM 9201 O O . TYR B 1 567 ? -16.688 33.219 24.047 1 92.56 567 TYR B O 1
ATOM 9209 N N . LYS B 1 568 ? -17.109 33.562 26.156 1 90.75 568 LYS B N 1
ATOM 9210 C CA . LYS B 1 568 ? -15.898 32.875 26.625 1 90.75 568 LYS B CA 1
ATOM 9211 C C . LYS B 1 568 ? -16.203 31.453 27.078 1 90.75 568 LYS B C 1
ATOM 9213 O O . LYS B 1 568 ? -17.062 31.234 27.938 1 90.75 568 LYS B O 1
ATOM 9218 N N . ILE B 1 569 ? -15.562 30.547 26.406 1 90.88 569 ILE B N 1
ATOM 9219 C CA . ILE B 1 569 ? -15.727 29.141 26.75 1 90.88 569 ILE B CA 1
ATOM 9220 C C . ILE B 1 569 ? -14.602 28.703 27.672 1 90.88 569 ILE B C 1
ATOM 9222 O O . ILE B 1 569 ? -13.422 28.859 27.359 1 90.88 569 ILE B O 1
ATOM 9226 N N . GLY B 1 570 ? -14.984 28.156 28.797 1 87.38 570 GLY B N 1
ATOM 9227 C CA . GLY B 1 570 ? -14.031 27.656 29.781 1 87.38 570 GLY B CA 1
ATOM 9228 C C . GLY B 1 570 ? -14.664 26.75 30.812 1 87.38 570 GLY B C 1
ATOM 9229 O O . GLY B 1 570 ? -15.797 26.969 31.234 1 87.38 570 GLY B O 1
ATOM 9230 N N . LYS B 1 571 ? -13.875 25.75 31.172 1 85 571 LYS B N 1
ATOM 9231 C CA . LYS B 1 571 ? -14.305 24.797 32.188 1 85 571 LYS B CA 1
ATOM 9232 C C . LYS B 1 571 ? -15.695 24.25 31.859 1 85 571 LYS B C 1
ATOM 9234 O O . LYS B 1 571 ? -16.547 24.156 32.75 1 85 571 LYS B O 1
ATOM 9239 N N . GLY B 1 572 ? -16.016 24.156 30.641 1 90.69 572 GLY B N 1
ATOM 9240 C CA . GLY B 1 572 ? -17.234 23.516 30.188 1 90.69 572 GLY B CA 1
ATOM 9241 C C . GLY B 1 572 ? -18.406 24.484 30.109 1 90.69 572 GLY B C 1
ATOM 9242 O O . GLY B 1 572 ? -19.516 24.094 29.703 1 90.69 572 GLY B O 1
ATOM 9243 N N . LYS B 1 573 ? -18.188 25.781 30.484 1 93.25 573 LYS B N 1
ATOM 9244 C CA . LYS B 1 573 ? -19.266 26.75 30.5 1 93.25 573 LYS B CA 1
ATOM 9245 C C . LYS B 1 573 ? -19.031 27.859 29.469 1 93.25 573 LYS B C 1
ATOM 9247 O O . LYS B 1 573 ? -17.922 28.047 29 1 93.25 573 LYS B O 1
ATOM 9252 N N . ALA B 1 574 ? -20.109 28.484 29.125 1 93.62 574 ALA B N 1
ATOM 9253 C CA . ALA B 1 574 ? -20.062 29.641 28.219 1 93.62 574 ALA B CA 1
ATOM 9254 C C . ALA B 1 574 ? -20.516 30.906 28.938 1 93.62 574 ALA B C 1
ATOM 9256 O O . ALA B 1 574 ? -21.641 30.984 29.438 1 93.62 574 ALA B O 1
ATOM 9257 N N . GLN B 1 575 ? -19.625 31.844 28.953 1 92.12 575 GLN B N 1
ATOM 9258 C CA . GLN B 1 575 ? -19.938 33.094 29.625 1 92.12 575 GLN B CA 1
ATOM 9259 C C . GLN B 1 575 ? -19.938 34.25 28.641 1 92.12 575 GLN B C 1
ATOM 9261 O O . GLN B 1 575 ? -18.953 34.469 27.922 1 92.12 575 GLN B O 1
ATOM 9266 N N . LEU B 1 576 ? -21 34.969 28.641 1 92.12 576 LEU B N 1
ATOM 9267 C CA . LEU B 1 576 ? -21.078 36.156 27.797 1 92.12 576 LEU B CA 1
ATOM 9268 C C . LEU B 1 576 ? -20.141 37.25 28.312 1 92.12 576 LEU B C 1
ATOM 9270 O O . LEU B 1 576 ? -20.125 37.562 29.5 1 92.12 576 LEU B O 1
ATOM 9274 N N . GLN B 1 577 ? -19.422 37.688 27.359 1 87.88 577 GLN B N 1
ATOM 9275 C CA . GLN B 1 577 ? -18.484 38.75 27.703 1 87.88 577 GLN B CA 1
ATOM 9276 C C . GLN B 1 577 ? -19.047 40.125 27.375 1 87.88 577 GLN B C 1
ATOM 9278 O O . GLN B 1 577 ? -19.734 40.312 26.359 1 87.88 577 GLN B O 1
ATOM 9283 N N . PRO B 1 578 ? -18.766 41.094 28.297 1 79.31 578 PRO B N 1
ATOM 9284 C CA . PRO B 1 578 ? -19.25 42.438 28.031 1 79.31 578 PRO B CA 1
ATOM 9285 C C . PRO B 1 578 ? -18.625 43.062 26.781 1 79.31 578 PRO B C 1
ATOM 9287 O O . PRO B 1 578 ? -17.5 42.688 26.422 1 79.31 578 PRO B O 1
ATOM 9290 N N . LYS B 1 579 ? -19.484 43.844 26.016 1 71.88 579 LYS B N 1
ATOM 9291 C CA . LYS B 1 579 ? -19.031 44.531 24.828 1 71.88 579 LYS B CA 1
ATOM 9292 C C . LYS B 1 579 ? -17.797 45.375 25.125 1 71.88 579 LYS B C 1
ATOM 9294 O O . LYS B 1 579 ? -17.766 46.094 26.109 1 71.88 579 LYS B O 1
ATOM 9299 N N . GLY B 1 580 ? -16.672 45.344 24.484 1 61.06 580 GLY B N 1
ATOM 9300 C CA . GLY B 1 580 ? -15.484 46.156 24.672 1 61.06 580 GLY B CA 1
ATOM 9301 C C . GLY B 1 580 ? -14.422 45.469 25.5 1 61.06 580 GLY B C 1
ATOM 9302 O O . GLY B 1 580 ? -13.289 45.938 25.578 1 61.06 580 GLY B O 1
ATOM 9303 N N . ALA B 1 581 ? -14.867 44.469 26.297 1 58.19 581 ALA B N 1
ATOM 9304 C CA . ALA B 1 581 ? -13.891 43.812 27.172 1 58.19 581 ALA B CA 1
ATOM 9305 C C . ALA B 1 581 ? -12.734 43.219 26.359 1 58.19 581 ALA B C 1
ATOM 9307 O O . ALA B 1 581 ? -11.609 43.125 26.859 1 58.19 581 ALA B O 1
ATOM 9308 N N . TYR B 1 582 ? -12.969 42.875 25.219 1 55.53 582 TYR B N 1
ATOM 9309 C CA . TYR B 1 582 ? -11.961 42.188 24.406 1 55.53 582 TYR B CA 1
ATOM 9310 C C . TYR B 1 582 ? -11.195 43.188 23.547 1 55.53 582 TYR B C 1
ATOM 9312 O O . TYR B 1 582 ? -10.273 42.812 22.812 1 55.53 582 TYR B O 1
ATOM 9320 N N . GLN B 1 583 ? -11.727 44.375 23.375 1 51.66 583 GLN B N 1
ATOM 9321 C CA . GLN B 1 583 ? -10.953 45.375 22.625 1 51.66 583 GLN B CA 1
ATOM 9322 C C . GLN B 1 583 ? -9.633 45.688 23.312 1 51.66 583 GLN B C 1
ATOM 9324 O O . GLN B 1 583 ? -8.656 46.062 22.656 1 51.66 583 GLN B O 1
ATOM 9329 N N . GLY B 1 584 ? -9.648 46.125 24.703 1 41.44 584 GLY B N 1
ATOM 9330 C CA . GLY B 1 584 ? -8.508 46.594 25.453 1 41.44 584 GLY B CA 1
ATOM 9331 C C . GLY B 1 584 ? -7.547 45.5 25.875 1 41.44 584 GLY B C 1
ATOM 9332 O O . GLY B 1 584 ? -7.852 44.312 25.734 1 41.44 584 GLY B O 1
ATOM 9333 N N . ASN B 1 585 ? -6.203 45.906 26.234 1 40 585 ASN B N 1
ATOM 9334 C CA . ASN B 1 585 ? -5.102 45.188 26.859 1 40 585 ASN B CA 1
ATOM 9335 C C . ASN B 1 585 ? -5.602 44.188 27.906 1 40 585 ASN B C 1
ATOM 9337 O O . ASN B 1 585 ? -4.801 43.562 28.609 1 40 585 ASN B O 1
ATOM 9341 N N . ASP B 1 586 ? -6.809 44.281 28.375 1 35.88 586 ASP B N 1
ATOM 9342 C CA . ASP B 1 586 ? -7.211 43.781 29.688 1 35.88 586 ASP B CA 1
ATOM 9343 C C . ASP B 1 586 ? -7.605 42.312 29.625 1 35.88 586 ASP B C 1
ATOM 9345 O O . ASP B 1 586 ? -8.18 41.781 30.578 1 35.88 586 ASP B O 1
ATOM 9349 N N . ILE B 1 587 ? -7.918 41.781 28.578 1 40.66 587 ILE B N 1
ATOM 9350 C CA . ILE B 1 587 ? -8.359 40.406 28.703 1 40.66 587 ILE B CA 1
ATOM 9351 C C . ILE B 1 587 ? -7.242 39.562 29.312 1 40.66 587 ILE B C 1
ATOM 9353 O O . ILE B 1 587 ? -7.352 38.344 29.375 1 40.66 587 ILE B O 1
ATOM 9357 N N . ARG B 1 588 ? -6.055 39.969 29.562 1 37.53 588 ARG B N 1
ATOM 9358 C CA . ARG B 1 588 ? -4.984 39.375 30.359 1 37.53 588 ARG B CA 1
ATOM 9359 C C . ARG B 1 588 ? -5.469 39.062 31.766 1 37.53 588 ARG B C 1
ATOM 9361 O O . ARG B 1 588 ? -4.781 38.375 32.531 1 37.53 588 ARG B O 1
ATOM 9368 N N . LYS B 1 589 ? -6.332 39.938 32.5 1 34.19 589 LYS B N 1
ATOM 9369 C CA . LYS B 1 589 ? -6.691 39.719 33.906 1 34.19 589 LYS B CA 1
ATOM 9370 C C . LYS B 1 589 ? -7.844 38.719 34.031 1 34.19 589 LYS B C 1
ATOM 9372 O O . LYS B 1 589 ? -8.844 38.812 33.312 1 34.19 589 LYS B O 1
#

Secondary structure (DSSP, 8-state):
-HHHHHHHHHS-HHHHHHHHHHHHHHHHHHHHHHHHHHTHHHHHHHHHTTTTGGGSTTHHHHHHHHT---HHHHHHHHHHHHHHHHHHHHHHHHHHHHHHHHHHHHHHHHHHHHHHHHHHHS-HHHHHHS-HHHHHHIIIIIHHHHHHHHHHHHHHHHHHHHHHHHHHHHHHH-HHHHHHHHHHHHHHHHHHHHHHHHHHHHHHHHHHHHHHHHHHHHHHHHHTHHHHHHTT-HHHHHHHHHHHHHHHHHHHHHHHHHHHSHHHHHHHHHHHHHHHHHHHHHHTT--GGGHHHHHHHHHHHHHHHHHHHHHHHHHHHHHHHTHHHHHHHHHHHHHHHHHHHH--S------------SEEEEEEEEEE-TT---EEEEEEEEEEETT-EEEEEE-TTSSHHHHHHHHHTSS--SEEEEEETTEEGGGGHHHHHHHEEEE-SS----SSBHHHHHSTT--GGG--HHHHHHHHHHTT-HHHHHHSTTGGG-B--GGGTTS-HHHHHHHHHHHHHHT--SEEEEESTTTTS-HHHHHHHHHHHHTTBTTBEEEEE-SSGGGGTT-SEEEEEETTEEEEEPTTTTTSGGGG-/-HHHHHHHHHS-HHHHHHHHHHHHHHHHHHHHHHHHHHTHHHHHHHHHTTTTGGGSTTHHHHHHHHT---HHHHHHHHHHHHHHHHHHHHHHHHHHHHHHHHHHHHHHHHHHHHHHHHHHHS-HHHHHHS-HHHHHHIIIIIHHHHHHHHHHHHHHHHHHHHHHHHHHHHHHH-HHHHHHHHHHHHHHHHHHHHHHHHHHHHHHHHHHHHHHHHHHHHHHHHHTHHHHHHTT-HHHHHHHHHHHHHHHHHHHHHHHHHHHSHHHHHHHHHHHHHHHHHHHHHHTT--GGGHHHHHHHHHHHHHHHHHHHHHHHHHHHHHHHTHHHHHHHHHHHHHHHHHHHH--S------------SEEEEEEEEEE-TT---EEEEEEEEEEETT-EEEEEE-TTSSHHHHHHHHHTSS--SEEEEEETTEEGGGGHHHHHHHEEEE-SS----SSBHHHHHSTT--GGG--HHHHHHHHHHTT-HHHHHHSTTGGG-B--GGGTTS-HHHHHHHHHHHHHHT--SEEEEESTTTTS-HHHHHHHHHHHHTTBTTBEEEEE-SSGGGGTT-SEEEEEETTEEEEEPTTTTTSGGGG-

InterPro domains:
  IPR003439 ABC transporter-like, ATP-binding domain [PF00005] (377-527)
  IPR003439 ABC transporter-like, ATP-binding domain [PS50893] (360-587)
  IPR003593 AAA+ ATPase domain [SM00382] (386-571)
  IPR011527 ABC transporter type 1, transmembrane domain [PF00664] (21-278)
  IPR011527 ABC transporter type 1, transmembrane domain [PS50929] (20-319)
  IPR017871 ABC transporter-like, conserved site [PS00211] (499-513)
  IPR027417 P-loop containing nucleoside triphosphate hydrolase [G3DSA:3.40.50.300] (350-584)
  IPR027417 P-loop containing nucleoside triphosphate hydrolase [SSF52540] (356-574)
  IPR036640 ABC transporter type 1, transmembrane domain superfamily [G3DSA:1.20.1560.10] (11-335)
  IPR036640 ABC transporter type 1, transmembrane domain superfamily [SSF90123] (3-319)
  IPR039421 Type 1 protein exporter [PTHR24221] (73-574)

pLDDT: mean 83.14, std 10.3, range [33.91, 97.25]

Foldseek 3Di:
DVLVVLVVVLDDPVLVVLVVVLLVLLLVLLVLLLCLLVLVLLLVCLVVPLPCQCVDPPLVVVCVVVVHDHSVVSSVVSVVVSVVSVVVSVVSVVVSVVSLVCSLVVVLVVLLVLLVVLVVPDFPLVPVVDDPVVSVCLSPPLSVLVSLLVSLVSLLSSLVSNLVSLLVVLCVLPVQLSCLLVVLLVVLLVVCCVPVQVVLLVLLVQLVVLVVQLVVLVCVCVVCVVVCVVVVPPVVSVVSNVVSVVSNVVSVVVNVVSLPPSLVVSVVSNVCSNVVSVVVVVVVVDDPVSVPSSVSSSVVSCVSNSVSSSSNSVSVSSNSSSVVSSVVSSVSSVVSVVVCVVVVDPCPFDLAAPDQDWKKWFAQFWADRPVDPDILAGGETDMFTFLAFEEEEEDPSLCLVVVVCCQLVSDPTPDTFIDRVNHTCVVRVRNHNLQEFEQALQFFADQFFLQCRLVPPDDPVPRDVVLLVVLLVLLVCVVVLVVDPCRRRDGLHHRSVVDAPSNRLSSSSSSRPSSPHQEYEAHQSCVRPDPVSLVSNLVSVCVCRSRHYYYYYHHDLVSCLNGPWYWYRHPNYTDTDDNPCSVDPPVVD/DVLVVLVVVLDDPVLVVLVVVLLVLLLVLLVLLLVLLVLVLLLVCLVVPLPCQCVDPPLVVVCVVVVHDHSVVSSVVSVVVSVVSVVVSVVSVVVSVVSLVCSLVVVLVVLLVLLVVLVVPDFPLVPVVDDPVVSVCLSPPLSVLVSLLVSLVSLLSSLVSNLVSLLVVLCVLPVQLSCLLVVLLVVLVVVCCVPVLVVLLVLLVQLVVLVVQLVVLVCVCVVCVVVCVVVVPPVVSVVSNVVSVVSNVVSVVVNVVSLPPSLVVSVVSNVCSNVVSVVVVVVVVDDPVSVPSSVSSSVVSCVSNSVSSSSNSVSVSSNSSSVVSSVVSSVSSVVSVVVCVVVVDPCPFDLAAPDQDWKKWFAQFWADRPVDPDILAGGETDMFTFLAFEEEEEDPSSCLVVVVCCQLVSDPTPDTFIDRVNHTCVVRVRNHNLQEFEQALQFFADQFFLQCRLVPPDDPVPRDVVLLVVLLVLLVCVVVLVVDPCRRRDGCHHRSVVDAPSNRLSSSSSSRPSSPHQEYEAHQSCVRPDPVSLVSNLVSVCVCRSRHYYYYYHHDLVSCLPGPWYWYRHPNYTDTDDNCCSVDPPVVD